Protein AF-A0A356NAS2-F1 (afdb_monomer)

Foldseek 3Di:
DPDDPPVLVVVLVVVVVVLLLQQFDDDDDDDDDFFDQDDPDQLDLVLQLVLLVLSQRQRQCLLADAADQQFKKKWKWKKKKKKFWAFPPPRHGPFMDMKIKIKIFIGHRNPDPPAFQATKIKIWIAGPVQRGTAKIKMAGLGPVGNQWIWMDHLNATATFRHCPPPVVRSCVVSCQQQPQFPAQQDPVDRVRGDHNSRLVCLQNNPRHNRGGSQSNQVSVCVNNVPDLVVLVVSQVSCVVQPQPPLADPVSTGDVSSSSSGSSNSSQWRSNPFGWDDDDQKIKTKIKGDLVNLVVVCVVCVVVDAPPVSLQSNPKIWMWMWMDGNSHTQKTKIKIWRCSLWFAALVRGTTTMMMIMMTRDTHMDRDDGCNVQVVDPDHPVPHALKDWFWKKKKKAWFQKWFQQQLLADVPARQLVVLCVVQPHDSHTQDRHWMWMKTKTWIFRNPDQPQTQTKMKIWTWTDHNPRPDIDTQKIWIDGRQKIKMFGDQVDDRVSDRPVFSCQSRCVLVVLVCCCVPPVVPHCPLVCVVCVQFWPDNSVVLVPDDPRPRGTGGDPQAGIEMEGNHRPNVVVCVVVVVVCCVVVPDDDDDDDPDPPRHDCVVVLVSVLCSLQNNQWHDDPQKTKGKQRPPPNNPPQRNWQQSSCQVSCVSVDDPPDDRPLVVVLVVPPVLPLLSVLSGMDGPPADLPVDDPSSVSSSSVVVLQRSKIKMWMWGDHSNFHTKIKIWIGSDPRTTMIIIIGGGDDDRDVVPGDDPCPPDDCDPRNYYYGYDDDD

Secondary structure (DSSP, 8-state):
-PPP-HHHHHHHHHHHHHHHHT-------------------TT--HHHHHHHHHHHHHHTTTT-S---TTS-EEEEEEEEEEEEEEETTT--EEEEEEEEEEEEEEE--SS-TT--SS-EEEEEEEETTTTEEEEEEEEE-STTTTTEEEEEETTEEEEEE----SHHHHHHHHHHHHTS--BS-BTTBTTSSB-HHHHHHHHHTT-STT--HHHHHHHHHHHTT--HHHHHHHHHHHHHTT-TT-B-TTSSB-HHHHHTSHHHHTTEEEEEEEEEEETTEEEEEEEE-HHHHHHHHHHHTTTSPTTHHHHHTTEEEEEEEEEETTEEEEEEEEEEEGGG-EE-TTS-EEEEEEEEEEEEEEEEEPPTTTTGGGSSS-GGG-BSEEEEEEEEEEEEEEEEE-GGGG-BTTB-HHHHHHHHHTS-GGGEEEEEEEEEEEEEEEESS-TTT---EEEEEEEEEETT-SSPEEEEEEEEETTEEEEEE-TT-EETTEEHHHHHHHHHHHHHHHHHHHHH-SS--HHHHHHHHHHBSS-HHHHHTS-TTT----B-TT--EEEEES--HHHHHHHHHHHHHHHHS--------SSS-SSSTHHHHHHHHHHHHGGGEE--SSEEEEE----TTS-TTSSSHHHHHHHHHTTTS-TTPPPHHHHHHHH-TT-HHHHHHHHEEETT--GGG--SHHHHHHHHHHHHHT-EEEEEEEEETTTEEEEEEEEESSSS-EEEEEEEE--PPP-GGG---GGGG--TTSTTEEEEE----

Structure (mmCIF, N/CA/C/O backbone):
data_AF-A0A356NAS2-F1
#
_entry.id   AF-A0A356NAS2-F1
#
loop_
_atom_site.group_PDB
_atom_site.id
_atom_site.type_symbol
_atom_site.label_atom_id
_atom_site.label_alt_id
_atom_site.label_comp_id
_atom_site.label_asym_id
_atom_site.label_entity_id
_atom_site.label_seq_id
_atom_site.pdbx_PDB_ins_code
_atom_site.Cartn_x
_atom_site.Cartn_y
_atom_site.Cartn_z
_atom_site.occupancy
_atom_site.B_iso_or_equiv
_atom_site.auth_seq_id
_atom_site.auth_comp_id
_atom_site.auth_asym_id
_atom_site.auth_atom_id
_atom_site.pdbx_PDB_model_num
ATOM 1 N N . MET A 1 1 ? -3.543 29.830 46.872 1.00 23.33 1 MET A N 1
ATOM 2 C CA . MET A 1 1 ? -4.011 28.983 45.757 1.00 23.33 1 MET A CA 1
ATOM 3 C C . MET A 1 1 ? -3.028 27.834 45.598 1.00 23.33 1 MET A C 1
ATOM 5 O O . MET A 1 1 ? -1.892 28.071 45.201 1.00 23.33 1 MET A O 1
ATOM 9 N N . LYS A 1 2 ? -3.398 26.626 46.043 1.00 25.17 2 LYS A N 1
ATOM 10 C CA . LYS A 1 2 ? -2.574 25.426 45.840 1.00 25.17 2 LYS A CA 1
ATOM 11 C C . LYS A 1 2 ? -2.635 25.104 44.346 1.00 25.17 2 LYS A C 1
ATOM 13 O O . LYS A 1 2 ? -3.729 24.981 43.811 1.00 25.17 2 LYS A O 1
ATOM 18 N N . LYS A 1 3 ? -1.480 25.070 43.678 1.00 26.03 3 LYS A N 1
ATOM 19 C CA . LYS A 1 3 ? -1.373 24.728 42.256 1.00 26.03 3 LYS A CA 1
ATOM 20 C C . LYS A 1 3 ? -2.064 23.378 42.036 1.00 26.03 3 LYS A C 1
ATOM 22 O O . LYS A 1 3 ? -1.642 22.401 42.653 1.00 26.03 3 LYS A O 1
ATOM 27 N N . LEU A 1 4 ? -3.110 23.341 41.204 1.00 30.91 4 LEU A N 1
ATOM 28 C CA . LEU A 1 4 ? -3.638 22.089 40.665 1.00 30.91 4 LEU A CA 1
ATOM 29 C C . LEU A 1 4 ? -2.447 21.310 40.094 1.00 30.91 4 LEU A C 1
ATOM 31 O O . LEU A 1 4 ? -1.677 21.842 39.292 1.00 30.91 4 LEU A O 1
ATOM 35 N N . SER A 1 5 ? -2.259 20.069 40.531 1.00 33.47 5 SER A N 1
ATOM 36 C CA . SER A 1 5 ? -1.301 19.180 39.887 1.00 33.47 5 SER A CA 1
ATOM 37 C C . SER A 1 5 ? -1.880 18.826 38.519 1.00 33.47 5 SER A C 1
ATOM 39 O O . SER A 1 5 ? -2.735 17.953 38.414 1.00 33.47 5 SER A O 1
ATOM 41 N N . ILE A 1 6 ? -1.422 19.514 37.470 1.00 33.03 6 ILE A N 1
ATOM 42 C CA . ILE A 1 6 ? -1.711 19.205 36.056 1.00 33.03 6 ILE A CA 1
ATOM 43 C C . ILE A 1 6 ? -1.540 17.706 35.772 1.00 33.03 6 ILE A C 1
ATOM 45 O O . ILE A 1 6 ? -2.295 17.136 34.999 1.00 33.03 6 ILE A O 1
ATOM 49 N N . ARG A 1 7 ? -0.608 17.038 36.467 1.00 33.03 7 ARG A N 1
ATOM 50 C CA . ARG A 1 7 ? -0.407 15.586 36.384 1.00 33.03 7 ARG A CA 1
ATOM 51 C C . ARG A 1 7 ? -1.617 14.792 36.870 1.00 33.03 7 ARG A C 1
ATOM 53 O O . ARG A 1 7 ? -1.960 13.805 36.249 1.00 33.03 7 ARG A O 1
ATOM 60 N N . SER A 1 8 ? -2.275 15.218 37.943 1.00 35.16 8 SER A N 1
ATOM 61 C CA . SER A 1 8 ? -3.457 14.536 38.485 1.00 35.16 8 SER A CA 1
ATOM 62 C C . SER A 1 8 ? -4.680 14.728 37.585 1.00 35.16 8 SER A C 1
ATOM 64 O O . SER A 1 8 ? -5.424 13.780 37.379 1.00 35.16 8 SER A O 1
ATOM 66 N N . LEU A 1 9 ? -4.843 15.914 36.988 1.00 36.19 9 LEU A N 1
ATOM 67 C CA . LEU A 1 9 ? -5.896 16.187 36.004 1.00 36.19 9 LEU A CA 1
ATOM 68 C C . LEU A 1 9 ? -5.655 15.423 34.690 1.00 36.19 9 LEU A C 1
ATOM 70 O O . LEU A 1 9 ? -6.571 14.797 34.179 1.00 36.19 9 LEU A O 1
ATOM 74 N N . LEU A 1 10 ? -4.415 15.401 34.188 1.00 34.81 10 LEU A N 1
ATOM 75 C CA . LEU A 1 10 ? -4.031 14.626 33.005 1.00 34.81 10 LEU A CA 1
ATOM 76 C C . LEU A 1 10 ? -4.135 13.120 33.233 1.00 34.81 10 LEU A C 1
ATOM 78 O O . LEU A 1 10 ? -4.534 12.427 32.318 1.00 34.81 10 LEU A O 1
ATOM 82 N N . ILE A 1 11 ? -3.818 12.600 34.423 1.00 37.25 11 ILE A N 1
ATOM 83 C CA . ILE A 1 11 ? -4.007 11.177 34.749 1.00 37.25 11 ILE A CA 1
ATOM 84 C C . ILE A 1 11 ? -5.495 10.830 34.806 1.00 37.25 11 ILE A C 1
ATOM 86 O O . ILE A 1 11 ? -5.870 9.768 34.332 1.00 37.25 11 ILE A O 1
ATOM 90 N N . VAL A 1 12 ? -6.345 11.720 35.327 1.00 35.12 12 VAL A N 1
ATOM 91 C CA . VAL A 1 12 ? -7.804 11.540 35.293 1.00 35.12 12 VAL A CA 1
ATOM 92 C C . VAL A 1 12 ? -8.316 11.601 33.854 1.00 35.12 12 VAL A C 1
ATOM 94 O O . VAL A 1 12 ? -9.052 10.712 33.466 1.00 35.12 12 VAL A O 1
ATOM 97 N N . ILE A 1 13 ? -7.866 12.550 33.027 1.00 37.12 13 ILE A N 1
ATOM 98 C CA . ILE A 1 13 ? -8.216 12.631 31.596 1.00 37.12 13 ILE A CA 1
ATOM 99 C C . ILE A 1 13 ? -7.680 11.422 30.810 1.00 37.12 13 ILE A C 1
ATOM 101 O O . ILE A 1 13 ? -8.385 10.893 29.967 1.00 37.12 13 ILE A O 1
ATOM 105 N N . LEU A 1 14 ? -6.471 10.933 31.095 1.00 37.78 14 LEU A N 1
ATOM 106 C CA . LEU A 1 14 ? -5.873 9.767 30.437 1.00 37.78 14 LEU A CA 1
ATOM 107 C C . LEU A 1 14 ? -6.561 8.467 30.873 1.00 37.78 14 LEU A C 1
ATOM 109 O O . LEU A 1 14 ? -6.815 7.607 30.041 1.00 37.78 14 LEU A O 1
ATOM 113 N N . ALA A 1 15 ? -6.900 8.339 32.159 1.00 38.19 15 ALA A N 1
ATOM 114 C CA . ALA A 1 15 ? -7.714 7.246 32.683 1.00 38.19 15 ALA A CA 1
ATOM 115 C C . ALA A 1 15 ? -9.131 7.296 32.107 1.00 38.19 15 ALA A C 1
ATOM 117 O O . ALA A 1 15 ? -9.682 6.255 31.790 1.00 38.19 15 ALA A O 1
ATOM 118 N N . LEU A 1 16 ? -9.688 8.490 31.903 1.00 41.81 16 LEU A N 1
ATOM 119 C CA . LEU A 1 16 ? -10.955 8.704 31.218 1.00 41.81 16 LEU A CA 1
ATOM 120 C C . LEU A 1 16 ? -10.864 8.312 29.744 1.00 41.81 16 LEU A C 1
ATOM 122 O O . LEU A 1 16 ? -11.699 7.551 29.299 1.00 41.81 16 LEU A O 1
ATOM 126 N N . VAL A 1 17 ? -9.832 8.724 29.006 1.00 38.69 17 VAL A N 1
ATOM 127 C CA . VAL A 1 17 ? -9.595 8.303 27.612 1.00 38.69 17 VAL A CA 1
ATOM 128 C C . VAL A 1 17 ? -9.384 6.789 27.514 1.00 38.69 17 VAL A C 1
ATOM 130 O O . VAL A 1 17 ? -9.899 6.176 26.590 1.00 38.69 17 VAL A O 1
ATOM 133 N N . LEU A 1 18 ? -8.699 6.167 28.479 1.00 39.84 18 LEU A N 1
ATOM 134 C CA . LEU A 1 18 ? -8.569 4.709 28.581 1.00 39.84 18 LEU A CA 1
ATOM 135 C C . LEU A 1 18 ? -9.921 4.040 28.864 1.00 39.84 18 LEU A C 1
ATOM 137 O O . LEU A 1 18 ? -10.276 3.096 28.173 1.00 39.84 18 LEU A O 1
ATOM 141 N N . VAL A 1 19 ? -10.700 4.550 29.821 1.00 43.56 19 VAL A N 1
ATOM 142 C CA . VAL A 1 19 ? -12.053 4.068 30.142 1.00 43.56 19 VAL A CA 1
ATOM 143 C C . VAL A 1 19 ? -12.991 4.246 28.945 1.00 43.56 19 VAL A C 1
ATOM 145 O O . VAL A 1 19 ? -13.702 3.314 28.611 1.00 43.56 19 VAL A O 1
ATOM 148 N N . PHE A 1 20 ? -12.946 5.378 28.242 1.00 46.09 20 PHE A N 1
ATOM 149 C CA . PHE A 1 20 ? -13.759 5.677 27.061 1.00 46.09 20 PHE A CA 1
ATOM 150 C C . PHE A 1 20 ? -13.344 4.865 25.828 1.00 46.09 20 PHE A C 1
ATOM 152 O O . PHE A 1 20 ? -14.209 4.415 25.084 1.00 46.09 20 PHE A O 1
ATOM 159 N N . ALA A 1 21 ? -12.048 4.594 25.652 1.00 39.19 21 ALA A N 1
ATOM 160 C CA . ALA A 1 21 ? -11.561 3.655 24.644 1.00 39.19 21 ALA A CA 1
ATOM 161 C C . ALA A 1 21 ? -11.991 2.208 24.945 1.00 39.19 21 ALA A C 1
ATOM 163 O O . ALA A 1 21 ? -12.144 1.419 24.020 1.00 39.19 21 ALA A O 1
ATOM 164 N N . LEU A 1 22 ? -12.215 1.871 26.223 1.00 41.00 22 LEU A N 1
ATOM 165 C CA . LEU A 1 22 ? -12.668 0.559 26.687 1.00 41.00 22 LEU A CA 1
ATOM 166 C C . LEU A 1 22 ? -14.198 0.351 26.626 1.00 41.00 22 LEU A C 1
ATOM 168 O O . LEU A 1 22 ? -14.649 -0.758 26.892 1.00 41.00 22 LEU A O 1
ATOM 172 N N . VAL A 1 23 ? -14.984 1.383 26.276 1.00 42.91 23 VAL A N 1
ATOM 173 C CA . VAL A 1 23 ? -16.463 1.426 26.374 1.00 42.91 23 VAL A CA 1
ATOM 174 C C . VAL A 1 23 ? -17.212 1.019 25.081 1.00 42.91 23 VAL A C 1
ATOM 176 O O . VAL A 1 23 ? -18.443 1.022 25.040 1.00 42.91 23 VAL A O 1
ATOM 179 N N . ALA A 1 24 ? -16.528 0.593 24.019 1.00 35.28 24 ALA A N 1
ATOM 180 C CA . ALA A 1 24 ? -17.238 0.071 22.849 1.00 35.28 24 ALA A CA 1
ATOM 181 C C . ALA A 1 24 ? -17.843 -1.328 23.126 1.00 35.28 24 ALA A C 1
ATOM 183 O O . ALA A 1 24 ? -17.139 -2.248 23.517 1.00 35.28 24 ALA A O 1
ATOM 184 N N . CYS A 1 25 ? -19.157 -1.435 22.889 1.00 36.94 25 CYS A N 1
ATOM 185 C CA . CYS A 1 25 ? -19.968 -2.618 22.552 1.00 36.94 25 CYS A CA 1
ATOM 186 C C . CYS A 1 25 ? -20.346 -3.675 23.622 1.00 36.94 25 CYS A C 1
ATOM 188 O O . CYS A 1 25 ? -19.688 -4.703 23.771 1.00 36.94 25 CYS A O 1
ATOM 190 N N . ASN A 1 26 ? -21.555 -3.525 24.202 1.00 38.41 26 ASN A N 1
ATOM 191 C CA . ASN A 1 26 ? -22.795 -4.261 23.826 1.00 38.41 26 ASN A CA 1
ATOM 192 C C . ASN A 1 26 ? -23.687 -4.675 25.024 1.00 38.41 26 ASN A C 1
ATOM 194 O O . ASN A 1 26 ? -23.292 -5.633 25.653 1.00 38.41 26 ASN A O 1
ATOM 198 N N . ASP A 1 27 ? -24.921 -4.122 25.119 1.00 35.25 27 ASP A N 1
ATOM 199 C CA . ASP A 1 27 ? -26.208 -4.517 25.793 1.00 35.25 27 ASP A CA 1
ATOM 200 C C . ASP A 1 27 ? -26.574 -4.001 27.236 1.00 35.25 27 ASP A C 1
ATOM 202 O O . ASP A 1 27 ? -25.791 -3.377 27.943 1.00 35.25 27 ASP A O 1
ATOM 206 N N . LYS A 1 28 ? -27.840 -4.263 27.621 1.00 32.66 28 LYS A N 1
ATOM 207 C CA . LYS A 1 28 ? -28.773 -3.752 28.667 1.00 32.66 28 LYS A CA 1
ATOM 208 C C . LYS A 1 28 ? -29.368 -2.373 28.404 1.00 32.66 28 LYS A C 1
ATOM 210 O O . LYS A 1 28 ? -28.861 -1.327 28.795 1.00 32.66 28 LYS A O 1
ATOM 215 N N . GLY A 1 29 ? -30.583 -2.414 27.860 1.00 43.00 29 GLY A N 1
ATOM 216 C CA . GLY A 1 29 ? -31.483 -1.270 27.820 1.00 43.00 29 GLY A CA 1
ATOM 217 C C . GLY A 1 29 ? -31.924 -0.802 29.209 1.00 43.00 29 GLY A C 1
ATOM 218 O O . GLY A 1 29 ? -32.047 -1.603 30.139 1.00 43.00 29 GLY A O 1
ATOM 219 N N . ASN A 1 30 ? -32.221 0.495 29.316 1.00 36.72 30 ASN A N 1
ATOM 220 C CA . ASN A 1 30 ? -33.095 1.023 30.356 1.00 36.72 30 ASN A CA 1
ATOM 221 C C . ASN A 1 30 ? -33.734 2.371 29.966 1.00 36.72 30 ASN A C 1
ATOM 223 O O . ASN A 1 30 ? -33.179 3.130 29.173 1.00 36.72 30 ASN A O 1
ATOM 227 N N . ASP A 1 31 ? -34.898 2.635 30.567 1.00 38.28 31 ASP A N 1
ATOM 228 C CA . ASP A 1 31 ? -35.771 3.801 30.382 1.00 38.28 31 ASP A CA 1
ATOM 229 C C . ASP A 1 31 ? -35.276 5.030 31.171 1.00 38.28 31 ASP A C 1
ATOM 231 O O . ASP A 1 31 ? -35.764 5.318 32.266 1.00 38.28 31 ASP A O 1
ATOM 235 N N . ASN A 1 32 ? -34.328 5.781 30.609 1.00 40.22 32 ASN A N 1
ATOM 236 C CA . ASN A 1 32 ? -33.928 7.096 31.121 1.00 40.22 32 ASN A CA 1
ATOM 237 C C . ASN A 1 32 ? -34.174 8.206 30.082 1.00 40.22 32 ASN A C 1
ATOM 239 O O . ASN A 1 32 ? -34.239 7.928 28.882 1.00 40.22 32 ASN A O 1
ATOM 243 N N . PRO A 1 33 ? -34.359 9.466 30.521 1.00 42.00 33 PRO A N 1
ATOM 244 C CA . PRO A 1 33 ? -34.709 10.567 29.632 1.00 42.00 33 PRO A CA 1
ATOM 245 C C . PRO A 1 33 ? -33.610 10.810 28.592 1.00 42.00 33 PRO A C 1
ATOM 247 O O . PRO A 1 33 ? -32.444 11.012 28.926 1.00 42.00 33 PRO A O 1
ATOM 250 N N . THR A 1 34 ? -34.001 10.799 27.320 1.00 51.00 34 THR A N 1
ATOM 251 C CA . THR A 1 34 ? -33.135 11.096 26.179 1.00 51.00 34 THR A CA 1
ATOM 252 C C . THR A 1 34 ? -32.629 12.543 26.271 1.00 51.00 34 THR A C 1
ATOM 254 O O . THR A 1 34 ? -33.452 13.443 26.446 1.00 51.00 34 THR A O 1
ATOM 257 N N . PRO A 1 35 ? -31.313 12.807 26.149 1.00 53.22 35 PRO A N 1
ATOM 258 C CA . PRO A 1 35 ? -30.798 14.168 26.143 1.00 53.22 35 PRO A CA 1
ATOM 259 C C . PRO A 1 35 ? -31.298 14.891 24.890 1.00 53.22 35 PRO A C 1
ATOM 261 O O . PRO A 1 35 ? -30.944 14.539 23.761 1.00 53.22 35 PRO A O 1
ATOM 264 N N . THR A 1 36 ? -32.140 15.897 25.098 1.00 50.28 36 THR A N 1
ATOM 265 C CA . THR A 1 36 ? -32.626 16.814 24.066 1.00 50.28 36 THR A CA 1
ATOM 266 C C . THR A 1 36 ? -31.957 18.171 24.251 1.00 50.28 36 THR A C 1
ATOM 268 O O . THR A 1 36 ? -31.956 18.664 25.379 1.00 50.28 36 THR A O 1
ATOM 271 N N . PRO A 1 37 ? -31.429 18.802 23.186 1.00 49.22 37 PRO A N 1
ATOM 272 C CA . PRO A 1 37 ? -30.931 20.167 23.277 1.00 49.22 37 PRO A CA 1
ATOM 273 C C . PRO A 1 37 ? -32.111 21.097 23.579 1.00 49.22 37 PRO A C 1
ATOM 275 O O . PRO A 1 37 ? -32.892 21.435 22.692 1.00 49.22 37 PRO A O 1
ATOM 278 N N . ASP A 1 38 ? -32.277 21.465 24.845 1.00 47.62 38 ASP A N 1
ATOM 279 C CA . ASP A 1 38 ? -33.213 22.499 25.264 1.00 47.62 38 ASP A CA 1
ATOM 280 C C . ASP A 1 38 ? -32.580 23.361 26.368 1.00 47.62 38 ASP A C 1
ATOM 282 O O . ASP A 1 38 ? -31.954 22.850 27.295 1.00 47.62 38 ASP A O 1
ATOM 286 N N . ASN A 1 39 ? -32.785 24.672 26.232 1.00 42.97 39 ASN A N 1
ATOM 287 C CA . ASN A 1 39 ? -32.267 25.819 26.993 1.00 42.97 39 ASN A CA 1
ATOM 288 C C . ASN A 1 39 ? -30.844 26.359 26.722 1.00 42.97 39 ASN A C 1
ATOM 290 O O . ASN A 1 39 ? -29.831 25.672 26.751 1.00 42.97 39 ASN A O 1
ATOM 294 N N . GLN A 1 40 ? -30.803 27.688 26.544 1.00 49.59 40 GLN A N 1
ATOM 295 C CA . GLN A 1 40 ? -29.637 28.545 26.274 1.00 49.59 40 GLN A CA 1
ATOM 296 C C . GLN A 1 40 ? -28.788 28.886 27.523 1.00 49.59 40 GLN A C 1
ATOM 298 O O . GLN A 1 40 ? -27.932 29.771 27.447 1.00 49.59 40 GLN A O 1
ATOM 303 N N . ASP A 1 41 ? -29.028 28.260 28.682 1.00 51.88 41 ASP A N 1
ATOM 304 C CA . ASP A 1 41 ? -28.308 28.603 29.916 1.00 51.88 41 ASP A CA 1
ATOM 305 C C . ASP A 1 41 ? -27.016 27.782 30.046 1.00 51.88 41 ASP A C 1
ATOM 307 O O . ASP A 1 41 ? -27.041 26.586 30.331 1.00 51.88 41 ASP A O 1
ATOM 311 N N . LYS A 1 42 ? -25.865 28.436 29.839 1.00 49.81 42 LYS A N 1
ATOM 312 C CA . LYS A 1 42 ? -24.526 27.817 29.883 1.00 49.81 42 LYS A CA 1
ATOM 313 C C . LYS A 1 42 ? -24.130 27.265 31.261 1.00 49.81 42 LYS A C 1
ATOM 315 O O . LYS A 1 42 ? -23.120 26.578 31.358 1.00 49.81 42 LYS A O 1
ATOM 320 N N . ASN A 1 43 ? -24.886 27.576 32.318 1.00 54.59 43 ASN A N 1
ATOM 321 C CA . ASN A 1 43 ? -24.637 27.059 33.669 1.00 54.59 43 ASN A CA 1
ATOM 322 C C . ASN A 1 43 ? -25.435 25.783 33.992 1.00 54.59 43 ASN A C 1
ATOM 324 O O . ASN A 1 43 ? -25.260 25.217 35.073 1.00 54.59 43 ASN A O 1
ATOM 328 N N . ASP A 1 44 ? -26.324 25.338 33.100 1.00 70.69 44 ASP A N 1
ATOM 329 C CA . ASP A 1 44 ? -26.997 24.049 33.235 1.00 70.69 44 ASP A CA 1
ATOM 330 C C . ASP A 1 44 ? -26.039 22.924 32.802 1.00 70.69 44 ASP A C 1
ATOM 332 O O . ASP A 1 44 ? -25.350 23.042 31.797 1.00 70.69 44 ASP A O 1
ATOM 336 N N . THR A 1 45 ? -25.970 21.837 33.572 1.00 75.00 45 THR A N 1
ATOM 337 C CA . THR A 1 45 ? -25.130 20.652 33.292 1.00 75.00 45 THR A CA 1
ATOM 338 C C . THR A 1 45 ? -25.965 19.400 33.017 1.00 75.00 45 THR A C 1
ATOM 340 O O . THR A 1 45 ? -25.428 18.294 32.925 1.00 75.00 45 THR A O 1
ATOM 343 N N . THR A 1 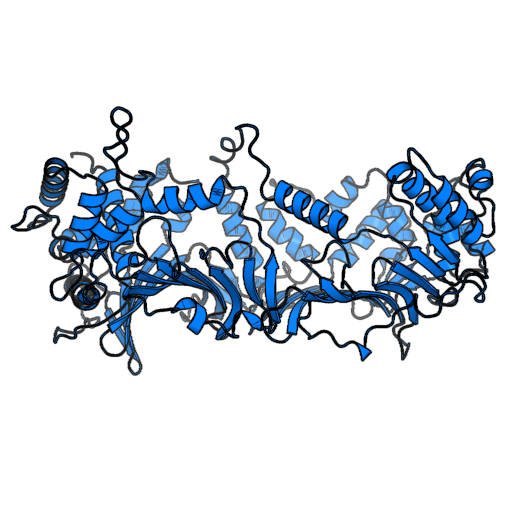46 ? -27.290 19.547 32.924 1.00 81.19 46 THR A N 1
ATOM 344 C CA . THR A 1 46 ? -28.242 18.433 32.851 1.00 81.19 46 THR A CA 1
ATOM 345 C C . THR A 1 46 ? -28.000 17.536 31.637 1.00 81.19 46 THR A C 1
ATOM 347 O O . THR A 1 46 ? -27.973 16.314 31.798 1.00 81.19 46 THR A O 1
ATOM 350 N N . ASN A 1 47 ? -27.746 18.101 30.451 1.00 79.56 47 ASN A N 1
ATOM 351 C CA . ASN A 1 47 ? -27.541 17.312 29.230 1.00 79.56 47 ASN A CA 1
ATOM 352 C C . ASN A 1 47 ? -26.199 16.574 29.262 1.00 79.56 47 ASN A C 1
ATOM 354 O O . ASN A 1 47 ? -26.141 15.400 28.902 1.00 79.56 47 ASN A O 1
ATOM 358 N N . VAL A 1 48 ? -25.142 17.213 29.771 1.00 79.44 48 VAL A N 1
ATOM 359 C CA . VAL A 1 48 ? -23.818 16.586 29.959 1.00 79.44 48 VAL A CA 1
ATOM 360 C C . VAL A 1 48 ? -23.883 15.439 30.969 1.00 79.44 48 VAL A C 1
ATOM 362 O O . VAL A 1 48 ? -23.388 14.340 30.712 1.00 79.44 48 VAL A O 1
ATOM 365 N N . LYS A 1 49 ? -24.560 15.643 32.105 1.00 82.25 49 LYS A N 1
ATOM 366 C CA . LYS A 1 49 ? -24.791 14.575 33.089 1.00 82.25 49 LYS A CA 1
ATOM 367 C C . LYS A 1 49 ? -25.609 13.429 32.487 1.00 82.25 49 LYS A C 1
ATOM 369 O O . LYS A 1 49 ? -25.309 12.268 32.760 1.00 82.25 49 LYS A O 1
ATOM 374 N N . ALA A 1 50 ? -26.628 13.724 31.679 1.00 81.31 50 ALA A N 1
ATOM 375 C CA . ALA A 1 50 ? -27.430 12.711 30.991 1.00 81.31 50 ALA A CA 1
ATOM 376 C C . ALA A 1 50 ? -26.612 11.930 29.947 1.00 81.31 50 ALA A C 1
ATOM 378 O O . ALA A 1 50 ? -26.738 10.707 29.877 1.00 81.31 50 ALA A O 1
ATOM 379 N N . PHE A 1 51 ? -25.727 12.602 29.202 1.00 83.81 51 PHE A N 1
ATOM 380 C CA . PHE A 1 51 ? -24.784 11.975 28.272 1.00 83.81 51 PHE A CA 1
ATOM 381 C C . PHE A 1 51 ? -23.902 10.943 28.988 1.00 83.81 51 PHE A C 1
ATOM 383 O O . PHE A 1 51 ? -23.909 9.770 28.615 1.00 83.81 51 PHE A O 1
ATOM 390 N N . PHE A 1 52 ? -23.211 11.336 30.066 1.00 79.44 52 PHE A N 1
ATOM 391 C CA . PHE A 1 52 ? -22.329 10.419 30.800 1.00 79.44 52 PHE A CA 1
ATOM 392 C C . PHE A 1 52 ? -23.084 9.321 31.551 1.00 79.44 52 PHE A C 1
ATOM 394 O O . PHE A 1 52 ? -22.588 8.199 31.630 1.00 79.44 52 PHE A O 1
ATOM 401 N N . ASN A 1 53 ? -24.288 9.597 32.066 1.00 79.50 53 ASN A N 1
ATOM 402 C CA . ASN A 1 53 ? -25.144 8.557 32.643 1.00 79.50 53 ASN A CA 1
ATOM 403 C C . ASN A 1 53 ? -25.562 7.522 31.596 1.00 79.50 53 ASN A C 1
ATOM 405 O O . ASN A 1 53 ? -25.504 6.327 31.870 1.00 79.50 53 ASN A O 1
ATOM 409 N N . THR A 1 54 ? -25.940 7.972 30.399 1.00 79.38 54 THR A N 1
ATOM 410 C CA . THR A 1 54 ? -26.323 7.071 29.308 1.00 79.38 54 THR A CA 1
ATOM 411 C C . THR A 1 54 ? -25.126 6.234 28.869 1.00 79.38 54 THR A C 1
ATOM 413 O O . THR A 1 54 ? -25.229 5.014 28.811 1.00 79.38 54 THR A O 1
ATOM 416 N N . LEU A 1 55 ? -23.968 6.861 28.646 1.00 77.94 55 LEU A N 1
ATOM 417 C CA . LEU A 1 55 ? -22.731 6.155 28.309 1.00 77.94 55 LEU A CA 1
ATOM 418 C C . LEU A 1 55 ? -22.367 5.109 29.373 1.00 77.94 55 LEU A C 1
ATOM 420 O O . LEU A 1 55 ? -22.066 3.966 29.041 1.00 77.94 55 LEU A O 1
ATOM 424 N N . TRP A 1 56 ? -22.457 5.481 30.655 1.00 75.56 56 TRP A N 1
ATOM 425 C CA . TRP A 1 56 ? -22.236 4.570 31.777 1.00 75.56 56 TRP A CA 1
ATOM 426 C C . TRP A 1 56 ? -23.166 3.358 31.716 1.00 75.56 56 TRP A C 1
ATOM 428 O O . TRP A 1 56 ? -22.702 2.222 31.747 1.00 75.56 56 TRP A O 1
ATOM 438 N N . GLU A 1 57 ? -24.476 3.587 31.631 1.00 74.25 57 GLU A N 1
ATOM 439 C CA . GLU A 1 57 ? -25.483 2.522 31.645 1.00 74.25 57 GLU A CA 1
ATOM 440 C C . GLU A 1 57 ? -25.304 1.562 30.467 1.00 74.25 57 GLU A C 1
ATOM 442 O O . GLU A 1 57 ? -25.297 0.346 30.663 1.00 74.25 57 GLU A O 1
ATOM 447 N N . GLN A 1 58 ? -25.056 2.110 29.277 1.00 73.19 58 GLN A N 1
ATOM 448 C CA . GLN A 1 58 ? -24.890 1.342 28.044 1.00 73.19 58 GLN A CA 1
ATOM 449 C C . GLN A 1 58 ? -23.531 0.614 27.945 1.00 73.19 58 GLN A C 1
ATOM 451 O O . GLN A 1 58 ? -23.372 -0.274 27.110 1.00 73.19 58 GLN A O 1
ATOM 456 N N . SER A 1 59 ? -22.552 0.957 28.793 1.00 66.38 59 SER A N 1
ATOM 457 C CA . SER A 1 59 ? -21.217 0.329 28.819 1.00 66.38 59 SER A CA 1
ATOM 458 C C . SER A 1 59 ? -21.124 -0.966 29.634 1.00 66.38 59 SER A C 1
ATOM 460 O O . SER A 1 59 ? -20.181 -1.735 29.461 1.00 66.38 59 SER A O 1
ATOM 462 N N . THR A 1 60 ? -22.079 -1.215 30.537 1.00 61.00 60 THR A N 1
ATOM 463 C CA . THR A 1 60 ? -21.988 -2.274 31.567 1.00 61.00 60 THR A CA 1
ATOM 464 C C . THR A 1 60 ? -21.929 -3.706 31.033 1.00 61.00 60 THR A C 1
ATOM 466 O O . THR A 1 60 ? -21.605 -4.629 31.773 1.00 61.00 60 THR A O 1
ATOM 469 N N . GLU A 1 61 ? -22.199 -3.934 29.755 1.00 58.41 61 GLU A N 1
ATOM 470 C CA . GLU A 1 61 ? -22.202 -5.281 29.197 1.00 58.41 61 GLU A CA 1
ATOM 471 C C . GLU A 1 61 ? -20.973 -5.693 28.377 1.00 58.41 61 GLU A C 1
ATOM 473 O O . GLU A 1 61 ? -20.859 -6.856 27.986 1.00 58.41 61 GLU A O 1
ATOM 478 N N . ILE A 1 62 ? -19.989 -4.813 28.219 1.00 61.72 62 ILE A N 1
ATOM 479 C CA . ILE A 1 62 ? -18.693 -5.157 27.604 1.00 61.72 62 ILE A CA 1
ATOM 480 C C . ILE A 1 62 ? -18.031 -6.327 28.342 1.00 61.72 62 ILE A C 1
ATOM 482 O O . ILE A 1 62 ? -17.450 -7.220 27.727 1.00 61.72 62 ILE A O 1
ATOM 486 N N . GLY A 1 63 ? -18.172 -6.348 29.669 1.00 64.44 63 GLY A N 1
ATOM 487 C CA . GLY A 1 63 ? -17.807 -7.465 30.532 1.00 64.44 63 GLY A CA 1
ATOM 488 C C . GLY A 1 63 ? -19.003 -8.290 31.001 1.00 64.44 63 GLY A C 1
ATOM 489 O O . GLY A 1 63 ? -18.905 -8.918 32.040 1.00 64.44 63 GLY A O 1
ATOM 490 N N . GLY A 1 64 ? -20.151 -8.273 30.318 1.00 66.75 64 GLY A N 1
ATOM 491 C CA . GLY A 1 64 ? -21.379 -8.949 30.763 1.00 66.75 64 GLY A CA 1
ATOM 492 C C . GLY A 1 64 ? -21.330 -10.479 30.651 1.00 66.75 64 GLY A C 1
ATOM 493 O O . GLY A 1 64 ? -22.056 -11.181 31.366 1.00 66.75 64 GLY A O 1
ATOM 494 N N . GLN A 1 65 ? -20.468 -11.001 29.772 1.00 78.00 65 GLN A N 1
ATOM 495 C CA . GLN A 1 65 ? -20.197 -12.430 29.646 1.00 78.00 65 GLN A CA 1
ATOM 496 C C . GLN A 1 65 ? -19.206 -12.869 30.728 1.00 78.00 65 GLN A C 1
ATOM 498 O O . GLN A 1 65 ? -18.109 -12.336 30.826 1.00 78.00 65 GLN A O 1
ATOM 503 N N . GLU A 1 66 ? -19.576 -13.881 31.510 1.00 83.44 66 GLU A N 1
ATOM 504 C CA . GLU A 1 66 ? -18.639 -14.539 32.422 1.00 83.44 66 GLU A CA 1
ATOM 505 C C . GLU A 1 66 ? -17.596 -15.315 31.606 1.00 83.44 66 GLU A C 1
ATOM 507 O O . GLU A 1 66 ? -17.949 -16.097 30.715 1.00 83.44 66 GLU A O 1
ATOM 512 N N . ILE A 1 67 ? -16.317 -15.079 31.900 1.00 80.88 67 ILE A N 1
ATOM 513 C CA . ILE A 1 67 ? -15.191 -15.736 31.237 1.00 80.88 67 ILE A CA 1
ATOM 514 C C . ILE A 1 67 ? -14.348 -16.422 32.313 1.00 80.88 67 ILE A C 1
ATOM 516 O O . ILE A 1 67 ? -13.709 -15.754 33.125 1.00 80.88 67 ILE A O 1
ATOM 520 N N . ALA A 1 68 ? -14.335 -17.756 32.329 1.00 78.81 68 ALA A N 1
ATOM 521 C CA . ALA A 1 68 ? -13.564 -18.498 33.320 1.00 78.81 68 ALA A CA 1
ATOM 522 C C . ALA A 1 68 ? -12.050 -18.397 33.058 1.00 78.81 68 ALA A C 1
ATOM 524 O O . ALA A 1 68 ? -11.603 -18.158 31.936 1.00 78.81 68 ALA A O 1
ATOM 525 N N . GLU A 1 69 ? -11.243 -18.660 34.089 1.00 72.50 69 GLU A N 1
ATOM 526 C CA . GLU A 1 69 ? -9.769 -18.638 34.023 1.00 72.50 69 GLU A CA 1
ATOM 527 C C . GLU A 1 69 ? -9.193 -19.584 32.949 1.00 72.50 69 GLU A C 1
ATOM 529 O O . GLU A 1 69 ? -8.142 -19.310 32.377 1.00 72.50 69 GLU A O 1
ATOM 534 N N . THR A 1 70 ? -9.907 -20.672 32.646 1.00 77.69 70 THR A N 1
ATOM 535 C CA . THR A 1 70 ? -9.514 -21.695 31.660 1.00 77.69 70 THR A CA 1
ATOM 536 C C . THR A 1 70 ? -10.218 -21.554 30.311 1.00 77.69 70 THR A C 1
ATOM 538 O O . THR A 1 70 ? -9.932 -22.326 29.400 1.00 77.69 70 THR A O 1
ATOM 541 N N . ASP A 1 71 ? -11.137 -20.597 30.162 1.00 84.06 71 ASP A N 1
ATOM 542 C CA . ASP A 1 71 ? -11.807 -20.362 28.884 1.00 84.06 71 ASP A CA 1
ATOM 543 C C . ASP A 1 71 ? -10.858 -19.643 27.924 1.00 84.06 71 ASP A C 1
ATOM 545 O O . ASP A 1 71 ? -10.255 -18.638 28.294 1.00 84.06 71 ASP A O 1
ATOM 549 N N . ASP A 1 72 ? -10.766 -20.075 26.670 1.00 84.75 72 ASP A N 1
ATOM 550 C CA . ASP A 1 72 ? -10.039 -19.312 25.652 1.00 84.75 72 ASP A CA 1
ATOM 551 C C . ASP A 1 72 ? -10.680 -17.922 25.477 1.00 84.75 72 ASP A C 1
ATOM 553 O O . ASP A 1 72 ? -11.907 -17.772 25.504 1.00 84.75 72 ASP A O 1
ATOM 557 N N . LEU A 1 73 ? -9.852 -16.889 25.321 1.00 81.19 73 LEU A N 1
ATOM 558 C CA . LEU A 1 73 ? -10.301 -15.498 25.240 1.00 81.19 73 LEU A CA 1
ATOM 559 C C . LEU A 1 73 ? -10.177 -14.984 23.810 1.00 81.19 73 LEU A C 1
ATOM 561 O O . LEU A 1 73 ? -9.090 -15.014 23.240 1.00 81.19 73 LEU A O 1
ATOM 565 N N . LYS A 1 74 ? -11.263 -14.442 23.258 1.00 85.06 74 LYS A N 1
ATOM 566 C CA . LYS A 1 74 ? -11.237 -13.631 22.041 1.00 85.06 74 LYS A CA 1
ATOM 567 C C . LYS A 1 74 ? -11.309 -12.152 22.420 1.00 85.06 74 LYS A C 1
ATOM 569 O O . LYS A 1 74 ? -12.223 -11.748 23.137 1.00 85.06 74 LYS A O 1
ATOM 574 N N . VAL A 1 75 ? -10.375 -11.364 21.898 1.00 77.94 75 VAL A N 1
ATOM 575 C CA . VAL A 1 75 ? -10.381 -9.901 21.953 1.00 77.94 75 VAL A CA 1
ATOM 576 C C . VAL A 1 75 ? -10.507 -9.370 20.532 1.00 77.94 75 VAL A C 1
ATOM 578 O O . VAL A 1 75 ? -9.662 -9.666 19.692 1.00 77.94 75 VAL A O 1
ATOM 581 N N . SER A 1 76 ? -11.554 -8.599 20.266 1.00 78.56 76 SER A N 1
ATOM 582 C CA . SER A 1 76 ? -11.747 -7.889 18.997 1.00 78.56 76 SER A CA 1
ATOM 583 C C . SER A 1 76 ? -11.537 -6.397 19.224 1.00 78.56 76 SER A C 1
ATOM 585 O O . SER A 1 76 ? -12.049 -5.874 20.209 1.00 78.56 76 SER A O 1
ATOM 587 N N . LEU A 1 77 ? -10.806 -5.729 18.335 1.00 76.56 77 LEU A N 1
ATOM 588 C CA . LEU A 1 77 ? -10.585 -4.285 18.319 1.00 76.56 77 LEU A CA 1
ATOM 589 C C . LEU A 1 77 ? -10.752 -3.759 16.891 1.00 76.56 77 LEU A C 1
ATOM 591 O O . LEU A 1 77 ? -10.007 -4.147 15.998 1.00 76.56 77 LEU A O 1
ATOM 595 N N . GLY A 1 78 ? -11.687 -2.847 16.689 1.00 77.62 78 GLY A N 1
ATOM 596 C CA . GLY A 1 78 ? -11.934 -2.132 15.448 1.00 77.62 78 GLY A CA 1
ATOM 597 C C . GLY A 1 78 ? -11.662 -0.653 15.666 1.00 77.62 78 GLY A C 1
ATOM 598 O O . GLY A 1 78 ? -12.196 -0.052 16.598 1.00 77.62 78 GLY A O 1
ATOM 599 N N . LEU A 1 79 ? -10.811 -0.077 14.827 1.00 75.44 79 LEU A N 1
ATOM 600 C CA . LEU A 1 79 ? -10.452 1.334 14.837 1.00 75.44 79 LEU A CA 1
ATOM 601 C C . LEU A 1 79 ? -10.605 1.887 13.429 1.00 75.44 79 LEU A C 1
ATOM 603 O O . LEU A 1 79 ? -10.051 1.325 12.488 1.00 75.44 79 LEU A O 1
ATOM 607 N N . THR A 1 80 ? -11.288 3.012 13.283 1.00 80.69 80 THR A N 1
ATOM 608 C CA . THR A 1 80 ? -11.273 3.787 12.046 1.00 80.69 80 THR A CA 1
ATOM 609 C C . THR A 1 80 ? -10.745 5.184 12.322 1.00 80.69 80 THR A C 1
ATOM 611 O O . THR A 1 80 ? -11.020 5.791 13.358 1.00 80.69 80 THR A O 1
ATOM 614 N N . VAL A 1 81 ? -9.943 5.691 11.396 1.00 75.00 81 VAL A N 1
ATOM 615 C CA . VAL A 1 81 ? -9.502 7.084 11.380 1.00 75.00 81 VAL A CA 1
ATOM 616 C C . VAL A 1 81 ? -10.086 7.709 10.131 1.00 75.00 81 VAL A C 1
ATOM 618 O O . VAL A 1 81 ? -9.903 7.166 9.048 1.00 75.00 81 VAL A O 1
ATOM 621 N N . LYS A 1 82 ? -10.780 8.830 10.292 1.00 82.38 82 LYS A N 1
ATOM 622 C CA . LYS A 1 82 ? -11.426 9.579 9.218 1.00 82.38 82 LYS A CA 1
ATOM 623 C C . LYS A 1 82 ? -10.980 11.031 9.276 1.00 82.38 82 LYS A C 1
ATOM 625 O O . LYS A 1 82 ? -10.966 11.635 10.346 1.00 82.38 82 LYS A O 1
ATOM 630 N N . LEU A 1 83 ? -10.598 11.580 8.137 1.00 79.75 83 LEU A N 1
ATOM 631 C CA . LEU A 1 83 ? -10.291 12.986 7.936 1.00 79.75 83 LEU A CA 1
ATOM 632 C C . LEU A 1 83 ? -11.343 13.549 6.985 1.00 79.75 83 LEU A C 1
ATOM 634 O O . LEU A 1 83 ? -11.314 13.255 5.794 1.00 79.75 83 LEU A O 1
ATOM 638 N N . ASP A 1 84 ? -12.263 14.341 7.522 1.00 83.88 84 ASP A N 1
ATOM 639 C CA . ASP A 1 84 ? -13.281 15.055 6.757 1.00 83.88 84 ASP A CA 1
ATOM 640 C C . ASP A 1 84 ? -12.836 16.492 6.490 1.00 83.88 84 ASP A C 1
ATOM 642 O O . ASP A 1 84 ? -12.290 17.153 7.370 1.00 83.88 84 ASP A O 1
ATOM 646 N N . PHE A 1 85 ? -13.134 17.005 5.303 1.00 80.81 85 PHE A N 1
ATOM 647 C CA . PHE A 1 85 ? -13.035 18.427 4.986 1.00 80.81 85 PHE A CA 1
ATOM 648 C C . PHE A 1 85 ? -14.442 19.011 4.959 1.00 80.81 85 PHE A C 1
ATOM 650 O O . PHE A 1 85 ? -15.238 18.699 4.070 1.00 80.81 85 PHE A O 1
ATOM 657 N N . VAL A 1 86 ? -14.775 19.803 5.977 1.00 83.94 86 VAL A N 1
ATOM 658 C CA . VAL A 1 86 ? -16.137 20.284 6.232 1.00 83.94 86 VAL A CA 1
ATOM 659 C C . VAL A 1 86 ? -16.270 21.725 5.768 1.00 83.94 86 VAL A C 1
ATOM 661 O O . VAL A 1 86 ? -15.434 22.547 6.114 1.00 83.94 86 VAL A O 1
ATOM 664 N N . GLY A 1 87 ? -17.321 22.032 5.005 1.00 81.81 87 GLY A N 1
ATOM 665 C CA . GLY A 1 87 ? -17.612 23.386 4.538 1.00 81.81 87 GLY A CA 1
ATOM 666 C C . GLY A 1 87 ? -17.854 24.347 5.699 1.00 81.81 87 GLY A C 1
ATOM 667 O O . GLY A 1 87 ? -18.776 24.138 6.490 1.00 81.81 87 GLY A O 1
ATOM 668 N N . SER A 1 88 ? -17.079 25.425 5.770 1.00 79.62 88 SER A N 1
ATOM 669 C CA . SER A 1 88 ? -17.124 26.411 6.854 1.00 79.62 88 SER A CA 1
ATOM 670 C C . SER A 1 88 ? -18.474 27.121 6.969 1.00 79.62 88 SER A C 1
ATOM 672 O O . SER A 1 88 ? -18.873 27.552 8.047 1.00 79.62 88 SER A O 1
ATOM 674 N N . THR A 1 89 ? -19.216 27.237 5.862 1.00 79.38 89 THR A N 1
ATOM 675 C CA . THR A 1 89 ? -20.496 27.963 5.823 1.00 79.38 89 THR A CA 1
ATOM 676 C C . THR A 1 89 ? -21.726 27.077 6.017 1.00 79.38 89 THR A C 1
ATOM 678 O O . THR A 1 89 ? -22.736 27.548 6.541 1.00 79.38 89 THR A O 1
ATOM 681 N N . ASP A 1 90 ? -21.689 25.823 5.557 1.00 79.19 90 ASP A N 1
ATOM 682 C CA . ASP A 1 90 ? -22.853 24.923 5.535 1.00 79.19 90 ASP A CA 1
ATOM 683 C C . ASP A 1 90 ? -22.703 23.670 6.411 1.00 79.19 90 ASP A C 1
ATOM 685 O O . ASP A 1 90 ? -23.680 22.937 6.592 1.00 79.19 90 ASP A O 1
ATOM 689 N N . GLY A 1 91 ? -21.510 23.428 6.965 1.00 78.25 91 GLY A N 1
ATOM 690 C CA . GLY A 1 91 ? -21.201 22.281 7.816 1.00 78.25 91 GLY A CA 1
ATOM 691 C C . GLY A 1 91 ? -21.245 20.932 7.091 1.00 78.25 91 GLY A C 1
ATOM 692 O O . GLY A 1 91 ? -21.267 19.888 7.744 1.00 78.25 91 GLY A O 1
ATOM 693 N N . GLN A 1 92 ? -21.305 20.921 5.754 1.00 82.88 92 GLN A N 1
ATOM 694 C CA . GLN A 1 92 ? -21.372 19.691 4.962 1.00 82.88 92 GLN A CA 1
ATOM 695 C C . GLN A 1 92 ? -19.970 19.140 4.710 1.00 82.88 92 GLN A C 1
ATOM 697 O O . GLN A 1 92 ? -19.066 19.888 4.344 1.00 82.88 92 GLN A O 1
ATOM 702 N N . VAL A 1 93 ? -19.802 17.822 4.823 1.00 82.94 93 VAL A N 1
ATOM 703 C CA . VAL A 1 93 ? -18.567 17.147 4.398 1.00 82.94 93 VAL A CA 1
ATOM 704 C C . VAL A 1 93 ? -18.436 17.283 2.879 1.00 82.94 93 VAL A C 1
ATOM 706 O O . VAL A 1 93 ? -19.338 16.887 2.138 1.00 82.94 93 VAL A O 1
ATOM 709 N N . LYS A 1 94 ? -17.335 17.881 2.422 1.00 77.94 94 LYS A N 1
ATOM 710 C CA . LYS A 1 94 ? -17.025 18.106 1.003 1.00 77.94 94 LYS A CA 1
ATOM 711 C C . LYS A 1 94 ? -16.083 17.049 0.447 1.00 77.94 94 LYS A C 1
ATOM 713 O O . LYS A 1 94 ? -16.235 16.671 -0.710 1.00 77.94 94 LYS A O 1
ATOM 718 N N . ASP A 1 95 ? -15.155 16.572 1.271 1.00 73.00 95 ASP A N 1
ATOM 719 C CA . ASP A 1 95 ? -14.240 15.486 0.928 1.00 73.00 95 ASP A CA 1
ATOM 720 C C . ASP A 1 95 ? -13.871 14.676 2.182 1.00 73.00 95 ASP A C 1
ATOM 722 O O . ASP A 1 95 ? -14.001 15.187 3.299 1.00 73.00 95 ASP A O 1
ATOM 726 N N . SER A 1 96 ? -13.466 13.416 2.015 1.00 74.94 96 SER A N 1
ATOM 727 C CA . SER A 1 96 ? -13.194 12.506 3.134 1.00 74.94 96 SER A CA 1
ATOM 728 C C . SER A 1 96 ? -12.138 11.462 2.793 1.00 74.94 96 SER A C 1
ATOM 730 O O . SER A 1 96 ? -12.171 10.871 1.719 1.00 74.94 96 SER A O 1
ATOM 732 N N . VAL A 1 97 ? -11.243 11.200 3.742 1.00 72.69 97 VAL A N 1
ATOM 733 C CA . VAL A 1 97 ? -10.286 10.090 3.690 1.00 72.69 97 VAL A CA 1
ATOM 734 C C . VAL A 1 97 ? -10.442 9.258 4.945 1.00 72.69 97 VAL A C 1
ATOM 736 O O . VAL A 1 97 ? -10.331 9.8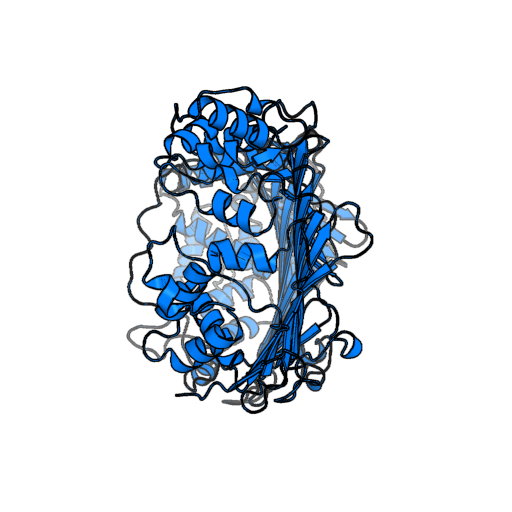01 6.044 1.00 72.69 97 VAL A O 1
ATOM 739 N N . ASP A 1 98 ? -10.626 7.949 4.819 1.00 80.06 98 ASP A N 1
ATOM 740 C CA . ASP A 1 98 ? -10.677 7.055 5.966 1.00 80.06 98 ASP A CA 1
ATOM 741 C C . ASP A 1 98 ? -9.875 5.764 5.794 1.00 80.06 98 ASP A C 1
ATOM 743 O O . ASP A 1 98 ? -9.582 5.285 4.703 1.00 80.06 98 ASP A O 1
ATOM 747 N N . VAL A 1 99 ? -9.441 5.231 6.934 1.00 77.44 99 VAL A N 1
ATOM 748 C CA . VAL A 1 99 ? -8.731 3.957 7.038 1.00 77.44 99 VAL A CA 1
ATOM 749 C C . VAL A 1 99 ? -9.282 3.210 8.237 1.00 77.44 99 VAL A C 1
ATOM 751 O O . VAL A 1 99 ? -9.351 3.747 9.345 1.00 77.44 99 VAL A O 1
ATOM 754 N N . GLY A 1 100 ? -9.648 1.954 8.020 1.00 77.56 100 GLY A N 1
ATOM 755 C CA . GLY A 1 100 ? -10.097 1.024 9.039 1.00 77.56 100 GLY A CA 1
ATOM 756 C C . GLY A 1 100 ? -9.049 -0.036 9.343 1.00 77.56 100 GLY A C 1
ATOM 757 O O . GLY A 1 100 ? -8.410 -0.587 8.448 1.00 77.56 100 GLY A O 1
ATOM 758 N N . VAL A 1 101 ? -8.910 -0.361 10.624 1.00 77.56 101 VAL A N 1
ATOM 759 C CA . VAL A 1 101 ? -8.116 -1.474 11.138 1.00 77.56 101 VAL A CA 1
ATOM 760 C C . VAL A 1 101 ? -9.008 -2.331 12.027 1.00 77.56 101 VAL A C 1
ATOM 762 O O . VAL A 1 101 ? -9.681 -1.815 12.913 1.00 77.56 101 VAL A O 1
ATOM 765 N N . LEU A 1 102 ? -9.001 -3.644 11.815 1.00 82.62 102 LEU A N 1
ATOM 766 C CA . LEU A 1 102 ? -9.679 -4.612 12.675 1.00 82.62 102 LEU A CA 1
ATOM 767 C C . LEU A 1 102 ? -8.669 -5.666 13.126 1.00 82.62 102 LEU A C 1
ATOM 769 O O . LEU A 1 102 ? -8.016 -6.304 12.303 1.00 82.62 102 LEU A O 1
ATOM 773 N N . LEU A 1 103 ? -8.530 -5.838 14.431 1.00 80.50 103 LEU A N 1
ATOM 774 C CA . LEU A 1 103 ? -7.661 -6.807 15.076 1.00 80.50 103 LEU A CA 1
ATOM 775 C C . LEU A 1 103 ? -8.511 -7.789 15.875 1.00 80.50 103 LEU A C 1
ATOM 777 O O . LEU A 1 103 ? -9.243 -7.402 16.776 1.00 80.50 103 LEU A O 1
ATOM 781 N N . ASP A 1 104 ? -8.372 -9.067 15.564 1.00 84.06 104 ASP A N 1
ATOM 782 C CA . ASP A 1 104 ? -8.930 -10.178 16.320 1.00 84.06 104 ASP A CA 1
ATOM 783 C C . ASP A 1 104 ? -7.760 -10.964 16.919 1.00 84.06 104 ASP A C 1
ATOM 785 O O . ASP A 1 104 ? -6.897 -11.465 16.201 1.00 84.06 104 ASP A O 1
ATOM 789 N N . LEU A 1 105 ? -7.728 -11.089 18.239 1.00 83.12 105 LEU A N 1
ATOM 790 C CA . LEU A 1 105 ? -6.766 -11.901 18.973 1.00 83.12 105 LEU A CA 1
ATOM 791 C C . LEU A 1 105 ? -7.520 -13.025 19.676 1.00 83.12 105 LEU A C 1
ATOM 793 O O . LEU A 1 105 ? -8.475 -12.769 20.406 1.00 83.12 105 LEU A O 1
ATOM 797 N N . VAL A 1 106 ? -7.072 -14.262 19.497 1.00 84.00 106 VAL A N 1
ATOM 798 C CA . VAL A 1 106 ? -7.496 -15.395 20.322 1.00 84.00 106 VAL A CA 1
ATOM 799 C C . VAL A 1 106 ? -6.317 -15.813 21.182 1.00 84.00 106 VAL A C 1
ATOM 801 O O . VAL A 1 106 ? -5.228 -16.036 20.660 1.00 84.00 106 VAL A O 1
ATOM 804 N N . LEU A 1 107 ? -6.538 -15.904 22.490 1.00 78.50 107 LEU A N 1
ATOM 805 C CA . LEU A 1 107 ? -5.588 -16.407 23.474 1.00 78.50 107 LEU A CA 1
ATOM 806 C C . LEU A 1 107 ? -6.084 -17.752 23.999 1.00 78.50 107 LEU A C 1
ATOM 808 O O . LEU A 1 107 ? -7.133 -17.823 24.645 1.00 78.50 107 LEU A O 1
ATOM 812 N N . ASP A 1 108 ? -5.309 -18.797 23.732 1.00 78.19 108 ASP A N 1
ATOM 813 C CA . ASP A 1 108 ? -5.538 -20.139 24.257 1.00 78.19 108 ASP A CA 1
ATOM 814 C C . ASP A 1 108 ? -5.145 -20.191 25.739 1.00 78.19 108 ASP A C 1
ATOM 816 O O . ASP A 1 108 ? -3.983 -19.979 26.100 1.00 78.19 108 ASP A O 1
ATOM 820 N N . ARG A 1 109 ? -6.132 -20.424 26.607 1.00 76.44 109 ARG A N 1
ATOM 821 C CA . ARG A 1 109 ? -5.937 -20.615 28.056 1.00 76.44 109 ARG A CA 1
ATOM 822 C C . ARG A 1 109 ? -6.284 -22.037 28.491 1.00 76.44 109 ARG A C 1
ATOM 824 O O . ARG A 1 109 ? -5.964 -22.429 29.614 1.00 76.44 109 ARG A O 1
ATOM 831 N N . SER A 1 110 ? -6.917 -22.809 27.611 1.00 74.69 110 SER A N 1
ATOM 832 C CA . SER A 1 110 ? -7.427 -24.147 27.896 1.00 74.69 110 SER A CA 1
ATOM 833 C C . SER A 1 110 ? -6.393 -25.258 27.677 1.00 74.69 110 SER A C 1
ATOM 835 O O . SER A 1 110 ? -6.425 -26.266 28.388 1.00 74.69 110 SER A O 1
ATOM 837 N N . SER A 1 111 ? -5.439 -25.073 26.758 1.00 66.94 111 SER A N 1
ATOM 838 C CA . SER A 1 111 ? -4.509 -26.129 26.312 1.00 66.94 111 SER A CA 1
ATOM 839 C C . SER A 1 111 ? -3.384 -26.491 27.294 1.00 66.94 111 SER A C 1
ATOM 841 O O . SER A 1 111 ? -2.655 -27.463 27.073 1.00 66.94 111 SER A O 1
ATOM 843 N N . GLY A 1 112 ? -3.261 -25.772 28.413 1.00 60.53 112 GLY A N 1
ATOM 844 C CA . GLY A 1 112 ? -2.232 -26.011 29.425 1.00 60.53 112 GLY A CA 1
ATOM 845 C C . GLY A 1 112 ? -0.842 -25.497 29.030 1.00 60.53 112 GLY A C 1
ATOM 846 O O . GLY A 1 112 ? -0.629 -24.939 27.958 1.00 60.53 112 GLY A O 1
ATOM 847 N N . LYS A 1 113 ? 0.125 -25.639 29.946 1.00 54.94 113 LYS A N 1
ATOM 848 C CA . LYS A 1 113 ? 1.460 -25.048 29.795 1.00 54.94 113 LYS A CA 1
ATOM 849 C C . LYS A 1 113 ? 2.201 -25.667 28.601 1.00 54.94 113 LYS A C 1
ATOM 851 O O . LYS A 1 113 ? 2.306 -26.887 28.539 1.00 54.94 113 LYS A O 1
ATOM 856 N N . ASP A 1 114 ? 2.730 -24.818 27.720 1.00 55.06 114 ASP A N 1
ATOM 857 C CA . ASP A 1 114 ? 3.542 -25.155 26.534 1.00 55.06 114 ASP A CA 1
ATOM 858 C C . ASP A 1 114 ? 2.776 -25.662 25.291 1.00 55.06 114 ASP A C 1
ATOM 860 O O . ASP A 1 114 ? 3.412 -25.963 24.286 1.00 55.06 114 ASP A O 1
ATOM 864 N N . ASN A 1 115 ? 1.436 -25.673 25.304 1.00 59.19 115 ASN A N 1
ATOM 865 C CA . ASN A 1 115 ? 0.613 -25.973 24.127 1.00 59.19 115 ASN A CA 1
ATOM 866 C C . ASN A 1 115 ? -0.277 -24.777 23.774 1.00 59.19 115 ASN A C 1
ATOM 868 O O . ASN A 1 115 ? -0.942 -24.212 24.637 1.00 59.19 115 ASN A O 1
ATOM 872 N N . SER A 1 116 ? -0.314 -24.410 22.495 1.00 65.50 116 SER A N 1
ATOM 873 C CA . SER A 1 116 ? -1.147 -23.319 21.988 1.00 65.50 116 SER A CA 1
ATOM 874 C C . SER A 1 116 ? -1.804 -23.750 20.680 1.00 65.50 116 SER A C 1
ATOM 876 O O . SER A 1 116 ? -1.283 -23.494 19.595 1.00 65.50 116 SER A O 1
ATOM 878 N N . THR A 1 117 ? -2.940 -24.433 20.791 1.00 72.62 117 THR A N 1
ATOM 879 C CA . THR A 1 117 ? -3.676 -24.956 19.631 1.00 72.62 117 THR A CA 1
ATOM 880 C C . THR A 1 117 ? -4.560 -23.888 18.992 1.00 72.62 117 THR A C 1
ATOM 882 O O . THR A 1 117 ? -4.682 -23.854 17.768 1.00 72.62 117 THR A O 1
ATOM 885 N N . ASN A 1 118 ? -5.095 -22.967 19.803 1.00 76.88 118 ASN A N 1
ATOM 886 C CA . ASN A 1 118 ? -6.076 -21.972 19.363 1.00 76.88 118 ASN A CA 1
ATOM 887 C C . ASN A 1 118 ? -5.560 -20.526 19.328 1.00 76.88 118 ASN A C 1
ATOM 889 O O . ASN A 1 118 ? -6.269 -19.656 18.818 1.00 76.88 118 ASN A O 1
ATOM 893 N N . THR A 1 119 ? -4.359 -20.232 19.848 1.00 79.56 119 THR A N 1
ATOM 894 C CA . THR A 1 119 ? -3.849 -18.852 19.833 1.00 79.56 119 THR A CA 1
ATOM 895 C C . THR A 1 119 ? -3.561 -18.424 18.405 1.00 79.56 119 THR A C 1
ATOM 897 O O . THR A 1 119 ? -2.760 -19.042 17.695 1.00 79.56 119 THR A O 1
ATOM 900 N N . ALA A 1 120 ? -4.191 -17.331 18.000 1.00 83.81 120 ALA A N 1
ATOM 901 C CA . ALA A 1 120 ? -4.039 -16.773 16.673 1.00 83.81 120 ALA A CA 1
ATOM 902 C C . ALA A 1 120 ? -4.309 -15.268 16.683 1.00 83.81 120 ALA A C 1
ATOM 904 O O . ALA A 1 120 ? -4.968 -14.736 17.579 1.00 83.81 120 ALA A O 1
ATOM 905 N N . ILE A 1 121 ? -3.799 -14.590 15.663 1.00 82.50 121 ILE A N 1
ATOM 906 C CA . ILE A 1 121 ? -4.050 -13.178 15.387 1.00 82.50 121 ILE A CA 1
ATOM 907 C C . ILE A 1 121 ? -4.646 -13.080 13.991 1.00 82.50 121 ILE A C 1
ATOM 909 O O . ILE A 1 121 ? -4.173 -13.731 13.063 1.00 82.50 121 ILE A O 1
ATOM 913 N N . LYS A 1 122 ? -5.655 -12.231 13.843 1.00 90.56 122 LYS A N 1
ATOM 914 C CA . LYS A 1 122 ? -6.173 -11.753 12.569 1.00 90.56 122 LYS A CA 1
ATOM 915 C C . LYS A 1 122 ? -6.092 -10.234 12.558 1.00 90.56 122 LYS A C 1
ATOM 917 O O . LYS A 1 122 ? -6.543 -9.587 13.496 1.00 90.56 122 LYS A O 1
ATOM 922 N N . ALA A 1 123 ? -5.540 -9.671 11.494 1.00 83.12 123 ALA A N 1
ATOM 923 C CA . ALA A 1 123 ? -5.452 -8.234 11.284 1.00 83.12 123 ALA A CA 1
ATOM 924 C C . ALA A 1 123 ? -6.000 -7.883 9.903 1.00 83.12 123 ALA A C 1
ATOM 926 O O . ALA A 1 123 ? -5.538 -8.429 8.910 1.00 83.12 123 ALA A O 1
ATOM 927 N N . LYS A 1 124 ? -6.967 -6.973 9.833 1.00 87.00 124 LYS A N 1
ATOM 928 C CA . LYS A 1 124 ? -7.587 -6.484 8.600 1.00 87.00 124 LYS A CA 1
ATOM 929 C C . LYS A 1 124 ? -7.350 -4.983 8.475 1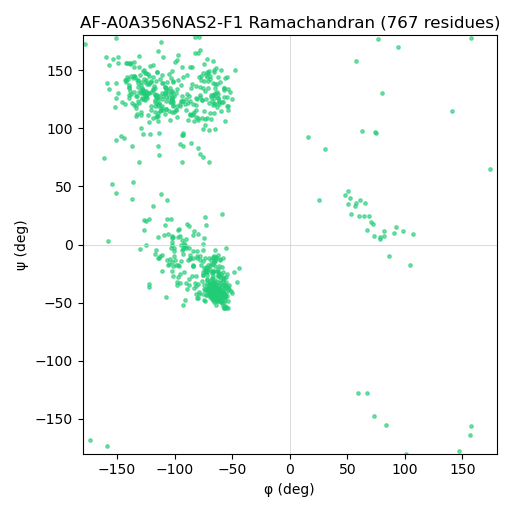.00 87.00 124 LYS A C 1
ATOM 931 O O . LYS A 1 124 ? -7.583 -4.259 9.438 1.00 87.00 124 LYS A O 1
ATOM 936 N N . ILE A 1 125 ? -6.936 -4.529 7.297 1.00 78.44 125 ILE A N 1
ATOM 937 C CA . ILE A 1 125 ? -6.873 -3.114 6.917 1.00 78.44 125 ILE A CA 1
ATOM 938 C C . ILE A 1 125 ? -7.830 -2.915 5.743 1.00 78.44 125 ILE A C 1
ATOM 940 O O . ILE A 1 125 ? -7.790 -3.678 4.775 1.00 78.44 125 ILE A O 1
ATOM 944 N N . TYR A 1 126 ? -8.715 -1.933 5.849 1.00 78.69 126 TYR A N 1
ATOM 945 C CA . TYR A 1 126 ? -9.809 -1.739 4.903 1.00 78.69 126 TYR A CA 1
ATOM 946 C C . TYR A 1 126 ? -10.182 -0.267 4.761 1.00 78.69 126 TYR A C 1
ATOM 948 O O . TYR A 1 126 ? -9.856 0.538 5.631 1.00 78.69 126 TYR A O 1
ATOM 956 N N . ASP A 1 127 ? -10.879 0.049 3.678 1.00 79.44 127 ASP A N 1
ATOM 957 C CA . ASP A 1 127 ? -11.588 1.306 3.472 1.00 79.44 127 ASP A CA 1
ATOM 958 C C . ASP A 1 127 ? -12.996 1.181 4.089 1.00 79.44 127 ASP A C 1
ATOM 960 O O . ASP A 1 127 ? -13.805 0.376 3.607 1.00 79.44 127 ASP A O 1
ATOM 964 N N . PRO A 1 128 ? -13.305 1.898 5.185 1.00 78.44 128 PRO A N 1
ATOM 965 C CA . PRO A 1 128 ? -14.626 1.847 5.802 1.00 78.44 128 PRO A CA 1
ATOM 966 C C . PRO A 1 128 ? -15.730 2.448 4.930 1.00 78.44 128 PRO A C 1
ATOM 968 O O . PRO A 1 128 ? -16.848 1.935 4.953 1.00 78.44 128 PRO A O 1
ATOM 971 N N . SER A 1 129 ? -15.436 3.505 4.170 1.00 74.38 129 SER A N 1
ATOM 972 C CA . SER A 1 129 ? -16.417 4.220 3.350 1.00 74.38 129 SER A CA 1
ATOM 973 C C . SER A 1 129 ? -16.804 3.451 2.087 1.00 74.38 129 SER A C 1
ATOM 975 O O . SER A 1 129 ? -17.966 3.499 1.676 1.00 74.38 129 SER A O 1
ATOM 977 N N . ALA A 1 130 ? -15.860 2.721 1.490 1.00 68.25 130 ALA A N 1
ATOM 978 C CA . ALA A 1 130 ? -16.089 1.881 0.312 1.00 68.25 130 ALA A CA 1
ATOM 979 C C . ALA A 1 130 ? -16.428 0.413 0.652 1.00 68.25 130 ALA A C 1
ATOM 981 O O . ALA A 1 130 ? -16.697 -0.382 -0.250 1.00 68.25 130 ALA A O 1
ATOM 982 N N . GLU A 1 131 ? -16.403 0.041 1.940 1.00 69.19 131 GLU A N 1
ATOM 983 C CA . GLU A 1 131 ? -16.474 -1.349 2.428 1.00 69.19 131 GLU A CA 1
ATOM 984 C C . GLU A 1 131 ? -15.422 -2.276 1.777 1.00 69.19 131 GLU A C 1
ATOM 986 O O . GLU A 1 131 ? -15.592 -3.499 1.691 1.00 69.19 131 GLU A O 1
ATOM 991 N N . GLU A 1 132 ? -14.301 -1.707 1.327 1.00 71.75 132 GLU A N 1
ATOM 992 C CA . GLU A 1 132 ? -13.292 -2.419 0.552 1.00 71.75 132 GLU A CA 1
ATOM 993 C C . GLU A 1 132 ? -12.191 -2.988 1.452 1.00 71.75 132 GLU A C 1
ATOM 995 O O . GLU A 1 132 ? -11.510 -2.270 2.179 1.00 71.75 132 GLU A O 1
ATOM 1000 N N . ASN A 1 133 ? -11.964 -4.302 1.385 1.00 77.25 133 ASN A N 1
ATOM 1001 C CA . ASN A 1 133 ? -10.839 -4.929 2.070 1.00 77.25 133 ASN A CA 1
ATOM 1002 C C . ASN A 1 133 ? -9.550 -4.767 1.258 1.00 77.25 133 ASN A C 1
ATOM 1004 O O . ASN A 1 133 ? -9.417 -5.372 0.195 1.00 77.25 133 ASN A O 1
ATOM 1008 N N . TRP A 1 134 ? -8.573 -4.038 1.793 1.00 73.75 134 TRP A N 1
ATOM 1009 C CA . TRP A 1 134 ? -7.263 -3.935 1.155 1.00 73.75 134 TRP A CA 1
ATOM 1010 C C . TRP A 1 134 ? -6.388 -5.138 1.485 1.00 73.75 134 TRP A C 1
ATOM 1012 O O . TRP A 1 134 ? -5.704 -5.659 0.608 1.00 73.75 134 TRP A O 1
ATOM 1022 N N . PHE A 1 135 ? -6.398 -5.584 2.744 1.00 80.12 135 PHE A N 1
ATOM 1023 C CA . PHE A 1 135 ? -5.500 -6.629 3.224 1.00 80.12 135 PHE A CA 1
ATOM 1024 C C . PHE A 1 135 ? -6.034 -7.300 4.490 1.00 80.12 135 PHE A C 1
ATOM 1026 O O . PHE A 1 135 ? -6.490 -6.630 5.418 1.00 80.12 135 PHE A O 1
ATOM 1033 N N . THR A 1 136 ? -5.914 -8.623 4.588 1.00 87.62 136 THR A N 1
ATOM 1034 C CA . THR A 1 136 ? -6.118 -9.357 5.844 1.00 87.62 136 THR A CA 1
ATOM 1035 C C . THR A 1 136 ? -4.986 -10.351 6.078 1.00 87.62 136 THR A C 1
ATOM 1037 O O . THR A 1 136 ? -4.692 -11.166 5.216 1.00 87.62 136 THR A O 1
ATOM 1040 N N . ALA A 1 137 ? -4.355 -10.306 7.248 1.00 87.44 137 ALA A N 1
ATOM 1041 C CA . ALA A 1 137 ? -3.345 -11.263 7.680 1.00 87.44 137 ALA A CA 1
ATOM 1042 C C . ALA A 1 137 ? -3.854 -12.133 8.824 1.00 87.44 137 ALA A C 1
ATOM 1044 O O . ALA A 1 137 ? -4.560 -11.656 9.713 1.00 87.44 137 ALA A O 1
ATOM 1045 N N . TYR A 1 138 ? -3.405 -13.383 8.834 1.00 89.62 138 TYR A N 1
ATOM 1046 C CA . TYR A 1 138 ? -3.633 -14.356 9.886 1.00 89.62 138 TYR A CA 1
ATOM 1047 C C . TYR A 1 138 ? -2.302 -14.967 10.308 1.00 89.62 138 TYR A C 1
ATOM 1049 O O . TYR A 1 138 ? -1.464 -15.319 9.473 1.00 89.62 138 TYR A O 1
ATOM 1057 N N . TYR A 1 139 ? -2.122 -15.124 11.610 1.00 83.62 139 TYR A N 1
ATOM 1058 C CA . TYR A 1 139 ? -0.953 -15.771 12.184 1.00 83.62 139 TYR A CA 1
ATOM 1059 C C . TYR A 1 139 ? -1.383 -16.736 13.281 1.00 83.62 139 TYR A C 1
ATOM 1061 O O . TYR A 1 139 ? -2.173 -16.370 14.153 1.00 83.62 139 TYR A O 1
ATOM 1069 N N . PHE A 1 140 ? -0.869 -17.962 13.228 1.00 81.69 140 PHE A N 1
ATOM 1070 C CA . PHE A 1 140 ? -1.214 -19.045 14.143 1.00 81.69 140 PHE A CA 1
ATOM 1071 C C . PHE A 1 140 ? 0.027 -19.446 14.933 1.00 81.69 140 PHE A C 1
ATOM 1073 O O . PHE A 1 140 ? 1.105 -19.605 14.369 1.00 81.69 140 PHE A O 1
ATOM 1080 N N . PHE A 1 141 ? -0.129 -19.624 16.242 1.00 74.25 141 PHE A N 1
ATOM 1081 C CA . PHE A 1 141 ? 0.981 -19.963 17.139 1.00 74.25 141 PHE A CA 1
ATOM 1082 C C . PHE A 1 141 ? 1.088 -21.470 17.419 1.00 74.25 141 PHE A C 1
ATOM 1084 O O . PHE A 1 141 ? 1.792 -21.874 18.343 1.00 74.25 141 PHE A O 1
ATOM 1091 N N . ASN A 1 142 ? 0.373 -22.300 16.656 1.00 73.38 142 ASN A N 1
ATOM 1092 C CA . ASN A 1 142 ? 0.461 -23.753 16.763 1.00 73.38 142 ASN A CA 1
ATOM 1093 C C . ASN A 1 142 ? 1.784 -24.260 16.141 1.00 73.38 142 ASN A C 1
ATOM 1095 O O . ASN A 1 142 ? 2.372 -23.599 15.285 1.00 73.38 142 ASN A O 1
ATOM 1099 N N . GLU A 1 143 ? 2.273 -25.427 16.571 1.00 65.12 143 GLU A N 1
ATOM 1100 C CA . GLU A 1 143 ? 3.579 -25.952 16.130 1.00 65.12 143 GLU A CA 1
ATOM 1101 C C . GLU A 1 143 ? 3.668 -26.213 14.613 1.00 65.12 143 GLU A C 1
ATOM 1103 O O . GLU A 1 143 ? 4.764 -26.200 14.058 1.00 65.12 143 GLU A O 1
ATOM 1108 N N . GLU A 1 144 ? 2.540 -26.436 13.935 1.00 70.19 144 GLU A N 1
ATOM 1109 C CA . GLU A 1 144 ? 2.503 -26.771 12.505 1.00 70.19 144 GLU A CA 1
ATOM 1110 C C . GLU A 1 144 ? 2.538 -25.530 11.591 1.00 70.19 144 GLU A C 1
ATOM 1112 O O . GLU A 1 144 ? 3.032 -25.604 10.461 1.00 70.19 144 GLU A O 1
ATOM 1117 N N . ASP A 1 145 ? 2.047 -24.383 12.071 1.00 71.38 145 ASP A N 1
ATOM 1118 C CA . ASP A 1 145 ? 1.831 -23.175 11.269 1.00 71.38 145 ASP A CA 1
ATOM 1119 C C . ASP A 1 145 ? 2.711 -21.991 11.655 1.00 71.38 145 ASP A C 1
ATOM 1121 O O . ASP A 1 145 ? 2.778 -21.038 10.878 1.00 71.38 145 ASP A O 1
ATOM 1125 N N . VAL A 1 146 ? 3.411 -22.043 12.791 1.00 68.12 146 VAL A N 1
ATOM 1126 C CA . VAL A 1 146 ? 4.154 -20.894 13.339 1.00 68.12 146 VAL A CA 1
ATOM 1127 C C . VAL A 1 146 ? 5.235 -20.324 12.414 1.00 68.12 146 VAL A C 1
ATOM 1129 O O . VAL A 1 146 ? 5.641 -19.174 12.556 1.00 68.12 146 VAL A O 1
ATOM 1132 N N . ASP A 1 147 ? 5.671 -21.102 11.426 1.00 72.06 147 ASP A N 1
ATOM 1133 C CA . ASP A 1 147 ? 6.606 -20.663 10.391 1.00 72.06 147 ASP A CA 1
ATOM 1134 C C . ASP A 1 147 ? 5.942 -19.927 9.223 1.00 72.06 147 ASP A C 1
ATOM 1136 O O . ASP A 1 147 ? 6.558 -19.759 8.168 1.00 72.06 147 ASP A O 1
ATOM 1140 N N . ASN A 1 148 ? 4.670 -19.541 9.340 1.00 77.25 148 ASN A N 1
ATOM 1141 C CA . ASN A 1 148 ? 3.924 -18.977 8.224 1.00 77.25 148 ASN A CA 1
ATOM 1142 C C . ASN A 1 148 ? 2.970 -17.861 8.653 1.00 77.25 148 ASN A C 1
ATOM 1144 O O . ASN A 1 148 ? 2.278 -17.948 9.664 1.00 77.25 148 ASN A O 1
ATOM 1148 N N . VAL A 1 149 ? 2.874 -16.837 7.807 1.00 81.75 149 VAL A N 1
ATOM 1149 C CA . VAL A 1 149 ? 1.805 -15.835 7.851 1.00 81.75 149 VAL A CA 1
ATOM 1150 C C . VAL A 1 149 ? 0.889 -16.079 6.658 1.00 81.75 149 VAL A C 1
ATOM 1152 O O . VAL A 1 149 ? 1.359 -16.211 5.528 1.00 81.75 149 VAL A O 1
ATOM 1155 N N . TYR A 1 150 ? -0.414 -16.135 6.900 1.00 86.94 150 TYR A N 1
ATOM 1156 C CA . TYR A 1 150 ? -1.430 -16.295 5.863 1.00 86.94 150 TYR A CA 1
ATOM 1157 C C . TYR A 1 150 ? -2.010 -14.928 5.518 1.00 86.94 150 TYR A C 1
ATOM 1159 O O . TYR A 1 150 ? -2.309 -14.146 6.417 1.00 86.94 150 TYR A O 1
ATOM 1167 N N . ILE A 1 151 ? -2.144 -14.618 4.235 1.00 85.50 151 ILE A N 1
ATOM 1168 C CA . ILE A 1 151 ? -2.511 -13.288 3.754 1.00 85.50 151 ILE A CA 1
ATOM 1169 C C . ILE A 1 151 ? -3.592 -13.402 2.686 1.00 85.50 151 ILE A C 1
ATOM 1171 O O . ILE A 1 151 ? -3.397 -14.080 1.679 1.00 85.50 151 ILE A O 1
ATOM 1175 N N . ASP A 1 152 ? -4.675 -12.662 2.887 1.00 85.00 152 ASP A N 1
ATOM 1176 C CA . ASP A 1 152 ? -5.667 -12.334 1.872 1.00 85.00 152 ASP A CA 1
ATOM 1177 C C . ASP A 1 152 ? -5.369 -10.929 1.353 1.00 85.00 152 ASP A C 1
ATOM 1179 O O . ASP A 1 152 ? -5.422 -9.944 2.096 1.00 85.00 152 ASP A O 1
ATOM 1183 N N . TYR A 1 153 ? -5.022 -10.833 0.075 1.00 76.12 153 TYR A N 1
ATOM 1184 C CA . TYR A 1 153 ? -4.712 -9.561 -0.568 1.00 76.12 153 TYR A CA 1
ATOM 1185 C C . TYR A 1 153 ? -5.170 -9.579 -2.019 1.00 76.12 153 TYR A C 1
ATOM 1187 O O . TYR A 1 153 ? -4.746 -10.431 -2.800 1.00 76.12 153 TYR A O 1
ATOM 1195 N N . ALA A 1 154 ? -6.027 -8.621 -2.371 1.00 66.50 154 ALA A N 1
ATOM 1196 C CA . ALA A 1 154 ? -6.505 -8.399 -3.731 1.00 66.50 154 ALA A CA 1
ATOM 1197 C C . ALA A 1 154 ? -6.994 -9.686 -4.451 1.00 66.50 154 ALA A C 1
ATOM 1199 O O . ALA A 1 154 ? -6.673 -9.952 -5.605 1.00 66.50 154 ALA A O 1
ATOM 1200 N N . GLY A 1 155 ? -7.735 -10.542 -3.738 1.00 68.94 155 GLY A N 1
ATOM 1201 C CA . GLY A 1 155 ? -8.257 -11.811 -4.265 1.00 68.94 155 GLY A CA 1
ATOM 1202 C C . GLY A 1 155 ? -7.247 -12.966 -4.343 1.00 68.94 155 GLY A C 1
ATOM 1203 O O . GLY A 1 155 ? -7.576 -14.022 -4.886 1.00 68.94 155 GLY A O 1
ATOM 1204 N N . GLN A 1 156 ? -6.031 -12.794 -3.814 1.00 73.12 156 GLN A N 1
ATOM 1205 C CA . GLN A 1 156 ? -5.047 -13.863 -3.627 1.00 73.12 156 GLN A CA 1
ATOM 1206 C C . GLN A 1 156 ? -5.016 -14.326 -2.166 1.00 73.12 156 GLN A C 1
ATOM 1208 O O . GLN A 1 156 ? -5.052 -13.500 -1.256 1.00 73.12 156 GLN A O 1
ATOM 1213 N N . ASN A 1 157 ? -4.871 -15.639 -1.958 1.00 86.12 157 ASN A N 1
ATOM 1214 C CA . ASN A 1 157 ? -4.719 -16.271 -0.644 1.00 86.12 157 ASN A CA 1
ATOM 1215 C C . ASN A 1 157 ? -3.307 -16.883 -0.551 1.00 86.12 157 ASN A C 1
ATOM 1217 O O . ASN A 1 157 ? -3.042 -17.979 -1.057 1.00 86.12 157 ASN A O 1
ATOM 1221 N N . VAL A 1 158 ? -2.374 -16.137 0.041 1.00 80.12 158 VAL A N 1
ATOM 1222 C CA . VAL A 1 158 ? -0.934 -16.436 0.040 1.00 80.12 158 VAL A CA 1
ATOM 1223 C C . VAL A 1 158 ? -0.469 -16.884 1.420 1.00 80.12 158 VAL A C 1
ATOM 1225 O O . VAL A 1 158 ? -0.785 -16.264 2.431 1.00 80.12 158 VAL A O 1
ATOM 1228 N N . LYS A 1 159 ? 0.340 -17.938 1.459 1.00 83.19 159 LYS A N 1
ATOM 1229 C CA . LYS A 1 159 ? 1.085 -18.381 2.635 1.00 83.19 159 LYS A CA 1
ATOM 1230 C C . LYS A 1 159 ? 2.531 -17.906 2.491 1.00 83.19 159 LYS A C 1
ATOM 1232 O O . LYS A 1 159 ? 3.236 -18.305 1.570 1.00 83.19 159 LYS A O 1
ATOM 1237 N N . ILE A 1 160 ? 2.968 -17.003 3.365 1.00 75.69 160 ILE A N 1
ATOM 1238 C CA . ILE A 1 160 ? 4.339 -16.486 3.370 1.00 75.69 160 ILE A CA 1
ATOM 1239 C C . ILE A 1 160 ? 5.148 -17.256 4.414 1.00 75.69 160 ILE A C 1
ATOM 1241 O O . ILE A 1 160 ? 4.818 -17.158 5.600 1.00 75.69 160 ILE A O 1
ATOM 1245 N N . PRO A 1 161 ? 6.226 -17.959 4.013 1.00 68.56 161 PRO A N 1
ATOM 1246 C CA . PRO A 1 161 ? 7.184 -18.519 4.952 1.00 68.56 161 PRO A CA 1
ATOM 1247 C C . PRO A 1 161 ? 7.799 -17.392 5.782 1.00 68.56 161 PRO A C 1
ATOM 1249 O O . PRO A 1 161 ? 8.503 -16.517 5.275 1.00 68.56 161 PRO A O 1
ATOM 1252 N N . PHE A 1 162 ? 7.517 -17.412 7.072 1.00 62.81 162 PHE A N 1
ATOM 1253 C CA . PHE A 1 162 ? 7.980 -16.450 8.048 1.00 62.81 162 PHE A CA 1
ATOM 1254 C C . PHE A 1 162 ? 8.635 -17.228 9.180 1.00 62.81 162 PHE A C 1
ATOM 1256 O O . PHE A 1 162 ? 7.978 -17.700 10.098 1.00 62.81 162 PHE A O 1
ATOM 1263 N N . SER A 1 163 ? 9.957 -17.367 9.115 1.00 52.06 163 SER A N 1
ATOM 1264 C CA . SER A 1 163 ? 10.717 -18.007 10.186 1.00 52.06 163 SER A CA 1
ATOM 1265 C C . SER A 1 163 ? 10.890 -17.028 11.348 1.00 52.06 163 SER A C 1
ATOM 1267 O O . SER A 1 163 ? 11.968 -16.462 11.541 1.00 52.06 163 SER A O 1
ATOM 1269 N N . TYR A 1 164 ? 9.843 -16.847 12.154 1.00 42.88 164 TYR A N 1
ATOM 1270 C CA . TYR A 1 164 ? 10.013 -16.294 13.503 1.00 42.88 164 TYR A CA 1
ATOM 1271 C C . TYR A 1 164 ? 10.827 -17.251 14.394 1.00 42.88 164 TYR A C 1
ATOM 1273 O O . TYR A 1 164 ? 11.419 -16.832 15.391 1.00 42.88 164 TYR A O 1
ATOM 1281 N N . LEU A 1 165 ? 10.920 -18.530 14.001 1.00 42.16 165 LEU A N 1
ATOM 1282 C CA . LEU A 1 165 ? 11.751 -19.564 14.611 1.00 42.16 165 LEU A CA 1
ATOM 1283 C C . LEU A 1 165 ? 13.256 -19.347 14.366 1.00 42.16 165 LEU A C 1
ATOM 1285 O O . LEU A 1 165 ? 13.947 -20.113 13.704 1.00 42.16 165 LEU A O 1
ATOM 1289 N N . ASN A 1 166 ? 13.818 -18.338 15.018 1.00 43.81 166 ASN A N 1
ATOM 1290 C CA . ASN A 1 166 ? 14.987 -18.644 15.832 1.00 43.81 166 ASN A CA 1
ATOM 1291 C C . ASN A 1 166 ? 14.413 -19.202 17.146 1.00 43.81 166 ASN A C 1
ATOM 1293 O O . ASN A 1 166 ? 13.571 -18.536 17.745 1.00 43.81 166 ASN A O 1
ATOM 1297 N N . ASP A 1 167 ? 14.833 -20.393 17.592 1.00 48.66 167 ASP A N 1
ATOM 1298 C CA . ASP A 1 167 ? 14.402 -21.075 18.840 1.00 48.66 167 ASP A CA 1
ATOM 1299 C C . ASP A 1 167 ? 14.318 -20.155 20.079 1.00 48.66 167 ASP A C 1
ATOM 1301 O O . ASP A 1 167 ? 13.648 -20.454 21.071 1.00 48.66 167 ASP A O 1
ATOM 1305 N N . THR A 1 168 ? 15.001 -19.015 20.017 1.00 47.12 168 THR A N 1
ATOM 1306 C CA . THR A 1 168 ? 14.933 -17.911 20.970 1.00 47.12 168 THR A CA 1
ATOM 1307 C C . THR A 1 168 ? 13.541 -17.258 21.056 1.00 47.12 168 THR A C 1
ATOM 1309 O O . THR A 1 168 ? 13.080 -16.993 22.164 1.00 47.12 168 THR A O 1
ATOM 1312 N N . TYR A 1 169 ? 12.840 -16.998 19.945 1.00 43.66 169 TYR A N 1
ATOM 1313 C CA . TYR A 1 169 ? 11.698 -16.071 19.903 1.00 43.66 169 TYR A CA 1
ATOM 1314 C C . TYR A 1 169 ? 10.316 -16.690 20.169 1.00 43.66 169 TYR A C 1
ATOM 1316 O O . TYR A 1 169 ? 9.511 -16.029 20.815 1.00 43.66 169 TYR A O 1
ATOM 1324 N N . ASN A 1 170 ? 10.030 -17.942 19.788 1.00 42.25 170 ASN A N 1
ATOM 1325 C CA . ASN A 1 170 ? 8.762 -18.598 20.175 1.00 42.25 170 ASN A CA 1
ATOM 1326 C C . ASN A 1 170 ? 8.717 -18.929 21.668 1.00 42.25 170 ASN A C 1
ATOM 1328 O O . ASN A 1 170 ? 7.736 -18.621 22.348 1.00 42.25 170 ASN A O 1
ATOM 1332 N N . LYS A 1 171 ? 9.833 -19.437 22.213 1.00 47.97 171 LYS A N 1
ATOM 1333 C CA . LYS A 1 171 ? 10.029 -19.498 23.667 1.00 47.97 171 LYS A CA 1
ATOM 1334 C C . LYS A 1 171 ? 9.915 -18.110 24.282 1.00 47.97 171 LYS A C 1
ATOM 1336 O O . LYS A 1 171 ? 9.326 -17.998 25.346 1.00 47.97 171 LYS A O 1
ATOM 1341 N N . SER A 1 172 ? 10.419 -17.064 23.620 1.00 52.75 172 SER A N 1
ATOM 1342 C CA . SER A 1 172 ? 10.276 -15.689 24.109 1.00 52.75 172 SER A CA 1
ATOM 1343 C C . SER A 1 172 ? 8.865 -15.133 23.998 1.00 52.75 172 SER A C 1
ATOM 1345 O O . SER A 1 172 ? 8.542 -14.351 24.862 1.00 52.75 172 SER A O 1
ATOM 1347 N N . PHE A 1 173 ? 8.010 -15.497 23.035 1.00 52.47 173 PHE A N 1
ATOM 1348 C CA . PHE A 1 173 ? 6.647 -14.950 22.954 1.00 52.47 173 PHE A CA 1
ATOM 1349 C C . PHE A 1 173 ? 5.706 -15.638 23.941 1.00 52.47 173 PHE A C 1
ATOM 1351 O O . PHE A 1 173 ? 5.027 -14.958 24.702 1.00 52.47 173 PHE A O 1
ATOM 1358 N N . TYR A 1 174 ? 5.731 -16.974 24.020 1.00 57.53 174 TYR A N 1
ATOM 1359 C CA . TYR A 1 174 ? 5.018 -17.677 25.089 1.00 57.53 174 TYR A CA 1
ATOM 1360 C C . TYR A 1 174 ? 5.544 -17.238 26.463 1.00 57.53 174 TYR A C 1
ATOM 1362 O O . TYR A 1 174 ? 4.756 -16.906 27.348 1.00 57.53 174 TYR A O 1
ATOM 1370 N N . ASN A 1 175 ? 6.872 -17.132 26.635 1.00 59.97 175 ASN A N 1
ATOM 1371 C CA . ASN A 1 175 ? 7.415 -16.546 27.857 1.00 59.97 175 ASN A CA 1
ATOM 1372 C C . ASN A 1 175 ? 6.978 -15.091 28.031 1.00 59.97 175 ASN A C 1
ATOM 1374 O O . ASN A 1 175 ? 6.608 -14.753 29.136 1.00 59.97 175 ASN A O 1
ATOM 1378 N N . PHE A 1 176 ? 6.963 -14.244 27.008 1.00 60.25 176 PHE A N 1
ATOM 1379 C CA . PHE A 1 176 ? 6.577 -12.831 27.097 1.00 60.25 176 PHE A CA 1
ATOM 1380 C C . PHE A 1 176 ? 5.124 -12.674 27.551 1.00 60.25 176 PHE A C 1
ATOM 1382 O O . PHE A 1 176 ? 4.827 -11.882 28.444 1.00 60.25 176 PHE A O 1
ATOM 1389 N N . ILE A 1 177 ? 4.222 -13.476 26.983 1.00 58.19 177 ILE A N 1
ATOM 1390 C CA . ILE A 1 177 ? 2.800 -13.433 27.313 1.00 58.19 177 ILE A CA 1
ATOM 1391 C C . ILE A 1 177 ? 2.533 -14.047 28.694 1.00 58.19 177 ILE A C 1
ATOM 1393 O O . ILE A 1 177 ? 1.858 -13.424 29.512 1.00 58.19 177 ILE A O 1
ATOM 1397 N N . PHE A 1 178 ? 3.066 -15.238 28.984 1.00 64.56 178 PHE A N 1
ATOM 1398 C CA . PHE A 1 178 ? 2.670 -16.026 30.161 1.00 64.56 178 PHE A CA 1
ATOM 1399 C C . PHE A 1 178 ? 3.646 -15.970 31.347 1.00 64.56 178 PHE A C 1
ATOM 1401 O O . PHE A 1 178 ? 3.240 -16.223 32.479 1.00 64.56 178 PHE A O 1
ATOM 1408 N N . ASN A 1 179 ? 4.927 -15.653 31.131 1.00 67.38 179 ASN A N 1
ATOM 1409 C CA . ASN A 1 179 ? 5.976 -15.780 32.156 1.00 67.38 179 ASN A CA 1
ATOM 1410 C C . ASN A 1 179 ? 6.716 -14.463 32.469 1.00 67.38 179 ASN A C 1
ATOM 1412 O O . ASN A 1 179 ? 7.112 -14.247 33.616 1.00 67.38 179 ASN A O 1
ATOM 1416 N N . GLU A 1 180 ? 6.916 -13.579 31.491 1.00 67.81 180 GLU A N 1
ATOM 1417 C CA . GLU A 1 180 ? 7.649 -12.326 31.628 1.00 67.81 180 GLU A CA 1
ATOM 1418 C C . GLU A 1 180 ? 6.782 -11.313 32.356 1.00 67.81 180 GLU A C 1
ATOM 1420 O O . GLU A 1 180 ? 5.658 -11.017 31.960 1.00 67.81 180 GLU A O 1
ATOM 1425 N N . LYS A 1 181 ? 7.306 -10.781 33.456 1.00 68.62 181 LYS A N 1
ATOM 1426 C CA . LYS A 1 181 ? 6.594 -9.797 34.258 1.00 68.62 181 LYS A CA 1
ATOM 1427 C C . LYS A 1 181 ? 6.784 -8.411 33.643 1.00 68.62 181 LYS A C 1
ATOM 1429 O O . LYS A 1 181 ? 7.868 -7.836 33.745 1.00 68.62 181 LYS A O 1
ATOM 1434 N N . VAL A 1 182 ? 5.731 -7.894 33.015 1.00 58.81 182 VAL A N 1
ATOM 1435 C CA . VAL A 1 182 ? 5.736 -6.625 32.268 1.00 58.81 182 VAL A CA 1
ATOM 1436 C C . VAL A 1 182 ? 5.245 -5.435 33.098 1.00 58.81 182 VAL A C 1
ATOM 1438 O O . VAL A 1 182 ? 5.649 -4.306 32.836 1.00 58.81 182 VAL A O 1
ATOM 1441 N N . ILE A 1 183 ? 4.417 -5.664 34.126 1.00 60.22 183 ILE A N 1
ATOM 1442 C CA . ILE A 1 183 ? 3.866 -4.607 34.994 1.00 60.22 183 ILE A CA 1
ATOM 1443 C C . ILE A 1 183 ? 4.166 -4.915 36.463 1.00 60.22 183 ILE A C 1
ATOM 1445 O O . ILE A 1 183 ? 4.088 -6.063 36.897 1.00 60.22 183 ILE A O 1
ATOM 1449 N N . GLY A 1 184 ? 4.512 -3.878 37.234 1.00 57.69 184 GLY A N 1
ATOM 1450 C CA . GLY A 1 184 ? 4.758 -3.988 38.676 1.00 57.69 184 GLY A CA 1
ATOM 1451 C C . GLY A 1 184 ? 6.065 -4.695 39.039 1.00 57.69 184 GLY A C 1
ATOM 1452 O O . GLY A 1 184 ? 6.214 -5.143 40.169 1.00 57.69 184 GLY A O 1
ATOM 1453 N N . LYS A 1 185 ? 7.001 -4.820 38.089 1.00 60.25 185 LYS A N 1
ATOM 1454 C CA . LYS A 1 185 ? 8.303 -5.455 38.309 1.00 60.25 185 LYS A CA 1
ATOM 1455 C C . LYS A 1 185 ? 9.086 -4.693 39.385 1.00 60.25 185 LYS A C 1
ATOM 1457 O O . LYS A 1 185 ? 9.355 -3.506 39.235 1.00 60.25 185 LYS A O 1
ATOM 1462 N N . ASP A 1 186 ? 9.434 -5.390 40.461 1.00 61.09 186 ASP A N 1
ATOM 1463 C CA . ASP A 1 186 ? 10.337 -4.899 41.500 1.00 61.09 186 ASP A CA 1
ATOM 1464 C C . ASP A 1 186 ? 11.770 -5.263 41.088 1.00 61.09 186 ASP A C 1
ATOM 1466 O O . ASP A 1 186 ? 12.085 -6.439 40.889 1.00 61.09 186 ASP A O 1
ATOM 1470 N N . ASP A 1 187 ? 12.646 -4.265 40.954 1.00 55.28 187 ASP A N 1
ATOM 1471 C CA . ASP A 1 187 ? 14.058 -4.479 40.600 1.00 55.28 187 ASP A CA 1
ATOM 1472 C C . ASP A 1 187 ? 14.807 -5.323 41.649 1.00 55.28 187 ASP A C 1
ATOM 1474 O O . ASP A 1 187 ? 15.859 -5.896 41.358 1.00 55.28 187 ASP A O 1
ATOM 1478 N N . THR A 1 188 ? 14.267 -5.424 42.869 1.00 55.66 188 THR A N 1
ATOM 1479 C CA . THR A 1 188 ? 14.834 -6.202 43.979 1.00 55.66 188 THR A CA 1
ATOM 1480 C C . THR A 1 188 ? 14.182 -7.572 44.177 1.00 55.66 188 THR A C 1
ATOM 1482 O O . THR A 1 188 ? 14.758 -8.420 44.860 1.00 55.66 188 THR A O 1
ATOM 1485 N N . ASP A 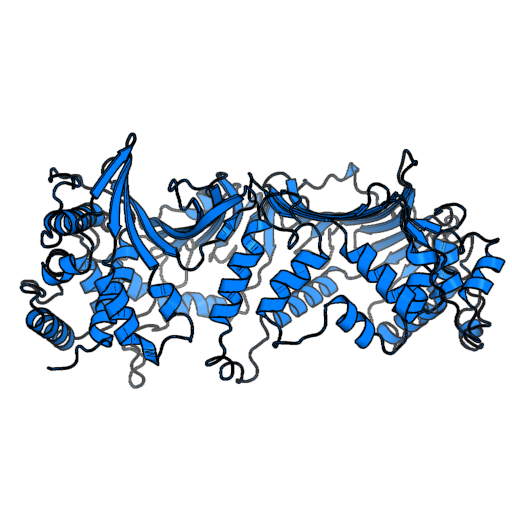1 189 ? 13.030 -7.824 43.548 1.00 57.31 189 ASP A N 1
ATOM 1486 C CA . ASP A 1 189 ? 12.346 -9.118 43.555 1.00 57.31 189 ASP A CA 1
ATOM 1487 C C . ASP A 1 189 ? 11.623 -9.358 42.212 1.00 57.31 189 ASP A C 1
ATOM 1489 O O . ASP A 1 189 ? 10.458 -8.980 42.040 1.00 57.31 189 ASP A O 1
ATOM 1493 N N . PRO A 1 190 ? 12.278 -10.030 41.248 1.00 54.62 190 PRO A N 1
ATOM 1494 C CA . PRO A 1 190 ? 11.718 -10.253 39.916 1.00 54.62 190 PRO A CA 1
ATOM 1495 C C . PRO A 1 190 ? 10.460 -11.140 39.906 1.00 54.62 190 PRO A C 1
ATOM 1497 O O . PRO A 1 190 ? 9.841 -11.293 38.853 1.00 54.62 190 PRO A O 1
ATOM 1500 N N . THR A 1 191 ? 10.048 -11.701 41.052 1.00 59.25 191 THR A N 1
ATOM 1501 C CA . THR A 1 191 ? 8.783 -12.438 41.193 1.00 59.25 191 THR A CA 1
ATOM 1502 C C . THR A 1 191 ? 7.568 -11.539 41.462 1.00 59.25 191 THR A C 1
ATOM 1504 O O . THR A 1 191 ? 6.439 -12.004 41.319 1.00 59.25 191 THR A O 1
ATOM 1507 N N . LYS A 1 192 ? 7.764 -10.249 41.786 1.00 63.16 192 LYS A N 1
ATOM 1508 C CA . LYS A 1 192 ? 6.696 -9.317 42.213 1.00 63.16 192 LYS A CA 1
ATOM 1509 C C . LYS A 1 192 ? 5.948 -8.558 41.108 1.00 63.16 192 LYS A C 1
ATOM 1511 O O . LYS A 1 192 ? 5.240 -7.602 41.407 1.00 63.16 192 LYS A O 1
ATOM 1516 N N . GLY A 1 193 ? 6.045 -8.980 39.852 1.00 65.25 193 GLY A N 1
ATOM 1517 C CA . GLY A 1 193 ? 5.273 -8.385 38.754 1.00 65.25 193 GLY A CA 1
ATOM 1518 C C . GLY A 1 193 ? 4.220 -9.328 38.170 1.00 65.25 193 GLY A C 1
ATOM 1519 O O . GLY A 1 193 ? 4.155 -10.506 38.520 1.00 65.25 193 GLY A O 1
ATOM 1520 N N . LYS A 1 194 ? 3.412 -8.808 37.245 1.00 68.44 194 LYS A N 1
ATOM 1521 C CA . LYS A 1 194 ? 2.392 -9.555 36.496 1.00 68.44 194 LYS A CA 1
ATOM 1522 C C . LYS A 1 194 ? 2.795 -9.689 35.024 1.00 68.44 194 LYS A C 1
ATOM 1524 O O . LYS A 1 194 ? 3.328 -8.749 34.431 1.00 68.44 194 LYS A O 1
ATOM 1529 N N . SER A 1 195 ? 2.568 -10.869 34.462 1.00 67.62 195 SER A N 1
ATOM 1530 C CA . SER A 1 195 ? 2.669 -11.177 33.031 1.00 67.62 195 SER A CA 1
ATOM 1531 C C . SER A 1 195 ? 1.428 -10.715 32.277 1.00 67.62 195 SER A C 1
ATOM 1533 O O . SER A 1 195 ? 0.404 -10.431 32.895 1.00 67.62 195 SER A O 1
ATOM 1535 N N . ILE A 1 196 ? 1.496 -10.650 30.947 1.00 65.00 196 ILE A N 1
ATOM 1536 C CA . ILE A 1 196 ? 0.360 -10.232 30.108 1.00 65.00 196 ILE A CA 1
ATOM 1537 C C . ILE A 1 196 ? -0.846 -11.154 30.330 1.00 65.00 196 ILE A C 1
ATOM 1539 O O . ILE A 1 196 ? -1.960 -10.665 30.498 1.00 65.00 196 ILE A O 1
ATOM 1543 N N . ALA A 1 197 ? -0.636 -12.466 30.432 1.00 66.19 197 ALA A N 1
ATOM 1544 C CA . ALA A 1 197 ? -1.697 -13.426 30.720 1.00 66.19 197 ALA A CA 1
ATOM 1545 C C . ALA A 1 197 ? -2.327 -13.212 32.108 1.00 66.19 197 ALA A C 1
ATOM 1547 O O . ALA A 1 197 ? -3.550 -13.251 32.240 1.00 66.19 197 ALA A O 1
ATOM 1548 N N . GLU A 1 198 ? -1.524 -12.933 33.141 1.00 72.44 198 GLU A N 1
ATOM 1549 C CA . GLU A 1 198 ? -2.035 -12.614 34.486 1.00 72.44 198 GLU A CA 1
ATOM 1550 C C . GLU A 1 198 ? -2.763 -11.263 34.522 1.00 72.44 198 GLU A C 1
ATOM 1552 O O . GLU A 1 198 ? -3.734 -11.118 35.260 1.00 72.44 198 GLU A O 1
ATOM 1557 N N . ILE A 1 199 ? -2.319 -10.283 33.729 1.00 70.00 199 ILE A N 1
ATOM 1558 C CA . ILE A 1 199 ? -2.991 -8.987 33.564 1.00 70.00 199 ILE A CA 1
ATOM 1559 C C . ILE A 1 199 ? -4.362 -9.195 32.929 1.00 70.00 199 ILE A C 1
ATOM 1561 O O . ILE A 1 199 ? -5.366 -8.760 33.480 1.00 70.00 199 ILE A O 1
ATOM 1565 N N . ILE A 1 200 ? -4.412 -9.903 31.803 1.00 69.06 200 ILE A N 1
ATOM 1566 C CA . ILE A 1 200 ? -5.652 -10.194 31.082 1.00 69.06 200 ILE A CA 1
ATOM 1567 C C . ILE A 1 200 ? -6.603 -11.012 31.959 1.00 69.06 200 ILE A C 1
ATOM 1569 O O . ILE A 1 200 ? -7.797 -10.726 32.012 1.00 69.06 200 ILE A O 1
ATOM 1573 N N . THR A 1 201 ? -6.082 -11.989 32.702 1.00 73.19 201 THR A N 1
ATOM 1574 C CA . THR A 1 201 ? -6.877 -12.768 33.661 1.00 73.19 201 THR A CA 1
ATOM 1575 C C . THR A 1 201 ? -7.428 -11.873 34.766 1.00 73.19 201 THR A C 1
ATOM 1577 O O . THR A 1 201 ? -8.615 -11.942 35.054 1.00 73.19 201 THR A O 1
ATOM 1580 N N . ALA A 1 202 ? -6.623 -10.970 35.331 1.00 73.06 202 ALA A N 1
ATOM 1581 C CA . ALA A 1 202 ? -7.095 -10.024 36.342 1.00 73.06 202 ALA A CA 1
ATOM 1582 C C . ALA A 1 202 ? -8.169 -9.059 35.804 1.00 73.06 202 ALA A C 1
ATOM 1584 O O . ALA A 1 202 ? -9.131 -8.788 36.511 1.00 73.06 202 ALA A O 1
ATOM 1585 N N . LEU A 1 203 ? -8.034 -8.588 34.559 1.00 70.62 203 LEU A N 1
ATOM 1586 C CA . LEU A 1 203 ? -9.005 -7.696 33.908 1.00 70.62 203 LEU A CA 1
ATOM 1587 C C . LEU A 1 203 ? -10.311 -8.403 33.508 1.00 70.62 203 LEU A C 1
ATOM 1589 O O . LEU A 1 203 ? -11.337 -7.747 33.352 1.00 70.62 203 LEU A O 1
ATOM 1593 N N . THR A 1 204 ? -10.277 -9.725 33.318 1.00 74.31 204 THR A N 1
ATOM 1594 C CA . THR A 1 204 ? -11.446 -10.522 32.904 1.00 74.31 204 THR A CA 1
ATOM 1595 C C . THR A 1 204 ? -12.111 -11.272 34.060 1.00 74.31 204 THR A C 1
ATOM 1597 O O . THR A 1 204 ? -13.276 -11.634 33.947 1.00 74.31 204 THR A O 1
ATOM 1600 N N . ALA A 1 205 ? -11.428 -11.462 35.195 1.00 78.75 205 ALA A N 1
ATOM 1601 C CA . ALA A 1 205 ? -11.910 -12.269 36.321 1.00 78.75 205 ALA A CA 1
ATOM 1602 C C . ALA A 1 205 ? -13.220 -11.765 36.945 1.00 78.75 205 ALA A C 1
ATOM 1604 O O . ALA A 1 205 ? -13.999 -12.565 37.457 1.00 78.75 205 ALA A O 1
ATOM 1605 N N . ASN A 1 206 ? -13.461 -10.452 36.911 1.00 78.25 206 ASN A N 1
ATOM 1606 C CA . ASN A 1 206 ? -14.671 -9.845 37.468 1.00 78.25 206 ASN A CA 1
ATOM 1607 C C . ASN A 1 206 ? -15.757 -9.588 36.409 1.00 78.25 206 ASN A C 1
ATOM 1609 O O . ASN A 1 206 ? -16.776 -8.970 36.725 1.00 78.25 206 ASN A O 1
ATOM 1613 N N . MET A 1 207 ? -15.558 -10.042 35.164 1.00 79.62 207 MET A N 1
ATOM 1614 C CA . MET A 1 207 ? -16.584 -9.981 34.123 1.00 79.62 207 MET A CA 1
ATOM 1615 C C . MET A 1 207 ? -17.757 -10.910 34.466 1.00 79.62 207 MET A C 1
ATOM 1617 O O . MET A 1 207 ? -17.593 -12.027 34.953 1.00 79.62 207 MET A O 1
ATOM 1621 N N . GLY A 1 208 ? -18.967 -10.432 34.220 1.00 74.38 208 GLY A N 1
ATOM 1622 C CA . GLY A 1 208 ? -20.225 -11.124 34.412 1.00 74.38 208 GLY A CA 1
ATOM 1623 C C . GLY A 1 208 ? -21.371 -10.130 34.586 1.00 74.38 208 GLY A C 1
ATOM 1624 O O . GLY A 1 208 ? -21.254 -8.933 34.337 1.00 74.38 208 GLY A O 1
ATOM 1625 N N . LYS A 1 209 ? -22.507 -10.618 35.091 1.00 74.56 209 LYS A N 1
ATOM 1626 C CA . LYS A 1 209 ? -23.760 -9.848 35.202 1.00 74.56 209 LYS A CA 1
ATOM 1627 C C . LYS A 1 209 ? -23.651 -8.511 35.962 1.00 74.56 209 LYS A C 1
ATOM 1629 O O . LYS A 1 209 ? -24.495 -7.645 35.739 1.00 74.56 209 LYS A O 1
ATOM 1634 N N . ASN A 1 210 ? -22.679 -8.380 36.865 1.00 73.62 210 ASN A N 1
ATOM 1635 C CA . ASN A 1 210 ? -22.499 -7.222 37.747 1.00 73.62 210 ASN A CA 1
ATOM 1636 C C . ASN A 1 210 ? -21.279 -6.363 37.375 1.00 73.62 210 ASN A C 1
ATOM 1638 O O . ASN A 1 210 ? -20.908 -5.494 38.158 1.00 73.62 210 ASN A O 1
ATOM 1642 N N . TRP A 1 211 ? -20.630 -6.642 36.244 1.00 77.75 211 TRP A N 1
ATOM 1643 C CA . TRP A 1 211 ? -19.476 -5.874 35.797 1.00 77.75 211 TRP A CA 1
ATOM 1644 C C . TRP A 1 211 ? -19.895 -4.462 35.364 1.00 77.75 211 TRP A C 1
ATOM 1646 O O . TRP A 1 211 ? -20.957 -4.263 34.776 1.00 77.75 211 TRP A O 1
ATOM 1656 N N . ASP A 1 212 ? -19.058 -3.476 35.674 1.00 71.00 212 ASP A N 1
ATOM 1657 C CA . ASP A 1 212 ? -19.214 -2.080 35.270 1.00 71.00 212 ASP A CA 1
ATOM 1658 C C . ASP A 1 212 ? -17.841 -1.392 35.140 1.00 71.00 212 ASP A C 1
ATOM 1660 O O . ASP A 1 212 ? -16.792 -1.974 35.435 1.00 71.00 212 ASP A O 1
ATOM 1664 N N . LEU A 1 213 ? -17.821 -0.124 34.725 1.00 69.56 213 LEU A N 1
ATOM 1665 C CA . LEU A 1 213 ? -16.564 0.613 34.557 1.00 69.56 213 LEU A CA 1
ATOM 1666 C C . LEU A 1 213 ? -15.831 0.881 35.884 1.00 69.56 213 LEU A C 1
ATOM 1668 O O . LEU A 1 213 ? -14.616 1.069 35.867 1.00 69.56 213 LEU A O 1
ATOM 1672 N N . ASN A 1 214 ? -16.517 0.875 37.035 1.00 73.31 214 ASN A N 1
ATOM 1673 C CA . ASN A 1 214 ? -15.856 0.991 38.344 1.00 73.31 214 ASN A CA 1
ATOM 1674 C C . ASN A 1 214 ? -15.060 -0.284 38.634 1.00 73.31 214 ASN A C 1
ATOM 1676 O O . ASN A 1 214 ? -13.928 -0.221 39.119 1.00 73.31 214 ASN A O 1
ATOM 1680 N N . THR A 1 215 ? -15.640 -1.436 38.295 1.00 75.25 215 THR A N 1
ATOM 1681 C CA . THR A 1 215 ? -14.991 -2.746 38.364 1.00 75.25 215 THR A CA 1
ATOM 1682 C C . THR A 1 215 ? -13.754 -2.764 37.471 1.00 75.25 215 THR A C 1
ATOM 1684 O O . THR A 1 215 ? -12.668 -3.037 37.973 1.00 75.25 215 THR A O 1
ATOM 1687 N N . LEU A 1 216 ? -13.876 -2.333 36.209 1.00 72.00 216 LEU A N 1
ATOM 1688 C CA . LEU A 1 216 ? -12.747 -2.220 35.279 1.00 72.00 216 LEU A CA 1
ATOM 1689 C C . LEU A 1 216 ? -11.628 -1.311 35.801 1.00 72.00 216 LEU A C 1
ATOM 1691 O O . LEU A 1 216 ? -10.463 -1.701 35.786 1.00 72.00 216 LEU A O 1
ATOM 1695 N N . VAL A 1 217 ? -11.953 -0.101 36.269 1.00 68.50 217 VAL A N 1
ATOM 1696 C CA . VAL A 1 217 ? -10.941 0.814 36.823 1.00 68.50 217 VAL A CA 1
ATOM 1697 C C . VAL A 1 217 ? -10.284 0.212 38.058 1.00 68.50 217 VAL A C 1
ATOM 1699 O O . VAL A 1 217 ? -9.065 0.301 38.198 1.00 68.50 217 VAL A O 1
ATOM 1702 N N . GLY A 1 218 ? -11.059 -0.445 38.921 1.00 69.62 218 GLY A N 1
ATOM 1703 C CA . GLY A 1 218 ? -10.525 -1.196 40.051 1.00 69.62 218 GLY A CA 1
ATOM 1704 C C . GLY A 1 218 ? -9.556 -2.300 39.620 1.00 69.62 218 GLY A C 1
ATOM 1705 O O . GLY A 1 218 ? -8.487 -2.437 40.215 1.00 69.62 218 GLY A O 1
ATOM 1706 N N . ASP A 1 219 ? -9.888 -3.043 38.566 1.00 72.19 219 ASP A N 1
ATOM 1707 C CA . ASP A 1 219 ? -9.067 -4.138 38.041 1.00 72.19 219 ASP A CA 1
ATOM 1708 C C . ASP A 1 219 ? -7.780 -3.615 37.391 1.00 72.19 219 ASP A C 1
ATOM 1710 O O . ASP A 1 219 ? -6.696 -4.133 37.662 1.00 72.19 219 ASP A O 1
ATOM 1714 N N . VAL A 1 220 ? -7.860 -2.520 36.626 1.00 66.50 220 VAL A N 1
ATOM 1715 C CA . VAL A 1 220 ? -6.691 -1.812 36.078 1.00 66.50 220 VAL A CA 1
ATOM 1716 C C . VAL A 1 220 ? -5.790 -1.314 37.211 1.00 66.50 220 VAL A C 1
ATOM 1718 O O . VAL A 1 220 ? -4.586 -1.565 37.207 1.00 66.50 220 VAL A O 1
ATOM 1721 N N . MET A 1 221 ? -6.351 -0.651 38.224 1.00 67.50 221 MET A N 1
ATOM 1722 C CA . MET A 1 221 ? -5.584 -0.179 39.382 1.00 67.50 221 MET A CA 1
ATOM 1723 C C . MET A 1 221 ? -4.893 -1.325 40.125 1.00 67.50 221 MET A C 1
ATOM 1725 O O . MET A 1 221 ? -3.721 -1.201 40.490 1.00 67.50 221 MET A O 1
ATOM 1729 N N . SER A 1 222 ? -5.581 -2.458 40.280 1.00 68.81 222 SER A N 1
ATOM 1730 C CA . SER A 1 222 ? -5.021 -3.676 40.867 1.00 68.81 222 SER A CA 1
ATOM 1731 C C . SER A 1 222 ? -3.878 -4.254 40.026 1.00 68.81 222 SER A C 1
ATOM 1733 O O . SER A 1 222 ? -2.837 -4.630 40.567 1.00 68.81 222 SER A O 1
ATOM 1735 N N . VAL A 1 223 ? -4.025 -4.279 38.698 1.00 65.06 223 VAL A N 1
ATOM 1736 C CA . VAL A 1 223 ? -2.973 -4.705 37.762 1.00 65.06 223 VAL A CA 1
ATOM 1737 C C . VAL A 1 223 ? -1.702 -3.870 37.926 1.00 65.06 223 VAL A C 1
ATOM 1739 O O . VAL A 1 223 ? -0.603 -4.425 37.943 1.00 65.06 223 VAL A O 1
ATOM 1742 N N . PHE A 1 224 ? -1.842 -2.554 38.089 1.00 60.09 224 PHE A N 1
ATOM 1743 C CA . PHE A 1 224 ? -0.717 -1.632 38.256 1.00 60.09 224 PHE A CA 1
ATOM 1744 C C . PHE A 1 224 ? -0.198 -1.527 39.701 1.00 60.09 224 PHE A C 1
ATOM 1746 O O . PHE A 1 224 ? 0.659 -0.685 39.970 1.00 60.09 224 PHE A O 1
ATOM 1753 N N . ASN A 1 225 ? -0.672 -2.374 40.627 1.00 66.12 225 ASN A N 1
ATOM 1754 C CA . ASN A 1 225 ? -0.333 -2.329 42.056 1.00 66.12 225 ASN A CA 1
ATOM 1755 C C . ASN A 1 225 ? -0.515 -0.922 42.669 1.00 66.12 225 ASN A C 1
ATOM 1757 O O . ASN A 1 225 ? 0.260 -0.502 43.534 1.00 66.12 225 ASN A O 1
ATOM 1761 N N . VAL A 1 226 ? -1.519 -0.170 42.205 1.00 62.34 226 VAL A N 1
ATOM 1762 C CA . VAL A 1 226 ? -1.871 1.135 42.777 1.00 62.34 226 VAL A CA 1
ATOM 1763 C C . VAL A 1 226 ? -2.354 0.898 44.205 1.00 62.34 226 VAL A C 1
ATOM 1765 O O . VAL A 1 226 ? -3.302 0.148 44.421 1.00 62.34 226 VAL A O 1
ATOM 1768 N N . SER A 1 227 ? -1.689 1.509 45.187 1.00 62.97 227 SER A N 1
ATOM 1769 C CA . SER A 1 227 ? -2.048 1.321 46.592 1.00 62.97 227 SER A CA 1
ATOM 1770 C C . SER A 1 227 ? -3.355 2.028 46.950 1.00 62.97 227 SER A C 1
ATOM 1772 O O . SER A 1 227 ? -3.643 3.121 46.451 1.00 62.97 227 SER A O 1
ATOM 1774 N N . ASP A 1 228 ? -4.091 1.454 47.901 1.00 67.56 228 ASP A N 1
ATOM 1775 C CA . ASP A 1 228 ? -5.309 2.051 48.464 1.00 67.56 228 ASP A CA 1
ATOM 1776 C C . ASP A 1 228 ? -5.052 3.469 49.022 1.00 67.56 228 ASP A C 1
ATOM 1778 O O . ASP A 1 228 ? -5.892 4.360 48.902 1.00 67.56 228 ASP A O 1
ATOM 1782 N N . ASP A 1 229 ? -3.844 3.732 49.539 1.00 66.31 229 ASP A N 1
ATOM 1783 C CA . ASP A 1 229 ? -3.412 5.060 50.001 1.00 66.31 229 ASP A CA 1
ATOM 1784 C C . ASP A 1 229 ? -3.355 6.103 48.866 1.00 66.31 229 ASP A C 1
ATOM 1786 O O . ASP A 1 229 ? -3.704 7.277 49.054 1.00 66.31 229 ASP A O 1
ATOM 1790 N N . LEU A 1 230 ? -2.916 5.699 47.667 1.00 62.00 230 LEU A N 1
ATOM 1791 C CA . LEU A 1 230 ? -2.873 6.576 46.497 1.00 62.00 230 LEU A CA 1
ATOM 1792 C C . LEU A 1 230 ? -4.286 6.831 45.961 1.00 62.00 230 LEU A C 1
ATOM 1794 O O . LEU A 1 230 ? -4.599 7.970 45.615 1.00 62.00 230 LEU A O 1
ATOM 1798 N N . ILE A 1 231 ? -5.156 5.817 45.977 1.00 65.69 231 ILE A N 1
ATOM 1799 C CA . ILE A 1 231 ? -6.584 5.960 45.653 1.00 65.69 231 ILE A CA 1
ATOM 1800 C C . ILE A 1 231 ? -7.248 6.951 46.622 1.00 65.69 231 ILE A C 1
ATOM 1802 O O . ILE A 1 231 ? -7.906 7.895 46.181 1.00 65.69 231 ILE A O 1
ATOM 1806 N N . GLY A 1 232 ? -6.980 6.837 47.927 1.00 65.12 232 GLY A N 1
ATOM 1807 C CA . GLY A 1 232 ? -7.439 7.802 48.933 1.00 65.12 232 GLY A CA 1
ATOM 1808 C C . GLY A 1 232 ? -6.885 9.219 48.721 1.00 65.12 232 GLY A C 1
ATOM 1809 O O . GLY A 1 232 ? -7.587 10.217 48.915 1.00 65.12 232 GLY A O 1
ATOM 1810 N N . THR A 1 233 ? -5.644 9.343 48.246 1.00 64.81 233 THR A N 1
ATOM 1811 C CA . THR A 1 233 ? -5.036 10.639 47.892 1.00 64.81 233 THR A CA 1
ATOM 1812 C C . THR A 1 233 ? -5.693 11.264 46.654 1.00 64.81 233 THR A C 1
ATOM 1814 O O . THR A 1 233 ? -5.958 12.470 46.632 1.00 64.81 233 THR A O 1
ATOM 1817 N N . ILE A 1 234 ? -6.008 10.462 45.633 1.00 61.75 234 ILE A N 1
ATOM 1818 C CA . ILE A 1 234 ? -6.760 10.907 44.450 1.00 61.75 234 ILE A CA 1
ATOM 1819 C C . ILE A 1 234 ? -8.166 11.341 44.871 1.00 61.75 234 ILE A C 1
ATOM 1821 O O . ILE A 1 234 ? -8.572 12.460 44.561 1.00 61.75 234 ILE A O 1
ATOM 1825 N N . GLY A 1 235 ? -8.863 10.518 45.656 1.00 65.25 235 GLY A N 1
ATOM 1826 C CA . GLY A 1 235 ? -10.191 10.821 46.186 1.00 65.25 235 GLY A CA 1
ATOM 1827 C C . GLY A 1 235 ? -10.234 12.127 46.979 1.00 65.25 235 GLY A C 1
ATOM 1828 O O . GLY A 1 235 ? -11.071 12.984 46.709 1.00 65.25 235 GLY A O 1
ATOM 1829 N N . SER A 1 236 ? -9.290 12.340 47.901 1.00 62.31 236 SER A N 1
ATOM 1830 C CA . SER A 1 236 ? -9.201 13.596 48.668 1.00 62.31 236 SER A CA 1
ATOM 1831 C C . SER A 1 236 ? -8.862 14.812 47.797 1.00 62.31 236 SER A C 1
ATOM 1833 O O . SER A 1 236 ? -9.349 15.915 48.055 1.00 62.31 236 SER A O 1
ATOM 1835 N N . THR A 1 237 ? -8.080 14.627 46.731 1.00 63.00 237 THR A N 1
ATOM 1836 C CA . THR A 1 237 ? -7.792 15.688 45.756 1.00 63.00 237 THR A CA 1
ATOM 1837 C C . THR A 1 237 ? -9.040 16.052 44.952 1.00 63.00 237 THR A C 1
ATOM 1839 O O . THR A 1 237 ? -9.339 17.238 44.817 1.00 63.00 237 THR A O 1
ATOM 1842 N N . LEU A 1 238 ? -9.801 15.060 44.483 1.00 64.44 238 LEU A N 1
ATOM 1843 C CA . LEU A 1 238 ? -11.067 15.258 43.769 1.00 64.44 238 LEU A CA 1
ATOM 1844 C C . LEU A 1 238 ? -12.114 15.945 44.666 1.00 64.44 238 LEU A C 1
ATOM 1846 O O . LEU A 1 238 ? -12.730 16.929 44.260 1.00 64.44 238 LEU A O 1
ATOM 1850 N N . GLN A 1 239 ? -12.220 15.535 45.932 1.00 66.50 239 GLN A N 1
ATOM 1851 C CA . GLN A 1 239 ? -13.066 16.216 46.919 1.00 66.50 239 GLN A CA 1
ATOM 1852 C C . GLN A 1 239 ? -12.645 17.676 47.130 1.00 66.50 239 GLN A C 1
ATOM 1854 O O . GLN A 1 239 ? -13.490 18.564 47.219 1.00 66.50 239 GLN A O 1
ATOM 1859 N N . SER A 1 240 ? -11.338 17.959 47.154 1.00 59.47 240 SER A N 1
ATOM 1860 C CA . SER A 1 240 ? -10.832 19.325 47.343 1.00 59.47 240 SER A CA 1
ATOM 1861 C C . SER A 1 240 ? -11.160 20.289 46.193 1.00 59.47 240 SER A C 1
ATOM 1863 O O . SER A 1 240 ? -11.044 21.501 46.379 1.00 59.47 240 SER A O 1
ATOM 1865 N N . ILE A 1 241 ? -11.583 19.766 45.036 1.00 56.91 241 ILE A N 1
ATOM 1866 C CA . ILE A 1 241 ? -12.048 20.536 43.871 1.00 56.91 241 ILE A CA 1
ATOM 1867 C C . ILE A 1 241 ? -13.569 20.422 43.650 1.00 56.91 241 ILE A C 1
ATOM 1869 O O . ILE A 1 241 ? -14.063 20.763 42.580 1.00 56.91 241 ILE A O 1
ATOM 1873 N N . GLY A 1 242 ? -14.319 19.970 44.661 1.00 64.81 242 GLY A N 1
ATOM 1874 C CA . GLY A 1 242 ? -15.788 19.938 44.637 1.00 64.81 242 GLY A CA 1
ATOM 1875 C C . GLY A 1 242 ? -16.407 18.649 44.087 1.00 64.81 242 GLY A C 1
ATOM 1876 O O . GLY A 1 242 ? -17.617 18.596 43.887 1.00 64.81 242 GLY A O 1
ATOM 1877 N N . ILE A 1 243 ? -15.611 17.598 43.865 1.00 69.31 243 ILE A N 1
ATOM 1878 C CA . ILE A 1 243 ? -16.114 16.295 43.415 1.00 69.31 243 ILE A CA 1
ATOM 1879 C C . ILE A 1 243 ? -16.376 15.409 44.640 1.00 69.31 243 ILE A C 1
ATOM 1881 O O . ILE A 1 243 ? -15.521 14.635 45.081 1.00 69.31 243 ILE A O 1
ATOM 1885 N N . GLU A 1 244 ? -17.560 15.563 45.234 1.00 72.00 244 GLU A N 1
ATOM 1886 C CA . GLU A 1 244 ? -18.032 14.712 46.332 1.00 72.00 244 GLU A CA 1
ATOM 1887 C C . GLU A 1 244 ? -18.372 13.295 45.834 1.00 72.00 244 GLU A C 1
ATOM 1889 O O . GLU A 1 244 ? -18.790 13.104 44.694 1.00 72.00 244 GLU A O 1
ATOM 1894 N N . GLY A 1 245 ? -18.171 12.278 46.681 1.00 74.88 245 GLY A N 1
ATOM 1895 C CA . GLY A 1 245 ? -18.492 10.888 46.326 1.00 74.88 245 GLY A CA 1
ATOM 1896 C C . GLY A 1 245 ? -17.576 10.254 45.271 1.00 74.88 245 GLY A C 1
ATOM 1897 O O . GLY A 1 245 ? -17.965 9.261 44.664 1.00 74.88 245 GLY A O 1
ATOM 1898 N N . ALA A 1 246 ? -16.372 10.806 45.060 1.00 72.25 246 ALA A N 1
ATOM 1899 C CA . ALA A 1 246 ? -15.351 10.277 44.145 1.00 72.25 246 ALA A CA 1
ATOM 1900 C C . ALA A 1 246 ? -14.785 8.900 44.548 1.00 72.25 246 ALA A C 1
ATOM 1902 O O . ALA A 1 246 ? -14.103 8.260 43.751 1.00 72.25 246 ALA A O 1
ATOM 1903 N N . ILE A 1 247 ? -15.052 8.464 45.780 1.00 78.31 247 ILE A N 1
ATOM 1904 C CA . ILE A 1 247 ? -14.707 7.147 46.314 1.00 78.31 247 ILE A CA 1
ATOM 1905 C C . ILE A 1 247 ? -16.011 6.463 46.723 1.00 78.31 247 ILE A C 1
ATOM 1907 O O . ILE A 1 247 ? -16.844 7.096 47.377 1.00 78.31 247 ILE A O 1
ATOM 1911 N N . ASP A 1 248 ? -16.199 5.213 46.308 1.00 77.38 248 ASP A N 1
ATOM 1912 C CA . ASP A 1 248 ? -17.359 4.399 46.672 1.00 77.38 248 ASP A CA 1
ATOM 1913 C C . ASP A 1 248 ? -17.246 3.805 48.090 1.00 77.38 248 ASP A C 1
ATOM 1915 O O . ASP A 1 248 ? -16.268 4.005 48.815 1.00 77.38 248 ASP A O 1
ATOM 1919 N N . GLU A 1 249 ? -18.277 3.073 48.514 1.00 77.25 249 GLU A N 1
ATOM 1920 C CA . GLU A 1 249 ? -18.340 2.449 49.843 1.00 77.25 249 GLU A CA 1
ATOM 1921 C C . GLU A 1 249 ? -17.300 1.328 50.031 1.00 77.25 249 GLU A C 1
ATOM 1923 O O . GLU A 1 249 ? -17.012 0.927 51.160 1.00 77.25 249 GLU A O 1
ATOM 1928 N N . GLN A 1 250 ? -16.727 0.831 48.933 1.00 70.56 250 GLN A N 1
ATOM 1929 C CA . GLN A 1 250 ? -15.712 -0.217 48.882 1.00 70.56 250 GLN A CA 1
ATOM 1930 C C . GLN A 1 250 ? -14.285 0.356 48.834 1.00 70.56 250 GLN A C 1
ATOM 1932 O O . GLN A 1 250 ? -13.325 -0.414 48.819 1.00 70.56 250 GLN A O 1
ATOM 1937 N N . GLY A 1 251 ? -14.130 1.685 48.843 1.00 71.62 251 GLY A N 1
ATOM 1938 C CA . GLY A 1 251 ? -12.833 2.360 48.810 1.00 71.62 251 GLY A CA 1
ATOM 1939 C C . GLY A 1 251 ? -12.221 2.491 47.411 1.00 71.62 251 GLY A C 1
ATOM 1940 O O . GLY A 1 251 ? -11.049 2.852 47.304 1.00 71.62 251 GLY A O 1
ATOM 1941 N N . LYS A 1 252 ? -12.983 2.223 46.344 1.00 75.25 252 LYS A N 1
ATOM 1942 C CA . LYS A 1 252 ? -12.545 2.356 44.945 1.00 75.25 252 LYS A CA 1
ATOM 1943 C C . LYS A 1 252 ? -12.998 3.690 44.351 1.00 75.25 252 LYS A C 1
ATOM 1945 O O . LYS A 1 252 ? -13.880 4.356 44.888 1.00 75.25 252 LYS A O 1
ATOM 1950 N N . LEU A 1 253 ? -12.392 4.108 43.234 1.00 72.69 253 LEU A N 1
ATOM 1951 C CA . LEU A 1 253 ? -12.859 5.296 42.512 1.00 72.69 253 LEU A CA 1
ATOM 1952 C C . LEU A 1 253 ? -14.264 5.068 41.952 1.00 72.69 253 LEU A C 1
ATOM 1954 O O . LEU A 1 253 ? -14.498 4.101 41.234 1.00 72.69 253 LEU A O 1
ATOM 1958 N N . ASN A 1 254 ? -15.158 6.017 42.214 1.00 77.19 254 ASN A N 1
ATOM 1959 C CA . ASN A 1 254 ? -16.503 6.022 41.656 1.00 77.19 254 ASN A CA 1
ATOM 1960 C C . ASN A 1 254 ? -16.541 6.893 40.395 1.00 77.19 254 ASN A C 1
ATOM 1962 O O . ASN A 1 254 ? -16.846 8.087 40.438 1.00 77.19 254 ASN A O 1
ATOM 1966 N N . ILE A 1 255 ? -16.206 6.281 39.265 1.00 73.12 255 ILE A N 1
ATOM 1967 C CA . ILE A 1 255 ? -16.113 6.938 37.961 1.00 73.12 255 ILE A CA 1
ATOM 1968 C C . ILE A 1 255 ? -17.463 7.507 37.532 1.00 73.12 255 ILE A C 1
ATOM 1970 O O . ILE A 1 255 ? -17.499 8.626 37.027 1.00 73.12 255 ILE A O 1
ATOM 1974 N N . LYS A 1 256 ? -18.572 6.807 37.811 1.00 74.50 256 LYS A N 1
ATOM 1975 C CA . LYS A 1 256 ? -19.923 7.321 37.547 1.00 74.50 256 LYS A CA 1
ATOM 1976 C C . LYS A 1 256 ? -20.140 8.668 38.234 1.00 74.50 256 LYS A C 1
ATOM 1978 O O . LYS A 1 256 ? -20.445 9.653 37.568 1.00 74.50 256 LYS A O 1
ATOM 1983 N N . ASN A 1 257 ? -19.921 8.726 39.549 1.00 76.62 257 ASN A N 1
ATOM 1984 C CA . ASN A 1 257 ? -20.118 9.953 40.320 1.00 76.62 257 ASN A CA 1
ATOM 1985 C C . ASN A 1 257 ? -19.168 11.069 39.884 1.00 76.62 257 ASN A C 1
ATOM 1987 O O . ASN A 1 257 ? -19.594 12.220 39.819 1.00 76.62 257 ASN A O 1
ATOM 1991 N N . ILE A 1 258 ? -17.912 10.738 39.566 1.00 73.56 258 ILE A N 1
ATOM 1992 C CA . ILE A 1 258 ? -16.934 11.709 39.061 1.00 73.56 258 ILE A CA 1
ATOM 1993 C C . ILE A 1 258 ? -17.421 12.309 37.736 1.00 73.56 258 ILE A C 1
ATOM 1995 O O . ILE A 1 258 ? -17.445 13.528 37.601 1.00 73.56 258 ILE A O 1
ATOM 1999 N N . LEU A 1 259 ? -17.856 11.477 36.787 1.00 70.75 259 LEU A N 1
ATOM 2000 C CA . LEU A 1 259 ? -18.306 11.906 35.458 1.00 70.75 259 LEU A CA 1
ATOM 2001 C C . LEU A 1 259 ? -19.600 12.716 35.480 1.00 70.75 259 LEU A C 1
ATOM 2003 O O . LEU A 1 259 ? -19.773 13.637 34.688 1.00 70.75 259 LEU A O 1
ATOM 2007 N N . THR A 1 260 ? -20.505 12.395 36.401 1.00 73.00 260 THR A N 1
ATOM 2008 C CA . THR A 1 260 ? -21.783 13.106 36.548 1.00 73.00 260 THR A CA 1
ATOM 2009 C C . THR A 1 260 ? -21.706 14.289 37.518 1.00 73.00 260 THR A C 1
ATOM 2011 O O . THR A 1 260 ? -22.729 14.903 37.830 1.00 73.00 260 THR A O 1
ATOM 2014 N N . ASN A 1 261 ? -20.517 14.605 38.040 1.00 81.06 261 ASN A N 1
ATOM 2015 C CA . ASN A 1 261 ? -20.326 15.718 38.961 1.00 81.06 261 ASN A CA 1
ATOM 2016 C C . ASN A 1 261 ? -20.419 17.068 38.234 1.00 81.06 261 ASN A C 1
ATOM 2018 O O . ASN A 1 261 ? -19.974 17.203 37.098 1.00 81.06 261 ASN A O 1
ATOM 2022 N N . GLU A 1 262 ? -20.947 18.088 38.911 1.00 75.50 262 GLU A N 1
ATOM 2023 C CA . GLU A 1 262 ? -21.098 19.443 38.358 1.00 75.50 262 GLU A CA 1
ATOM 2024 C C . GLU A 1 262 ? -19.780 20.060 37.894 1.00 75.50 262 GLU A C 1
ATOM 2026 O O . GLU A 1 262 ? -19.735 20.642 36.814 1.00 75.50 262 GLU A O 1
ATOM 2031 N N . THR A 1 263 ? -18.699 19.882 38.656 1.00 74.25 263 THR A N 1
ATOM 2032 C CA . THR A 1 263 ? -17.376 20.409 38.304 1.00 74.25 263 THR A CA 1
ATOM 2033 C C . THR A 1 263 ? -16.837 19.781 37.020 1.00 74.25 263 THR A C 1
ATOM 2035 O O . THR A 1 263 ? -16.204 20.471 36.228 1.00 74.25 263 THR A O 1
ATOM 2038 N N . VAL A 1 264 ? -17.077 18.483 36.804 1.00 71.44 264 VAL A N 1
ATOM 2039 C CA . VAL A 1 264 ? -16.620 17.774 35.596 1.00 71.44 264 VAL A CA 1
ATOM 2040 C C . VAL A 1 264 ? -17.531 18.083 34.415 1.00 71.44 264 VAL A C 1
ATOM 2042 O O . VAL A 1 264 ? -17.041 18.330 33.318 1.00 71.44 264 VAL A O 1
ATOM 2045 N N . ALA A 1 265 ? -18.844 18.131 34.635 1.00 75.50 265 ALA A N 1
ATOM 2046 C CA . ALA A 1 265 ? -19.804 18.466 33.594 1.00 75.50 265 ALA A CA 1
ATOM 2047 C C . ALA A 1 265 ? -19.608 19.895 33.058 1.00 75.50 265 ALA A C 1
ATOM 2049 O O . ALA A 1 265 ? -19.789 20.120 31.867 1.00 75.50 265 ALA A O 1
ATOM 2050 N N . ALA A 1 266 ? -19.154 20.831 33.900 1.00 75.31 266 ALA A N 1
ATOM 2051 C CA . ALA A 1 266 ? -18.804 22.194 33.496 1.00 75.31 266 ALA A CA 1
ATOM 2052 C C . ALA A 1 266 ? -17.591 22.281 32.548 1.00 75.31 266 ALA A C 1
ATOM 2054 O O . ALA A 1 266 ? -17.327 23.349 32.002 1.00 75.31 266 ALA A O 1
ATOM 2055 N N . PHE A 1 267 ? -16.844 21.188 32.339 1.00 75.50 267 PHE A N 1
ATOM 2056 C CA . PHE A 1 267 ? -15.794 21.147 31.320 1.00 75.50 267 PHE A CA 1
ATOM 2057 C C . PHE A 1 267 ? -16.327 20.968 29.898 1.00 75.50 267 PHE A C 1
ATOM 2059 O O . PHE A 1 267 ? -15.553 21.113 28.950 1.00 75.50 267 PHE A O 1
ATOM 2066 N N . PHE A 1 268 ? -17.614 20.663 29.751 1.00 81.56 268 PHE A N 1
ATOM 2067 C CA . PHE A 1 268 ? -18.273 20.406 28.480 1.00 81.56 268 PHE A CA 1
ATOM 2068 C C . PHE A 1 268 ? -19.333 21.468 28.201 1.00 81.56 268 PHE A C 1
ATOM 2070 O O . PHE A 1 268 ? -19.970 21.993 29.116 1.00 81.56 268 PHE A O 1
ATOM 2077 N N . ASP A 1 269 ? -19.546 21.767 26.925 1.00 83.38 269 ASP A N 1
ATOM 2078 C CA . ASP A 1 269 ? -20.580 22.697 26.501 1.00 83.38 269 ASP A CA 1
ATOM 2079 C C . ASP A 1 269 ? -21.948 21.991 26.501 1.00 83.38 269 ASP A C 1
ATOM 2081 O O . ASP A 1 269 ? -22.264 21.124 25.677 1.00 83.38 269 ASP A O 1
ATOM 2085 N N . ASN A 1 270 ? -22.788 22.364 27.467 1.00 81.75 270 ASN A N 1
ATOM 2086 C CA . ASN A 1 270 ? -24.129 21.809 27.625 1.00 81.75 270 ASN A CA 1
ATOM 2087 C C . ASN A 1 270 ? -25.090 22.205 26.489 1.00 81.75 270 ASN A C 1
ATOM 2089 O O . ASN A 1 270 ? -26.061 21.488 26.249 1.00 81.75 270 ASN A O 1
ATOM 2093 N N . SER A 1 271 ? -24.826 23.310 25.781 1.00 77.56 271 SER A N 1
ATOM 2094 C CA . SER A 1 271 ? -25.704 23.829 24.720 1.00 77.56 271 SER A CA 1
ATOM 2095 C C . SER A 1 271 ? -25.624 23.029 23.418 1.00 77.56 271 SER A C 1
ATOM 2097 O O . SER A 1 271 ? -26.598 22.964 22.669 1.00 77.56 271 SER A O 1
ATOM 2099 N N . VAL A 1 272 ? -24.485 22.380 23.180 1.00 79.88 272 VAL A N 1
ATOM 2100 C CA . VAL A 1 272 ? -24.236 21.492 22.032 1.00 79.88 272 VAL A CA 1
ATOM 2101 C C . VAL A 1 272 ? -24.363 20.012 22.397 1.00 79.88 272 VAL A C 1
ATOM 2103 O O . VAL A 1 272 ? -24.382 19.154 21.516 1.00 79.88 272 VAL A O 1
ATOM 2106 N N . THR A 1 273 ? -24.472 19.696 23.692 1.00 83.75 273 THR A N 1
ATOM 2107 C CA . THR A 1 273 ? -24.637 18.321 24.162 1.00 83.75 273 THR A CA 1
ATOM 2108 C C . THR A 1 273 ? -26.065 17.839 23.937 1.00 83.75 273 THR A C 1
ATOM 2110 O O . THR A 1 273 ? -27.026 18.431 24.429 1.00 83.75 273 THR A O 1
ATOM 2113 N N . GLY A 1 274 ? -26.215 16.722 23.234 1.00 84.88 274 GLY A N 1
ATOM 2114 C CA . GLY A 1 274 ? -27.526 16.183 22.902 1.00 84.88 274 GLY A CA 1
ATOM 2115 C C . GLY A 1 274 ? -27.450 14.820 22.236 1.00 84.88 274 GLY A C 1
ATOM 2116 O O . GLY A 1 274 ? -26.408 14.165 22.214 1.00 84.88 274 GLY A O 1
ATOM 2117 N N . SER A 1 275 ? -28.579 14.389 21.685 1.00 86.19 275 SER A N 1
ATOM 2118 C CA . SER A 1 275 ? -28.653 13.171 20.888 1.00 86.19 275 SER A CA 1
ATOM 2119 C C . SER A 1 275 ? -29.538 13.339 19.658 1.00 86.19 275 SER A C 1
ATOM 2121 O O . SER A 1 275 ? -30.425 14.195 19.615 1.00 86.19 275 SER A O 1
ATOM 2123 N N . LYS A 1 276 ? -29.284 12.519 18.640 1.00 86.00 276 LYS A N 1
ATOM 2124 C CA . LYS A 1 276 ? -30.030 12.481 17.383 1.00 86.00 276 LYS A CA 1
ATOM 2125 C C . LYS A 1 276 ? -30.229 11.035 16.948 1.00 86.00 276 LYS A C 1
ATOM 2127 O O . LYS A 1 276 ? -29.264 10.299 16.783 1.00 86.00 276 LYS A O 1
ATOM 2132 N N . THR A 1 277 ? -31.476 10.652 16.696 1.00 86.12 277 THR A N 1
ATOM 2133 C CA . THR A 1 277 ? -31.829 9.311 16.209 1.00 86.12 277 THR A CA 1
ATOM 2134 C C . THR A 1 277 ? -32.143 9.338 14.716 1.00 86.12 277 THR A C 1
ATOM 2136 O O . THR A 1 277 ? -32.942 10.158 14.257 1.00 86.12 277 THR A O 1
ATOM 2139 N N . VAL A 1 278 ? -31.536 8.426 13.955 1.00 82.38 278 VAL A N 1
ATOM 2140 C CA . VAL A 1 278 ? -31.814 8.181 12.534 1.00 82.38 278 VAL A CA 1
ATOM 2141 C C . VAL A 1 278 ? -31.958 6.672 12.329 1.00 82.38 278 VAL A C 1
ATOM 2143 O O . VAL A 1 278 ? -30.993 5.926 12.455 1.00 82.38 278 VAL A O 1
ATOM 2146 N N . GLY A 1 279 ? -33.168 6.208 12.009 1.00 85.56 279 GLY A N 1
ATOM 2147 C CA . GLY A 1 279 ? -33.440 4.770 11.909 1.00 85.56 279 GLY A CA 1
ATOM 2148 C C . GLY A 1 279 ? -33.345 4.076 13.273 1.00 85.56 279 GLY A C 1
ATOM 2149 O O . GLY A 1 279 ? -33.999 4.507 14.221 1.00 85.56 279 GLY A O 1
ATOM 2150 N N . ASP A 1 280 ? -32.557 3.002 13.355 1.00 84.12 280 ASP A N 1
ATOM 2151 C CA . ASP A 1 280 ? -32.270 2.240 14.580 1.00 84.12 280 ASP A CA 1
ATOM 2152 C C . ASP A 1 280 ? -31.010 2.716 15.325 1.00 84.12 280 ASP A C 1
ATOM 2154 O O . ASP A 1 280 ? -30.669 2.141 16.362 1.00 84.12 280 ASP A O 1
ATOM 2158 N N . VAL A 1 281 ? -30.344 3.763 14.821 1.00 83.31 281 VAL A N 1
ATOM 2159 C CA . VAL A 1 281 ? -29.117 4.332 15.389 1.00 83.31 281 VAL A CA 1
ATOM 2160 C C . VAL A 1 281 ? -29.408 5.662 16.089 1.00 83.31 281 VAL A C 1
ATOM 2162 O O . VAL A 1 281 ? -30.014 6.561 15.505 1.00 83.31 281 VAL A O 1
ATOM 2165 N N . THR A 1 282 ? -28.954 5.813 17.334 1.00 87.50 282 THR A N 1
ATOM 2166 C CA . THR A 1 282 ? -28.966 7.077 18.086 1.00 87.50 282 THR A CA 1
ATOM 2167 C C . THR A 1 282 ? -27.543 7.540 18.351 1.00 87.50 282 THR A C 1
ATOM 2169 O O . THR A 1 282 ? -26.786 6.857 19.028 1.00 87.50 282 THR A O 1
ATOM 2172 N N . THR A 1 283 ? -27.176 8.713 17.848 1.00 88.38 283 THR A N 1
ATOM 2173 C CA . THR A 1 283 ? -25.887 9.356 18.120 1.00 88.38 283 THR A CA 1
ATOM 2174 C C . THR A 1 283 ? -26.037 10.302 19.300 1.00 88.38 283 THR A C 1
ATOM 2176 O O . THR A 1 283 ? -26.917 11.159 19.287 1.00 88.38 283 THR A O 1
ATOM 2179 N N . TYR A 1 284 ? -25.178 10.164 20.299 1.00 88.50 284 TYR A N 1
ATOM 2180 C CA . TYR A 1 284 ? -25.032 11.080 21.422 1.00 88.50 284 TYR A CA 1
ATOM 2181 C C . TYR A 1 284 ? -23.748 11.872 21.215 1.00 88.50 284 TYR A C 1
ATOM 2183 O O . TYR A 1 284 ? -22.709 11.274 20.943 1.00 88.50 284 TYR A O 1
ATOM 2191 N N . THR A 1 285 ? -23.803 13.188 21.386 1.00 87.94 285 THR A N 1
ATOM 2192 C CA . THR A 1 285 ? -22.667 14.091 21.159 1.00 87.94 285 THR A CA 1
ATOM 2193 C C . THR A 1 285 ? -22.512 15.024 22.353 1.00 87.94 285 THR A C 1
ATOM 2195 O O . THR A 1 285 ? -23.502 15.533 22.877 1.00 87.94 285 THR A O 1
ATOM 2198 N N . THR A 1 286 ? -21.271 15.267 22.769 1.00 86.88 286 THR A N 1
ATOM 2199 C CA . THR A 1 286 ? -20.884 16.349 23.683 1.00 86.88 286 THR A CA 1
ATOM 2200 C C . THR A 1 286 ? -19.586 16.994 23.193 1.00 86.88 286 THR A C 1
ATOM 2202 O O . THR A 1 286 ? -18.814 16.361 22.474 1.00 86.88 286 THR A O 1
ATOM 2205 N N . GLN A 1 287 ? -19.335 18.248 23.560 1.00 85.69 287 GLN A N 1
ATOM 2206 C CA . GLN A 1 287 ? -18.150 19.011 23.154 1.00 85.69 287 GLN A CA 1
ATOM 2207 C C . GLN A 1 287 ? -17.432 19.525 24.396 1.00 85.69 287 GLN A C 1
ATOM 2209 O O . GLN A 1 287 ? -18.088 19.936 25.352 1.00 85.69 287 GLN A O 1
ATOM 2214 N N . LEU A 1 288 ? -16.099 19.533 24.397 1.00 79.50 288 LEU A N 1
ATOM 2215 C CA . LEU A 1 288 ? -15.353 20.249 25.430 1.00 79.50 288 LEU A CA 1
ATOM 2216 C C . LEU A 1 288 ? -15.618 21.752 25.308 1.00 79.50 288 LEU A C 1
ATOM 2218 O O . LEU A 1 288 ? -15.542 22.317 24.219 1.00 79.50 288 LEU A O 1
ATOM 2222 N N . ASP A 1 289 ? -15.875 22.402 26.440 1.00 81.19 289 ASP A N 1
ATOM 2223 C CA . ASP A 1 289 ? -16.038 23.849 26.486 1.00 81.19 289 ASP A CA 1
ATOM 2224 C C . ASP A 1 289 ? -14.734 24.550 26.071 1.00 81.19 289 ASP A C 1
ATOM 2226 O O . ASP A 1 289 ? -13.631 24.178 26.491 1.00 81.19 289 ASP A O 1
ATOM 2230 N N . SER A 1 290 ? -14.869 25.605 25.269 1.00 73.19 290 SER A N 1
ATOM 2231 C CA . SER A 1 290 ? -13.749 26.436 24.803 1.00 73.19 290 SER A CA 1
ATOM 2232 C C . SER A 1 290 ? -12.865 26.959 25.949 1.00 73.19 290 SER A C 1
ATOM 2234 O O . SER A 1 290 ? -11.638 27.012 25.824 1.00 73.19 290 SER A O 1
ATOM 2236 N N . GLY A 1 291 ? -13.452 27.274 27.109 1.00 71.44 291 GLY A N 1
ATOM 2237 C CA . GLY A 1 291 ? -12.731 27.680 28.313 1.00 71.44 291 GLY A CA 1
ATOM 2238 C C . GLY A 1 291 ? -11.881 26.557 28.909 1.00 71.44 291 GLY A C 1
ATOM 2239 O O . GLY A 1 291 ? -10.782 26.818 29.404 1.00 71.44 291 GLY A O 1
ATOM 2240 N N . THR A 1 292 ? -12.324 25.302 28.801 1.00 71.75 292 THR A N 1
ATOM 2241 C CA . THR A 1 292 ? -11.536 24.119 29.186 1.00 71.75 292 THR A CA 1
ATOM 2242 C C . THR A 1 292 ? -10.336 23.934 28.263 1.00 71.75 292 THR A C 1
ATOM 2244 O O . THR A 1 292 ? -9.224 23.708 28.746 1.00 71.75 292 THR A O 1
ATOM 2247 N N . ILE A 1 293 ? -10.525 24.079 26.949 1.00 66.62 293 ILE A N 1
ATOM 2248 C CA . ILE A 1 293 ? -9.441 23.980 25.957 1.00 66.62 293 ILE A CA 1
ATOM 2249 C C . ILE A 1 293 ? -8.410 25.093 26.189 1.00 66.62 293 ILE A C 1
ATOM 2251 O O . ILE A 1 293 ? -7.214 24.815 26.295 1.00 66.62 293 ILE A O 1
ATOM 2255 N N . SER A 1 294 ? -8.867 26.330 26.410 1.00 65.88 294 SER A N 1
ATOM 2256 C CA . SER A 1 294 ? -8.009 27.468 26.768 1.00 65.88 294 SER A CA 1
ATOM 2257 C C . SER A 1 294 ? -7.270 27.256 28.100 1.00 65.88 294 SER A C 1
ATOM 2259 O O . SER A 1 294 ? -6.082 27.577 28.237 1.00 65.88 294 SER A O 1
ATOM 2261 N N . MET A 1 295 ? -7.920 26.644 29.097 1.00 66.56 295 MET A N 1
ATOM 2262 C CA . MET A 1 295 ? -7.277 26.269 30.360 1.00 66.56 295 MET A CA 1
ATOM 2263 C C . MET A 1 295 ? -6.171 25.223 30.145 1.00 66.56 295 MET A C 1
ATOM 2265 O O . MET A 1 295 ? -5.094 25.347 30.730 1.00 66.56 295 MET A O 1
ATOM 2269 N N . ILE A 1 296 ? -6.396 24.215 29.296 1.00 63.34 296 ILE A N 1
ATOM 2270 C CA . ILE A 1 296 ? -5.383 23.207 28.940 1.00 63.34 296 ILE A CA 1
ATOM 2271 C C . ILE A 1 296 ? -4.223 23.866 28.181 1.00 63.34 296 ILE A C 1
ATOM 2273 O O . ILE A 1 296 ? -3.059 23.660 28.539 1.00 63.34 296 ILE A O 1
ATOM 2277 N N . GLY A 1 297 ? -4.527 24.711 27.193 1.00 58.94 297 GLY A N 1
ATOM 2278 C CA . GLY A 1 297 ? -3.540 25.458 26.414 1.00 58.94 297 GLY A CA 1
ATOM 2279 C C . GLY A 1 297 ? -2.671 26.364 27.287 1.00 58.94 297 GLY A C 1
ATOM 2280 O O . GLY A 1 297 ? -1.446 26.321 27.202 1.00 58.94 297 GLY A O 1
ATOM 2281 N N . SER A 1 298 ? -3.270 27.114 28.212 1.00 61.81 298 SER A N 1
ATOM 2282 C CA . SER A 1 298 ? -2.539 27.988 29.144 1.00 61.81 298 SER A CA 1
ATOM 2283 C C . SER A 1 298 ? -1.731 27.218 30.198 1.00 61.81 298 SER A C 1
ATOM 2285 O O . SER A 1 298 ? -0.629 27.638 30.561 1.00 61.81 298 SER A O 1
ATOM 2287 N N . ALA A 1 299 ? -2.224 26.064 30.655 1.00 59.16 299 ALA A N 1
ATOM 2288 C CA . ALA A 1 299 ? -1.516 25.182 31.582 1.00 59.16 299 ALA A CA 1
ATOM 2289 C C . ALA A 1 299 ? -0.278 24.520 30.950 1.00 59.16 299 ALA A C 1
ATOM 2291 O O . ALA A 1 299 ? 0.729 24.311 31.634 1.00 59.16 299 ALA A O 1
ATOM 2292 N N . LEU A 1 300 ? -0.344 24.210 29.652 1.00 51.97 300 LEU A N 1
ATOM 2293 C CA . LEU A 1 300 ? 0.724 23.557 28.891 1.00 51.97 300 LEU A CA 1
ATOM 2294 C C . LEU A 1 300 ? 1.553 24.540 28.043 1.00 51.97 300 LEU A C 1
ATOM 2296 O O . LEU A 1 300 ? 2.564 24.139 27.472 1.00 51.97 300 LEU A O 1
ATOM 2300 N N . GLY A 1 301 ? 1.188 25.823 27.983 1.00 52.50 301 GLY A N 1
ATOM 2301 C CA . GLY A 1 301 ? 1.614 26.765 26.936 1.00 52.50 301 GLY A CA 1
ATOM 2302 C C . GLY A 1 301 ? 3.119 26.978 26.758 1.00 52.50 301 GLY A C 1
ATOM 2303 O O . GLY A 1 301 ? 3.575 27.203 25.647 1.00 52.50 301 GLY A O 1
ATOM 2304 N N . SER A 1 302 ? 3.929 26.851 27.814 1.00 50.88 302 SER A N 1
ATOM 2305 C CA . SER A 1 302 ? 5.401 26.931 27.684 1.00 50.88 302 SER A CA 1
ATOM 2306 C C . SER A 1 302 ? 6.079 25.598 27.332 1.00 50.88 302 SER A C 1
ATOM 2308 O O . SER A 1 302 ? 7.265 25.580 27.003 1.00 50.88 302 SER A O 1
ATOM 2310 N N . SER A 1 303 ? 5.336 24.493 27.422 1.00 49.00 303 SER A N 1
ATOM 2311 C CA . SER A 1 303 ? 5.757 23.129 27.075 1.00 49.00 303 SER A CA 1
ATOM 2312 C C . SER A 1 303 ? 5.198 22.631 25.740 1.00 49.00 303 SER A C 1
ATOM 2314 O O . SER A 1 303 ? 5.664 21.608 25.245 1.00 49.00 303 SER A O 1
ATOM 2316 N N . LEU A 1 304 ? 4.221 23.335 25.164 1.00 49.59 304 LEU A N 1
ATOM 2317 C CA . LEU A 1 304 ? 3.692 23.037 23.839 1.00 49.59 304 LEU A CA 1
ATOM 2318 C C . LEU A 1 304 ? 4.659 23.539 22.752 1.00 49.59 304 LEU A C 1
ATOM 2320 O O . LEU A 1 304 ? 5.301 24.579 22.934 1.00 49.59 304 LEU A O 1
ATOM 2324 N N . PRO A 1 305 ? 4.786 22.821 21.622 1.00 48.25 305 PRO A N 1
ATOM 2325 C CA . PRO A 1 305 ? 5.503 23.326 20.456 1.00 48.25 305 PRO A CA 1
ATOM 2326 C C . PRO A 1 305 ? 4.952 24.690 20.008 1.00 48.25 305 PRO A C 1
ATOM 2328 O O . PRO A 1 305 ? 3.748 24.935 20.079 1.00 48.25 305 PRO A O 1
ATOM 2331 N N . ALA A 1 306 ? 5.829 25.580 19.531 1.00 49.66 306 ALA A N 1
ATOM 2332 C CA . ALA A 1 306 ? 5.415 26.879 18.998 1.00 49.66 306 ALA A CA 1
ATOM 2333 C C . ALA A 1 306 ? 4.412 26.698 17.839 1.00 49.66 306 ALA A C 1
ATOM 2335 O O . ALA A 1 306 ? 4.629 25.842 16.981 1.00 49.66 306 ALA A O 1
ATOM 2336 N N . GLY A 1 307 ? 3.326 27.482 17.842 1.00 51.91 307 GLY A N 1
ATOM 2337 C CA . GLY A 1 307 ? 2.223 27.397 16.874 1.00 51.91 307 GLY A CA 1
ATOM 2338 C C . GLY A 1 307 ? 1.128 26.380 17.212 1.00 51.91 307 GLY A C 1
ATOM 2339 O O . GLY A 1 307 ? 0.069 26.406 16.601 1.00 51.91 307 GLY A O 1
ATOM 2340 N N . PHE A 1 308 ? 1.334 25.513 18.210 1.00 55.72 308 PHE A N 1
ATOM 2341 C CA . PHE A 1 308 ? 0.276 24.621 18.697 1.00 55.72 308 PHE A CA 1
ATOM 2342 C C . PHE A 1 308 ? -0.763 25.366 19.551 1.00 55.72 308 PHE A C 1
ATOM 2344 O O . PHE A 1 308 ? -1.907 24.941 19.608 1.00 55.72 308 PHE A O 1
ATOM 2351 N N . SER A 1 309 ? -0.390 26.483 20.191 1.00 59.59 309 SER A N 1
ATOM 2352 C CA . SER A 1 309 ? -1.341 27.380 20.872 1.00 59.59 309 SER A CA 1
ATOM 2353 C C . SER A 1 309 ? -2.408 27.898 19.918 1.00 59.59 309 SER A C 1
ATOM 2355 O O . SER A 1 309 ? -3.584 27.876 20.249 1.00 59.59 309 SER A O 1
ATOM 2357 N N . ASP A 1 310 ? -1.984 28.282 18.719 1.00 62.44 310 ASP A N 1
ATOM 2358 C CA . ASP A 1 310 ? -2.841 28.925 17.727 1.00 62.44 310 ASP A CA 1
ATOM 2359 C C . ASP A 1 310 ? -3.826 27.900 17.133 1.00 62.44 310 ASP A C 1
ATOM 2361 O O . ASP A 1 310 ? -4.961 28.234 16.822 1.00 62.44 310 ASP A O 1
ATOM 2365 N N . LEU A 1 311 ? -3.431 26.618 17.079 1.00 62.44 311 LEU A N 1
ATOM 2366 C CA . LEU A 1 311 ? -4.319 25.504 16.727 1.00 62.44 311 LEU A CA 1
ATOM 2367 C C . LEU A 1 311 ? -5.346 25.175 17.823 1.00 62.44 311 LEU A C 1
ATOM 2369 O O . LEU A 1 311 ? -6.383 24.604 17.509 1.00 62.44 311 LEU A O 1
ATOM 2373 N N . LEU A 1 312 ? -5.054 25.478 19.095 1.00 63.62 312 LEU A N 1
ATOM 2374 C CA . LEU A 1 312 ? -5.958 25.215 20.222 1.00 63.62 312 LEU A CA 1
ATOM 2375 C C . LEU A 1 312 ? -7.040 26.288 20.375 1.00 63.62 312 LEU A C 1
ATOM 2377 O O . LEU A 1 312 ? -8.104 25.977 20.908 1.00 63.62 312 LEU A O 1
ATOM 2381 N N . ASP A 1 313 ? -6.776 27.520 19.934 1.00 64.50 313 ASP A N 1
ATOM 2382 C CA . ASP A 1 313 ? -7.693 28.654 20.107 1.00 64.50 313 ASP A CA 1
ATOM 2383 C C . ASP A 1 313 ? -9.004 28.488 19.308 1.00 64.50 313 ASP A C 1
ATOM 2385 O O . ASP A 1 313 ? -10.034 29.025 19.713 1.00 64.50 313 ASP A O 1
ATOM 2389 N N . GLU A 1 314 ? -8.993 27.680 18.241 1.00 69.75 314 GLU A N 1
ATOM 2390 C CA . GLU A 1 314 ? -10.163 27.369 17.399 1.00 69.75 314 GLU A CA 1
ATOM 2391 C C . GLU A 1 314 ? -10.406 25.851 17.253 1.00 69.75 314 GLU A C 1
ATOM 2393 O O . GLU A 1 314 ? -11.040 25.384 16.303 1.00 69.75 314 GLU A O 1
ATOM 2398 N N . LEU A 1 315 ? -9.873 25.055 18.188 1.00 76.19 315 LEU A N 1
ATOM 2399 C CA . LEU A 1 315 ? -10.094 23.611 18.228 1.00 76.19 315 LEU A CA 1
ATOM 2400 C C . LEU A 1 315 ? -11.477 23.301 18.806 1.00 76.19 315 LEU A C 1
ATOM 2402 O O . LEU A 1 315 ? -11.786 23.660 19.942 1.00 76.19 315 LEU A O 1
ATOM 2406 N N . GLU A 1 316 ? -12.261 22.515 18.082 1.00 83.38 316 GLU A N 1
ATOM 2407 C CA . GLU A 1 316 ? -13.481 21.908 18.603 1.00 83.38 316 GLU A CA 1
ATOM 2408 C C . GLU A 1 316 ? -13.244 20.425 18.871 1.00 83.38 316 GLU A C 1
ATOM 2410 O O . GLU A 1 316 ? -13.011 19.656 17.942 1.00 83.38 316 GLU A O 1
ATOM 2415 N N . LEU A 1 317 ? -13.307 20.003 20.137 1.00 78.38 317 LEU A N 1
ATOM 2416 C CA . LEU A 1 317 ? -13.152 18.597 20.510 1.00 78.38 317 LEU A CA 1
ATOM 2417 C C . LEU A 1 317 ? -14.491 18.011 20.960 1.00 78.38 317 LEU A C 1
ATOM 2419 O O . LEU A 1 317 ? -15.004 18.357 22.024 1.00 78.38 317 LEU A O 1
ATOM 2423 N N . PHE A 1 318 ? -15.020 17.095 20.162 1.00 82.88 318 PHE A N 1
ATOM 2424 C CA . PHE A 1 318 ? -16.254 16.365 20.403 1.00 82.88 318 PHE A CA 1
ATOM 2425 C C . PHE A 1 318 ? -15.969 14.938 20.872 1.00 82.88 318 PHE A C 1
ATOM 2427 O O . PHE A 1 318 ? -15.046 14.271 20.394 1.00 82.88 318 PHE A O 1
ATOM 2434 N N . LEU A 1 319 ? -16.811 14.465 21.785 1.00 84.00 319 LEU A N 1
ATOM 2435 C CA . LEU A 1 319 ? -16.960 13.057 22.123 1.00 84.00 319 LEU A CA 1
ATOM 2436 C C . LEU A 1 319 ? -18.332 12.614 21.626 1.00 84.00 319 LEU A C 1
ATOM 2438 O O . LEU A 1 319 ? -19.351 13.208 21.989 1.00 84.00 319 LEU A O 1
ATOM 2442 N N . GLU A 1 320 ? -18.358 11.567 20.815 1.00 86.25 320 GLU A N 1
ATOM 2443 C CA . GLU A 1 320 ? -19.590 11.003 20.281 1.00 86.25 320 GLU A CA 1
ATOM 2444 C C . GLU A 1 320 ? -19.645 9.510 20.578 1.00 86.25 320 GLU A C 1
ATOM 2446 O O . GLU A 1 320 ? -18.637 8.814 20.514 1.00 86.25 320 GLU A O 1
ATOM 2451 N N . PHE A 1 321 ? -20.824 8.989 20.885 1.00 85.38 321 PHE A N 1
ATOM 2452 C CA . PHE A 1 321 ? -21.054 7.551 20.836 1.00 85.38 321 PHE A CA 1
ATOM 2453 C C . PHE A 1 321 ? -22.381 7.278 20.159 1.00 85.38 321 PHE A C 1
ATOM 2455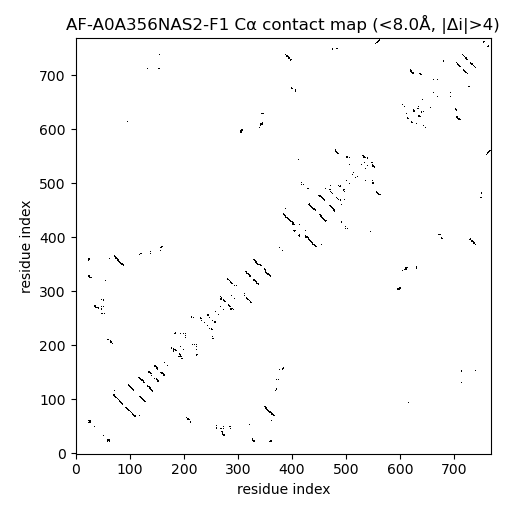 O O . PHE A 1 321 ? -23.338 8.044 20.291 1.00 85.38 321 PHE A O 1
ATOM 2462 N N . THR A 1 322 ? -22.439 6.192 19.409 1.00 84.94 322 THR A N 1
ATOM 2463 C CA . THR A 1 322 ? -23.673 5.751 18.773 1.00 84.94 322 THR A CA 1
ATOM 2464 C C . THR A 1 322 ? -24.223 4.554 19.516 1.00 84.94 322 THR A C 1
ATOM 2466 O O . THR A 1 322 ? -23.472 3.740 20.056 1.00 84.94 322 THR A O 1
ATOM 2469 N N . THR A 1 323 ? -25.546 4.444 19.557 1.00 81.88 323 THR A N 1
ATOM 2470 C CA . THR A 1 323 ? -26.224 3.228 19.971 1.00 81.88 323 THR A CA 1
ATOM 2471 C C . THR A 1 323 ? -27.066 2.680 18.836 1.00 81.88 323 THR A C 1
ATOM 2473 O O . THR A 1 323 ? -27.778 3.430 18.177 1.00 81.88 323 THR A O 1
ATOM 2476 N N . LYS A 1 324 ? -27.021 1.368 18.618 1.00 78.38 324 LYS A N 1
ATOM 2477 C CA . LYS A 1 324 ? -27.861 0.650 17.661 1.00 78.38 324 LYS A CA 1
ATOM 2478 C C . LYS A 1 324 ? -28.584 -0.470 18.387 1.00 78.38 324 LYS A C 1
ATOM 2480 O O . LYS A 1 324 ? -27.955 -1.252 19.094 1.00 78.38 324 LYS A O 1
ATOM 2485 N N . ASN A 1 325 ? -29.909 -0.549 18.258 1.00 73.06 325 ASN A N 1
ATOM 2486 C CA . ASN A 1 325 ? -30.729 -1.493 19.038 1.00 73.06 325 ASN A CA 1
ATOM 2487 C C . ASN A 1 325 ? -30.477 -1.407 20.563 1.00 73.06 325 ASN A C 1
ATOM 2489 O O . ASN A 1 325 ? -30.417 -2.435 21.234 1.00 73.06 325 ASN A O 1
ATOM 2493 N N . ASN A 1 326 ? -30.317 -0.189 21.101 1.00 68.69 326 ASN A N 1
ATOM 2494 C CA . ASN A 1 326 ? -29.984 0.075 22.512 1.00 68.69 326 ASN A CA 1
ATOM 2495 C C . ASN A 1 326 ? -28.672 -0.583 22.987 1.00 68.69 326 ASN A C 1
ATOM 2497 O O . ASN A 1 326 ? -28.583 -1.044 24.121 1.00 68.69 326 ASN A O 1
ATOM 2501 N N . LYS A 1 327 ? -27.667 -0.653 22.110 1.00 69.62 327 LYS A N 1
ATOM 2502 C CA . LYS A 1 327 ? -26.301 -1.094 22.424 1.00 69.62 327 LYS A CA 1
ATOM 2503 C C . LYS A 1 327 ? -25.336 -0.051 21.909 1.00 69.62 327 LYS A C 1
ATOM 2505 O O . LYS A 1 327 ? -25.561 0.414 20.797 1.00 69.62 327 LYS A O 1
ATOM 2510 N N . ILE A 1 328 ? -24.275 0.279 22.647 1.00 74.19 328 ILE A N 1
ATOM 2511 C CA . ILE A 1 328 ? -23.170 1.060 22.067 1.00 74.19 328 ILE A CA 1
ATOM 2512 C C . ILE A 1 328 ? -22.681 0.324 20.818 1.00 74.19 328 ILE A C 1
ATOM 2514 O O . ILE A 1 328 ? -22.418 -0.874 20.891 1.00 74.19 328 ILE A O 1
ATOM 2518 N N . ASP A 1 329 ? -22.626 1.044 19.705 1.00 75.62 329 ASP A N 1
ATOM 2519 C CA . ASP A 1 329 ? -22.193 0.554 18.395 1.00 75.62 329 ASP A CA 1
ATOM 2520 C C . ASP A 1 329 ? -20.815 1.138 18.062 1.00 75.62 329 ASP A C 1
ATOM 2522 O O . ASP A 1 329 ? -19.897 0.408 17.714 1.00 75.62 329 ASP A O 1
ATOM 2526 N N . THR A 1 330 ? -20.615 2.442 18.281 1.00 82.56 330 THR A N 1
ATOM 2527 C CA . THR A 1 330 ? -19.307 3.091 18.109 1.00 82.56 330 THR A CA 1
ATOM 2528 C C . THR A 1 330 ? -19.035 4.152 19.170 1.00 82.56 330 THR A C 1
ATOM 2530 O O . THR A 1 330 ? -19.961 4.738 19.737 1.00 82.56 330 THR A O 1
ATOM 2533 N N . PHE A 1 331 ? -17.755 4.443 19.406 1.00 82.00 331 PHE A N 1
ATOM 2534 C CA . PHE A 1 331 ? -17.298 5.598 20.183 1.00 82.00 331 PHE A CA 1
ATOM 2535 C C . PHE A 1 331 ? -16.299 6.409 19.358 1.00 82.00 331 PHE A C 1
ATOM 2537 O O . PHE A 1 331 ? -15.340 5.849 18.841 1.00 82.00 331 PHE A O 1
ATOM 2544 N N . THR A 1 332 ? -16.493 7.718 19.247 1.00 82.88 332 THR A N 1
ATOM 2545 C CA . THR A 1 332 ? -15.720 8.613 18.382 1.00 82.88 332 THR A CA 1
ATOM 2546 C C . THR A 1 332 ? -15.172 9.792 19.172 1.00 82.88 332 THR A C 1
ATOM 2548 O O . THR A 1 332 ? -15.902 10.470 19.894 1.00 82.88 332 THR A O 1
ATOM 2551 N N . ILE A 1 333 ? -13.887 10.081 18.986 1.00 78.00 333 ILE A N 1
ATOM 2552 C CA . ILE A 1 333 ? -13.295 11.372 19.341 1.00 78.00 333 ILE A CA 1
ATOM 2553 C C . ILE A 1 333 ? -13.122 12.145 18.044 1.00 78.00 333 ILE A C 1
ATOM 2555 O O . ILE A 1 333 ? -12.454 11.667 17.127 1.00 78.00 333 ILE A O 1
ATOM 2559 N N . LYS A 1 334 ? -13.713 13.334 17.969 1.00 83.50 334 LYS A N 1
ATOM 2560 C CA . LYS A 1 334 ? -13.721 14.156 16.761 1.00 83.50 334 LYS A CA 1
ATOM 2561 C C . LYS A 1 334 ? -13.150 15.536 17.063 1.00 83.50 334 LYS A C 1
ATOM 2563 O O . LYS A 1 334 ? -13.597 16.199 17.988 1.00 83.50 334 LYS A O 1
ATOM 2568 N N . ALA A 1 335 ? -12.156 15.955 16.294 1.00 78.44 335 ALA A N 1
ATOM 2569 C CA . ALA A 1 335 ? -11.455 17.221 16.436 1.00 78.44 335 ALA A CA 1
ATOM 2570 C C . ALA A 1 335 ? -11.645 18.061 15.167 1.00 78.44 335 ALA A C 1
ATOM 2572 O O . ALA A 1 335 ? -11.093 17.716 14.124 1.00 78.44 335 ALA A O 1
ATOM 2573 N N . GLY A 1 336 ? -12.423 19.140 15.250 1.00 81.62 336 GLY A N 1
ATOM 2574 C CA . GLY A 1 336 ? -12.513 20.160 14.207 1.00 81.62 336 GLY A CA 1
ATOM 2575 C C . GLY A 1 336 ? -11.426 21.208 14.398 1.00 81.62 336 GLY A C 1
ATOM 2576 O O . GLY A 1 336 ? -11.321 21.786 15.476 1.00 81.62 336 GLY A O 1
ATOM 2577 N N . ILE A 1 337 ? -10.594 21.422 13.380 1.00 78.88 337 ILE A N 1
ATOM 2578 C CA . ILE A 1 337 ? -9.427 22.306 13.463 1.00 78.88 337 ILE A CA 1
ATOM 2579 C C . ILE A 1 337 ? -9.660 23.512 12.546 1.00 78.88 337 ILE A C 1
ATOM 2581 O O . ILE A 1 337 ? -9.113 23.579 11.446 1.00 78.88 337 ILE A O 1
ATOM 2585 N N . HIS A 1 338 ? -10.484 24.462 12.996 1.00 75.25 338 HIS A N 1
ATOM 2586 C CA . HIS A 1 338 ? -10.849 25.661 12.220 1.00 75.25 338 HIS A CA 1
ATOM 2587 C C . HIS A 1 338 ? -9.649 26.560 11.905 1.00 75.25 338 HIS A C 1
ATOM 2589 O O . HIS A 1 338 ? -9.592 27.148 10.835 1.00 75.25 338 HIS A O 1
ATOM 2595 N N . ALA A 1 339 ? -8.607 26.533 12.740 1.00 65.69 339 ALA A N 1
ATOM 2596 C CA . ALA A 1 339 ? -7.347 27.234 12.477 1.00 65.69 339 ALA A CA 1
ATOM 2597 C C . ALA A 1 339 ? -6.627 26.782 11.182 1.00 65.69 339 ALA A C 1
ATOM 2599 O O . ALA A 1 339 ? -5.660 27.413 10.755 1.00 65.69 339 ALA A O 1
ATOM 2600 N N . LEU A 1 340 ? -7.056 25.666 10.581 1.00 66.12 340 LEU A N 1
ATOM 2601 C CA . LEU A 1 340 ? -6.583 25.155 9.292 1.00 66.12 340 LEU A CA 1
ATOM 2602 C C . LEU A 1 340 ? -7.617 25.348 8.172 1.00 66.12 340 LEU A C 1
ATOM 2604 O O . LEU A 1 340 ? -7.588 24.610 7.187 1.00 66.12 340 LEU A O 1
ATOM 2608 N N . GLU A 1 341 ? -8.542 26.293 8.331 1.00 74.44 341 GLU A N 1
ATOM 2609 C CA . GLU A 1 341 ? -9.490 26.663 7.288 1.00 74.44 341 GLU A CA 1
ATOM 2610 C C . GLU A 1 341 ? -8.752 27.103 6.015 1.00 74.44 341 GLU A C 1
ATOM 2612 O O . GLU A 1 341 ? -7.794 27.882 6.041 1.00 74.44 341 GLU A O 1
ATOM 2617 N N . GLY A 1 342 ? -9.198 26.566 4.887 1.00 65.81 342 GLY A N 1
ATOM 2618 C CA . GLY A 1 342 ? -8.680 26.875 3.567 1.00 65.81 342 GLY A CA 1
ATOM 2619 C C . GLY A 1 342 ? -9.683 26.505 2.488 1.00 65.81 342 GLY A C 1
ATOM 2620 O O . GLY A 1 342 ? -10.599 25.718 2.700 1.00 65.81 342 GLY A O 1
ATOM 2621 N N . GLU A 1 343 ? -9.512 27.072 1.306 1.00 67.12 343 GLU A N 1
ATOM 2622 C CA . GLU A 1 343 ? -10.416 26.837 0.186 1.00 67.12 343 GLU A CA 1
ATOM 2623 C C . GLU A 1 343 ? -10.116 25.473 -0.471 1.00 67.12 343 GLU A C 1
ATOM 2625 O O . GLU A 1 343 ? -8.966 25.160 -0.781 1.00 67.12 343 GLU A O 1
ATOM 2630 N N . ASN A 1 344 ? -11.126 24.620 -0.670 1.00 63.00 344 ASN A N 1
ATOM 2631 C CA . ASN A 1 344 ? -10.947 23.333 -1.353 1.00 63.00 344 ASN A CA 1
ATOM 2632 C C . ASN A 1 344 ? -10.968 23.469 -2.890 1.00 63.00 344 ASN A C 1
ATOM 2634 O O . ASN A 1 344 ? -11.208 24.538 -3.443 1.00 63.00 344 ASN A O 1
ATOM 2638 N N . ALA A 1 345 ? -10.775 22.357 -3.609 1.00 57.62 345 ALA A N 1
ATOM 2639 C CA . ALA A 1 345 ? -10.744 22.340 -5.077 1.00 57.62 345 ALA A CA 1
ATOM 2640 C C . ALA A 1 345 ? -12.023 22.876 -5.769 1.00 57.62 345 ALA A C 1
ATOM 2642 O O . ALA A 1 345 ? -11.949 23.312 -6.923 1.00 57.62 345 ALA A O 1
ATOM 2643 N N . ASP A 1 346 ? -13.166 22.850 -5.074 1.00 64.12 346 ASP A N 1
ATOM 2644 C CA . ASP A 1 346 ? -14.477 23.318 -5.544 1.00 64.12 346 ASP A CA 1
ATOM 2645 C C . ASP A 1 346 ? -14.785 24.767 -5.097 1.00 64.12 346 ASP A C 1
ATOM 2647 O O . ASP A 1 346 ? -15.927 25.218 -5.206 1.00 64.12 346 ASP A O 1
ATOM 2651 N N . SER A 1 347 ? -13.781 25.505 -4.612 1.00 66.75 347 SER A N 1
ATOM 2652 C CA . SER A 1 347 ? -13.907 26.891 -4.143 1.00 66.75 347 SER A CA 1
ATOM 2653 C C . SER A 1 347 ? -14.863 27.092 -2.973 1.00 66.75 347 SER A C 1
ATOM 2655 O O . SER A 1 347 ? -15.634 28.052 -2.905 1.00 66.75 347 SER A O 1
ATOM 2657 N N . VAL A 1 348 ? -14.846 26.132 -2.054 1.00 73.25 348 VAL A N 1
ATOM 2658 C CA . VAL A 1 348 ? -15.580 26.203 -0.797 1.00 73.25 348 VAL A CA 1
ATOM 2659 C C . VAL A 1 348 ? -14.565 26.272 0.328 1.00 73.25 348 VAL A C 1
ATOM 2661 O O . VAL A 1 348 ? -13.684 25.415 0.408 1.00 73.25 348 VAL A O 1
ATOM 2664 N N . ASP A 1 349 ? -14.707 27.264 1.204 1.00 76.69 349 ASP A N 1
ATOM 2665 C CA . ASP A 1 349 ? -13.958 27.308 2.455 1.00 76.69 349 ASP A CA 1
ATOM 2666 C C . ASP A 1 349 ? -14.276 26.046 3.255 1.00 76.69 349 ASP A C 1
ATOM 2668 O O . ASP A 1 349 ? -15.445 25.734 3.514 1.00 76.69 349 ASP A O 1
ATOM 2672 N N . VAL A 1 350 ? -13.239 25.284 3.586 1.00 78.62 350 VAL A N 1
ATOM 2673 C CA . VAL A 1 350 ? -13.339 24.068 4.381 1.00 78.62 350 VAL A CA 1
ATOM 2674 C C . VAL A 1 350 ? -12.319 24.075 5.504 1.00 78.62 350 VAL A C 1
ATOM 2676 O O . VAL A 1 350 ? -11.220 24.603 5.367 1.00 78.62 350 VAL A O 1
ATOM 2679 N N . TYR A 1 351 ? -12.636 23.382 6.588 1.00 75.81 351 TYR A N 1
ATOM 2680 C CA . TYR A 1 351 ? -11.690 23.086 7.656 1.00 75.81 351 TYR A CA 1
ATOM 2681 C C . TYR A 1 351 ? -11.595 21.569 7.879 1.00 75.81 351 TYR A C 1
ATOM 2683 O O . TYR A 1 351 ? -12.578 20.841 7.680 1.00 75.81 351 TYR A O 1
ATOM 2691 N N . PRO A 1 352 ? -10.413 21.052 8.258 1.00 77.69 352 PRO A N 1
ATOM 2692 C CA . PRO A 1 352 ? -10.235 19.637 8.518 1.00 77.69 352 PRO A CA 1
ATOM 2693 C C . PRO A 1 352 ? -10.870 19.232 9.849 1.00 77.69 352 PRO A C 1
ATOM 2695 O O . PRO A 1 352 ? -10.752 19.908 10.876 1.00 77.69 352 PRO A O 1
ATOM 2698 N N . VAL A 1 353 ? -11.489 18.061 9.833 1.00 82.12 353 VAL A N 1
ATOM 2699 C CA . VAL A 1 353 ? -12.102 17.415 10.981 1.00 82.12 353 VAL A CA 1
ATOM 2700 C C . VAL A 1 353 ? -11.581 15.987 11.068 1.00 82.12 353 VAL A C 1
ATOM 2702 O O . VAL A 1 353 ? -11.879 15.149 10.221 1.00 82.12 353 VAL A O 1
ATOM 2705 N N . VAL A 1 354 ? -10.791 15.702 12.099 1.00 77.75 354 VAL A N 1
ATOM 2706 C CA . VAL A 1 354 ? -10.231 14.368 12.344 1.00 77.75 354 VAL A CA 1
ATOM 2707 C C . VAL A 1 354 ? -11.146 13.621 13.301 1.00 77.75 354 VAL A C 1
ATOM 2709 O O . VAL A 1 354 ? -11.372 14.081 14.414 1.00 77.75 354 VAL A O 1
ATOM 2712 N N . ALA A 1 355 ? -11.637 12.455 12.905 1.00 81.62 355 ALA A N 1
ATOM 2713 C CA . ALA A 1 355 ? -12.400 11.552 13.750 1.00 81.62 355 ALA A CA 1
ATOM 2714 C C . ALA A 1 355 ? -11.643 10.233 13.931 1.00 81.62 355 ALA A C 1
ATOM 2716 O O . ALA A 1 355 ? -11.240 9.593 12.963 1.00 81.62 355 ALA A O 1
ATOM 2717 N N . ILE A 1 356 ? -11.463 9.817 15.180 1.00 73.81 356 ILE A N 1
ATOM 2718 C CA . ILE A 1 356 ? -10.957 8.491 15.537 1.00 73.81 356 ILE A CA 1
ATOM 2719 C C . ILE A 1 356 ? -12.112 7.748 16.185 1.00 73.81 356 ILE A C 1
ATOM 2721 O O . ILE A 1 356 ? -12.607 8.171 17.231 1.00 73.81 356 ILE A O 1
ATOM 2725 N N . THR A 1 357 ? -12.533 6.654 15.565 1.00 81.00 357 THR A N 1
ATOM 2726 C CA . THR A 1 357 ? -13.689 5.870 15.994 1.00 81.00 357 THR A CA 1
ATOM 2727 C C . THR A 1 357 ? -13.247 4.481 16.414 1.00 81.00 357 THR A C 1
ATOM 2729 O O . THR A 1 357 ? -12.587 3.774 15.659 1.00 81.00 357 THR A O 1
ATOM 2732 N N . VAL A 1 358 ? -13.636 4.066 17.612 1.00 79.19 358 VAL A N 1
ATOM 2733 C CA . VAL A 1 358 ? -13.630 2.665 18.021 1.00 79.19 358 VAL A CA 1
ATOM 2734 C C . VAL A 1 358 ? -14.927 2.049 17.510 1.00 79.19 358 VAL A C 1
ATOM 2736 O O . VAL A 1 358 ? -16.011 2.437 17.951 1.00 79.19 358 VAL A O 1
ATOM 2739 N N . THR A 1 359 ? -14.815 1.136 16.549 1.00 78.94 359 THR A N 1
ATOM 2740 C CA . THR A 1 359 ? -15.960 0.448 15.928 1.00 78.94 359 THR A CA 1
ATOM 2741 C C . THR A 1 359 ? -16.220 -0.917 16.540 1.00 78.94 359 THR A C 1
ATOM 2743 O O . THR A 1 359 ? -17.352 -1.3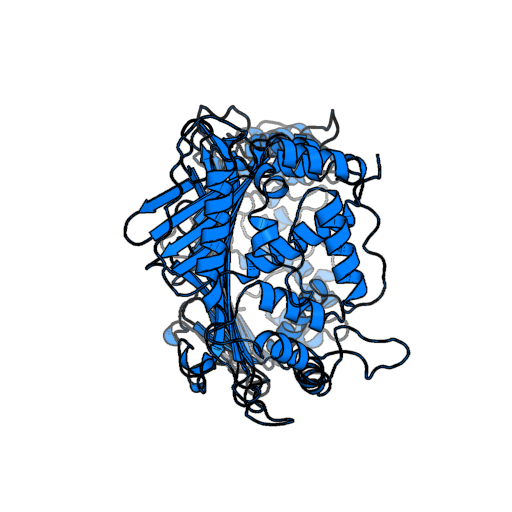73 16.556 1.00 78.94 359 THR A O 1
ATOM 2746 N N . ASP A 1 360 ? -15.181 -1.560 17.071 1.00 73.19 360 ASP A N 1
ATOM 2747 C CA . ASP A 1 360 ? -15.314 -2.811 17.803 1.00 73.19 360 ASP A CA 1
ATOM 2748 C C . ASP A 1 360 ? -14.401 -2.767 19.024 1.00 73.19 360 ASP A C 1
ATOM 2750 O O . ASP A 1 360 ? -13.218 -2.457 18.924 1.00 73.19 360 ASP A O 1
ATOM 2754 N N . LEU A 1 361 ? -14.922 -3.122 20.189 1.00 70.88 361 LEU A N 1
ATOM 2755 C CA . LEU A 1 361 ? -14.103 -3.614 21.283 1.00 70.88 361 LEU A CA 1
ATOM 2756 C C . LEU A 1 361 ? -14.897 -4.702 21.980 1.00 70.88 361 LEU A C 1
ATOM 2758 O O . LEU A 1 361 ? -16.019 -4.477 22.408 1.00 70.88 361 LEU A O 1
ATOM 2762 N N . LYS A 1 362 ? -14.367 -5.918 22.050 1.00 72.62 362 LYS A N 1
ATOM 2763 C CA . LYS A 1 362 ? -15.124 -7.013 22.655 1.00 72.62 362 LYS A CA 1
ATOM 2764 C C . LYS A 1 362 ? -14.213 -8.021 23.308 1.00 72.62 362 LYS A C 1
ATOM 2766 O O . LYS A 1 362 ? -13.303 -8.533 22.663 1.00 72.62 362 LYS A O 1
ATOM 2771 N N . PHE A 1 363 ? -14.536 -8.359 24.551 1.00 75.38 363 PHE A N 1
ATOM 2772 C CA . PHE A 1 363 ? -14.005 -9.524 25.243 1.00 75.38 363 PHE A CA 1
ATOM 2773 C C . PHE A 1 363 ? -15.072 -10.611 25.207 1.00 75.38 363 PHE A C 1
ATOM 2775 O O . PHE A 1 363 ? -16.207 -10.401 25.627 1.00 75.38 363 PHE A O 1
ATOM 2782 N N . ALA A 1 364 ? -14.732 -11.767 24.653 1.00 79.81 364 ALA A N 1
ATOM 2783 C CA . ALA A 1 364 ? -15.662 -12.877 24.546 1.00 79.81 364 ALA A CA 1
ATOM 2784 C C . ALA A 1 364 ? -14.951 -14.197 24.794 1.00 79.81 364 ALA A C 1
ATOM 2786 O O . ALA A 1 364 ? -13.755 -14.342 24.539 1.00 79.81 364 ALA A O 1
ATOM 2787 N N . LYS A 1 365 ? -15.717 -15.199 25.215 1.00 86.44 365 LYS A N 1
ATOM 2788 C CA . LYS A 1 365 ? -15.243 -16.580 25.153 1.00 86.44 365 LYS A CA 1
ATOM 2789 C C . LYS A 1 365 ? -14.968 -16.948 23.692 1.00 86.44 365 LYS A C 1
ATOM 2791 O O . LYS A 1 365 ? -15.862 -16.831 22.850 1.00 86.44 365 LYS A O 1
ATOM 2796 N N . ALA A 1 366 ? -13.746 -17.374 23.390 1.00 84.50 366 ALA A N 1
ATOM 2797 C CA . ALA A 1 366 ? -13.398 -17.849 22.061 1.00 84.50 366 ALA A CA 1
ATOM 2798 C C . ALA A 1 366 ? -14.063 -19.206 21.798 1.00 84.50 366 ALA A C 1
ATOM 2800 O O . ALA A 1 366 ? -14.159 -20.063 22.677 1.00 84.50 366 ALA A O 1
ATOM 2801 N N . THR A 1 367 ? -14.537 -19.398 20.571 1.00 83.69 367 THR A N 1
ATOM 2802 C CA . THR A 1 367 ? -14.914 -20.720 20.068 1.00 83.69 367 THR A CA 1
ATOM 2803 C C . THR A 1 367 ? -13.684 -21.410 19.491 1.00 83.69 367 THR A C 1
ATOM 2805 O O . THR A 1 367 ? -12.779 -20.741 18.989 1.00 83.69 367 THR A O 1
ATOM 2808 N N . GLU A 1 368 ? -13.670 -22.740 19.503 1.00 81.88 368 GLU A N 1
ATOM 2809 C CA . GLU A 1 368 ? -12.617 -23.530 18.858 1.00 81.88 368 GLU A CA 1
ATOM 2810 C C . GLU A 1 368 ? -12.421 -23.088 17.396 1.00 81.88 368 GLU A C 1
ATOM 2812 O O . GLU A 1 368 ? -13.394 -22.875 16.662 1.00 81.88 368 GLU A O 1
ATOM 2817 N N . GLY A 1 369 ? -11.164 -22.859 17.001 1.00 80.44 369 GLY A N 1
ATOM 2818 C CA . GLY A 1 369 ? -10.816 -22.392 15.658 1.00 80.44 369 GLY A CA 1
ATOM 2819 C C . GLY A 1 369 ? -11.424 -21.040 15.255 1.00 80.44 369 GLY A C 1
ATOM 2820 O O . GLY A 1 369 ? -11.600 -20.802 14.066 1.00 80.44 369 GLY A O 1
ATOM 2821 N N . ALA A 1 370 ? -11.782 -20.143 16.188 1.00 85.44 370 ALA A N 1
ATOM 2822 C CA . ALA A 1 370 ? -12.502 -18.895 15.876 1.00 85.44 370 ALA A CA 1
ATOM 2823 C C . ALA A 1 370 ? -11.870 -18.051 14.750 1.00 85.44 370 ALA A C 1
ATOM 2825 O O . ALA A 1 370 ? -12.595 -17.502 13.922 1.00 85.44 370 ALA A O 1
ATOM 2826 N N . ILE A 1 371 ? -10.537 -17.946 14.712 1.00 86.12 371 ILE A N 1
ATOM 2827 C CA . ILE A 1 371 ? -9.830 -17.209 13.655 1.00 86.12 371 ILE A CA 1
ATOM 2828 C C . ILE A 1 371 ? -9.738 -18.030 12.365 1.00 86.12 371 ILE A C 1
ATOM 2830 O O . ILE A 1 371 ? -10.018 -17.482 11.301 1.00 86.12 371 ILE A O 1
ATOM 2834 N N . GLU A 1 372 ? -9.433 -19.327 12.453 1.00 87.00 372 GLU A N 1
ATOM 2835 C CA . GLU A 1 372 ? -9.377 -20.239 11.300 1.00 87.00 372 GLU A CA 1
ATOM 2836 C C . GLU A 1 372 ? -10.715 -20.291 10.549 1.00 87.00 372 GLU A C 1
ATOM 2838 O O . GLU A 1 372 ? -10.762 -20.113 9.336 1.00 87.00 372 GLU A O 1
ATOM 2843 N N . ASN A 1 373 ? -11.823 -20.399 11.281 1.00 88.75 373 ASN A N 1
ATOM 2844 C CA . ASN A 1 373 ? -13.180 -20.383 10.732 1.00 88.75 373 ASN A CA 1
ATOM 2845 C C . ASN A 1 373 ? -13.571 -19.027 10.110 1.00 88.75 373 ASN A C 1
ATOM 2847 O O . ASN A 1 373 ? -14.610 -18.929 9.460 1.00 88.75 373 ASN A O 1
ATOM 2851 N N . SER A 1 374 ? -12.773 -17.975 10.328 1.00 88.19 374 SER A N 1
ATOM 2852 C CA . SER A 1 374 ? -12.988 -16.626 9.786 1.00 88.19 374 SER A CA 1
ATOM 2853 C C . SER A 1 374 ? -12.086 -16.289 8.591 1.00 88.19 374 SER A C 1
ATOM 2855 O O . SER A 1 374 ? -12.094 -15.140 8.127 1.00 88.19 374 SER A O 1
ATOM 2857 N N . MET A 1 375 ? -11.256 -17.239 8.157 1.00 90.62 375 MET A N 1
ATOM 2858 C CA . MET A 1 375 ? -10.429 -17.110 6.960 1.00 90.62 375 MET A CA 1
ATOM 2859 C C . MET A 1 375 ? -11.303 -17.152 5.705 1.00 90.62 375 MET A C 1
ATOM 2861 O O . MET A 1 375 ? -12.347 -17.806 5.689 1.00 90.62 375 MET A O 1
ATOM 2865 N N . GLU A 1 376 ? -10.889 -16.454 4.645 1.00 86.06 376 GLU A N 1
ATOM 2866 C CA . GLU A 1 376 ? -11.621 -16.477 3.372 1.00 86.06 376 GLU A CA 1
ATOM 2867 C C . GLU A 1 376 ? -11.624 -17.881 2.739 1.00 86.06 376 GLU A C 1
ATOM 2869 O O . GLU A 1 376 ? -12.601 -18.301 2.107 1.00 86.06 376 GLU A O 1
ATOM 2874 N N . LYS A 1 377 ? -10.528 -18.622 2.933 1.00 87.12 377 LYS A N 1
ATOM 2875 C CA . LYS A 1 377 ? -10.325 -19.999 2.475 1.00 87.12 377 LYS A CA 1
ATOM 2876 C C . LYS A 1 377 ? -9.817 -20.883 3.608 1.00 87.12 377 LYS A C 1
ATOM 2878 O O . LYS A 1 377 ? -9.295 -20.394 4.606 1.00 87.12 377 LYS A O 1
ATOM 2883 N N . ALA A 1 378 ? -9.938 -22.197 3.441 1.00 87.81 378 ALA A N 1
ATOM 2884 C CA . ALA A 1 378 ? -9.287 -23.132 4.354 1.00 87.81 378 ALA A CA 1
ATOM 2885 C C . ALA A 1 378 ? -7.754 -23.021 4.225 1.00 87.81 378 ALA A C 1
ATOM 2887 O O . ALA A 1 378 ? -7.247 -22.722 3.143 1.00 87.81 378 ALA A O 1
ATOM 2888 N N . ARG A 1 379 ? -7.004 -23.259 5.313 1.00 85.12 379 ARG A N 1
ATOM 2889 C CA . ARG A 1 379 ? -5.535 -23.074 5.352 1.00 85.12 379 ARG A CA 1
ATOM 2890 C C . ARG A 1 379 ? -4.786 -23.824 4.247 1.00 85.12 379 ARG A C 1
ATOM 2892 O O . ARG A 1 379 ? -3.811 -23.309 3.709 1.00 85.12 379 ARG A O 1
ATOM 2899 N N . ASP A 1 380 ? -5.245 -25.020 3.895 1.00 86.31 380 ASP A N 1
ATOM 29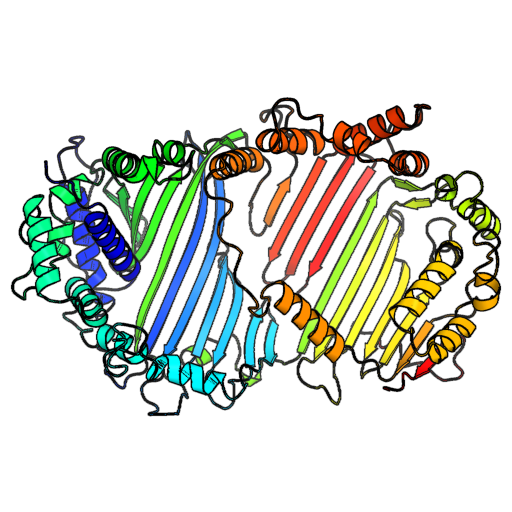00 C CA . ASP A 1 380 ? -4.666 -25.877 2.852 1.00 86.31 380 ASP A CA 1
ATOM 2901 C C . ASP A 1 380 ? -4.872 -25.341 1.425 1.00 86.31 380 ASP A C 1
ATOM 2903 O O . ASP A 1 380 ? -4.242 -25.822 0.482 1.00 86.31 380 ASP A O 1
ATOM 2907 N N . GLN A 1 381 ? -5.731 -24.335 1.263 1.00 86.62 381 GLN A N 1
ATOM 2908 C CA . GLN A 1 381 ? -5.992 -23.657 -0.005 1.00 86.62 381 GLN A CA 1
ATOM 2909 C C . GLN A 1 381 ? -5.113 -22.414 -0.205 1.00 86.62 381 GLN A C 1
ATOM 2911 O O . GLN A 1 381 ? -5.112 -21.857 -1.303 1.00 86.62 381 GLN A O 1
ATOM 2916 N N . TYR A 1 382 ? -4.358 -21.987 0.815 1.00 87.19 382 TYR A N 1
ATOM 2917 C CA . TYR A 1 382 ? -3.368 -20.919 0.675 1.00 87.19 382 TYR A CA 1
ATOM 2918 C C . TYR A 1 382 ? -2.115 -21.457 -0.003 1.00 87.19 382 TYR A C 1
ATOM 2920 O O . TYR A 1 382 ? -1.675 -22.580 0.252 1.00 87.19 382 TYR A O 1
ATOM 2928 N N . THR A 1 383 ? -1.519 -20.642 -0.867 1.00 82.31 383 THR A N 1
ATOM 2929 C CA . THR A 1 383 ? -0.373 -21.059 -1.673 1.00 82.31 383 THR A CA 1
ATOM 2930 C C . THR A 1 383 ? 0.903 -20.325 -1.283 1.00 82.31 383 THR A C 1
ATOM 2932 O O . THR A 1 383 ? 0.887 -19.123 -1.037 1.00 82.31 383 THR A O 1
ATOM 2935 N N . ASP A 1 384 ? 2.033 -21.034 -1.302 1.00 75.38 384 ASP A N 1
ATOM 2936 C CA . ASP A 1 384 ? 3.374 -20.438 -1.198 1.00 75.38 384 ASP A CA 1
ATOM 2937 C C . ASP A 1 384 ? 3.799 -19.733 -2.513 1.00 75.38 384 ASP A C 1
ATOM 2939 O O . ASP A 1 384 ? 4.949 -19.312 -2.663 1.00 75.38 384 ASP A O 1
ATOM 2943 N N . GLN A 1 385 ? 2.894 -19.652 -3.502 1.00 74.19 385 GLN A N 1
ATOM 2944 C CA . GLN A 1 385 ? 3.125 -19.043 -4.810 1.00 74.19 385 GLN A CA 1
ATOM 2945 C C . GLN A 1 385 ? 2.491 -17.651 -4.880 1.00 74.19 385 GLN A C 1
ATOM 2947 O O . GLN A 1 385 ? 1.271 -17.517 -4.893 1.00 74.19 385 GLN A O 1
ATOM 2952 N N . VAL A 1 386 ? 3.316 -16.613 -5.001 1.00 73.06 386 VAL A N 1
ATOM 2953 C CA . VAL A 1 386 ? 2.839 -15.235 -5.207 1.00 73.06 386 VAL A CA 1
ATOM 2954 C C . VAL A 1 386 ? 2.730 -14.961 -6.695 1.00 73.06 386 VAL A C 1
ATOM 2956 O O . VAL A 1 386 ? 3.722 -15.120 -7.409 1.00 73.06 386 VAL A O 1
ATOM 2959 N N . VAL A 1 387 ? 1.564 -14.526 -7.178 1.00 75.38 387 VAL A N 1
ATOM 2960 C CA . VAL A 1 387 ? 1.426 -14.116 -8.580 1.00 75.38 387 VAL A CA 1
ATOM 2961 C C . VAL A 1 387 ? 2.104 -12.762 -8.793 1.00 75.38 387 VAL A C 1
ATOM 2963 O O . VAL A 1 387 ? 1.902 -11.818 -8.035 1.00 75.38 387 VAL A O 1
ATOM 2966 N N . LEU A 1 388 ? 2.920 -12.676 -9.841 1.00 74.12 388 LEU A N 1
ATOM 2967 C CA . LEU A 1 388 ? 3.525 -11.443 -10.327 1.00 74.12 388 LEU A CA 1
ATOM 2968 C C . LEU A 1 388 ? 2.644 -10.901 -11.459 1.00 74.12 388 LEU A C 1
ATOM 2970 O O . LEU A 1 388 ? 2.459 -11.589 -12.462 1.00 74.12 388 LEU A O 1
ATOM 2974 N N . ASP A 1 389 ? 2.137 -9.684 -11.306 1.00 79.12 389 ASP A N 1
ATOM 2975 C CA . ASP A 1 389 ? 1.441 -8.912 -12.344 1.00 79.12 389 ASP A CA 1
ATOM 2976 C C . ASP A 1 389 ? 1.832 -7.447 -12.137 1.00 79.12 389 ASP A C 1
ATOM 2978 O O . ASP A 1 389 ? 1.262 -6.749 -11.305 1.00 79.12 389 ASP A O 1
ATOM 2982 N N . ALA A 1 390 ? 2.892 -7.001 -12.803 1.00 80.00 390 ALA A N 1
ATOM 2983 C CA . ALA A 1 390 ? 3.405 -5.647 -12.664 1.00 80.00 390 ALA A CA 1
ATOM 2984 C C . ALA A 1 390 ? 3.654 -5.011 -14.030 1.00 80.00 390 ALA A C 1
ATOM 2986 O O . ALA A 1 390 ? 4.143 -5.654 -14.962 1.00 80.00 390 ALA A O 1
ATOM 2987 N N . ALA A 1 391 ? 3.356 -3.723 -14.145 1.00 80.81 391 ALA A N 1
ATOM 2988 C CA . ALA A 1 391 ? 3.649 -2.944 -15.334 1.00 80.81 391 ALA A CA 1
ATOM 2989 C C . ALA A 1 391 ? 4.086 -1.530 -14.957 1.00 80.81 391 ALA A C 1
ATOM 2991 O O . ALA A 1 391 ? 3.520 -0.910 -14.063 1.00 80.81 391 ALA A O 1
ATOM 2992 N N . VAL A 1 392 ? 5.082 -1.017 -15.666 1.00 78.69 392 VAL A N 1
ATOM 2993 C CA . VAL A 1 392 ? 5.461 0.393 -15.647 1.00 78.69 392 VAL A CA 1
ATOM 2994 C C . VAL A 1 392 ? 5.443 0.876 -17.084 1.00 78.69 392 VAL A C 1
ATOM 2996 O O . VAL A 1 392 ? 6.068 0.249 -17.939 1.00 78.69 392 VAL A O 1
ATOM 2999 N N . ALA A 1 393 ? 4.752 1.972 -17.360 1.00 84.25 393 ALA A N 1
ATOM 3000 C CA . ALA A 1 393 ? 4.742 2.582 -18.678 1.00 84.25 393 ALA A CA 1
ATOM 3001 C C . ALA A 1 393 ? 5.029 4.079 -18.605 1.00 84.25 393 ALA A C 1
ATOM 3003 O O . ALA A 1 393 ? 4.652 4.759 -17.652 1.00 84.25 393 ALA A O 1
ATOM 3004 N N . ILE A 1 394 ? 5.721 4.567 -19.628 1.00 84.94 394 ILE A N 1
ATOM 3005 C CA . ILE A 1 394 ? 5.984 5.979 -19.868 1.00 84.94 394 ILE A CA 1
ATOM 3006 C C . ILE A 1 394 ? 5.380 6.312 -21.227 1.00 84.94 394 ILE A C 1
ATOM 3008 O O . ILE A 1 394 ? 5.815 5.788 -22.254 1.00 84.94 394 ILE A O 1
ATOM 3012 N N . ASP A 1 395 ? 4.389 7.187 -21.217 1.00 86.50 395 ASP A N 1
ATOM 3013 C CA . ASP A 1 395 ? 3.732 7.727 -22.395 1.00 86.50 395 ASP A CA 1
ATOM 3014 C C . ASP A 1 395 ? 4.328 9.093 -22.704 1.00 86.50 395 ASP A C 1
ATOM 3016 O O . ASP A 1 395 ? 4.214 10.030 -21.919 1.00 86.50 395 ASP A O 1
ATOM 3020 N N . LEU A 1 396 ? 4.981 9.226 -23.850 1.00 86.44 396 LEU A N 1
ATOM 3021 C CA . LEU A 1 396 ? 5.519 10.502 -24.306 1.00 86.44 396 LEU A CA 1
ATOM 3022 C C . LEU A 1 396 ? 4.670 11.000 -25.465 1.00 86.44 396 LEU A C 1
ATOM 3024 O O . LEU A 1 396 ? 4.353 10.235 -26.373 1.00 86.44 396 LEU A O 1
ATOM 3028 N N . LYS A 1 397 ? 4.316 12.283 -25.444 1.00 88.56 397 LYS A N 1
ATOM 3029 C CA . LYS A 1 397 ? 3.578 12.940 -26.523 1.00 88.56 397 LYS A CA 1
ATOM 3030 C C . LYS A 1 397 ? 4.333 14.181 -26.968 1.00 88.56 397 LYS A C 1
ATOM 3032 O O . LYS A 1 397 ? 4.682 15.019 -26.138 1.00 88.56 397 LYS A O 1
ATOM 3037 N N . GLY A 1 398 ? 4.543 14.327 -28.277 1.00 85.12 398 GLY A N 1
ATOM 3038 C CA . GLY A 1 398 ? 5.066 15.566 -28.857 1.00 85.12 398 GLY A CA 1
ATOM 3039 C C . GLY A 1 398 ? 6.495 15.938 -28.440 1.00 85.12 398 GLY A C 1
ATOM 3040 O O . GLY A 1 398 ? 6.842 17.116 -28.501 1.00 85.12 398 GLY A O 1
ATOM 3041 N N . VAL A 1 399 ? 7.331 14.975 -28.035 1.00 84.50 399 VAL A N 1
ATOM 3042 C CA . VAL A 1 399 ? 8.747 15.203 -27.698 1.00 84.50 399 VAL A CA 1
ATOM 3043 C C . VAL A 1 399 ? 9.636 14.700 -28.835 1.00 84.50 399 VAL A C 1
ATOM 3045 O O . VAL A 1 399 ? 9.437 13.616 -29.378 1.00 84.50 399 VAL A O 1
ATOM 3048 N N . THR A 1 400 ? 10.631 15.491 -29.228 1.00 86.75 400 THR A N 1
ATOM 3049 C CA . THR A 1 400 ? 11.676 15.090 -30.178 1.00 86.75 400 THR A CA 1
ATOM 3050 C C . THR A 1 400 ? 13.042 15.298 -29.539 1.00 86.75 400 THR A C 1
ATOM 3052 O O . THR A 1 400 ? 13.305 16.355 -28.973 1.00 86.75 400 THR A O 1
ATOM 3055 N N . LEU A 1 401 ? 13.898 14.287 -29.639 1.00 86.56 401 LEU A N 1
ATOM 3056 C CA . LEU A 1 401 ? 15.267 14.306 -29.149 1.00 86.56 401 LEU A CA 1
ATOM 3057 C C . LEU A 1 401 ? 16.243 14.389 -30.329 1.00 86.56 401 LEU A C 1
ATOM 3059 O O . LEU A 1 401 ? 16.246 13.518 -31.198 1.00 86.56 401 LEU A O 1
ATOM 3063 N N . ASP A 1 402 ? 17.091 15.408 -30.317 1.00 89.00 402 ASP A N 1
ATOM 3064 C CA . ASP A 1 402 ? 18.361 15.452 -31.029 1.00 89.00 402 ASP A CA 1
ATOM 3065 C C . ASP A 1 402 ? 19.458 14.954 -30.080 1.00 89.00 402 ASP A C 1
ATOM 3067 O O . ASP A 1 402 ? 19.991 15.691 -29.252 1.00 89.00 402 ASP A O 1
ATOM 3071 N N . ALA A 1 403 ? 19.797 13.673 -30.176 1.00 85.56 403 ALA A N 1
ATOM 3072 C CA . ALA A 1 403 ? 20.840 13.096 -29.341 1.00 85.56 403 ALA A CA 1
ATOM 3073 C C . ALA A 1 403 ? 22.245 13.589 -29.735 1.00 85.56 403 ALA A C 1
ATOM 3075 O O . ALA A 1 403 ? 23.168 13.466 -28.934 1.00 85.56 403 ALA A O 1
ATOM 3076 N N . THR A 1 404 ? 22.429 14.153 -30.937 1.00 87.81 404 THR A N 1
ATOM 3077 C CA . THR A 1 404 ? 23.732 14.688 -31.373 1.00 87.81 404 THR A CA 1
ATOM 3078 C C . THR A 1 404 ? 24.095 15.988 -30.663 1.00 87.81 404 THR A C 1
ATOM 3080 O O . THR A 1 404 ? 25.277 16.271 -30.487 1.00 87.81 404 THR A O 1
ATOM 3083 N N . ALA A 1 405 ? 23.106 16.713 -30.137 1.00 85.38 405 ALA A N 1
ATOM 3084 C CA . ALA A 1 405 ? 23.320 17.894 -29.304 1.00 85.38 405 ALA A CA 1
ATOM 3085 C C . ALA A 1 405 ? 23.988 17.594 -27.942 1.00 85.38 405 ALA A C 1
ATOM 3087 O O . ALA A 1 405 ? 24.426 18.514 -27.257 1.00 85.38 405 ALA A O 1
ATOM 3088 N N . PHE A 1 406 ? 24.104 16.320 -27.540 1.00 81.75 406 PHE A N 1
ATOM 3089 C CA . PHE A 1 406 ? 24.894 15.925 -26.364 1.00 81.75 406 PHE A CA 1
ATOM 3090 C C . PHE A 1 406 ? 26.400 15.837 -26.631 1.00 81.75 406 PHE A C 1
ATOM 3092 O O . PHE A 1 406 ? 27.178 15.609 -25.698 1.00 81.75 406 PHE A O 1
ATOM 3099 N N . ASP A 1 407 ? 26.829 15.996 -27.882 1.00 82.94 407 ASP A N 1
ATOM 3100 C CA . ASP A 1 407 ? 28.245 16.119 -28.182 1.00 82.94 407 ASP A CA 1
ATOM 3101 C C . ASP A 1 407 ? 28.808 17.401 -27.566 1.00 82.94 407 ASP A C 1
ATOM 3103 O O . ASP A 1 407 ? 28.206 18.472 -27.610 1.00 82.94 407 ASP A O 1
ATOM 3107 N N . LYS A 1 408 ? 30.003 17.292 -26.989 1.00 77.25 408 LYS A N 1
ATOM 3108 C CA . LYS A 1 408 ? 30.725 18.428 -26.405 1.00 77.25 408 LYS A CA 1
ATOM 3109 C C . LYS A 1 408 ? 31.998 18.698 -27.191 1.00 77.25 408 LYS A C 1
ATOM 3111 O O . LYS A 1 408 ? 32.453 17.863 -27.974 1.00 77.25 408 LYS A O 1
ATOM 3116 N N . GLU A 1 409 ? 32.608 19.858 -26.959 1.00 67.00 409 GLU A N 1
ATOM 3117 C CA . GLU A 1 409 ? 33.846 20.233 -27.639 1.00 67.00 409 GLU A CA 1
ATOM 3118 C C . GLU A 1 409 ? 34.926 19.158 -27.444 1.00 67.00 409 GLU A C 1
ATOM 3120 O O . GLU A 1 409 ? 35.308 18.812 -26.322 1.00 67.00 409 GLU A O 1
ATOM 3125 N N . GLY A 1 410 ? 35.376 18.594 -28.566 1.00 67.12 410 GLY A N 1
ATOM 3126 C CA . GLY A 1 410 ? 36.354 17.517 -28.583 1.00 67.12 410 GLY A CA 1
ATOM 3127 C C . GLY A 1 410 ? 35.845 16.184 -28.039 1.00 67.12 410 GLY A C 1
ATOM 3128 O O . GLY A 1 410 ? 36.688 15.434 -27.577 1.00 67.12 410 GLY A O 1
ATOM 3129 N N . TYR A 1 411 ? 34.533 15.900 -28.042 1.00 77.44 411 TYR A N 1
ATOM 3130 C CA . TYR A 1 411 ? 33.933 14.579 -27.786 1.00 77.44 411 TYR A CA 1
ATOM 3131 C C . TYR A 1 411 ? 32.595 14.443 -28.549 1.00 77.44 411 TYR A C 1
ATOM 3133 O O . TYR A 1 411 ? 31.535 14.782 -28.027 1.00 77.44 411 TYR A O 1
ATOM 3141 N N . ASP A 1 412 ? 32.665 13.950 -29.790 1.00 86.81 412 ASP A N 1
ATOM 3142 C CA . ASP A 1 412 ? 31.592 13.924 -30.807 1.00 86.81 412 ASP A CA 1
ATOM 3143 C C . ASP A 1 412 ? 30.979 12.523 -31.034 1.00 86.81 412 ASP A C 1
ATOM 3145 O O . ASP A 1 412 ? 30.716 12.083 -32.163 1.00 86.81 412 ASP A O 1
ATOM 3149 N N . ARG A 1 413 ? 30.825 11.753 -29.951 1.00 85.88 413 ARG A N 1
ATOM 3150 C CA . ARG A 1 413 ? 30.438 10.339 -30.026 1.00 85.88 413 ARG A CA 1
ATOM 3151 C C . ARG A 1 413 ? 29.043 10.143 -30.622 1.00 85.88 413 ARG A C 1
ATOM 3153 O O . ARG A 1 413 ? 28.874 9.227 -31.430 1.00 85.88 413 ARG A O 1
ATOM 3160 N N . PHE A 1 414 ? 28.063 10.973 -30.271 1.00 88.25 414 PHE A N 1
ATOM 3161 C CA . PHE A 1 414 ? 26.699 10.840 -30.781 1.00 88.25 414 PHE A CA 1
ATOM 3162 C C . PHE A 1 414 ? 26.640 11.141 -32.278 1.00 88.25 414 PHE A C 1
ATOM 3164 O O . PHE A 1 414 ? 26.057 10.352 -33.018 1.00 88.25 414 PHE A O 1
ATOM 3171 N N . SER A 1 415 ? 27.320 12.184 -32.759 1.00 89.62 415 SER A N 1
ATOM 3172 C CA . SER A 1 415 ? 27.418 12.502 -34.192 1.00 89.62 415 SER A CA 1
ATOM 3173 C C . SER A 1 415 ? 28.130 11.411 -34.990 1.00 89.62 415 SER A C 1
ATOM 3175 O O . SER A 1 415 ? 27.693 11.044 -36.087 1.00 89.62 415 SER A O 1
ATOM 3177 N N . LYS A 1 416 ? 29.213 10.843 -34.446 1.00 88.44 416 LYS A N 1
ATOM 3178 C CA . LYS A 1 416 ? 29.919 9.715 -35.073 1.00 88.44 416 LYS A CA 1
ATOM 3179 C C . LYS A 1 416 ? 29.030 8.482 -35.181 1.00 88.44 416 LYS A C 1
ATOM 3181 O O . LYS A 1 416 ? 28.982 7.862 -36.246 1.00 88.44 416 LYS A O 1
ATOM 3186 N N . VAL A 1 417 ? 28.313 8.141 -34.108 1.00 88.12 417 VAL A N 1
ATOM 3187 C CA . VAL A 1 417 ? 27.366 7.019 -34.120 1.00 88.12 417 VAL A CA 1
ATOM 3188 C C . VAL A 1 417 ? 26.215 7.300 -35.079 1.00 88.12 417 VAL A C 1
ATOM 3190 O O . VAL A 1 417 ? 25.894 6.427 -35.880 1.00 88.12 417 VAL A O 1
ATOM 3193 N N . ASN A 1 418 ? 25.668 8.515 -35.074 1.00 90.81 418 ASN A N 1
ATOM 3194 C CA . ASN A 1 418 ? 24.599 8.928 -35.975 1.00 90.81 418 ASN A CA 1
ATOM 3195 C C . ASN A 1 418 ? 24.976 8.683 -37.441 1.00 90.81 418 ASN A C 1
ATOM 3197 O O . ASN A 1 418 ? 24.262 8.017 -38.189 1.00 90.81 418 ASN A O 1
ATOM 3201 N N . LYS A 1 419 ? 26.175 9.125 -37.834 1.00 90.00 419 LYS A N 1
ATOM 3202 C CA . LYS A 1 419 ? 26.715 8.872 -39.173 1.00 90.00 419 LYS A CA 1
ATOM 3203 C C . LYS A 1 419 ? 26.893 7.378 -39.459 1.00 90.00 419 LYS A C 1
ATOM 3205 O O . LYS A 1 419 ? 26.645 6.944 -40.582 1.00 90.00 419 LYS A O 1
ATOM 3210 N N . ALA A 1 420 ? 27.338 6.600 -38.473 1.00 86.25 420 ALA A N 1
ATOM 3211 C CA . ALA A 1 420 ? 27.588 5.169 -38.628 1.00 86.25 420 ALA A CA 1
ATOM 3212 C C . ALA A 1 420 ? 26.305 4.341 -38.809 1.00 86.25 420 ALA A C 1
ATOM 3214 O O . ALA A 1 420 ? 26.349 3.333 -39.512 1.00 86.25 420 ALA A O 1
ATOM 3215 N N . ILE A 1 421 ? 25.186 4.762 -38.212 1.00 86.88 421 ILE A N 1
ATOM 3216 C CA . ILE A 1 421 ? 23.887 4.080 -38.347 1.00 86.88 421 ILE A CA 1
ATOM 3217 C C . ILE A 1 421 ? 23.040 4.601 -39.520 1.00 86.88 421 ILE A C 1
ATOM 3219 O O . ILE A 1 421 ? 21.972 4.061 -39.785 1.00 86.88 421 ILE A O 1
ATOM 3223 N N . GLY A 1 422 ? 23.531 5.606 -40.257 1.00 87.12 422 GLY A N 1
ATOM 3224 C CA . GLY A 1 422 ? 22.854 6.165 -41.431 1.00 87.12 422 GLY A CA 1
ATOM 3225 C C . GLY A 1 422 ? 21.946 7.370 -41.155 1.00 87.12 422 GLY A C 1
ATOM 3226 O O . GLY A 1 422 ? 21.183 7.742 -42.043 1.00 87.12 422 GLY A O 1
ATOM 3227 N N . GLY A 1 423 ? 22.060 8.002 -39.983 1.00 87.38 423 GLY A N 1
ATOM 3228 C CA . GLY A 1 423 ? 21.246 9.143 -39.548 1.00 87.38 423 GLY A CA 1
ATOM 3229 C C . GLY A 1 423 ? 20.122 8.760 -38.577 1.00 87.38 423 GLY A C 1
ATOM 3230 O O . GLY A 1 423 ? 19.949 7.591 -38.232 1.00 87.38 423 GLY A O 1
ATOM 3231 N N . GLY A 1 424 ? 19.346 9.758 -38.147 1.00 85.44 424 GLY A N 1
ATOM 3232 C CA . GLY A 1 424 ? 18.138 9.595 -37.334 1.00 85.44 424 GLY A CA 1
ATOM 3233 C C . GLY A 1 424 ? 18.284 9.948 -35.849 1.00 85.44 424 GLY A C 1
ATOM 3234 O O . GLY A 1 424 ? 17.267 10.216 -35.207 1.00 85.44 424 GLY A O 1
ATOM 3235 N N . LEU A 1 425 ? 19.505 10.022 -35.296 1.00 88.62 425 LEU A N 1
ATOM 3236 C CA . LEU A 1 425 ? 19.716 10.463 -33.905 1.00 88.62 425 LEU A CA 1
ATOM 3237 C C . LEU A 1 425 ? 19.440 11.957 -33.710 1.00 88.62 425 LEU A C 1
ATOM 3239 O O . LEU A 1 425 ? 19.160 12.380 -32.595 1.00 88.62 425 LEU A O 1
ATOM 3243 N N . GLU A 1 426 ? 19.484 12.740 -34.784 1.00 87.81 426 GLU A N 1
ATOM 3244 C CA . GLU A 1 426 ? 19.187 14.173 -34.797 1.00 87.81 426 GLU A CA 1
ATOM 3245 C C . GLU A 1 426 ? 17.691 14.493 -34.658 1.00 87.81 426 GLU A C 1
ATOM 3247 O O . GLU A 1 426 ? 17.306 15.652 -34.505 1.00 87.81 426 GLU A O 1
ATOM 3252 N N . LYS A 1 427 ? 16.817 13.484 -34.782 1.00 86.00 427 LYS A N 1
ATOM 3253 C CA . LYS A 1 427 ? 15.365 13.694 -34.796 1.00 86.00 427 LYS A CA 1
ATOM 3254 C C . LYS A 1 427 ? 14.581 12.472 -34.330 1.00 86.00 427 LYS A C 1
ATOM 3256 O O . LYS A 1 427 ? 13.641 12.018 -34.991 1.00 86.00 427 LYS A O 1
ATOM 3261 N N . ILE A 1 428 ? 14.944 11.950 -33.169 1.00 85.06 428 ILE A N 1
ATOM 3262 C CA . ILE A 1 428 ? 14.235 10.834 -32.551 1.00 85.06 428 ILE A CA 1
ATOM 3263 C C . ILE A 1 428 ? 12.889 11.351 -32.043 1.00 85.06 428 ILE A C 1
ATOM 3265 O O . ILE A 1 428 ? 12.824 12.099 -31.069 1.00 85.06 428 ILE A O 1
ATOM 3269 N N . LYS A 1 429 ? 11.794 10.957 -32.697 1.00 84.38 429 LYS A N 1
ATOM 3270 C CA . LYS A 1 429 ? 10.443 11.255 -32.211 1.00 84.38 429 LYS A CA 1
ATOM 3271 C C . LYS A 1 429 ? 10.108 10.334 -31.043 1.00 84.38 429 LYS A C 1
ATOM 3273 O O . LYS A 1 429 ? 9.884 9.142 -31.236 1.00 84.38 429 LYS A O 1
ATOM 3278 N N . LEU A 1 430 ? 10.050 10.903 -29.849 1.00 78.12 430 LEU A N 1
ATOM 3279 C CA . LEU A 1 430 ? 9.613 10.240 -28.630 1.00 78.12 430 LEU A CA 1
ATOM 3280 C C . LEU A 1 430 ? 8.112 10.512 -28.457 1.00 78.12 430 LEU A C 1
ATOM 3282 O O . LEU A 1 430 ? 7.700 11.322 -27.631 1.00 78.12 430 LEU A O 1
ATOM 3286 N N . ASP A 1 431 ? 7.310 9.886 -29.322 1.00 83.94 431 ASP A N 1
ATOM 3287 C CA . ASP A 1 431 ? 5.848 10.012 -29.350 1.00 83.94 431 ASP A CA 1
ATOM 3288 C C . ASP A 1 431 ? 5.229 8.606 -29.369 1.00 83.94 431 ASP A C 1
ATOM 3290 O O . ASP A 1 431 ? 5.269 7.905 -30.387 1.00 83.94 431 ASP A O 1
ATOM 3294 N N . GLY A 1 432 ? 4.775 8.138 -28.209 1.00 86.88 432 GLY A N 1
ATOM 3295 C CA . GLY A 1 432 ? 4.355 6.761 -27.972 1.00 86.88 432 GLY A CA 1
ATOM 3296 C C . GLY A 1 432 ? 4.635 6.262 -26.552 1.00 86.88 432 GLY A C 1
ATOM 3297 O O . GLY A 1 432 ? 5.163 6.983 -25.707 1.00 86.88 432 GLY A O 1
ATOM 3298 N N . THR A 1 433 ? 4.307 4.997 -26.313 1.00 89.69 433 THR A N 1
ATOM 3299 C CA . THR A 1 433 ? 4.396 4.320 -25.015 1.00 89.69 433 THR A CA 1
ATOM 3300 C C . THR A 1 433 ? 5.623 3.420 -24.952 1.00 89.69 433 THR A C 1
ATOM 3302 O O . THR A 1 433 ? 5.760 2.508 -25.769 1.00 89.69 433 THR A O 1
ATOM 3305 N N . LEU A 1 434 ? 6.487 3.612 -23.957 1.00 86.50 434 LEU A N 1
ATOM 3306 C CA . LEU A 1 434 ? 7.503 2.639 -23.551 1.00 86.50 434 LEU A CA 1
ATOM 3307 C C . LEU A 1 434 ? 7.005 1.913 -22.299 1.00 86.50 434 LEU A C 1
ATOM 3309 O O . LEU A 1 434 ? 6.802 2.553 -21.273 1.00 86.50 434 LEU A O 1
ATOM 3313 N N . ALA A 1 435 ? 6.829 0.593 -22.358 1.00 86.19 435 ALA A N 1
ATOM 3314 C CA . ALA A 1 435 ? 6.294 -0.186 -21.243 1.00 86.19 435 ALA A CA 1
ATOM 3315 C C . ALA A 1 435 ? 7.192 -1.370 -20.876 1.00 86.19 435 ALA A C 1
ATOM 3317 O O . ALA A 1 435 ? 7.589 -2.152 -21.743 1.00 86.19 435 ALA A O 1
ATOM 3318 N N . LEU A 1 436 ? 7.462 -1.522 -19.581 1.00 83.44 436 LEU A N 1
ATOM 3319 C CA . LEU A 1 436 ? 8.049 -2.706 -18.968 1.00 83.44 436 LEU A CA 1
ATOM 3320 C C . LEU A 1 436 ? 6.948 -3.479 -18.244 1.00 83.44 436 LEU A C 1
ATOM 3322 O O . LEU A 1 436 ? 6.304 -2.953 -17.342 1.00 83.44 436 LEU A O 1
ATOM 3326 N N . THR A 1 437 ? 6.759 -4.738 -18.613 1.00 84.12 437 THR A N 1
ATOM 3327 C CA . THR A 1 437 ? 5.808 -5.644 -17.957 1.00 84.12 437 THR A CA 1
ATOM 3328 C C . THR A 1 437 ? 6.550 -6.796 -17.298 1.00 84.12 437 THR A C 1
ATOM 3330 O O . THR A 1 437 ? 7.595 -7.213 -17.796 1.00 84.12 437 THR A O 1
ATOM 3333 N N . LEU A 1 438 ? 6.014 -7.304 -16.191 1.00 83.88 438 LEU A N 1
ATOM 3334 C CA . LEU A 1 438 ? 6.478 -8.478 -15.462 1.00 83.88 438 LEU A CA 1
ATOM 3335 C C . LEU A 1 438 ? 5.257 -9.315 -15.072 1.00 83.88 438 LEU A C 1
ATOM 3337 O O . LEU A 1 438 ? 4.377 -8.834 -14.370 1.00 83.88 438 LEU A O 1
ATOM 3341 N N . ASN A 1 439 ? 5.221 -10.571 -15.502 1.00 85.75 439 ASN A N 1
ATOM 3342 C CA . ASN A 1 439 ? 4.135 -11.504 -15.227 1.00 85.75 439 ASN A CA 1
ATOM 3343 C C . ASN A 1 439 ? 4.692 -12.861 -14.806 1.00 85.75 439 ASN A C 1
ATOM 3345 O O . ASN A 1 439 ? 5.700 -13.303 -15.352 1.00 85.75 439 ASN A O 1
ATOM 3349 N N . GLY A 1 440 ? 4.043 -13.567 -13.887 1.00 84.00 440 GLY A N 1
ATOM 3350 C CA . GLY A 1 440 ? 4.549 -14.865 -13.453 1.00 84.00 440 GLY A CA 1
ATOM 3351 C C . GLY A 1 440 ? 4.067 -15.307 -12.086 1.00 84.00 440 GLY A C 1
ATOM 3352 O O . GLY A 1 440 ? 3.038 -14.857 -11.604 1.00 84.00 440 GLY A O 1
ATOM 3353 N N . LYS A 1 441 ? 4.835 -16.187 -11.457 1.00 83.31 441 LYS A N 1
ATOM 3354 C CA . LYS A 1 441 ? 4.670 -16.606 -10.075 1.00 83.31 441 LYS A CA 1
ATOM 3355 C C . LYS A 1 441 ? 6.026 -16.810 -9.410 1.00 83.31 441 LYS A C 1
ATOM 3357 O O . LYS A 1 441 ? 6.950 -17.330 -10.036 1.00 83.31 441 LYS A O 1
ATOM 3362 N N . LEU A 1 442 ? 6.126 -16.415 -8.151 1.00 76.56 442 LEU A N 1
ATOM 3363 C CA . LEU A 1 442 ? 7.294 -16.600 -7.298 1.00 76.56 442 LEU A CA 1
ATOM 3364 C C . LEU A 1 442 ? 7.010 -17.717 -6.294 1.00 76.56 442 LEU A C 1
ATOM 3366 O O . LEU A 1 442 ? 6.014 -17.647 -5.583 1.00 76.56 442 LEU A O 1
ATOM 3370 N N . ASP A 1 443 ? 7.877 -18.726 -6.239 1.00 74.94 443 ASP A N 1
ATOM 3371 C CA . ASP A 1 443 ? 7.841 -19.777 -5.217 1.00 74.94 443 ASP A CA 1
ATOM 3372 C C . ASP A 1 443 ? 8.639 -19.305 -3.994 1.00 74.94 443 ASP A C 1
ATOM 3374 O O . ASP A 1 443 ? 9.857 -19.121 -4.068 1.00 74.94 443 ASP A O 1
ATOM 3378 N N . LEU A 1 444 ? 7.946 -19.065 -2.879 1.00 66.31 444 LEU A N 1
ATOM 3379 C CA . LEU A 1 444 ? 8.557 -18.509 -1.672 1.00 66.31 444 LEU A CA 1
ATOM 3380 C C . LEU A 1 444 ? 9.309 -19.546 -0.821 1.00 66.31 444 LEU A C 1
ATOM 3382 O O . LEU A 1 444 ? 10.026 -19.151 0.101 1.00 66.31 444 LEU A O 1
ATOM 3386 N N . LYS A 1 445 ? 9.157 -20.851 -1.090 1.00 69.94 445 LYS A N 1
ATOM 3387 C CA . LYS A 1 445 ? 9.577 -21.917 -0.161 1.00 69.94 445 LYS A CA 1
ATOM 3388 C C . LYS A 1 445 ? 10.578 -22.903 -0.754 1.00 69.94 445 LYS A C 1
ATOM 3390 O O . LYS A 1 445 ? 11.468 -23.375 -0.045 1.00 69.94 445 LYS A O 1
ATOM 3395 N N . ASN A 1 446 ? 10.453 -23.240 -2.034 1.00 67.44 446 ASN A N 1
ATOM 3396 C CA . ASN A 1 446 ? 11.245 -24.307 -2.641 1.00 67.44 446 ASN A CA 1
ATOM 3397 C C . ASN A 1 446 ? 12.608 -23.805 -3.143 1.00 67.44 446 ASN A C 1
ATOM 3399 O O . ASN A 1 446 ? 12.772 -23.448 -4.308 1.00 67.44 446 ASN A O 1
ATOM 3403 N N . THR A 1 447 ? 13.614 -23.803 -2.272 1.00 60.62 447 THR A N 1
ATOM 3404 C CA . THR A 1 447 ? 14.980 -23.373 -2.621 1.00 60.62 447 THR A CA 1
ATOM 3405 C C . THR A 1 447 ? 15.739 -24.377 -3.497 1.00 60.62 447 THR A C 1
ATOM 3407 O O . THR A 1 447 ? 16.663 -23.977 -4.203 1.00 60.62 447 THR A O 1
ATOM 3410 N N . GLU A 1 448 ? 15.358 -25.660 -3.483 1.00 56.94 448 GLU A N 1
ATOM 3411 C CA . GLU A 1 448 ? 16.074 -26.733 -4.194 1.00 56.94 448 GLU A CA 1
ATOM 3412 C C . GLU A 1 448 ? 15.591 -26.936 -5.637 1.00 56.94 448 GLU A C 1
ATOM 3414 O O . GLU A 1 448 ? 16.413 -27.160 -6.523 1.00 56.94 448 GLU A O 1
ATOM 3419 N N . ASN A 1 449 ? 14.281 -26.831 -5.892 1.00 58.12 449 ASN A N 1
ATOM 3420 C CA . ASN A 1 449 ? 13.698 -27.013 -7.229 1.00 58.12 449 ASN A CA 1
ATOM 3421 C C . ASN A 1 449 ? 13.112 -25.723 -7.833 1.00 58.12 449 ASN A C 1
ATOM 3423 O O . ASN A 1 449 ? 12.763 -25.739 -9.007 1.00 58.12 449 ASN A O 1
ATOM 3427 N N . ASN A 1 450 ? 13.000 -24.638 -7.046 1.00 62.03 450 ASN A N 1
ATOM 3428 C CA . ASN A 1 450 ? 12.534 -23.293 -7.417 1.00 62.03 450 ASN A CA 1
ATOM 3429 C C . ASN A 1 450 ? 11.487 -23.256 -8.549 1.00 62.03 450 ASN A C 1
ATOM 3431 O O . ASN A 1 450 ? 11.818 -22.949 -9.695 1.00 62.03 450 ASN A O 1
ATOM 3435 N N . GLY A 1 451 ? 10.212 -23.484 -8.207 1.00 70.62 451 GLY A N 1
ATOM 3436 C CA . GLY A 1 451 ? 9.081 -23.420 -9.143 1.00 70.62 451 GLY A CA 1
ATOM 3437 C C . GLY A 1 451 ? 8.694 -22.003 -9.590 1.00 70.62 451 GLY A C 1
ATOM 3438 O O . GLY A 1 451 ? 7.578 -21.800 -10.081 1.00 70.62 451 GLY A O 1
ATOM 3439 N N . THR A 1 452 ? 9.577 -21.017 -9.389 1.00 77.06 452 THR A N 1
ATOM 3440 C CA . THR A 1 452 ? 9.398 -19.636 -9.843 1.00 77.06 452 THR A CA 1
ATOM 3441 C C . THR A 1 452 ? 9.425 -19.580 -11.360 1.00 77.06 452 THR A C 1
ATOM 3443 O O . THR A 1 452 ? 10.359 -20.049 -12.014 1.00 77.06 452 THR A O 1
ATOM 3446 N N . VAL A 1 453 ? 8.407 -18.937 -11.915 1.00 86.38 453 VAL A N 1
ATOM 3447 C CA . VAL A 1 453 ? 8.223 -18.773 -13.349 1.00 86.38 453 VAL A CA 1
ATOM 3448 C C . VAL A 1 453 ? 7.879 -17.314 -13.599 1.00 86.38 453 VAL A C 1
ATOM 3450 O O . VAL A 1 453 ? 6.804 -16.878 -13.215 1.00 86.38 453 VAL A O 1
ATOM 3453 N N . ALA A 1 454 ? 8.762 -16.540 -14.221 1.00 85.44 454 ALA A N 1
ATOM 3454 C CA . ALA A 1 454 ? 8.547 -15.109 -14.454 1.00 85.44 454 ALA A CA 1
ATOM 3455 C C . ALA A 1 454 ? 8.878 -14.735 -15.894 1.00 85.44 454 ALA A C 1
ATOM 3457 O O . ALA A 1 454 ? 9.828 -15.254 -16.461 1.00 85.44 454 ALA A O 1
ATOM 3458 N N . ALA A 1 455 ? 8.107 -13.851 -16.508 1.00 87.31 455 ALA A N 1
ATOM 3459 C CA . ALA A 1 455 ? 8.351 -13.310 -17.833 1.00 87.31 455 ALA A CA 1
ATOM 3460 C C . ALA A 1 455 ? 8.297 -11.790 -17.759 1.00 87.31 455 ALA A C 1
ATOM 3462 O O . ALA A 1 455 ? 7.383 -11.233 -17.159 1.00 87.31 455 ALA A O 1
ATOM 3463 N N . ALA A 1 456 ? 9.263 -11.127 -18.379 1.00 86.56 456 ALA A N 1
ATOM 3464 C CA . ALA A 1 456 ? 9.279 -9.683 -18.504 1.00 86.56 456 ALA A CA 1
ATOM 3465 C C . ALA A 1 456 ? 9.390 -9.277 -19.970 1.00 86.56 456 ALA A C 1
ATOM 3467 O O . ALA A 1 456 ? 10.037 -9.963 -20.762 1.00 86.56 456 ALA A O 1
ATOM 3468 N N . ALA A 1 457 ? 8.786 -8.155 -20.338 1.00 88.44 457 ALA A N 1
ATOM 3469 C CA . ALA A 1 457 ? 8.915 -7.603 -21.679 1.00 88.44 457 ALA A CA 1
ATOM 3470 C C . ALA A 1 457 ? 9.050 -6.086 -21.619 1.00 88.44 457 ALA A C 1
ATOM 3472 O O . ALA A 1 457 ? 8.226 -5.413 -21.000 1.00 88.44 457 ALA A O 1
ATOM 3473 N N . LEU A 1 458 ? 10.081 -5.571 -22.286 1.00 87.25 458 LEU A N 1
ATOM 3474 C CA . LEU A 1 458 ? 10.223 -4.162 -22.619 1.00 87.25 458 LEU A CA 1
ATOM 3475 C C . LEU A 1 458 ? 9.690 -3.958 -24.037 1.00 87.25 458 LEU A C 1
ATOM 3477 O O . LEU A 1 458 ? 10.217 -4.536 -24.992 1.00 87.25 458 LEU A O 1
ATOM 3481 N N . THR A 1 459 ? 8.662 -3.132 -24.167 1.00 90.00 459 THR A N 1
ATOM 3482 C CA . THR A 1 459 ? 7.945 -2.891 -25.421 1.00 90.00 459 THR A CA 1
ATOM 3483 C C . THR A 1 459 ? 7.870 -1.404 -25.720 1.00 90.00 459 THR A C 1
ATOM 3485 O O . THR A 1 459 ? 7.828 -0.585 -24.802 1.00 90.00 459 THR A O 1
ATOM 3488 N N . TYR A 1 460 ? 7.841 -1.058 -27.003 1.00 88.44 460 TYR A N 1
ATOM 3489 C CA . TYR A 1 460 ? 7.599 0.304 -27.458 1.00 88.44 460 TYR A CA 1
ATOM 3490 C C . TYR A 1 460 ? 6.464 0.335 -28.478 1.00 88.44 460 TYR A C 1
ATOM 3492 O O . TYR A 1 460 ? 6.458 -0.426 -29.446 1.00 88.44 460 TYR A O 1
ATOM 3500 N N . LYS A 1 461 ? 5.505 1.234 -28.271 1.00 90.50 461 LYS A N 1
ATOM 3501 C CA . LYS A 1 461 ? 4.387 1.488 -29.176 1.00 90.50 461 LYS A CA 1
ATOM 3502 C C . LYS A 1 461 ? 4.415 2.952 -29.592 1.00 90.50 461 LYS A C 1
ATOM 3504 O O . LYS A 1 461 ? 4.040 3.812 -28.806 1.00 90.50 461 LYS A O 1
ATOM 3509 N N . ALA A 1 462 ? 4.824 3.241 -30.824 1.00 86.31 462 ALA A N 1
ATOM 3510 C CA . ALA A 1 462 ? 4.715 4.595 -31.368 1.00 86.31 462 ALA A CA 1
ATOM 3511 C C . ALA A 1 462 ? 3.245 5.064 -31.387 1.00 86.31 462 ALA A C 1
ATOM 3513 O O . ALA A 1 462 ? 2.345 4.240 -31.555 1.00 86.31 462 ALA A O 1
ATOM 3514 N N . ALA A 1 463 ? 2.999 6.370 -31.259 1.00 84.06 463 ALA A N 1
ATOM 3515 C CA . ALA A 1 463 ? 1.651 6.941 -31.138 1.00 84.06 463 ALA A CA 1
ATOM 3516 C C . ALA A 1 463 ? 0.683 6.508 -32.261 1.00 84.06 463 ALA A C 1
ATOM 3518 O O . ALA A 1 463 ? -0.478 6.200 -31.997 1.00 84.06 463 ALA A O 1
ATOM 3519 N N . ASP A 1 464 ? 1.178 6.402 -33.499 1.00 81.94 464 ASP A N 1
ATOM 3520 C CA . ASP A 1 464 ? 0.390 5.995 -34.675 1.00 81.94 464 ASP A CA 1
ATOM 3521 C C . ASP A 1 464 ? 0.417 4.474 -34.947 1.00 81.94 464 ASP A C 1
ATOM 3523 O O . ASP A 1 464 ? -0.183 3.986 -35.913 1.00 81.94 464 ASP A O 1
ATOM 3527 N N . ALA A 1 465 ? 1.136 3.696 -34.132 1.00 83.88 465 ALA A N 1
ATOM 3528 C CA . ALA A 1 465 ? 1.270 2.257 -34.321 1.00 83.88 465 ALA A CA 1
ATOM 3529 C C . ALA A 1 465 ? 0.051 1.503 -33.771 1.00 83.88 465 ALA A C 1
ATOM 3531 O O . ALA A 1 465 ? -0.426 1.745 -32.660 1.00 83.88 465 ALA A O 1
ATOM 3532 N N . LYS A 1 466 ? -0.433 0.520 -34.541 1.00 80.94 466 LYS A N 1
ATOM 3533 C CA . LYS A 1 466 ? -1.539 -0.351 -34.112 1.00 80.94 466 LYS A CA 1
ATOM 3534 C C . LYS A 1 466 ? -1.127 -1.285 -32.972 1.00 80.94 466 LYS A C 1
ATOM 3536 O O . LYS A 1 466 ? -1.899 -1.465 -32.038 1.00 80.94 466 LYS A O 1
ATOM 3541 N N . GLU A 1 467 ? 0.094 -1.809 -33.032 1.00 84.75 467 GLU A N 1
ATOM 3542 C CA . GLU A 1 467 ? 0.633 -2.805 -32.103 1.00 84.75 467 GLU A CA 1
ATOM 3543 C C . GLU A 1 467 ? 1.961 -2.329 -31.505 1.00 84.75 467 GLU A C 1
ATOM 3545 O O . GLU A 1 467 ? 2.706 -1.585 -32.149 1.00 84.75 467 GLU A O 1
ATOM 3550 N N . ALA A 1 468 ? 2.255 -2.765 -30.279 1.00 88.12 468 ALA A N 1
ATOM 3551 C CA . ALA A 1 468 ? 3.554 -2.548 -29.653 1.00 88.12 468 ALA A CA 1
ATOM 3552 C C . ALA A 1 468 ? 4.610 -3.487 -30.256 1.00 88.12 468 ALA A C 1
ATOM 3554 O O . ALA A 1 468 ? 4.315 -4.625 -30.623 1.00 88.12 468 ALA A O 1
ATOM 3555 N N . VAL A 1 469 ? 5.852 -3.018 -30.327 1.00 88.69 469 VAL A N 1
ATOM 3556 C CA . VAL A 1 469 ? 7.007 -3.812 -30.742 1.00 88.69 469 VAL A CA 1
ATOM 3557 C C . VAL A 1 469 ? 7.790 -4.218 -29.503 1.00 88.69 469 VAL A C 1
ATOM 3559 O O . VAL A 1 469 ? 8.181 -3.378 -28.692 1.00 88.69 469 VAL A O 1
ATOM 3562 N N . ASP A 1 470 ? 8.047 -5.512 -29.364 1.00 88.69 470 ASP A N 1
ATOM 3563 C CA . ASP A 1 470 ? 8.937 -6.023 -28.328 1.00 88.69 470 ASP A CA 1
ATOM 3564 C C . ASP A 1 470 ? 10.375 -5.596 -28.626 1.00 88.69 470 ASP A C 1
ATOM 3566 O O . ASP A 1 470 ? 10.868 -5.854 -29.723 1.00 88.69 470 ASP A O 1
ATOM 3570 N N . ILE A 1 471 ? 11.052 -4.973 -27.662 1.00 86.88 471 ILE A N 1
ATOM 3571 C CA . ILE A 1 471 ? 12.480 -4.633 -27.748 1.00 86.88 471 ILE A CA 1
ATOM 3572 C C . ILE A 1 471 ? 13.292 -5.774 -27.134 1.00 86.88 471 ILE A C 1
ATOM 3574 O O . ILE A 1 471 ? 14.204 -6.322 -27.757 1.00 86.88 471 ILE A O 1
ATOM 3578 N N . VAL A 1 472 ? 12.931 -6.154 -25.908 1.00 88.12 472 VAL A N 1
ATOM 3579 C CA . VAL A 1 472 ? 13.566 -7.230 -25.149 1.00 88.12 472 VAL A CA 1
ATOM 3580 C C . VAL A 1 472 ? 12.487 -8.023 -24.426 1.00 88.12 472 VAL A C 1
ATOM 3582 O O . VAL A 1 472 ? 11.607 -7.435 -23.801 1.00 88.12 472 VAL A O 1
ATOM 3585 N N . LYS A 1 473 ? 12.581 -9.353 -24.464 1.00 89.94 473 LYS A N 1
ATOM 3586 C CA . LYS A 1 473 ? 11.809 -10.240 -23.583 1.00 89.94 473 LYS A CA 1
ATOM 3587 C C . LYS A 1 473 ? 12.753 -11.043 -22.723 1.00 89.94 473 LYS A C 1
ATOM 3589 O O . LYS A 1 473 ? 13.795 -11.470 -23.209 1.00 89.94 473 LYS A O 1
ATOM 3594 N N . ALA A 1 474 ? 12.364 -11.289 -21.487 1.00 88.75 474 ALA A N 1
ATOM 3595 C CA . ALA A 1 474 ? 13.038 -12.192 -20.581 1.00 88.75 474 ALA A CA 1
ATOM 3596 C C . ALA A 1 474 ? 12.047 -13.228 -20.051 1.00 88.75 474 ALA A C 1
ATOM 3598 O O . ALA A 1 474 ? 10.874 -12.921 -19.852 1.00 88.75 474 ALA A O 1
ATOM 3599 N N . SER A 1 475 ? 12.519 -14.440 -19.792 1.00 89.44 475 SER A N 1
ATOM 3600 C CA . SER A 1 475 ? 11.792 -15.446 -19.033 1.00 89.44 475 SER A CA 1
ATOM 3601 C C . SER A 1 475 ? 12.724 -16.111 -18.036 1.00 89.44 475 SER A C 1
ATOM 3603 O O . SER A 1 475 ? 13.903 -16.318 -18.299 1.00 89.44 475 SER A O 1
ATOM 3605 N N . PHE A 1 476 ? 12.191 -16.464 -16.884 1.00 86.19 476 PHE A N 1
ATOM 3606 C CA . PHE A 1 476 ? 12.835 -17.265 -15.871 1.00 86.19 476 PHE A CA 1
ATOM 3607 C C . PHE A 1 476 ? 11.959 -18.474 -15.594 1.00 86.19 476 PHE A C 1
ATOM 3609 O O . PHE A 1 476 ? 10.750 -18.311 -15.407 1.00 86.19 476 PHE A O 1
ATOM 3616 N N . LYS A 1 477 ? 12.558 -19.660 -15.597 1.00 86.44 477 LYS A N 1
ATOM 3617 C CA . LYS A 1 477 ? 11.909 -20.917 -15.222 1.00 86.44 477 LYS A CA 1
ATOM 3618 C C . LYS A 1 477 ? 12.962 -21.925 -14.790 1.00 86.44 477 LYS A C 1
ATOM 3620 O O . LYS A 1 477 ? 13.987 -22.057 -15.457 1.00 86.44 477 LYS A O 1
ATOM 3625 N N . ASP A 1 478 ? 12.717 -22.603 -13.673 1.00 77.81 478 ASP A N 1
ATOM 3626 C CA . ASP A 1 478 ? 13.537 -23.713 -13.172 1.00 77.81 478 ASP A CA 1
ATOM 3627 C C . ASP A 1 478 ? 15.044 -23.361 -13.107 1.00 77.81 478 ASP A C 1
ATOM 3629 O O . ASP A 1 478 ? 15.910 -24.081 -13.609 1.00 77.81 478 ASP A O 1
ATOM 3633 N N . GLY A 1 479 ? 15.373 -22.177 -12.567 1.00 75.38 479 GLY A N 1
ATOM 3634 C CA . GLY A 1 479 ? 16.760 -21.697 -12.453 1.00 75.38 479 GLY A CA 1
ATOM 3635 C C . GLY A 1 479 ? 17.411 -21.254 -13.771 1.00 75.38 479 GLY A C 1
ATOM 3636 O O . GLY A 1 479 ? 18.614 -20.980 -13.799 1.00 75.38 479 GLY A O 1
ATOM 3637 N N . THR A 1 480 ? 16.649 -21.186 -14.865 1.00 82.19 480 THR A N 1
ATOM 3638 C CA . THR A 1 480 ? 17.116 -20.736 -16.180 1.00 82.19 480 THR A CA 1
ATOM 3639 C C . THR A 1 480 ? 16.557 -19.355 -16.495 1.00 82.19 480 THR A C 1
ATOM 3641 O O . THR A 1 480 ? 15.350 -19.201 -16.646 1.00 82.19 480 THR A O 1
ATOM 3644 N N . LEU A 1 481 ? 17.432 -18.356 -16.631 1.00 84.75 481 LEU A N 1
ATOM 3645 C CA . LEU A 1 481 ? 17.093 -17.029 -17.152 1.00 84.75 481 LEU A CA 1
ATOM 3646 C C . LEU A 1 481 ? 17.346 -17.018 -18.659 1.00 84.75 481 LEU A C 1
ATOM 3648 O O . LEU A 1 481 ? 18.463 -17.269 -19.086 1.00 84.75 481 LEU A O 1
ATOM 3652 N N . ALA A 1 482 ? 16.356 -16.696 -19.472 1.00 86.94 482 ALA A N 1
ATOM 3653 C CA . ALA A 1 482 ? 16.483 -16.542 -20.912 1.00 86.94 482 ALA A CA 1
ATOM 3654 C C . ALA A 1 482 ? 16.042 -15.146 -21.335 1.00 86.94 482 ALA A C 1
ATOM 3656 O O . ALA A 1 482 ? 15.133 -14.570 -20.749 1.00 86.94 482 ALA A O 1
ATOM 3657 N N . LEU A 1 483 ? 16.698 -14.593 -22.348 1.00 87.31 483 LEU A N 1
ATOM 3658 C CA . LEU A 1 483 ? 16.428 -13.266 -22.874 1.00 87.31 483 LEU A CA 1
ATOM 3659 C C . LEU A 1 483 ? 16.515 -13.288 -24.396 1.00 87.31 483 LEU A C 1
ATOM 3661 O O . LEU A 1 483 ? 17.470 -13.831 -24.949 1.00 87.31 483 LEU A O 1
ATOM 3665 N N . THR A 1 484 ? 15.545 -12.674 -25.063 1.00 87.94 484 THR A N 1
ATOM 3666 C CA . THR A 1 484 ? 15.535 -12.452 -26.512 1.00 87.94 484 THR A CA 1
ATOM 3667 C C . THR A 1 484 ? 15.563 -10.965 -26.806 1.00 87.94 484 THR A C 1
ATOM 3669 O O . THR A 1 484 ? 14.873 -10.189 -26.142 1.00 87.94 484 THR A O 1
ATOM 3672 N N . VAL A 1 485 ? 16.317 -10.580 -27.829 1.00 87.38 485 VAL A N 1
ATOM 3673 C CA . VAL A 1 485 ? 16.460 -9.191 -28.269 1.00 87.38 485 VAL A CA 1
ATOM 3674 C C . VAL A 1 485 ? 15.919 -9.059 -29.685 1.00 87.38 485 VAL A C 1
ATOM 3676 O O . VAL A 1 485 ? 16.304 -9.815 -30.576 1.00 87.38 485 VAL A O 1
ATOM 3679 N N . ASN A 1 486 ? 15.050 -8.077 -29.903 1.00 89.06 486 ASN A N 1
ATOM 3680 C CA . ASN A 1 486 ? 14.582 -7.715 -31.230 1.00 89.06 486 ASN A CA 1
ATOM 3681 C C . ASN A 1 486 ? 15.466 -6.601 -31.804 1.00 89.06 486 ASN A C 1
ATOM 3683 O O . ASN A 1 486 ? 15.236 -5.416 -31.566 1.00 89.06 486 ASN A O 1
ATOM 3687 N N . GLN A 1 487 ? 16.484 -6.982 -32.575 1.00 88.56 487 GLN A N 1
ATOM 3688 C CA . GLN A 1 487 ? 17.381 -6.015 -33.221 1.00 88.56 487 GLN A CA 1
ATOM 3689 C C . GLN A 1 487 ? 16.702 -5.190 -34.331 1.00 88.56 487 GLN A C 1
ATOM 3691 O O . GLN A 1 487 ? 17.250 -4.176 -34.758 1.00 88.56 487 GLN A O 1
ATOM 3696 N N . GLU A 1 488 ? 15.506 -5.589 -34.777 1.00 87.75 488 GLU A N 1
ATOM 3697 C CA . GLU A 1 488 ? 14.712 -4.857 -35.769 1.00 87.75 488 GLU A CA 1
ATOM 3698 C C . GLU A 1 488 ? 13.731 -3.861 -35.133 1.00 87.75 488 GLU A C 1
ATOM 3700 O O . GLU A 1 488 ? 13.040 -3.148 -35.855 1.00 87.75 488 GLU A O 1
ATOM 3705 N N . ALA A 1 489 ? 13.655 -3.781 -33.799 1.00 87.12 489 ALA A N 1
ATOM 3706 C CA . ALA A 1 489 ? 12.841 -2.772 -33.131 1.00 87.12 489 ALA A CA 1
ATOM 3707 C C . ALA A 1 489 ? 13.402 -1.366 -33.400 1.00 87.12 489 ALA A C 1
ATOM 3709 O O . ALA A 1 489 ? 14.581 -1.098 -33.137 1.00 87.12 489 ALA A O 1
ATOM 3710 N N . THR A 1 490 ? 12.553 -0.459 -33.893 1.00 85.38 490 THR A N 1
ATOM 3711 C CA . THR A 1 490 ? 12.940 0.918 -34.219 1.00 85.38 490 THR A CA 1
ATOM 3712 C C . THR A 1 490 ? 12.134 1.966 -33.455 1.00 85.38 490 THR A C 1
ATOM 3714 O O . THR A 1 490 ? 10.984 1.744 -33.075 1.00 85.38 490 THR A O 1
ATOM 3717 N N . VAL A 1 491 ? 12.745 3.138 -33.264 1.00 80.50 491 VAL A N 1
ATOM 3718 C CA . VAL A 1 491 ? 12.051 4.401 -32.968 1.00 80.50 491 VAL A CA 1
ATOM 3719 C C . VAL A 1 491 ? 12.304 5.320 -34.157 1.00 80.50 491 VAL A C 1
ATOM 3721 O O . VAL A 1 491 ? 13.438 5.733 -34.404 1.00 80.50 491 VAL A O 1
ATOM 3724 N N . GLY A 1 492 ? 11.261 5.591 -34.943 1.00 78.25 492 GLY A N 1
ATOM 3725 C CA . GLY A 1 492 ? 11.441 6.162 -36.278 1.00 78.25 492 GLY A CA 1
ATOM 3726 C C . GLY A 1 492 ? 12.302 5.238 -37.146 1.00 78.25 492 GLY A C 1
ATOM 3727 O O . GLY A 1 492 ? 12.030 4.039 -37.228 1.00 78.25 492 GLY A O 1
ATOM 3728 N N . ASP A 1 493 ? 13.358 5.792 -37.740 1.00 81.75 493 ASP A N 1
ATOM 3729 C CA . ASP A 1 493 ? 14.305 5.055 -38.588 1.00 81.75 493 ASP A CA 1
ATOM 3730 C C . ASP A 1 493 ? 15.489 4.454 -37.799 1.00 81.75 493 ASP A C 1
ATOM 3732 O O . ASP A 1 493 ? 16.323 3.744 -38.360 1.00 81.75 493 ASP A O 1
ATOM 3736 N N . VAL A 1 494 ? 15.573 4.708 -36.487 1.00 86.75 494 VAL A N 1
ATOM 3737 C CA . VAL A 1 494 ? 16.699 4.281 -35.644 1.00 86.75 494 VAL A CA 1
ATOM 3738 C C . VAL A 1 494 ? 16.425 2.907 -35.041 1.00 86.75 494 VAL A C 1
ATOM 3740 O O . VAL A 1 494 ? 15.478 2.744 -34.272 1.00 86.75 494 VAL A O 1
ATOM 3743 N N . LYS A 1 495 ? 17.295 1.926 -35.316 1.00 89.44 495 LYS A N 1
ATOM 3744 C CA . LYS A 1 495 ? 17.302 0.626 -34.622 1.00 89.44 495 LYS A CA 1
ATOM 3745 C C . LYS A 1 495 ? 17.756 0.804 -33.173 1.00 89.44 495 LYS A C 1
ATOM 3747 O O . LYS A 1 495 ? 18.916 1.126 -32.919 1.00 89.44 495 LYS A O 1
ATOM 3752 N N . ILE A 1 496 ? 16.847 0.564 -32.227 1.00 86.69 496 ILE A N 1
ATOM 3753 C CA . ILE A 1 496 ? 17.020 0.900 -30.802 1.00 86.69 496 ILE A CA 1
ATOM 3754 C C . ILE A 1 496 ? 18.255 0.205 -30.221 1.00 86.69 496 ILE A C 1
ATOM 3756 O O . ILE A 1 496 ? 19.109 0.836 -29.604 1.00 86.69 496 ILE A O 1
ATOM 3760 N N . VAL A 1 497 ? 18.361 -1.107 -30.440 1.00 87.25 497 VAL A N 1
ATOM 3761 C CA . VAL A 1 497 ? 19.415 -1.939 -29.848 1.00 87.25 497 VAL A CA 1
ATOM 3762 C C . VAL A 1 497 ? 20.791 -1.587 -30.418 1.00 87.25 497 VAL A C 1
ATOM 3764 O O . VAL A 1 497 ? 21.741 -1.423 -29.655 1.00 87.25 497 VAL A O 1
ATOM 3767 N N . ASP A 1 498 ? 20.905 -1.433 -31.741 1.00 89.44 498 ASP A N 1
ATOM 3768 C CA . ASP A 1 498 ? 22.174 -1.092 -32.400 1.00 89.44 498 ASP A CA 1
ATOM 3769 C C . ASP A 1 498 ? 22.675 0.295 -31.962 1.00 89.44 498 ASP A C 1
ATOM 3771 O O . ASP A 1 498 ? 23.845 0.447 -31.602 1.00 89.44 498 ASP A O 1
ATOM 3775 N N . ALA A 1 499 ? 21.777 1.285 -31.891 1.00 89.00 499 ALA A N 1
ATOM 3776 C CA . ALA A 1 499 ? 22.107 2.623 -31.410 1.00 89.00 499 ALA A CA 1
ATOM 3777 C C . ALA A 1 499 ? 22.592 2.611 -29.947 1.00 89.00 499 ALA A C 1
ATOM 3779 O O . ALA A 1 499 ? 23.649 3.172 -29.649 1.00 89.00 499 ALA A O 1
ATOM 3780 N N . LEU A 1 500 ? 21.879 1.927 -29.041 1.00 88.19 500 LEU A N 1
ATOM 3781 C CA . LEU A 1 500 ? 22.266 1.832 -27.626 1.00 88.19 500 LEU A CA 1
ATOM 3782 C C . LEU A 1 500 ? 23.614 1.126 -27.433 1.00 88.19 500 LEU A C 1
ATOM 3784 O O . LEU A 1 500 ? 24.440 1.589 -26.645 1.00 88.19 500 LEU A O 1
ATOM 3788 N N . VAL A 1 501 ? 23.868 0.035 -28.162 1.00 89.50 501 VAL A N 1
ATOM 3789 C CA . VAL A 1 501 ? 25.142 -0.696 -28.079 1.00 89.50 501 VAL A CA 1
ATOM 3790 C C . VAL A 1 501 ? 26.309 0.166 -28.562 1.00 89.50 501 VAL A C 1
ATOM 3792 O O . VAL A 1 501 ? 27.347 0.205 -27.902 1.00 89.50 501 VAL A O 1
ATOM 3795 N N . ARG A 1 502 ? 26.139 0.906 -29.662 1.00 90.06 502 ARG A N 1
ATOM 3796 C CA . ARG A 1 502 ? 27.165 1.826 -30.181 1.00 90.06 502 ARG A CA 1
ATOM 3797 C C . ARG A 1 502 ? 27.464 2.976 -29.222 1.00 90.06 502 ARG A C 1
ATOM 3799 O O . ARG A 1 502 ? 28.627 3.338 -29.023 1.00 90.06 502 ARG A O 1
ATOM 3806 N N . LEU A 1 503 ? 26.429 3.544 -28.609 1.00 87.38 503 LEU A N 1
ATOM 3807 C CA . LEU A 1 503 ? 26.570 4.680 -27.699 1.00 87.38 503 LEU A CA 1
ATOM 3808 C C . LEU A 1 503 ? 27.131 4.278 -26.332 1.00 87.38 503 LEU A C 1
ATOM 3810 O O . LEU A 1 503 ? 28.010 4.967 -25.821 1.00 87.38 503 LEU A O 1
ATOM 3814 N N . PHE A 1 504 ? 26.664 3.166 -25.761 1.00 88.25 504 PHE A N 1
ATOM 3815 C CA . PHE A 1 504 ? 26.869 2.865 -24.339 1.00 88.25 504 PHE A CA 1
ATOM 3816 C C . PHE A 1 504 ? 27.412 1.463 -24.044 1.00 88.25 504 PHE A C 1
ATOM 3818 O O . PHE A 1 504 ? 27.681 1.156 -22.882 1.00 88.25 504 PHE A O 1
ATOM 3825 N N . GLY A 1 505 ? 27.581 0.599 -25.048 1.00 86.62 505 GLY A N 1
ATOM 3826 C CA . GLY A 1 505 ? 27.935 -0.808 -24.838 1.00 86.62 505 GLY A CA 1
ATOM 3827 C C . GLY A 1 505 ? 29.259 -1.020 -24.095 1.00 86.62 505 GLY A C 1
ATOM 3828 O O . GLY A 1 505 ? 29.344 -1.904 -23.247 1.00 86.62 505 GLY A O 1
ATOM 3829 N N . ASP A 1 506 ? 30.267 -0.183 -24.342 1.00 86.44 506 ASP A N 1
ATOM 3830 C CA . ASP A 1 506 ? 31.552 -0.200 -23.630 1.00 86.44 506 ASP A CA 1
ATOM 3831 C C . ASP A 1 506 ? 31.438 0.271 -22.177 1.00 86.44 506 ASP A C 1
ATOM 3833 O O . ASP A 1 506 ? 32.031 -0.341 -21.286 1.00 86.44 506 ASP A O 1
ATOM 3837 N N . TYR A 1 507 ? 30.660 1.325 -21.922 1.00 85.19 507 TYR A N 1
ATOM 3838 C CA . TYR A 1 507 ? 30.403 1.822 -20.570 1.00 85.19 507 TYR A CA 1
ATOM 3839 C C . TYR A 1 507 ? 29.639 0.796 -19.734 1.00 85.19 507 TYR A C 1
ATOM 3841 O O . TYR A 1 507 ? 30.052 0.486 -18.616 1.00 85.19 507 TYR A O 1
ATOM 3849 N N . ALA A 1 508 ? 28.574 0.219 -20.297 1.00 82.88 508 ALA A N 1
ATOM 3850 C CA . ALA A 1 508 ? 27.790 -0.822 -19.644 1.00 82.88 508 ALA A CA 1
ATOM 3851 C C . ALA A 1 508 ? 28.641 -2.069 -19.368 1.00 82.88 508 ALA A C 1
ATOM 3853 O O . ALA A 1 508 ? 28.630 -2.586 -18.253 1.00 82.88 508 ALA A O 1
ATOM 3854 N N . TYR A 1 509 ? 29.436 -2.514 -20.348 1.00 85.56 509 TYR A N 1
ATOM 3855 C CA . TYR A 1 509 ? 30.346 -3.645 -20.180 1.00 85.56 509 TYR A CA 1
ATOM 3856 C C . TYR A 1 509 ? 31.367 -3.411 -19.062 1.00 85.56 509 TYR A C 1
ATOM 3858 O O . TYR A 1 509 ? 31.528 -4.259 -18.184 1.00 85.56 509 TYR A O 1
ATOM 3866 N N . THR A 1 510 ? 32.025 -2.248 -19.070 1.00 84.50 510 THR A N 1
ATOM 3867 C CA . THR A 1 510 ? 33.035 -1.885 -18.065 1.00 84.50 510 THR A CA 1
ATOM 3868 C C . THR A 1 510 ? 32.413 -1.823 -16.675 1.00 84.50 510 THR A C 1
ATOM 3870 O O . THR A 1 510 ? 32.938 -2.424 -15.745 1.00 84.50 510 THR A O 1
ATOM 3873 N N . TRP A 1 511 ? 31.246 -1.187 -16.538 1.00 81.56 511 TRP A N 1
ATOM 3874 C CA . TRP A 1 511 ? 30.540 -1.119 -15.261 1.00 81.56 511 TRP A CA 1
ATOM 3875 C C . TRP A 1 511 ? 30.126 -2.503 -14.744 1.00 81.56 511 TRP A C 1
ATOM 3877 O O . TRP A 1 511 ? 30.347 -2.796 -13.569 1.00 81.56 511 TRP A O 1
ATOM 3887 N N . ILE A 1 512 ? 29.578 -3.378 -15.598 1.00 77.12 512 ILE A N 1
ATOM 3888 C CA . ILE A 1 512 ? 29.208 -4.751 -15.210 1.00 77.12 512 ILE A CA 1
ATOM 3889 C C . ILE A 1 512 ? 30.449 -5.530 -14.767 1.00 77.12 512 ILE A C 1
ATOM 3891 O O . ILE A 1 512 ? 30.429 -6.174 -13.715 1.00 77.12 512 ILE A O 1
ATOM 3895 N N . LYS A 1 513 ? 31.534 -5.446 -15.545 1.00 80.25 513 LYS A N 1
ATOM 3896 C CA . LYS A 1 513 ? 32.807 -6.102 -15.244 1.00 80.25 513 LYS A CA 1
ATOM 3897 C C . LYS A 1 513 ? 33.351 -5.657 -13.892 1.00 80.25 513 LYS A C 1
ATOM 3899 O O . LYS A 1 513 ? 33.600 -6.488 -13.020 1.00 80.25 513 LYS A O 1
ATOM 3904 N N . ASP A 1 514 ? 33.459 -4.349 -13.703 1.00 77.31 514 ASP A N 1
ATOM 3905 C CA . ASP A 1 514 ? 34.035 -3.751 -12.506 1.00 77.31 514 ASP A CA 1
ATOM 3906 C C . ASP A 1 514 ? 33.120 -3.875 -11.292 1.00 77.31 514 ASP A C 1
ATOM 3908 O O . ASP A 1 514 ? 33.605 -3.791 -10.172 1.00 77.31 514 ASP A O 1
ATOM 3912 N N . THR A 1 515 ? 31.812 -4.075 -11.462 1.00 73.56 515 THR A N 1
ATOM 3913 C CA . THR A 1 515 ? 30.873 -4.196 -10.335 1.00 73.56 515 THR A CA 1
ATOM 3914 C C . THR A 1 515 ? 30.705 -5.645 -9.896 1.00 73.56 515 THR A C 1
ATOM 3916 O O . THR A 1 515 ? 30.803 -5.933 -8.702 1.00 73.56 515 THR A O 1
ATOM 3919 N N . PHE A 1 516 ? 30.484 -6.555 -10.847 1.00 65.12 516 PHE A N 1
ATOM 3920 C CA . PHE A 1 516 ? 30.040 -7.925 -10.567 1.00 65.12 516 PHE A CA 1
ATOM 3921 C C . PHE A 1 516 ? 31.093 -8.996 -10.867 1.00 65.12 516 PHE A C 1
ATOM 3923 O O . PHE A 1 516 ? 31.048 -10.063 -10.264 1.00 65.12 516 PHE A O 1
ATOM 3930 N N . PHE A 1 517 ? 32.063 -8.717 -11.740 1.00 71.88 517 PHE A N 1
ATOM 3931 C CA . PHE A 1 517 ? 33.059 -9.690 -12.211 1.00 71.88 517 PHE A CA 1
ATOM 3932 C C . PHE A 1 517 ? 34.498 -9.273 -11.853 1.00 71.88 517 PHE A C 1
ATOM 3934 O O . PHE A 1 517 ? 35.447 -9.565 -12.580 1.00 71.88 517 PHE A O 1
ATOM 3941 N N . LYS A 1 518 ? 34.670 -8.599 -10.703 1.00 70.12 518 LYS A N 1
ATOM 3942 C CA . LYS A 1 518 ? 35.962 -8.060 -10.227 1.00 70.12 518 LYS A CA 1
ATOM 3943 C C . LYS A 1 518 ? 37.074 -9.107 -10.125 1.00 70.12 518 LYS A C 1
ATOM 3945 O O . LYS A 1 518 ? 38.239 -8.777 -10.320 1.00 70.12 518 LYS A O 1
ATOM 3950 N N . THR A 1 519 ? 36.727 -10.333 -9.740 1.00 68.69 519 THR A N 1
ATOM 3951 C CA . THR A 1 519 ? 37.686 -11.412 -9.446 1.00 68.69 519 THR A CA 1
ATOM 3952 C C . THR A 1 519 ? 37.815 -12.428 -10.577 1.00 68.69 519 THR A C 1
ATOM 3954 O O . THR A 1 519 ? 38.870 -13.039 -10.707 1.00 68.69 519 THR A O 1
ATOM 3957 N N . ASP A 1 520 ? 36.770 -12.602 -11.389 1.00 74.75 520 ASP A N 1
ATOM 3958 C CA . ASP A 1 520 ? 36.769 -13.466 -12.573 1.00 74.75 520 ASP A CA 1
ATOM 3959 C C . ASP A 1 520 ? 35.761 -12.941 -13.607 1.00 74.75 520 ASP A C 1
ATOM 3961 O O . ASP A 1 520 ? 34.565 -12.890 -13.327 1.00 74.75 520 ASP A O 1
ATOM 3965 N N . SER A 1 521 ? 36.240 -12.557 -14.796 1.00 77.88 521 SER A N 1
ATOM 3966 C CA . SER A 1 521 ? 35.403 -12.099 -15.917 1.00 77.88 521 SER A CA 1
ATOM 3967 C C . SER A 1 521 ? 35.203 -13.150 -17.004 1.00 77.88 521 SER A C 1
ATOM 3969 O O . SER A 1 521 ? 34.594 -12.837 -18.018 1.00 77.88 521 SER A O 1
ATOM 3971 N N . THR A 1 522 ? 35.649 -14.396 -16.819 1.00 80.94 522 THR A N 1
ATOM 3972 C CA . THR A 1 522 ? 35.719 -15.401 -17.895 1.00 80.94 522 THR A CA 1
ATOM 3973 C C . THR A 1 522 ? 34.372 -15.642 -18.588 1.00 80.94 522 THR A C 1
ATOM 3975 O O . THR A 1 522 ? 34.302 -15.682 -19.817 1.00 80.94 522 THR A O 1
ATOM 3978 N N . GLU A 1 523 ? 33.281 -15.784 -17.830 1.00 74.06 523 GLU A N 1
ATOM 3979 C CA . GLU A 1 523 ? 31.937 -15.956 -18.408 1.00 74.06 523 GLU A CA 1
ATOM 3980 C C . GLU A 1 523 ? 31.398 -14.666 -19.045 1.00 74.06 523 GLU A C 1
ATOM 3982 O O . GLU A 1 523 ? 30.718 -14.719 -20.072 1.00 74.06 523 GLU A O 1
ATOM 3987 N N . LEU A 1 524 ? 31.757 -13.504 -18.492 1.00 79.94 524 LEU A N 1
ATOM 3988 C CA . LEU A 1 524 ? 31.423 -12.201 -19.065 1.00 79.94 524 LEU A CA 1
ATOM 3989 C C . LEU A 1 524 ? 32.157 -11.972 -20.399 1.00 79.94 524 LEU A C 1
ATOM 3991 O O . LEU A 1 524 ? 31.543 -11.518 -21.362 1.00 79.94 524 LEU A O 1
ATOM 3995 N N . ASP A 1 525 ? 33.432 -12.354 -20.491 1.00 81.81 525 ASP A N 1
ATOM 3996 C CA . ASP A 1 525 ? 34.241 -12.266 -21.710 1.00 81.81 525 ASP A CA 1
ATOM 3997 C C . ASP A 1 525 ? 33.695 -13.216 -22.799 1.00 81.81 525 ASP A C 1
ATOM 3999 O O . ASP A 1 525 ? 33.583 -12.833 -23.967 1.00 81.81 525 ASP A O 1
ATOM 4003 N N . LYS A 1 526 ? 33.263 -14.435 -22.427 1.00 81.81 526 LYS A N 1
ATOM 4004 C CA . LYS A 1 526 ? 32.572 -15.371 -23.342 1.00 81.81 526 LYS A CA 1
ATOM 4005 C C . LYS A 1 526 ? 31.249 -14.811 -23.860 1.00 81.81 526 LYS A C 1
ATOM 4007 O O . LYS A 1 526 ? 30.907 -15.040 -25.022 1.00 81.81 526 LYS A O 1
ATOM 4012 N N . PHE A 1 527 ? 30.488 -14.125 -23.007 1.00 83.25 527 PHE A N 1
ATOM 4013 C CA . PHE A 1 527 ? 29.266 -13.439 -23.416 1.00 83.25 527 PHE A CA 1
ATOM 4014 C C . PHE A 1 527 ? 29.577 -12.292 -24.377 1.00 83.25 527 PHE A C 1
ATOM 4016 O O . PHE A 1 527 ? 29.004 -12.236 -25.465 1.00 83.25 527 PHE A O 1
ATOM 4023 N N . ALA A 1 528 ? 30.529 -11.428 -24.024 1.00 86.25 528 ALA A N 1
ATOM 4024 C CA . ALA A 1 528 ? 30.919 -10.281 -24.834 1.00 86.25 528 ALA A CA 1
ATOM 4025 C C . ALA A 1 528 ? 31.387 -10.680 -26.237 1.00 86.25 528 ALA A C 1
ATOM 4027 O O . ALA A 1 528 ? 30.974 -10.051 -27.206 1.00 86.25 528 ALA A O 1
ATOM 4028 N N . ALA A 1 529 ? 32.154 -11.768 -26.358 1.00 85.19 529 ALA A N 1
ATOM 4029 C CA . ALA A 1 529 ? 32.602 -12.305 -27.646 1.00 85.19 529 ALA A CA 1
ATOM 4030 C C . ALA A 1 529 ? 31.456 -12.779 -28.563 1.00 85.19 529 ALA A C 1
ATOM 4032 O O . ALA A 1 529 ? 31.648 -12.917 -29.768 1.00 85.19 529 ALA A O 1
ATOM 4033 N N . LYS A 1 530 ? 30.274 -13.065 -28.002 1.00 85.62 530 LYS A N 1
ATOM 4034 C CA . LYS A 1 530 ? 29.071 -13.465 -28.750 1.00 85.62 530 LYS A CA 1
ATOM 4035 C C . LYS A 1 530 ? 28.113 -12.298 -28.986 1.00 85.62 530 LYS A C 1
ATOM 4037 O O . LYS A 1 530 ? 27.410 -12.293 -29.995 1.00 85.62 530 LYS A O 1
ATOM 4042 N N . PHE A 1 531 ? 28.068 -11.348 -28.053 1.00 87.19 531 PHE A N 1
ATOM 4043 C CA . PHE A 1 531 ? 27.180 -10.189 -28.075 1.00 87.19 531 PHE A CA 1
ATOM 4044 C C . PHE A 1 531 ? 27.696 -9.065 -28.980 1.00 87.19 531 PHE A C 1
ATOM 4046 O O . PHE A 1 531 ? 26.937 -8.529 -29.786 1.00 87.19 531 PHE A O 1
ATOM 4053 N N . PHE A 1 532 ? 28.981 -8.722 -28.881 1.00 91.00 532 PHE A N 1
ATOM 4054 C CA . PHE A 1 532 ? 29.598 -7.695 -29.715 1.00 91.00 532 PHE A CA 1
ATOM 4055 C C . PHE A 1 532 ? 30.155 -8.301 -31.004 1.00 91.00 532 PHE A C 1
ATOM 4057 O O . PHE A 1 532 ? 30.654 -9.424 -31.010 1.00 91.00 532 PHE A O 1
ATOM 4064 N N . SER A 1 533 ? 30.101 -7.544 -32.101 1.00 89.81 533 SER A N 1
ATOM 4065 C CA . SER A 1 533 ? 30.786 -7.919 -33.348 1.00 89.81 533 SER A CA 1
ATOM 4066 C C . SER A 1 533 ? 32.263 -7.493 -33.355 1.00 89.81 533 SER A C 1
ATOM 4068 O O . SER A 1 533 ? 33.070 -8.024 -34.116 1.00 89.81 533 SER A O 1
ATOM 4070 N N . CYS A 1 534 ? 32.630 -6.560 -32.471 1.00 88.00 534 CYS A N 1
ATOM 4071 C CA . CYS A 1 534 ? 33.995 -6.097 -32.236 1.00 88.00 534 CYS A CA 1
ATOM 4072 C C . CYS A 1 534 ? 34.640 -6.789 -31.024 1.00 88.00 534 CYS A C 1
ATOM 4074 O O . CYS A 1 534 ? 33.952 -7.231 -30.101 1.00 88.00 534 CYS A O 1
ATOM 4076 N N . ASN A 1 535 ? 35.975 -6.793 -30.960 1.00 88.69 535 ASN A N 1
ATOM 4077 C CA . ASN A 1 535 ? 36.691 -7.189 -29.749 1.00 88.69 535 ASN A CA 1
ATOM 4078 C C . ASN A 1 535 ? 36.617 -6.060 -28.705 1.00 88.69 535 ASN A C 1
ATOM 4080 O O . ASN A 1 535 ? 37.386 -5.101 -28.763 1.00 88.69 535 ASN A O 1
ATOM 4084 N N . ILE A 1 536 ? 35.698 -6.182 -27.741 1.00 87.06 536 ILE A N 1
ATOM 4085 C CA . ILE A 1 536 ? 35.444 -5.131 -26.743 1.00 87.06 536 ILE A CA 1
ATOM 4086 C C . ILE A 1 536 ? 36.697 -4.754 -25.940 1.00 87.06 536 ILE A C 1
ATOM 4088 O O . ILE A 1 536 ? 36.894 -3.587 -25.622 1.00 87.06 536 ILE A O 1
ATOM 4092 N N . THR A 1 537 ? 37.586 -5.708 -25.660 1.00 85.44 537 THR A N 1
ATOM 4093 C CA . THR A 1 537 ? 38.814 -5.461 -24.891 1.00 85.44 537 THR A CA 1
ATOM 4094 C C . THR A 1 537 ? 39.815 -4.614 -25.677 1.00 85.44 537 THR A C 1
ATOM 4096 O O . THR A 1 537 ? 40.464 -3.742 -25.104 1.00 85.44 537 THR A O 1
ATOM 4099 N N . GLU A 1 538 ? 39.918 -4.832 -26.990 1.00 88.62 538 GLU A N 1
ATOM 4100 C CA . GLU A 1 538 ? 40.751 -4.004 -27.871 1.00 88.62 538 GLU A CA 1
ATOM 4101 C C . GLU A 1 538 ? 40.151 -2.607 -28.065 1.00 88.62 538 GLU A C 1
ATOM 4103 O O . GLU A 1 538 ? 40.883 -1.620 -28.044 1.00 88.62 538 GLU A O 1
ATOM 4108 N N . GLU A 1 539 ? 38.825 -2.501 -28.196 1.00 88.56 539 GLU A N 1
ATOM 4109 C CA . GLU A 1 539 ? 38.144 -1.204 -28.283 1.00 88.56 539 GLU A CA 1
ATOM 4110 C C . GLU A 1 539 ? 38.333 -0.379 -27.002 1.00 88.56 539 GLU A C 1
ATOM 4112 O O . GLU A 1 539 ? 38.619 0.813 -27.071 1.00 88.56 539 GLU A O 1
ATOM 4117 N N . LEU A 1 540 ? 38.258 -0.999 -25.821 1.00 87.31 540 LEU A N 1
ATOM 4118 C CA . LEU A 1 540 ? 38.465 -0.305 -24.545 1.00 87.31 540 LEU A CA 1
ATOM 4119 C C . LEU A 1 540 ? 39.877 0.282 -24.383 1.00 87.31 540 LEU A C 1
ATOM 4121 O O . LEU A 1 540 ? 40.034 1.252 -23.638 1.00 87.31 540 LEU A O 1
ATOM 4125 N N . ALA A 1 541 ? 40.875 -0.260 -25.091 1.00 87.50 541 ALA A N 1
ATOM 4126 C CA . ALA A 1 541 ? 42.247 0.251 -25.103 1.00 87.50 541 ALA A CA 1
ATOM 4127 C C . ALA A 1 541 ? 42.434 1.502 -25.985 1.00 87.50 541 ALA A C 1
ATOM 4129 O O . ALA A 1 541 ? 43.468 2.166 -25.883 1.00 87.50 541 ALA A O 1
ATOM 4130 N N . LYS A 1 542 ? 41.456 1.831 -26.839 1.00 87.19 542 LYS A N 1
ATOM 4131 C CA . LYS A 1 542 ? 41.447 3.056 -27.650 1.00 87.19 542 LYS A CA 1
ATOM 4132 C C . LYS A 1 542 ? 40.933 4.247 -26.847 1.00 87.19 542 LYS A C 1
ATOM 4134 O O . LYS A 1 542 ? 40.271 4.087 -25.812 1.00 87.19 542 LYS A O 1
ATOM 4139 N N . ASP A 1 543 ? 41.178 5.445 -27.377 1.00 80.00 543 ASP A N 1
ATOM 4140 C CA . ASP A 1 543 ? 40.506 6.649 -26.896 1.00 80.00 543 ASP A CA 1
ATOM 4141 C C . ASP A 1 543 ? 38.979 6.434 -26.928 1.00 80.00 543 ASP A C 1
ATOM 4143 O O . ASP A 1 543 ? 38.470 5.928 -27.935 1.00 80.00 543 ASP A O 1
ATOM 4147 N N . PRO A 1 544 ? 38.229 6.794 -25.867 1.00 77.12 544 PRO A N 1
ATOM 4148 C CA . PRO A 1 544 ? 36.773 6.659 -25.818 1.00 77.12 544 PRO A CA 1
ATOM 4149 C C . PRO A 1 544 ? 36.005 7.195 -27.039 1.00 77.12 544 PRO A C 1
ATOM 4151 O O . PRO A 1 544 ? 34.888 6.741 -27.284 1.00 77.12 544 PRO A O 1
ATOM 4154 N N . GLN A 1 545 ? 36.579 8.130 -27.801 1.00 71.88 545 GLN A N 1
ATOM 4155 C CA . GLN A 1 545 ? 35.985 8.723 -29.008 1.00 71.88 545 GLN A CA 1
ATOM 4156 C C . GLN A 1 545 ? 36.278 7.975 -30.308 1.00 71.88 545 GLN A C 1
ATOM 4158 O O . GLN A 1 545 ? 35.679 8.282 -31.344 1.00 71.88 545 GLN A O 1
ATOM 4163 N N . GLU A 1 546 ? 37.236 7.054 -30.275 1.00 75.38 546 GLU A N 1
ATOM 4164 C CA . GLU A 1 546 ? 37.641 6.215 -31.406 1.00 75.38 546 GLU A CA 1
ATOM 4165 C C . GLU A 1 546 ? 37.087 4.790 -31.292 1.00 75.38 546 GLU A C 1
ATOM 4167 O O . GLU A 1 546 ? 37.283 3.968 -32.190 1.00 75.38 546 GLU A O 1
ATOM 4172 N N . ARG A 1 547 ? 36.388 4.490 -30.190 1.00 84.75 547 ARG A N 1
ATOM 4173 C CA . ARG A 1 547 ? 35.757 3.193 -29.951 1.00 84.75 547 ARG A CA 1
ATOM 4174 C C . ARG A 1 547 ? 34.630 2.961 -30.942 1.00 84.75 547 ARG A C 1
ATOM 4176 O O . ARG A 1 547 ? 33.717 3.777 -31.068 1.00 84.75 547 ARG A O 1
ATOM 4183 N N . VAL A 1 548 ? 34.662 1.809 -31.598 1.00 81.25 548 VAL A N 1
ATOM 4184 C CA . VAL A 1 548 ? 33.615 1.372 -32.524 1.00 81.25 548 VAL A CA 1
ATOM 4185 C C . VAL A 1 548 ? 32.943 0.142 -31.938 1.00 81.25 548 VAL A C 1
ATOM 4187 O O . VAL A 1 548 ? 33.296 -0.996 -32.238 1.00 81.25 548 VAL A O 1
ATOM 4190 N N . ILE A 1 549 ? 31.964 0.384 -31.070 1.00 89.19 549 ILE A N 1
ATOM 4191 C CA . ILE A 1 549 ? 31.208 -0.686 -30.421 1.00 89.19 549 ILE A CA 1
ATOM 4192 C C . ILE A 1 549 ? 30.046 -1.072 -31.320 1.00 89.19 549 ILE A C 1
ATOM 4194 O O . ILE A 1 549 ? 29.299 -0.208 -31.758 1.00 89.19 549 ILE A O 1
ATOM 4198 N N . THR A 1 550 ? 29.890 -2.353 -31.631 1.00 88.81 550 THR A N 1
ATOM 4199 C CA . THR A 1 550 ? 28.836 -2.829 -32.541 1.00 88.81 550 THR A CA 1
ATOM 4200 C C . THR A 1 550 ? 28.249 -4.134 -32.038 1.00 88.81 550 THR A C 1
ATOM 4202 O O . THR A 1 550 ? 28.975 -4.976 -31.505 1.00 88.81 550 THR A O 1
ATOM 4205 N N . ILE A 1 551 ? 26.938 -4.306 -32.202 1.00 89.50 551 ILE A N 1
ATOM 4206 C CA . ILE A 1 551 ? 26.254 -5.553 -31.856 1.00 89.50 551 ILE A CA 1
ATOM 4207 C C . ILE A 1 551 ? 26.469 -6.601 -32.953 1.00 89.50 551 ILE A C 1
ATOM 4209 O O . ILE A 1 551 ? 26.548 -6.278 -34.138 1.00 89.50 551 ILE A O 1
ATOM 4213 N N . ASN A 1 552 ? 26.592 -7.866 -32.559 1.00 88.81 552 ASN A N 1
ATOM 4214 C CA . ASN A 1 552 ? 26.610 -8.986 -33.489 1.00 88.81 552 ASN A CA 1
ATOM 4215 C C . ASN A 1 552 ? 25.230 -9.120 -34.176 1.00 88.81 552 ASN A C 1
ATOM 4217 O O . ASN A 1 552 ? 24.239 -9.352 -33.478 1.00 88.81 552 ASN A O 1
ATOM 4221 N N . PRO A 1 553 ? 25.134 -9.024 -35.518 1.00 85.62 553 PRO A N 1
ATOM 4222 C CA . PRO A 1 553 ? 23.853 -9.082 -36.232 1.00 85.62 553 PRO A CA 1
ATOM 4223 C C . PRO A 1 553 ? 23.124 -10.423 -36.067 1.00 85.62 553 PRO A C 1
ATOM 4225 O O . PRO A 1 553 ? 21.901 -10.478 -36.180 1.00 85.62 553 PRO A O 1
ATOM 4228 N N . ASP A 1 554 ? 23.852 -11.494 -35.746 1.00 83.31 554 ASP A N 1
ATOM 4229 C CA . ASP A 1 554 ? 23.273 -12.818 -35.515 1.00 83.31 554 ASP A CA 1
ATOM 4230 C C . ASP A 1 554 ? 22.824 -13.030 -34.058 1.00 83.31 554 ASP A C 1
ATOM 4232 O O . ASP A 1 554 ? 22.269 -14.080 -33.732 1.00 83.31 554 ASP A O 1
ATOM 4236 N N . PHE A 1 555 ? 23.050 -12.066 -33.155 1.00 85.38 555 PHE A N 1
ATOM 4237 C CA . PHE A 1 555 ? 22.670 -12.192 -31.747 1.00 85.38 555 PHE A CA 1
ATOM 4238 C C . PHE A 1 555 ? 21.154 -12.052 -31.559 1.00 85.38 555 PHE A C 1
ATOM 4240 O O . PHE A 1 555 ? 20.593 -10.963 -31.635 1.00 85.38 555 PHE A O 1
ATOM 4247 N N . LYS A 1 556 ? 20.465 -13.149 -31.256 1.00 82.81 556 LYS A N 1
ATOM 4248 C CA . LYS A 1 556 ? 19.007 -13.133 -31.023 1.00 82.81 556 LYS A CA 1
ATOM 4249 C C . LYS A 1 556 ? 18.631 -13.189 -29.549 1.00 82.81 556 LYS A C 1
ATOM 4251 O O . LYS A 1 556 ? 17.490 -12.903 -29.193 1.00 82.81 556 LYS A O 1
ATOM 4256 N N . GLY A 1 557 ? 19.581 -13.545 -28.687 1.00 84.44 557 GLY A N 1
ATOM 4257 C CA . GLY A 1 557 ? 19.337 -13.728 -27.265 1.00 84.44 557 GLY A CA 1
ATOM 4258 C C . GLY A 1 557 ? 20.362 -14.619 -26.575 1.00 84.44 557 GLY A C 1
ATOM 4259 O O . GLY A 1 557 ? 21.259 -15.194 -27.201 1.00 84.44 557 GLY A O 1
ATOM 4260 N N . ALA A 1 558 ? 20.198 -14.765 -25.265 1.00 85.62 558 ALA A N 1
ATOM 4261 C CA . ALA A 1 558 ? 21.017 -15.626 -24.420 1.00 85.62 558 ALA A CA 1
ATOM 4262 C C . ALA A 1 558 ? 20.164 -16.354 -23.371 1.00 85.62 558 ALA A C 1
ATOM 4264 O O . ALA A 1 558 ? 19.067 -15.910 -23.046 1.00 85.62 558 ALA A O 1
ATOM 4265 N N . ALA A 1 559 ? 20.643 -17.492 -22.879 1.00 84.06 559 ALA A N 1
ATOM 4266 C CA . ALA A 1 559 ? 20.070 -18.212 -21.751 1.00 84.06 559 ALA A CA 1
ATOM 4267 C C . ALA A 1 559 ? 21.173 -18.586 -20.755 1.00 84.06 559 ALA A C 1
ATOM 4269 O O . ALA A 1 559 ? 22.236 -19.066 -21.149 1.00 84.06 559 ALA A O 1
ATOM 4270 N N . TRP A 1 560 ? 20.912 -18.385 -19.470 1.00 80.81 560 TRP A N 1
ATOM 4271 C CA . TRP A 1 560 ? 21.798 -18.668 -18.351 1.00 80.81 560 TRP A CA 1
ATOM 4272 C C . TRP A 1 560 ? 21.166 -19.721 -17.456 1.00 80.81 560 TRP A C 1
ATOM 4274 O O . TRP A 1 560 ? 20.050 -19.535 -16.979 1.00 80.81 560 TRP A O 1
ATOM 4284 N N . LYS A 1 561 ? 21.889 -20.813 -17.214 1.00 78.25 561 LYS A N 1
ATOM 4285 C CA . LYS A 1 561 ? 21.474 -21.866 -16.276 1.00 78.25 561 LYS A CA 1
ATOM 4286 C C . LYS A 1 561 ? 22.066 -21.637 -14.887 1.00 78.25 561 LYS A C 1
ATOM 4288 O O . LYS A 1 561 ? 23.172 -21.102 -14.780 1.00 78.25 561 LYS A O 1
ATOM 4293 N N . ASN A 1 562 ? 21.363 -22.137 -13.869 1.00 70.75 562 ASN A N 1
ATOM 4294 C CA . ASN A 1 562 ? 21.721 -22.078 -12.446 1.00 70.75 562 ASN A CA 1
ATOM 4295 C C . ASN A 1 562 ? 21.742 -20.653 -11.868 1.00 70.75 562 ASN A C 1
ATOM 4297 O O . ASN A 1 562 ? 22.586 -20.321 -11.037 1.00 70.75 562 ASN A O 1
ATOM 4301 N N . PHE A 1 563 ? 20.826 -19.800 -12.324 1.00 67.00 563 PHE A N 1
ATOM 4302 C CA . PHE A 1 563 ? 20.701 -18.433 -11.831 1.00 67.00 563 PHE A CA 1
ATOM 4303 C C . PHE A 1 563 ? 19.850 -18.402 -10.547 1.00 67.00 563 PHE A C 1
ATOM 4305 O O . PHE A 1 563 ? 18.692 -18.820 -10.554 1.00 67.00 563 PHE A O 1
ATOM 4312 N N . ASP A 1 564 ? 20.420 -17.918 -9.439 1.00 63.91 564 ASP A N 1
ATOM 4313 C CA . ASP A 1 564 ? 19.769 -17.868 -8.120 1.00 63.91 564 ASP A CA 1
ATOM 4314 C C . ASP A 1 564 ? 19.090 -16.506 -7.889 1.00 63.91 564 ASP A C 1
ATOM 4316 O O . ASP A 1 564 ? 19.724 -15.535 -7.472 1.00 63.91 564 ASP A O 1
ATOM 4320 N N . ILE A 1 565 ? 17.789 -16.424 -8.193 1.00 62.22 565 ILE A N 1
ATOM 4321 C CA . ILE A 1 565 ? 16.974 -15.216 -7.959 1.00 62.22 565 ILE A CA 1
ATOM 4322 C C . ILE A 1 565 ? 16.511 -15.127 -6.501 1.00 62.22 565 ILE A C 1
ATOM 4324 O O . ILE A 1 565 ? 16.437 -14.030 -5.949 1.00 62.22 565 ILE A O 1
ATOM 4328 N N . VAL A 1 566 ? 16.216 -16.265 -5.868 1.00 57.12 566 VAL A N 1
ATOM 4329 C CA . VAL A 1 566 ? 15.600 -16.314 -4.534 1.00 57.12 566 VAL A CA 1
ATOM 4330 C C . VAL A 1 566 ? 16.574 -15.794 -3.481 1.00 57.12 566 VAL A C 1
ATOM 4332 O O . VAL A 1 566 ? 16.211 -14.902 -2.717 1.00 57.12 566 VAL A O 1
ATOM 4335 N N . GLY A 1 567 ? 17.834 -16.244 -3.500 1.00 55.62 567 GLY A N 1
ATOM 4336 C CA . GLY A 1 567 ? 18.854 -15.749 -2.571 1.00 55.62 567 GLY A CA 1
ATOM 4337 C C . GLY A 1 567 ? 19.160 -14.257 -2.758 1.00 55.62 567 GLY A C 1
ATOM 4338 O O . GLY A 1 567 ? 19.369 -13.531 -1.785 1.00 55.62 567 GLY A O 1
ATOM 4339 N N . GLY A 1 568 ? 19.124 -13.769 -4.004 1.00 53.53 568 GLY A N 1
ATOM 4340 C CA . GLY A 1 568 ? 19.310 -12.352 -4.330 1.00 53.53 568 GLY A CA 1
ATOM 4341 C C . GLY A 1 568 ? 18.154 -11.469 -3.855 1.00 53.53 568 GLY A C 1
ATOM 4342 O O . GLY A 1 568 ? 18.390 -10.426 -3.243 1.00 53.53 568 GLY A O 1
ATOM 4343 N N . PHE A 1 569 ? 16.911 -11.904 -4.083 1.00 50.47 569 PHE A N 1
ATOM 4344 C CA . PHE A 1 569 ? 15.711 -11.211 -3.615 1.00 50.47 569 PHE A CA 1
ATOM 4345 C C . PHE A 1 569 ? 15.621 -11.218 -2.090 1.00 50.47 569 PHE A C 1
ATOM 4347 O O . PHE A 1 569 ? 15.420 -10.164 -1.500 1.00 50.47 569 PHE A O 1
ATOM 4354 N N . GLN A 1 570 ? 15.871 -12.353 -1.433 1.00 48.88 570 GLN A N 1
ATOM 4355 C CA . GLN A 1 570 ? 15.937 -12.431 0.030 1.00 48.88 570 GLN A CA 1
ATOM 4356 C C . GLN A 1 570 ? 17.019 -11.504 0.593 1.00 48.88 570 GLN A C 1
ATOM 4358 O O . GLN A 1 570 ? 16.777 -10.817 1.579 1.00 48.88 570 GLN A O 1
ATOM 4363 N N . GLY A 1 571 ? 18.182 -11.404 -0.057 1.00 46.69 571 GLY A N 1
ATOM 4364 C CA . GLY A 1 571 ? 19.228 -10.450 0.318 1.00 46.69 571 GLY A CA 1
ATOM 4365 C C . GLY A 1 571 ? 18.835 -8.981 0.110 1.00 46.69 571 GLY A C 1
ATOM 4366 O O . GLY A 1 571 ? 19.238 -8.129 0.900 1.00 46.69 571 GLY A O 1
ATOM 4367 N N . LEU A 1 572 ? 18.046 -8.671 -0.923 1.00 46.41 572 LEU A N 1
ATOM 4368 C CA . LEU A 1 572 ? 17.519 -7.330 -1.212 1.00 46.41 572 LEU A CA 1
ATOM 4369 C C . LEU A 1 572 ? 16.391 -6.931 -0.262 1.00 46.41 572 LEU A C 1
ATOM 4371 O O . LEU A 1 572 ? 16.447 -5.847 0.306 1.00 46.41 572 LEU A O 1
ATOM 4375 N N . VAL A 1 573 ? 15.414 -7.813 -0.048 1.00 44.72 573 VAL A N 1
ATOM 4376 C CA . VAL A 1 573 ? 14.338 -7.644 0.934 1.00 44.72 573 VAL A CA 1
ATOM 4377 C C . VAL A 1 573 ? 14.938 -7.528 2.322 1.00 44.72 573 VAL A C 1
ATOM 4379 O O . VAL A 1 573 ? 14.601 -6.596 3.035 1.00 44.72 573 VAL A O 1
ATOM 4382 N N . LYS A 1 574 ? 15.913 -8.371 2.679 1.00 42.78 574 LYS A N 1
ATOM 4383 C CA . LYS A 1 574 ? 16.644 -8.232 3.937 1.00 42.78 574 LYS A CA 1
ATOM 4384 C C . LYS A 1 574 ? 17.380 -6.894 4.015 1.00 42.78 574 LYS A C 1
ATOM 4386 O O . LYS A 1 574 ? 17.293 -6.260 5.045 1.00 42.78 574 LYS A O 1
ATOM 4391 N N . LYS A 1 575 ? 18.038 -6.407 2.955 1.00 47.44 575 LYS A N 1
ATOM 4392 C CA . LYS A 1 575 ? 18.672 -5.070 2.952 1.00 47.44 575 LYS A CA 1
ATOM 4393 C C . LYS A 1 575 ? 17.670 -3.918 3.046 1.00 47.44 575 LYS A C 1
ATOM 4395 O O . LYS A 1 575 ? 17.988 -2.914 3.664 1.00 47.44 575 LYS A O 1
ATOM 4400 N N . ALA A 1 576 ? 16.496 -4.041 2.431 1.00 36.91 576 ALA A N 1
ATOM 4401 C CA . ALA A 1 576 ? 15.429 -3.048 2.505 1.00 36.91 576 ALA A CA 1
ATOM 4402 C C . ALA A 1 576 ? 14.768 -3.055 3.891 1.00 36.91 576 ALA A C 1
ATOM 4404 O O . ALA A 1 576 ? 14.591 -1.998 4.484 1.00 36.91 576 ALA A O 1
ATOM 4405 N N . ILE A 1 577 ? 14.500 -4.238 4.450 1.00 36.62 577 ILE A N 1
ATOM 4406 C CA . ILE A 1 577 ? 14.041 -4.432 5.829 1.00 36.62 577 ILE A CA 1
ATOM 4407 C C . ILE A 1 577 ? 15.108 -3.948 6.815 1.00 36.62 577 ILE A C 1
ATOM 4409 O O . ILE A 1 577 ? 14.760 -3.222 7.725 1.00 36.62 577 ILE A O 1
ATOM 4413 N N . ASP A 1 578 ? 16.394 -4.242 6.614 1.00 39.97 578 ASP A N 1
ATOM 4414 C CA . ASP A 1 578 ? 17.510 -3.747 7.436 1.00 39.97 578 ASP A CA 1
ATOM 4415 C C . ASP A 1 578 ? 17.741 -2.227 7.239 1.00 39.97 578 ASP A C 1
ATOM 4417 O O . ASP A 1 578 ? 18.398 -1.594 8.055 1.00 39.97 578 ASP A O 1
ATOM 4421 N N . ALA A 1 579 ? 17.246 -1.612 6.160 1.00 40.50 579 ALA A N 1
ATOM 4422 C CA . ALA A 1 579 ? 17.315 -0.160 5.952 1.00 40.50 579 ALA A CA 1
ATOM 4423 C C . ALA A 1 579 ? 16.118 0.572 6.581 1.00 40.50 579 ALA A C 1
ATOM 4425 O O . ALA A 1 579 ? 16.276 1.681 7.086 1.00 40.50 579 ALA A O 1
ATOM 4426 N N . ILE A 1 580 ? 14.935 -0.052 6.562 1.00 31.92 580 ILE A N 1
ATOM 4427 C CA . ILE A 1 580 ? 13.701 0.447 7.191 1.00 31.92 580 ILE A CA 1
ATOM 4428 C C . ILE A 1 580 ? 13.708 0.157 8.706 1.00 31.92 580 ILE A C 1
ATOM 4430 O O . ILE A 1 580 ? 13.242 0.967 9.502 1.00 31.92 580 ILE A O 1
ATOM 4434 N N . PHE A 1 581 ? 14.301 -0.967 9.108 1.00 35.41 581 PHE A N 1
ATOM 4435 C CA . PHE A 1 581 ? 14.459 -1.457 10.478 1.00 35.41 581 PHE A CA 1
ATOM 4436 C C . PHE A 1 581 ? 15.922 -1.867 10.731 1.00 35.41 581 PHE A C 1
ATOM 4438 O O . PHE A 1 581 ? 16.231 -3.058 10.835 1.00 35.41 581 PHE A O 1
ATOM 4445 N N . PRO A 1 582 ? 16.855 -0.903 10.823 1.00 39.72 582 PRO A N 1
ATOM 4446 C CA . PRO A 1 582 ? 18.256 -1.212 11.077 1.00 39.72 582 PRO A CA 1
ATOM 4447 C C . PRO A 1 582 ? 18.433 -2.001 12.380 1.00 39.72 582 PRO A C 1
ATOM 4449 O O . PRO A 1 582 ? 17.842 -1.632 13.402 1.00 39.72 582 PRO A O 1
ATOM 4452 N N . PRO A 1 583 ? 19.247 -3.080 12.389 1.00 35.38 583 PRO A N 1
ATOM 4453 C CA . PRO A 1 583 ? 19.614 -3.740 13.631 1.00 35.38 583 PRO A CA 1
ATOM 4454 C C . PRO A 1 583 ? 20.271 -2.704 14.544 1.00 35.38 583 PRO A C 1
ATOM 4456 O O . PRO A 1 583 ? 21.187 -1.994 14.129 1.00 35.38 583 PRO A O 1
ATOM 4459 N N . LYS A 1 584 ? 19.758 -2.585 15.774 1.00 43.09 584 LYS A N 1
ATOM 4460 C CA . LYS A 1 584 ? 20.201 -1.578 16.742 1.00 43.09 584 LYS A CA 1
ATOM 4461 C C . LYS A 1 584 ? 21.707 -1.689 16.982 1.00 43.09 584 LYS A C 1
ATOM 4463 O O . LYS A 1 584 ? 22.161 -2.565 17.714 1.00 43.09 584 LYS A O 1
ATOM 4468 N N . THR A 1 585 ? 22.447 -0.739 16.427 1.00 34.03 585 THR A N 1
ATOM 4469 C CA . THR A 1 585 ? 23.760 -0.322 16.912 1.00 34.03 585 THR A CA 1
ATOM 4470 C C . THR A 1 585 ? 23.744 1.193 17.063 1.00 34.03 585 THR A C 1
ATOM 4472 O O . THR A 1 585 ? 23.611 1.913 16.077 1.00 34.03 585 THR A O 1
ATOM 4475 N N . ASP A 1 586 ? 23.857 1.595 18.327 1.00 34.00 586 ASP A N 1
ATOM 4476 C CA . ASP A 1 586 ? 24.121 2.917 18.894 1.00 34.00 586 ASP A CA 1
ATOM 4477 C C . ASP A 1 586 ? 23.110 4.051 18.645 1.00 34.00 586 ASP A C 1
ATOM 4479 O O . ASP A 1 586 ? 23.120 4.770 17.648 1.00 34.00 586 ASP A O 1
ATOM 4483 N N . ASP A 1 587 ? 22.250 4.223 19.656 1.00 44.31 587 ASP A N 1
ATOM 4484 C CA . ASP A 1 587 ? 22.074 5.445 20.453 1.00 44.31 587 ASP A CA 1
ATOM 4485 C C . ASP A 1 587 ? 22.669 6.729 19.850 1.00 44.31 587 ASP A C 1
ATOM 4487 O O . ASP A 1 587 ? 23.830 7.041 20.102 1.00 44.31 587 ASP A O 1
ATOM 4491 N N . ASN A 1 588 ? 21.868 7.496 19.094 1.00 40.72 588 ASN A N 1
ATOM 4492 C CA . ASN A 1 588 ? 21.842 8.976 19.108 1.00 40.72 588 ASN A CA 1
ATOM 4493 C C . ASN A 1 588 ? 20.925 9.563 18.014 1.00 40.72 588 ASN A C 1
ATOM 4495 O O . ASN A 1 588 ? 21.371 10.293 17.130 1.00 40.72 588 ASN A O 1
ATOM 4499 N N . ALA A 1 589 ? 19.617 9.315 18.090 1.00 32.97 589 ALA A N 1
ATOM 4500 C CA . ALA A 1 589 ? 18.654 9.964 17.193 1.00 32.97 589 ALA A CA 1
ATOM 4501 C C . ALA A 1 589 ? 17.407 10.464 17.935 1.00 32.97 589 ALA A C 1
ATOM 4503 O O . ALA A 1 589 ? 16.282 10.140 17.578 1.00 32.97 589 ALA A O 1
ATOM 4504 N N . SER A 1 590 ? 17.593 11.266 18.984 1.00 36.78 590 SER A N 1
ATOM 4505 C CA . SER A 1 590 ? 16.478 11.981 19.618 1.00 36.78 590 SER A CA 1
ATOM 4506 C C . SER A 1 590 ? 16.974 13.148 20.474 1.00 36.78 590 SER A C 1
ATOM 4508 O O . SER A 1 590 ? 16.991 13.053 21.699 1.00 36.78 590 SER A O 1
ATOM 4510 N N . ALA A 1 591 ? 17.415 14.250 19.850 1.00 34.22 591 ALA A N 1
ATOM 4511 C CA . ALA A 1 591 ? 17.687 15.491 20.597 1.00 34.22 591 ALA A CA 1
ATOM 4512 C C . ALA A 1 591 ? 17.673 16.819 19.805 1.00 34.22 591 ALA A C 1
ATOM 4514 O O . ALA A 1 591 ? 17.953 17.848 20.415 1.00 34.22 591 ALA A O 1
ATOM 4515 N N . GLN A 1 592 ? 17.363 16.870 18.497 1.00 36.25 592 GLN A N 1
ATOM 4516 C CA . GLN A 1 592 ? 17.610 18.102 17.713 1.00 36.25 592 GLN A CA 1
ATOM 4517 C C . GLN A 1 592 ? 16.428 18.728 16.950 1.00 36.25 592 GLN A C 1
ATOM 4519 O O . GLN A 1 592 ? 16.666 19.565 16.089 1.00 36.25 592 GLN A O 1
ATOM 4524 N N . TYR A 1 593 ? 15.169 18.438 17.300 1.00 38.69 593 TYR A N 1
ATOM 4525 C CA . TYR A 1 593 ? 14.008 19.073 16.635 1.00 38.69 593 TYR A CA 1
ATOM 4526 C C . TYR A 1 593 ? 12.890 19.526 17.585 1.00 38.69 593 TYR A C 1
ATOM 4528 O O . TYR A 1 593 ? 11.713 19.403 17.277 1.00 38.69 593 TYR A O 1
ATOM 4536 N N . ALA A 1 594 ? 13.237 20.069 18.754 1.00 31.91 594 ALA A N 1
ATOM 4537 C CA . ALA A 1 594 ? 12.239 20.494 19.745 1.00 31.91 594 ALA A CA 1
ATOM 4538 C C . ALA A 1 594 ? 11.953 22.012 19.788 1.00 31.91 594 ALA A C 1
ATOM 4540 O O . ALA A 1 594 ? 11.247 22.452 20.691 1.00 31.91 594 ALA A O 1
ATOM 4541 N N . LYS A 1 595 ? 12.490 22.838 18.872 1.00 38.31 595 LYS A N 1
ATOM 4542 C CA . LYS A 1 595 ? 12.259 24.304 18.867 1.00 38.31 595 LYS A CA 1
ATOM 4543 C C . LYS A 1 595 ? 12.313 24.952 17.477 1.00 38.31 595 LYS A C 1
ATOM 4545 O O . LYS A 1 595 ? 12.934 25.999 17.314 1.00 38.31 595 LYS A O 1
ATOM 4550 N N . ASP A 1 596 ? 11.684 24.345 16.482 1.00 44.78 596 ASP A N 1
ATOM 4551 C CA . ASP A 1 596 ? 11.533 24.954 15.154 1.00 44.78 596 ASP A CA 1
ATOM 4552 C C . ASP A 1 596 ? 10.024 25.039 14.847 1.00 44.78 596 ASP A C 1
ATOM 4554 O O . ASP A 1 596 ? 9.317 24.087 15.191 1.00 44.78 596 ASP A O 1
ATOM 4558 N N . PRO A 1 597 ? 9.489 26.127 14.254 1.00 52.50 597 PRO A N 1
ATOM 4559 C CA . PRO A 1 597 ? 8.092 26.252 13.790 1.00 52.50 597 PRO A CA 1
ATOM 4560 C C . PRO A 1 597 ? 7.649 25.214 12.733 1.00 52.50 597 PRO A C 1
ATOM 4562 O O . PRO A 1 597 ? 6.747 25.474 11.945 1.00 52.50 597 PRO A O 1
ATOM 4565 N N . ILE A 1 598 ? 8.268 24.030 12.693 1.00 49.66 598 ILE A N 1
ATOM 4566 C CA . ILE A 1 598 ? 7.965 22.917 11.789 1.00 49.66 598 ILE A CA 1
ATOM 4567 C C . ILE A 1 598 ? 6.484 22.548 11.861 1.00 49.66 598 ILE A C 1
ATOM 4569 O O . ILE A 1 598 ? 5.894 22.304 10.822 1.00 49.66 598 ILE A O 1
ATOM 4573 N N . VAL A 1 599 ? 5.862 22.568 13.044 1.00 42.84 599 VAL A N 1
ATOM 4574 C CA . VAL A 1 599 ? 4.427 22.268 13.183 1.00 42.84 599 VAL A CA 1
ATOM 4575 C C . VAL A 1 599 ? 3.573 23.303 12.441 1.00 42.84 599 VAL A C 1
ATOM 4577 O O . VAL A 1 599 ? 2.729 22.909 11.645 1.00 42.84 599 VAL A O 1
ATOM 4580 N N . THR A 1 600 ? 3.850 24.603 12.605 1.00 49.12 600 THR A N 1
ATOM 4581 C CA . THR A 1 600 ? 3.177 25.686 11.862 1.00 49.12 600 THR A CA 1
ATOM 4582 C C . THR A 1 600 ? 3.420 25.580 10.359 1.00 49.12 600 THR A C 1
ATOM 4584 O O . THR A 1 600 ? 2.483 25.658 9.579 1.00 49.12 600 THR A O 1
ATOM 4587 N N . LYS A 1 601 ? 4.662 25.323 9.932 1.00 54.88 601 LYS A N 1
ATOM 4588 C CA . LYS A 1 601 ? 4.994 25.172 8.507 1.00 54.88 601 LYS A CA 1
ATOM 4589 C C . LYS A 1 601 ? 4.330 23.954 7.878 1.00 54.88 601 LYS A C 1
ATOM 4591 O O . LYS A 1 601 ? 3.914 24.016 6.726 1.00 54.88 601 LYS A O 1
ATOM 4596 N N . VAL A 1 602 ? 4.232 22.846 8.610 1.00 52.78 602 VAL A N 1
ATOM 4597 C CA . VAL A 1 602 ? 3.531 21.635 8.169 1.00 52.78 602 VAL A CA 1
ATOM 4598 C C . VAL A 1 602 ? 2.034 21.914 8.056 1.00 52.78 602 VAL A C 1
ATOM 4600 O O . VAL A 1 602 ? 1.466 21.643 7.006 1.00 52.78 602 VAL A O 1
ATOM 4603 N N . ALA A 1 603 ? 1.423 22.528 9.071 1.00 48.41 603 ALA A N 1
ATOM 4604 C CA . ALA A 1 603 ? 0.028 22.970 9.056 1.00 48.41 603 ALA A CA 1
ATOM 4605 C C . ALA A 1 603 ? -0.287 23.897 7.867 1.00 48.41 603 ALA A C 1
ATOM 4607 O O . ALA A 1 603 ? -1.151 23.583 7.055 1.00 48.41 603 ALA A O 1
ATOM 4608 N N . GLU A 1 604 ? 0.478 24.978 7.694 1.00 57.16 604 GLU A N 1
ATOM 4609 C CA . GLU A 1 604 ? 0.349 25.899 6.557 1.00 57.16 604 GLU A CA 1
ATOM 4610 C C . GLU A 1 604 ? 0.558 25.184 5.215 1.00 57.16 604 GLU A C 1
ATOM 4612 O O . GLU A 1 604 ? -0.090 25.508 4.227 1.00 57.16 604 GLU A O 1
ATOM 4617 N N . THR A 1 605 ? 1.449 24.190 5.154 1.00 61.41 605 THR A N 1
ATOM 4618 C CA . THR A 1 605 ? 1.645 23.380 3.942 1.00 61.41 605 THR A CA 1
ATOM 4619 C C . THR A 1 605 ? 0.422 22.530 3.639 1.00 61.41 605 THR A C 1
ATOM 4621 O O . THR A 1 605 ? 0.024 22.463 2.482 1.00 61.41 605 THR A O 1
ATOM 4624 N N . PHE A 1 606 ? -0.190 21.910 4.649 1.00 57.75 606 PHE A N 1
ATOM 4625 C CA . PHE A 1 606 ? -1.424 21.146 4.471 1.00 57.75 606 PHE A CA 1
ATOM 4626 C C . PHE A 1 606 ? -2.556 22.029 3.947 1.00 57.75 606 PHE A C 1
ATOM 4628 O O . PHE A 1 606 ? -3.152 21.673 2.934 1.00 57.75 606 PHE A O 1
ATOM 4635 N N . VAL A 1 607 ? -2.775 23.204 4.548 1.00 62.00 607 VAL A N 1
ATOM 4636 C CA . VAL A 1 607 ? -3.772 24.186 4.078 1.00 62.00 607 VAL A CA 1
ATOM 4637 C C . VAL A 1 607 ? -3.515 24.571 2.621 1.00 62.00 607 VAL A C 1
ATOM 4639 O O . VAL A 1 607 ? -4.430 24.585 1.807 1.00 62.00 607 VAL A O 1
ATOM 4642 N N . LYS A 1 608 ? -2.251 24.800 2.248 1.00 67.19 608 LYS A N 1
ATOM 4643 C CA . LYS A 1 608 ? -1.877 25.141 0.869 1.00 67.19 608 LYS A CA 1
ATOM 4644 C C . LYS A 1 608 ? -1.914 23.968 -0.114 1.00 67.19 608 LYS A C 1
ATOM 4646 O O . LYS A 1 608 ? -1.913 24.203 -1.318 1.00 67.19 608 LYS A O 1
ATOM 4651 N N . VAL A 1 609 ? -1.866 22.719 0.334 1.00 66.31 609 VAL A N 1
ATOM 4652 C CA . VAL A 1 609 ? -1.935 21.545 -0.557 1.00 66.31 609 VAL A CA 1
ATOM 4653 C C . VAL A 1 609 ? -3.375 21.074 -0.726 1.00 66.31 609 VAL A C 1
ATOM 4655 O O . VAL A 1 609 ? -3.702 20.490 -1.755 1.00 66.31 609 VAL A O 1
ATOM 4658 N N . LEU A 1 610 ? -4.243 21.383 0.237 1.00 65.31 610 LEU A N 1
ATOM 4659 C CA . LEU A 1 610 ? -5.646 20.994 0.241 1.00 65.31 610 LEU A CA 1
ATOM 4660 C C . LEU A 1 610 ? -6.414 21.300 -1.064 1.00 65.31 610 LEU A C 1
ATOM 4662 O O . LEU A 1 610 ? -7.114 20.400 -1.530 1.00 65.31 610 LEU A O 1
ATOM 4666 N N . PRO A 1 611 ? -6.238 22.461 -1.734 1.00 69.81 611 PRO A N 1
ATOM 4667 C CA . PRO A 1 611 ? -6.935 22.755 -2.991 1.00 69.81 611 PRO A CA 1
ATOM 4668 C C . PRO A 1 611 ? -6.553 21.838 -4.169 1.00 69.81 611 PRO A C 1
ATOM 4670 O O . PRO A 1 611 ? -7.224 21.847 -5.204 1.00 69.81 611 PRO A O 1
ATOM 4673 N N . LEU A 1 612 ? -5.455 21.081 -4.045 1.00 67.88 612 LEU A N 1
ATOM 4674 C CA . LEU A 1 612 ? -4.941 20.175 -5.077 1.00 67.88 612 LEU A CA 1
ATOM 4675 C C . LEU A 1 612 ? -5.429 18.731 -4.893 1.00 67.88 612 LEU A C 1
ATOM 4677 O O . LEU A 1 612 ? -5.259 17.929 -5.811 1.00 67.88 612 LEU A O 1
ATOM 4681 N N . LEU A 1 613 ? -5.987 18.387 -3.727 1.00 64.50 613 LEU A N 1
ATOM 4682 C CA . LEU A 1 613 ? -6.416 17.031 -3.374 1.00 64.50 613 LEU A CA 1
ATOM 4683 C C . LEU A 1 613 ? -7.897 16.804 -3.720 1.00 64.50 613 LEU A C 1
ATOM 4685 O O . LEU A 1 613 ? -8.722 17.706 -3.604 1.00 64.50 613 LEU A O 1
ATOM 4689 N N . SER A 1 614 ? -8.234 15.587 -4.148 1.00 66.94 614 SER A N 1
ATOM 4690 C CA . SER A 1 614 ? -9.612 15.126 -4.360 1.00 66.94 614 SER A CA 1
ATOM 4691 C C . SER A 1 614 ? -9.704 13.617 -4.142 1.00 66.94 614 SER A C 1
ATOM 4693 O O . SER A 1 614 ? -9.018 12.866 -4.843 1.00 66.94 614 SER A O 1
ATOM 4695 N N . THR A 1 615 ? -10.609 13.161 -3.273 1.00 55.81 615 THR A N 1
ATOM 4696 C CA . THR A 1 615 ? -10.809 11.729 -2.957 1.00 55.81 615 THR A CA 1
ATOM 4697 C C . THR A 1 615 ? -12.142 11.129 -3.426 1.00 55.81 615 THR A C 1
ATOM 4699 O O . THR A 1 615 ? -12.799 10.364 -2.731 1.00 55.81 615 THR A O 1
ATOM 4702 N N . LYS A 1 616 ? -12.579 11.445 -4.654 1.00 60.75 616 LYS A N 1
ATOM 4703 C CA . LYS A 1 616 ? -13.828 10.896 -5.222 1.00 60.75 616 LYS A CA 1
ATOM 4704 C C . LYS A 1 616 ? -13.734 9.384 -5.512 1.00 60.75 616 LYS A C 1
ATOM 4706 O O . LYS A 1 616 ? -13.157 8.989 -6.527 1.00 60.75 616 LYS A O 1
ATOM 4711 N N . GLY A 1 617 ? -14.423 8.573 -4.702 1.00 64.12 617 GLY A N 1
ATOM 4712 C CA . GLY A 1 617 ? -14.483 7.105 -4.832 1.00 64.12 617 GLY A CA 1
ATOM 4713 C C . GLY A 1 617 ? -13.169 6.442 -4.407 1.00 64.12 617 GLY A C 1
ATOM 4714 O O . GLY A 1 617 ? -12.451 7.000 -3.590 1.00 64.12 617 GLY A O 1
ATOM 4715 N N . ASP A 1 618 ? -12.801 5.316 -5.025 1.00 58.72 618 ASP A N 1
ATOM 4716 C CA . ASP A 1 618 ? -11.591 4.526 -4.691 1.00 58.72 618 ASP A CA 1
ATOM 4717 C C . ASP A 1 618 ? -10.261 5.185 -5.151 1.00 58.72 618 ASP A C 1
ATOM 4719 O O . ASP A 1 618 ? -9.263 4.517 -5.448 1.00 58.72 618 ASP A O 1
ATOM 4723 N N . LYS A 1 619 ? -10.247 6.514 -5.326 1.00 66.94 619 LYS A N 1
ATOM 4724 C CA . LYS A 1 619 ? -9.157 7.255 -5.973 1.00 66.94 619 LYS A CA 1
ATOM 4725 C C . LYS A 1 619 ? -8.728 8.469 -5.170 1.00 66.94 619 LYS A C 1
ATOM 4727 O O . LYS A 1 619 ? -9.501 9.408 -5.001 1.00 66.94 619 LYS A O 1
ATOM 4732 N N . LEU A 1 620 ? -7.442 8.524 -4.836 1.00 65.94 620 LEU A N 1
ATOM 4733 C CA . LEU A 1 620 ? -6.775 9.747 -4.402 1.00 65.94 620 LEU A CA 1
ATOM 4734 C C . LEU A 1 620 ? -6.194 10.466 -5.619 1.00 65.94 620 LEU A C 1
ATOM 4736 O O . LEU A 1 620 ? -5.292 9.956 -6.282 1.00 65.94 620 LEU A O 1
ATOM 4740 N N . THR A 1 621 ? -6.706 11.658 -5.909 1.00 70.81 621 THR A N 1
ATOM 4741 C CA . THR A 1 621 ? -6.241 12.505 -7.011 1.00 70.81 621 THR A CA 1
ATOM 4742 C C . THR A 1 621 ? -5.531 13.737 -6.465 1.00 70.81 621 THR A C 1
ATOM 4744 O O . THR A 1 621 ? -6.074 14.434 -5.612 1.00 70.81 621 THR A O 1
ATOM 4747 N N . VAL A 1 622 ? -4.335 14.024 -6.976 1.00 72.06 622 VAL A N 1
ATOM 4748 C CA . VAL A 1 622 ? -3.612 15.282 -6.764 1.00 72.06 622 VAL A CA 1
ATOM 4749 C C . VAL A 1 622 ? -3.461 15.964 -8.113 1.00 72.06 622 VAL A C 1
ATOM 4751 O O . VAL A 1 622 ? -2.771 15.435 -8.983 1.00 72.06 622 VAL A O 1
ATOM 4754 N N . LYS A 1 623 ? -4.086 17.121 -8.318 1.00 79.00 623 LYS A N 1
ATOM 4755 C CA . LYS A 1 623 ? -4.044 17.813 -9.613 1.00 79.00 623 LYS A CA 1
ATOM 4756 C C . LYS A 1 623 ? -3.803 19.308 -9.474 1.00 79.00 623 LYS A C 1
ATOM 4758 O O . LYS A 1 623 ? -4.331 19.938 -8.565 1.00 79.00 623 LYS A O 1
ATOM 4763 N N . THR A 1 624 ? -3.040 19.882 -10.404 1.00 75.50 624 THR A N 1
ATOM 4764 C CA . THR A 1 624 ? -3.018 21.339 -10.614 1.00 75.50 624 THR A CA 1
ATOM 4765 C C . THR A 1 624 ? -4.411 21.782 -11.049 1.00 75.50 624 THR A C 1
ATOM 4767 O O . THR A 1 624 ? -4.999 21.143 -11.924 1.00 75.50 624 THR A O 1
ATOM 4770 N N . ASN A 1 625 ? -4.947 22.827 -10.425 1.00 64.31 625 ASN A N 1
ATOM 4771 C CA . ASN A 1 625 ? -6.349 23.208 -10.559 1.00 64.31 625 ASN A CA 1
ATOM 4772 C C . ASN A 1 625 ? -6.492 24.406 -11.511 1.00 64.31 625 ASN A C 1
ATOM 4774 O O . ASN A 1 625 ? -5.820 25.417 -11.332 1.00 64.31 625 ASN A O 1
ATOM 4778 N N . ASP A 1 626 ? -7.350 24.277 -12.521 1.00 58.22 626 ASP A N 1
ATOM 4779 C CA . ASP A 1 626 ? -7.675 25.308 -13.513 1.00 58.22 626 ASP A CA 1
ATOM 4780 C C . ASP A 1 626 ? -8.931 26.123 -13.151 1.00 58.22 626 ASP A C 1
ATOM 4782 O O . ASP A 1 626 ? -9.397 26.933 -13.951 1.00 58.22 626 ASP A O 1
ATOM 4786 N N . ASN A 1 627 ? -9.482 25.923 -11.950 1.00 54.81 627 ASN A N 1
ATOM 4787 C CA . ASN A 1 627 ? -10.629 26.669 -11.450 1.00 54.81 627 ASN A CA 1
ATOM 4788 C C . ASN A 1 627 ? -10.284 28.166 -11.314 1.00 54.81 627 ASN A C 1
ATOM 4790 O O . ASN A 1 627 ? -9.415 28.549 -10.531 1.00 54.81 627 ASN A O 1
ATOM 4794 N N . GLU A 1 628 ? -11.008 29.008 -12.062 1.00 49.59 628 GLU A N 1
ATOM 4795 C CA . GLU A 1 628 ? -10.833 30.470 -12.152 1.00 49.59 628 GLU A CA 1
ATOM 4796 C C . GLU A 1 628 ? -10.949 31.206 -10.799 1.00 49.59 628 GLU A C 1
ATOM 4798 O O . GLU A 1 628 ? -10.625 32.391 -10.715 1.00 49.59 628 GLU A O 1
ATOM 4803 N N . LEU A 1 629 ? -11.415 30.525 -9.747 1.00 43.97 629 LEU A N 1
ATOM 4804 C CA . LEU A 1 629 ? -11.676 31.080 -8.419 1.00 43.97 629 LEU A CA 1
ATOM 4805 C C . LEU A 1 629 ? -10.534 30.868 -7.398 1.00 43.97 629 LEU A C 1
ATOM 4807 O O . LEU A 1 629 ? -10.479 31.623 -6.436 1.00 43.97 629 LEU A O 1
ATOM 4811 N N . LEU A 1 630 ? -9.590 29.937 -7.622 1.00 53.09 630 LEU A N 1
ATOM 4812 C CA . LEU A 1 630 ? -8.535 29.545 -6.652 1.00 53.09 630 LEU A CA 1
ATOM 4813 C C . LEU A 1 630 ? -7.219 30.360 -6.736 1.00 53.09 630 LEU A C 1
ATOM 4815 O O . LEU A 1 630 ? -6.181 29.950 -6.209 1.00 53.09 630 LEU A O 1
ATOM 4819 N N . GLU A 1 631 ? -7.273 31.531 -7.380 1.00 57.22 631 GLU A N 1
ATOM 4820 C CA . GLU A 1 631 ? -6.145 32.404 -7.758 1.00 57.22 631 GLU A CA 1
ATOM 4821 C C . GLU A 1 631 ? -5.063 31.737 -8.646 1.00 57.22 631 GLU A C 1
ATOM 4823 O O . GLU A 1 631 ? -4.861 30.524 -8.665 1.00 57.22 631 GLU A O 1
ATOM 4828 N N . ASP A 1 632 ? -4.286 32.554 -9.373 1.00 60.59 632 ASP A N 1
ATOM 4829 C CA . ASP A 1 632 ? -3.220 32.155 -10.321 1.00 60.59 632 ASP A CA 1
ATOM 4830 C C . ASP A 1 632 ? -2.112 31.233 -9.730 1.00 60.59 632 ASP A C 1
ATOM 4832 O O . ASP A 1 632 ? -1.194 30.803 -10.435 1.00 60.59 632 ASP A O 1
ATOM 4836 N N . ASN A 1 633 ? -2.166 30.927 -8.429 1.00 66.06 633 ASN A N 1
ATOM 4837 C CA . ASN A 1 633 ? -1.142 30.232 -7.650 1.00 66.06 633 ASN A CA 1
ATOM 4838 C C . ASN A 1 633 ? -1.091 28.709 -7.875 1.00 66.06 633 ASN A C 1
ATOM 4840 O O . ASN A 1 633 ? -0.068 28.102 -7.561 1.00 66.06 633 ASN A O 1
ATOM 4844 N N . TYR A 1 634 ? -2.139 28.085 -8.426 1.00 66.94 634 TYR A N 1
ATOM 4845 C CA . TYR A 1 634 ? -2.229 26.617 -8.581 1.00 66.94 634 TYR A CA 1
ATOM 4846 C C . TYR A 1 634 ? -2.500 26.124 -10.004 1.00 66.94 634 TYR A C 1
ATOM 4848 O O . TYR A 1 634 ? -2.522 24.914 -10.245 1.00 66.94 634 TYR A O 1
ATOM 4856 N N . VAL A 1 635 ? -2.635 27.060 -10.946 1.00 73.50 635 VAL A N 1
ATOM 4857 C CA . VAL A 1 635 ? -2.943 26.800 -12.362 1.00 73.50 635 VAL A CA 1
ATOM 4858 C C . VAL A 1 635 ? -1.856 25.967 -13.044 1.00 73.50 635 VAL A C 1
ATOM 4860 O O . VAL A 1 635 ? -2.119 25.248 -14.003 1.00 73.50 635 VAL A O 1
ATOM 4863 N N . THR A 1 636 ? -0.620 26.038 -12.547 1.00 79.38 636 THR A N 1
ATOM 4864 C CA . THR A 1 636 ? 0.530 25.319 -13.107 1.00 79.38 636 THR A CA 1
ATOM 4865 C C . THR A 1 636 ? 1.362 24.665 -12.011 1.00 79.38 636 THR A C 1
ATOM 4867 O O . THR A 1 636 ? 1.373 25.117 -10.862 1.00 79.38 636 THR A O 1
ATOM 4870 N N . VAL A 1 637 ? 2.126 23.633 -12.374 1.00 80.00 637 VAL A N 1
ATOM 4871 C CA . VAL A 1 637 ? 3.065 22.954 -11.465 1.00 80.00 637 VAL A CA 1
ATOM 4872 C C . VAL A 1 637 ? 4.056 23.954 -10.860 1.00 80.00 637 VAL A C 1
ATOM 4874 O O . VAL A 1 637 ? 4.345 23.912 -9.665 1.00 80.00 637 VAL A O 1
ATOM 4877 N N . GLY A 1 638 ? 4.559 24.892 -11.665 1.00 76.56 638 GLY A N 1
ATOM 4878 C CA . GLY A 1 638 ? 5.482 25.935 -11.226 1.00 76.56 638 GLY A CA 1
ATOM 4879 C C . GLY A 1 638 ? 4.872 26.901 -10.221 1.00 76.56 638 GLY A C 1
ATOM 4880 O O . GLY A 1 638 ? 5.535 27.267 -9.248 1.00 76.56 638 GLY A O 1
ATOM 4881 N N . ALA A 1 639 ? 3.621 27.309 -10.440 1.00 77.12 639 ALA A N 1
ATOM 4882 C CA . ALA A 1 639 ? 2.904 28.165 -9.505 1.00 77.12 639 ALA A CA 1
ATOM 4883 C C . ALA A 1 639 ? 2.692 27.436 -8.167 1.00 77.12 639 ALA A C 1
ATOM 4885 O O . ALA A 1 639 ? 3.113 27.951 -7.128 1.00 77.12 639 ALA A O 1
ATOM 4886 N N . ALA A 1 640 ? 2.207 26.188 -8.210 1.00 74.50 640 ALA A N 1
ATOM 4887 C CA . ALA A 1 640 ? 1.956 25.380 -7.018 1.00 74.50 640 ALA A CA 1
ATOM 4888 C C . ALA A 1 640 ? 3.240 25.135 -6.203 1.00 74.50 640 ALA A C 1
ATOM 4890 O O . ALA A 1 640 ? 3.265 25.361 -4.991 1.00 74.50 640 ALA A O 1
ATOM 4891 N N . ILE A 1 641 ? 4.344 24.751 -6.860 1.00 74.94 641 ILE A N 1
ATOM 4892 C CA . ILE A 1 641 ? 5.647 24.542 -6.202 1.00 74.94 641 ILE A CA 1
ATOM 4893 C C . ILE A 1 641 ? 6.147 25.827 -5.540 1.00 74.94 641 ILE A C 1
ATOM 4895 O O . ILE A 1 641 ? 6.636 25.781 -4.411 1.00 74.94 641 ILE A O 1
ATOM 4899 N N . ASN A 1 642 ? 6.040 26.976 -6.213 1.00 74.38 642 ASN A N 1
ATOM 4900 C CA . ASN A 1 642 ? 6.469 28.245 -5.628 1.00 74.38 642 ASN A CA 1
ATOM 4901 C C . ASN A 1 642 ? 5.580 28.637 -4.440 1.00 74.38 642 ASN A C 1
ATOM 4903 O O . ASN A 1 642 ? 6.100 29.060 -3.409 1.00 74.38 642 ASN A O 1
ATOM 4907 N N . TYR A 1 643 ? 4.262 28.477 -4.557 1.00 73.44 643 TYR A N 1
ATOM 4908 C CA . TYR A 1 643 ? 3.308 28.861 -3.520 1.00 73.44 643 TYR A CA 1
ATOM 4909 C C . TYR A 1 643 ? 3.438 28.006 -2.247 1.00 73.44 643 TYR A C 1
ATOM 4911 O O . TYR A 1 643 ? 3.486 28.543 -1.132 1.00 73.44 643 TYR A O 1
ATOM 4919 N N . ILE A 1 644 ? 3.591 26.686 -2.408 1.00 71.81 644 ILE A N 1
ATOM 4920 C CA . ILE A 1 644 ? 3.858 25.744 -1.310 1.00 71.81 644 ILE A CA 1
ATOM 4921 C C . ILE A 1 644 ? 5.271 25.969 -0.749 1.00 71.81 644 ILE A C 1
ATOM 4923 O O . ILE A 1 644 ? 5.468 26.066 0.464 1.00 71.81 644 ILE A O 1
ATOM 4927 N N . GLY A 1 645 ? 6.269 26.111 -1.626 1.00 67.12 645 GLY A N 1
ATOM 4928 C CA . GLY A 1 645 ? 7.675 26.291 -1.257 1.00 67.12 645 GLY A CA 1
ATOM 4929 C C . GLY A 1 645 ? 7.938 27.543 -0.417 1.00 67.12 645 GLY A C 1
ATOM 4930 O O . GLY A 1 645 ? 8.769 27.501 0.491 1.00 67.12 645 GLY A O 1
ATOM 4931 N N . GLN A 1 646 ? 7.183 28.628 -0.634 1.00 70.75 646 GLN A N 1
ATOM 4932 C CA . GLN A 1 646 ? 7.265 29.857 0.169 1.00 70.75 646 GLN A CA 1
ATOM 4933 C C . GLN A 1 646 ? 7.072 29.626 1.677 1.00 70.75 646 GLN A C 1
ATOM 4935 O O . GLN A 1 646 ? 7.651 30.368 2.467 1.00 70.75 646 GLN A O 1
ATOM 4940 N N . THR A 1 647 ? 6.325 28.593 2.086 1.00 65.06 647 THR A N 1
ATOM 4941 C CA . THR A 1 647 ? 6.148 28.223 3.505 1.00 65.06 647 THR A CA 1
ATOM 4942 C C . THR A 1 647 ? 7.449 27.712 4.140 1.00 65.06 647 THR A C 1
ATOM 4944 O O . THR A 1 647 ? 7.714 27.903 5.330 1.00 65.06 647 THR A O 1
ATOM 4947 N N . TRP A 1 648 ? 8.315 27.094 3.337 1.00 61.91 648 TRP A N 1
ATOM 4948 C CA . TRP A 1 648 ? 9.564 26.488 3.798 1.00 61.91 648 TRP A CA 1
ATOM 4949 C C . TRP A 1 648 ? 10.789 27.376 3.575 1.00 61.91 648 TRP A C 1
ATOM 4951 O O . TRP A 1 648 ? 11.828 27.161 4.205 1.00 61.91 648 TRP A O 1
ATOM 4961 N N . TRP A 1 649 ? 10.686 28.385 2.711 1.00 66.81 649 TRP A N 1
ATOM 4962 C CA . TRP A 1 649 ? 11.804 29.242 2.329 1.00 66.81 649 TRP A CA 1
ATOM 4963 C C . TRP A 1 649 ? 12.045 30.413 3.290 1.00 66.81 649 TRP A C 1
ATOM 4965 O O . TRP A 1 649 ? 11.146 30.937 3.941 1.00 66.81 649 TRP A O 1
ATOM 4975 N N . VAL A 1 650 ? 13.298 30.873 3.350 1.00 60.31 650 VAL A N 1
ATOM 4976 C CA . VAL A 1 650 ? 13.644 32.141 4.007 1.00 60.31 650 VAL A CA 1
ATOM 4977 C C . VAL A 1 650 ? 13.161 33.322 3.162 1.00 60.31 650 VAL A C 1
ATOM 4979 O O . VAL A 1 650 ? 13.215 33.283 1.931 1.00 60.31 650 VAL A O 1
ATOM 4982 N N . LYS A 1 651 ? 12.716 34.403 3.814 1.00 52.34 651 LYS A N 1
ATOM 4983 C CA . LYS A 1 651 ? 12.268 35.631 3.139 1.00 52.34 651 LYS A CA 1
ATOM 4984 C C . LYS A 1 651 ? 13.359 36.139 2.182 1.00 52.34 651 LYS A C 1
ATOM 4986 O O . LYS A 1 651 ? 14.439 36.518 2.630 1.00 52.34 651 LYS A O 1
ATOM 4991 N N . GLY A 1 652 ? 13.066 36.148 0.878 1.00 58.28 652 GLY A N 1
ATOM 4992 C CA . GLY A 1 652 ? 14.011 36.530 -0.182 1.00 58.28 652 GLY A CA 1
ATOM 4993 C C . GLY A 1 652 ? 14.716 35.367 -0.894 1.00 58.28 652 GLY A C 1
ATOM 4994 O O . GLY A 1 652 ? 15.669 35.614 -1.634 1.00 58.28 652 GLY A O 1
ATOM 4995 N N . ALA A 1 653 ? 14.282 34.118 -0.689 1.00 62.75 653 ALA A N 1
ATOM 4996 C CA . ALA A 1 653 ? 14.725 32.990 -1.505 1.00 62.75 653 ALA A CA 1
ATOM 4997 C C . ALA A 1 653 ? 14.452 33.239 -2.998 1.00 62.75 653 ALA A C 1
ATOM 4999 O O . ALA A 1 653 ? 13.447 33.847 -3.374 1.00 62.75 653 ALA A O 1
ATOM 5000 N N . LYS A 1 654 ? 15.377 32.785 -3.849 1.00 69.12 654 LYS A N 1
ATOM 5001 C CA . LYS A 1 654 ? 15.223 32.876 -5.304 1.00 69.12 654 LYS A CA 1
ATOM 5002 C C . LYS A 1 654 ? 14.054 31.990 -5.759 1.00 69.12 654 LYS A C 1
ATOM 5004 O O . LYS A 1 654 ? 13.845 30.944 -5.144 1.00 69.12 654 LYS A O 1
ATOM 5009 N N . PRO A 1 655 ? 13.352 32.350 -6.850 1.00 71.12 655 PRO A N 1
ATOM 5010 C CA . PRO A 1 655 ? 12.388 31.463 -7.495 1.00 71.12 655 PRO A CA 1
ATOM 5011 C C . PRO A 1 655 ? 12.958 30.057 -7.717 1.00 71.12 655 PRO A C 1
ATOM 5013 O O . PRO A 1 655 ? 14.167 29.894 -7.918 1.00 71.12 655 PRO A O 1
ATOM 5016 N N . PHE A 1 656 ? 12.095 29.040 -7.707 1.00 72.44 656 PHE A N 1
ATOM 5017 C CA . PHE A 1 656 ? 12.521 27.645 -7.847 1.00 72.44 656 PHE A CA 1
ATOM 5018 C C . PHE A 1 656 ? 13.360 27.409 -9.115 1.00 72.44 656 PHE A C 1
ATOM 5020 O O . PHE A 1 656 ? 14.436 26.815 -9.046 1.00 72.44 656 PHE A O 1
ATOM 5027 N N . THR A 1 657 ? 12.937 27.971 -10.251 1.00 77.50 657 THR A N 1
ATOM 5028 C CA . THR A 1 657 ? 13.665 27.890 -11.529 1.00 77.50 657 THR A CA 1
ATOM 5029 C C . THR A 1 657 ? 15.039 28.561 -11.470 1.00 77.50 657 THR A C 1
ATOM 5031 O O . THR A 1 657 ? 16.020 27.995 -11.946 1.00 77.50 657 THR A O 1
ATOM 5034 N N . ASP A 1 658 ? 15.157 29.713 -10.803 1.00 79.38 658 ASP A N 1
ATOM 5035 C CA . ASP A 1 658 ? 16.439 30.400 -10.593 1.00 79.38 658 ASP A CA 1
ATOM 5036 C C . ASP A 1 658 ? 17.382 29.612 -9.665 1.00 79.38 658 ASP A C 1
ATOM 5038 O O . ASP A 1 658 ? 18.607 29.709 -9.790 1.00 79.38 658 ASP A O 1
ATOM 5042 N N . SER A 1 659 ? 16.829 28.822 -8.740 1.00 74.44 659 SER A N 1
ATOM 5043 C CA . SER A 1 659 ? 17.599 27.929 -7.867 1.00 74.44 659 SER A CA 1
ATOM 5044 C C . SER A 1 659 ? 18.127 26.707 -8.624 1.00 74.44 659 SER A C 1
ATOM 5046 O O . SER A 1 659 ? 19.281 26.333 -8.419 1.00 74.44 659 SER A O 1
ATOM 5048 N N . ILE A 1 660 ? 17.333 26.139 -9.541 1.00 75.25 660 ILE A N 1
ATOM 5049 C CA . ILE A 1 660 ? 17.764 25.056 -10.442 1.00 75.25 660 ILE A CA 1
ATOM 5050 C C . ILE A 1 660 ? 18.909 25.535 -11.346 1.00 75.25 660 ILE A C 1
ATOM 5052 O O . ILE A 1 660 ? 19.947 24.882 -11.413 1.00 75.25 660 ILE A O 1
ATOM 5056 N N . ILE A 1 661 ? 18.772 26.715 -11.961 1.00 80.88 661 ILE A N 1
ATOM 5057 C CA . ILE A 1 661 ? 19.822 27.307 -12.810 1.00 80.88 661 ILE A CA 1
ATOM 5058 C C . ILE A 1 661 ? 21.104 27.560 -12.009 1.00 80.88 661 ILE A C 1
ATOM 5060 O O . ILE A 1 661 ? 22.200 27.279 -12.478 1.00 80.88 661 ILE A O 1
ATOM 5064 N N . ALA A 1 662 ? 20.992 28.070 -10.779 1.00 78.50 662 ALA A N 1
ATOM 5065 C CA . ALA A 1 662 ? 22.159 28.299 -9.927 1.00 78.50 662 ALA A CA 1
ATOM 5066 C C . ALA A 1 662 ? 22.845 26.995 -9.467 1.00 78.50 662 ALA A C 1
ATOM 5068 O O . ALA A 1 662 ? 24.031 27.020 -9.126 1.00 78.50 662 ALA A O 1
ATOM 5069 N N . ALA A 1 663 ? 22.108 25.880 -9.421 1.00 76.00 663 ALA A N 1
ATOM 5070 C CA . ALA A 1 663 ? 22.630 24.558 -9.085 1.00 76.00 663 ALA A CA 1
ATOM 5071 C C . ALA A 1 663 ? 23.262 23.835 -10.289 1.00 76.00 663 ALA A C 1
ATOM 5073 O O . ALA A 1 663 ? 24.068 22.925 -10.083 1.00 76.00 663 ALA A O 1
ATOM 5074 N N . ASP A 1 664 ? 22.952 24.251 -11.520 1.00 77.44 664 ASP A N 1
ATOM 5075 C CA . ASP A 1 664 ? 23.539 23.715 -12.749 1.00 77.44 664 ASP A CA 1
ATOM 5076 C C . ASP A 1 664 ? 24.976 24.219 -12.979 1.00 77.44 664 ASP A C 1
ATOM 5078 O O . ASP A 1 664 ? 25.255 25.099 -13.792 1.00 77.44 664 ASP A O 1
ATOM 5082 N N . LYS A 1 665 ? 25.916 23.661 -12.213 1.00 75.44 665 LYS A N 1
ATOM 5083 C CA . LYS A 1 665 ? 27.340 24.027 -12.280 1.00 75.44 665 LYS A CA 1
ATOM 5084 C C . LYS A 1 665 ? 28.063 23.460 -13.503 1.00 75.44 665 LYS A C 1
ATOM 5086 O O . LYS A 1 665 ? 29.076 24.027 -13.902 1.00 75.44 665 LYS A O 1
ATOM 5091 N N . ASP A 1 666 ? 27.541 22.375 -14.072 1.00 75.06 666 ASP A N 1
ATOM 5092 C CA . ASP A 1 666 ? 28.153 21.632 -15.181 1.00 75.06 666 ASP A CA 1
ATOM 5093 C C . ASP A 1 666 ? 27.439 21.877 -16.528 1.00 75.06 666 ASP A C 1
ATOM 5095 O O . ASP A 1 666 ? 27.744 21.221 -17.524 1.00 75.06 666 ASP A O 1
ATOM 5099 N N . ASN A 1 667 ? 26.517 22.847 -16.568 1.00 72.38 667 ASN A N 1
ATOM 5100 C CA . ASN A 1 667 ? 25.725 23.251 -17.733 1.00 72.38 667 ASN A CA 1
ATOM 5101 C C . ASN A 1 667 ? 24.902 22.106 -18.358 1.00 72.38 667 ASN A C 1
ATOM 5103 O O . ASN A 1 667 ? 24.709 22.059 -19.575 1.00 72.38 667 ASN A O 1
ATOM 5107 N N . TRP A 1 668 ? 24.418 21.164 -17.544 1.00 71.88 668 TRP A N 1
ATOM 5108 C CA . TRP A 1 668 ? 23.603 20.046 -18.023 1.00 71.88 668 TRP A CA 1
ATOM 5109 C C . TRP A 1 668 ? 22.261 20.524 -18.594 1.00 71.88 668 TRP A C 1
ATOM 5111 O O . TRP A 1 668 ? 21.775 19.923 -19.552 1.00 71.88 668 TRP A O 1
ATOM 5121 N N . LEU A 1 669 ? 21.693 21.630 -18.089 1.00 77.94 669 LEU A N 1
ATOM 5122 C CA . LEU A 1 669 ? 20.473 22.220 -18.653 1.00 77.94 669 LEU A CA 1
ATOM 5123 C C . LEU A 1 669 ? 20.721 22.745 -20.063 1.00 77.94 669 LEU A C 1
ATOM 5125 O O . LEU A 1 669 ? 19.879 22.538 -20.930 1.00 77.94 669 LEU A O 1
ATOM 5129 N N . GLY A 1 670 ? 21.877 23.373 -20.308 1.00 76.38 670 GLY A N 1
ATOM 5130 C CA . GLY A 1 670 ? 22.266 23.847 -21.636 1.00 76.38 670 GLY A CA 1
ATOM 5131 C C . GLY A 1 670 ? 22.187 22.726 -22.672 1.00 76.38 670 GLY A C 1
ATOM 5132 O O . GLY A 1 670 ? 21.416 22.833 -23.626 1.00 76.38 670 GLY A O 1
ATOM 5133 N N . TYR A 1 671 ? 22.867 21.605 -22.409 1.00 75.69 671 TYR A N 1
ATOM 5134 C CA . TYR A 1 671 ? 22.841 20.431 -23.290 1.00 75.69 671 TYR A CA 1
ATOM 5135 C C . TYR A 1 671 ? 21.431 19.841 -23.455 1.00 75.69 671 TYR A C 1
ATOM 5137 O O . TYR A 1 671 ? 21.024 19.509 -24.565 1.00 75.69 671 TYR A O 1
ATOM 5145 N N . ILE A 1 672 ? 20.641 19.751 -22.377 1.00 79.94 672 ILE A N 1
ATOM 5146 C CA . ILE A 1 672 ? 19.264 19.234 -22.450 1.00 79.94 672 ILE A CA 1
ATOM 5147 C C . ILE A 1 672 ? 18.361 20.135 -23.303 1.00 79.94 672 ILE A C 1
ATOM 5149 O O . ILE A 1 672 ? 17.572 19.625 -24.096 1.00 79.94 672 ILE A O 1
ATOM 5153 N N . THR A 1 673 ? 18.473 21.461 -23.179 1.00 80.44 673 THR A N 1
ATOM 5154 C CA . THR A 1 673 ? 17.652 22.403 -23.966 1.00 80.44 673 THR A CA 1
ATOM 5155 C C . THR A 1 673 ? 18.029 22.474 -25.442 1.00 80.44 673 THR A C 1
ATOM 5157 O O . THR A 1 673 ? 17.236 22.941 -26.260 1.00 80.44 673 THR A O 1
ATOM 5160 N N . GLU A 1 674 ? 19.241 22.052 -25.792 1.00 80.69 674 GLU A N 1
ATOM 5161 C CA . GLU A 1 674 ? 19.675 21.897 -27.179 1.00 80.69 674 GLU A CA 1
ATOM 5162 C C . GLU A 1 674 ? 19.221 20.555 -27.753 1.00 80.69 674 GLU A C 1
ATOM 5164 O O . GLU A 1 674 ? 18.775 20.505 -28.896 1.00 80.69 674 GLU A O 1
ATOM 5169 N N . ALA A 1 675 ? 19.247 19.499 -26.938 1.00 81.75 675 ALA A N 1
ATOM 5170 C CA . ALA A 1 675 ? 18.836 18.162 -27.340 1.00 81.75 675 ALA A CA 1
ATOM 5171 C C . ALA A 1 675 ? 17.314 17.979 -27.422 1.00 81.75 675 ALA A C 1
ATOM 5173 O O . ALA A 1 675 ? 16.834 17.192 -28.233 1.00 81.75 675 ALA A O 1
ATOM 5174 N N . LEU A 1 676 ? 16.519 18.668 -26.602 1.00 83.00 676 LEU A N 1
ATOM 5175 C CA . LEU A 1 676 ? 15.072 18.449 -26.541 1.00 83.00 676 LEU A CA 1
ATOM 5176 C C . LEU A 1 676 ? 14.285 19.526 -27.287 1.00 83.00 676 LEU A C 1
ATOM 5178 O O . LEU A 1 676 ? 14.318 20.709 -26.947 1.00 83.00 676 LEU A O 1
ATOM 5182 N N . THR A 1 677 ? 13.474 19.085 -28.246 1.00 84.94 677 THR A N 1
ATOM 5183 C CA . THR A 1 677 ? 12.419 19.887 -28.870 1.00 84.94 677 THR A CA 1
ATOM 5184 C C . THR A 1 677 ? 11.060 19.392 -28.393 1.00 84.94 677 THR A C 1
ATOM 5186 O O . THR A 1 677 ? 10.660 18.263 -28.685 1.00 84.94 677 THR A O 1
ATOM 5189 N N . VAL A 1 678 ? 10.330 20.250 -27.691 1.00 83.44 678 VAL A N 1
ATOM 5190 C CA . VAL A 1 678 ? 8.941 20.002 -27.305 1.00 83.44 678 VAL A CA 1
ATOM 5191 C C . VAL A 1 678 ? 8.020 20.633 -28.354 1.00 83.44 678 VAL A C 1
ATOM 5193 O O . VAL A 1 678 ? 8.272 21.713 -28.884 1.00 83.44 678 VAL A O 1
ATOM 5196 N N . LYS A 1 679 ? 6.963 19.933 -28.759 1.00 83.81 679 LYS A N 1
ATOM 5197 C CA . LYS A 1 679 ? 6.032 20.460 -29.760 1.00 83.81 679 LYS A CA 1
ATOM 5198 C C . LYS A 1 679 ? 5.201 21.592 -29.150 1.00 83.81 679 LYS A C 1
ATOM 5200 O O . LYS A 1 679 ? 4.700 21.460 -28.039 1.00 83.81 679 LYS A O 1
ATOM 5205 N N . GLY A 1 680 ? 5.048 22.697 -29.881 1.00 80.75 680 GLY A N 1
ATOM 5206 C CA . GLY A 1 680 ? 4.247 23.850 -29.447 1.00 80.75 680 GLY A CA 1
ATOM 5207 C C . GLY A 1 680 ? 4.953 24.827 -28.495 1.00 80.75 680 GLY A C 1
ATOM 5208 O O . GLY A 1 680 ? 4.299 25.740 -28.002 1.00 80.75 680 GLY A O 1
ATOM 5209 N N . THR A 1 681 ? 6.255 24.661 -28.245 1.00 80.44 681 THR A N 1
ATOM 5210 C CA . THR A 1 681 ? 7.070 25.538 -27.381 1.00 80.44 681 THR A CA 1
ATOM 5211 C C . THR A 1 681 ? 7.909 26.543 -28.171 1.00 80.44 681 THR A C 1
ATOM 5213 O O . THR A 1 681 ? 8.226 26.299 -29.338 1.00 80.44 681 THR A O 1
ATOM 5216 N N . THR A 1 682 ? 8.308 27.652 -27.537 1.00 70.69 682 THR A N 1
ATOM 5217 C CA . THR A 1 682 ? 8.979 28.790 -28.211 1.00 70.69 682 THR A CA 1
ATOM 5218 C C . THR A 1 682 ? 10.416 29.056 -27.761 1.00 70.69 682 THR A C 1
ATOM 5220 O O . THR A 1 682 ? 11.110 29.872 -28.364 1.00 70.69 682 THR A O 1
ATOM 5223 N N . TYR A 1 683 ? 10.917 28.335 -26.755 1.00 73.75 683 TYR A N 1
ATOM 5224 C CA . TYR A 1 683 ? 12.264 28.534 -26.197 1.00 73.75 683 TYR A CA 1
ATOM 5225 C C . TYR A 1 683 ? 13.434 28.294 -27.180 1.00 73.75 683 TYR A C 1
ATOM 5227 O O . TYR A 1 683 ? 14.582 28.584 -26.846 1.00 73.75 683 TYR A O 1
ATOM 5235 N N . GLY A 1 684 ? 13.184 27.762 -28.382 1.00 62.84 684 GLY A N 1
ATOM 5236 C CA . GLY A 1 684 ? 14.208 27.451 -29.387 1.00 62.84 684 GLY A CA 1
ATOM 5237 C C . GLY A 1 684 ? 14.910 28.663 -30.019 1.00 62.84 684 GLY A C 1
ATOM 5238 O O . GLY A 1 684 ? 15.990 28.491 -30.579 1.00 62.84 684 GLY A O 1
ATOM 5239 N N . ASP A 1 685 ? 14.340 29.866 -29.900 1.00 67.19 685 ASP A N 1
ATOM 5240 C CA . ASP A 1 685 ? 14.846 31.088 -30.551 1.00 67.19 685 ASP A CA 1
ATOM 5241 C C . ASP A 1 685 ? 15.920 31.842 -29.734 1.00 67.19 685 ASP A C 1
ATOM 5243 O O . ASP A 1 685 ? 16.540 32.786 -30.231 1.00 67.19 685 ASP A O 1
ATOM 5247 N N . GLU A 1 686 ? 16.159 31.449 -28.478 1.00 76.31 686 GLU A N 1
ATOM 5248 C CA . GLU A 1 686 ? 17.159 32.074 -27.602 1.00 76.31 686 GLU A CA 1
ATOM 5249 C C . GLU A 1 686 ? 18.555 31.458 -27.810 1.00 76.31 686 GLU A C 1
ATOM 5251 O O . GLU A 1 686 ? 18.721 30.240 -27.867 1.00 76.31 686 GLU A O 1
ATOM 5256 N N . THR A 1 687 ? 19.573 32.316 -27.906 1.00 71.12 687 THR A N 1
ATOM 5257 C CA . THR A 1 687 ? 20.966 31.933 -28.224 1.00 71.12 687 THR A CA 1
ATOM 5258 C C . THR A 1 687 ? 21.893 31.975 -27.010 1.00 71.12 687 THR A C 1
ATOM 5260 O O . THR A 1 687 ? 22.975 31.396 -27.035 1.00 71.12 687 THR A O 1
ATOM 5263 N N . ASP A 1 688 ? 21.475 32.641 -25.935 1.00 80.56 688 ASP A N 1
ATOM 5264 C CA . ASP A 1 688 ? 22.153 32.620 -24.643 1.00 80.56 688 ASP A CA 1
ATOM 5265 C C . ASP A 1 688 ? 21.719 31.374 -23.856 1.00 80.56 688 ASP A C 1
ATOM 5267 O O . ASP A 1 688 ? 20.558 31.256 -23.462 1.00 80.56 688 ASP A O 1
ATOM 5271 N N . SER A 1 689 ? 22.644 30.441 -23.608 1.00 72.81 689 SER A N 1
ATOM 5272 C CA . SER A 1 689 ? 22.344 29.145 -22.979 1.00 72.81 689 SER A CA 1
ATOM 5273 C C . SER A 1 689 ? 21.662 29.269 -21.611 1.00 72.81 689 SER A C 1
ATOM 5275 O O . SER A 1 689 ? 20.784 28.471 -21.295 1.00 72.81 689 SER A O 1
ATOM 5277 N N . ALA A 1 690 ? 21.995 30.290 -20.811 1.00 74.94 690 ALA A N 1
ATOM 5278 C CA . ALA A 1 690 ? 21.377 30.489 -19.500 1.00 74.94 690 ALA A CA 1
ATOM 5279 C C . ALA A 1 690 ? 19.946 31.033 -19.625 1.00 74.94 690 ALA A C 1
ATOM 5281 O O . ALA A 1 690 ? 19.048 30.620 -18.885 1.00 74.94 690 ALA A O 1
ATOM 5282 N N . LYS A 1 691 ? 19.706 31.937 -20.583 1.00 80.56 691 LYS A N 1
ATOM 5283 C CA . LYS A 1 691 ? 18.352 32.429 -20.879 1.00 80.56 691 LYS A CA 1
ATOM 5284 C C . LYS A 1 691 ? 17.487 31.359 -21.533 1.00 80.56 691 LYS A C 1
ATOM 5286 O O . LYS A 1 691 ? 16.314 31.259 -21.187 1.00 80.56 691 LYS A O 1
ATOM 5291 N N . LYS A 1 692 ? 18.067 30.531 -22.403 1.00 81.25 692 LYS A N 1
ATOM 5292 C CA . LYS A 1 692 ? 17.397 29.395 -23.038 1.00 81.25 692 LYS A CA 1
ATOM 5293 C C . LYS A 1 692 ? 17.005 28.340 -22.006 1.00 81.25 692 LYS A C 1
ATOM 5295 O O . LYS A 1 692 ? 15.844 27.948 -21.965 1.00 81.25 692 LYS A O 1
ATOM 5300 N N . ALA A 1 693 ? 17.921 27.970 -21.106 1.00 81.19 693 ALA A N 1
ATOM 5301 C CA . ALA A 1 693 ? 17.632 27.093 -19.971 1.00 81.19 693 ALA A CA 1
ATOM 5302 C C . ALA A 1 693 ? 16.506 27.651 -19.090 1.00 81.19 693 ALA A C 1
ATOM 5304 O O . ALA A 1 693 ? 15.589 26.924 -18.710 1.00 81.19 693 ALA A O 1
ATOM 5305 N N . LYS A 1 694 ? 16.518 28.961 -18.814 1.00 83.25 694 LYS A N 1
ATOM 5306 C CA . LYS A 1 694 ? 15.449 29.621 -18.056 1.00 83.25 694 LYS A CA 1
ATOM 5307 C C . LYS A 1 694 ? 14.104 29.608 -18.783 1.00 83.25 694 LYS A C 1
ATOM 5309 O O . LYS A 1 694 ? 13.092 29.309 -18.156 1.00 83.25 694 LYS A O 1
ATOM 5314 N N . ALA A 1 695 ? 14.083 29.925 -20.076 1.00 84.44 695 ALA A N 1
ATOM 5315 C CA . ALA A 1 695 ? 12.875 29.905 -20.896 1.00 84.44 695 ALA A CA 1
ATOM 5316 C C . ALA A 1 695 ? 12.286 28.490 -20.982 1.00 84.44 695 ALA A C 1
ATOM 5318 O O . ALA A 1 695 ? 11.098 28.309 -20.736 1.00 84.44 695 ALA A O 1
ATOM 5319 N N . PHE A 1 696 ? 13.136 27.489 -21.214 1.00 85.69 696 PHE A N 1
ATOM 5320 C CA . PHE A 1 696 ? 12.764 26.078 -21.186 1.00 85.69 696 PHE A CA 1
ATOM 5321 C C . PHE A 1 696 ? 12.141 25.673 -19.847 1.00 85.69 696 PHE A C 1
ATOM 5323 O O . PHE A 1 696 ? 11.029 25.155 -19.829 1.00 85.69 696 PHE A O 1
ATOM 5330 N N . LEU A 1 697 ? 12.810 25.948 -18.719 1.00 85.12 697 LEU A N 1
ATOM 5331 C CA . LEU A 1 697 ? 12.274 25.619 -17.396 1.00 85.12 697 LEU A CA 1
ATOM 5332 C C . LEU A 1 697 ? 10.933 26.316 -17.147 1.00 85.12 697 LEU A C 1
ATOM 5334 O O . LEU A 1 697 ? 10.004 25.677 -16.670 1.00 85.12 697 LEU A O 1
ATOM 5338 N N . ASN A 1 698 ? 10.807 27.597 -17.496 1.00 85.19 698 ASN A N 1
ATOM 5339 C CA . ASN A 1 698 ? 9.553 28.329 -17.328 1.00 85.19 698 ASN A CA 1
ATOM 5340 C C . ASN A 1 698 ? 8.409 27.714 -18.150 1.00 85.19 698 ASN A C 1
ATOM 5342 O O . ASN A 1 698 ? 7.310 27.575 -17.623 1.00 85.19 698 ASN A O 1
ATOM 5346 N N . GLU A 1 699 ? 8.657 27.311 -19.399 1.00 83.75 699 GLU A N 1
ATOM 5347 C CA . GLU A 1 699 ? 7.649 26.638 -20.230 1.00 83.75 699 GLU A CA 1
ATOM 5348 C C . GLU A 1 699 ? 7.311 25.229 -19.702 1.00 83.75 699 GLU A C 1
ATOM 5350 O O . GLU A 1 699 ? 6.144 24.848 -19.692 1.00 83.75 699 GLU A O 1
ATOM 5355 N N . MET A 1 700 ? 8.284 24.468 -19.182 1.00 83.81 700 MET A N 1
ATOM 5356 C CA . MET A 1 700 ? 8.020 23.154 -18.571 1.00 83.81 700 MET A CA 1
ATOM 5357 C C . MET A 1 700 ? 7.241 23.263 -17.254 1.00 83.81 700 MET A C 1
ATOM 5359 O O . MET A 1 700 ? 6.375 22.437 -16.976 1.00 83.81 700 MET A O 1
ATOM 5363 N N . PHE A 1 701 ? 7.516 24.283 -16.440 1.00 83.12 701 PHE A N 1
ATOM 5364 C CA . PHE A 1 701 ? 6.804 24.531 -15.184 1.00 83.12 701 PHE A CA 1
ATOM 5365 C C . PHE A 1 701 ? 5.456 25.239 -15.377 1.00 83.12 701 PHE A C 1
ATOM 5367 O O . PHE A 1 701 ? 4.664 25.264 -14.440 1.00 83.12 701 PHE A O 1
ATOM 5374 N N . ALA A 1 702 ? 5.158 25.738 -16.579 1.00 83.06 702 ALA A N 1
ATOM 5375 C CA . ALA A 1 702 ? 3.814 26.172 -16.965 1.00 83.06 702 ALA A CA 1
ATOM 5376 C C . ALA A 1 702 ? 2.862 24.992 -17.263 1.00 83.06 702 ALA A C 1
ATOM 5378 O O . ALA A 1 702 ? 1.705 25.209 -17.614 1.00 83.06 702 ALA A O 1
ATOM 5379 N N . SER A 1 703 ? 3.341 23.751 -17.127 1.00 83.38 703 SER A N 1
ATOM 5380 C CA . SER A 1 703 ? 2.545 22.536 -17.295 1.00 83.38 703 SER A CA 1
ATOM 5381 C C . SER A 1 703 ? 1.467 22.371 -16.222 1.00 83.38 703 SER A C 1
ATOM 5383 O O . SER A 1 703 ? 1.568 22.895 -15.109 1.00 83.38 703 SER A O 1
ATOM 5385 N N . THR A 1 704 ? 0.459 21.575 -16.566 1.00 85.19 704 THR A N 1
ATOM 5386 C CA . THR A 1 704 ? -0.522 21.019 -15.627 1.00 85.19 704 THR A CA 1
ATOM 5387 C C . THR A 1 704 ? -0.174 19.564 -15.336 1.00 85.19 704 THR A C 1
ATOM 5389 O O . THR A 1 704 ? 0.405 18.878 -16.182 1.00 85.19 704 THR A O 1
ATOM 5392 N N . ALA A 1 705 ? -0.492 19.085 -14.138 1.00 83.62 705 ALA A N 1
ATOM 5393 C CA . ALA A 1 705 ? -0.245 17.708 -13.741 1.00 83.62 705 ALA A CA 1
ATOM 5394 C C . ALA A 1 705 ? -1.427 17.123 -12.968 1.00 83.62 705 ALA A C 1
ATOM 5396 O O . ALA A 1 705 ? -2.062 17.819 -12.180 1.00 83.62 705 ALA A O 1
ATOM 5397 N N . GLU A 1 706 ? -1.672 15.833 -13.164 1.00 84.06 706 GLU A N 1
ATOM 5398 C CA . GLU A 1 706 ? -2.649 15.029 -12.438 1.00 84.06 706 GLU A CA 1
ATOM 5399 C C . GLU A 1 706 ? -1.998 13.704 -12.028 1.00 84.06 706 GLU A C 1
ATOM 5401 O O . GLU A 1 706 ? -1.582 12.914 -12.873 1.00 84.06 706 GLU A O 1
ATOM 5406 N N . LEU A 1 707 ? -1.900 13.464 -10.725 1.00 80.00 707 LEU A N 1
ATOM 5407 C CA . LEU A 1 707 ? -1.540 12.187 -10.126 1.00 80.00 707 LEU A CA 1
ATOM 5408 C C . LEU A 1 707 ? -2.814 11.517 -9.614 1.00 80.00 707 LEU A C 1
ATOM 5410 O O . LEU A 1 707 ? -3.522 12.093 -8.798 1.00 80.00 707 LEU A O 1
ATOM 5414 N N . VAL A 1 708 ? -3.074 10.287 -10.036 1.00 80.75 708 VAL A N 1
ATOM 5415 C CA . VAL A 1 708 ? -4.184 9.455 -9.568 1.00 80.75 708 VAL A CA 1
ATOM 5416 C C . VAL A 1 708 ? -3.609 8.186 -8.962 1.00 80.75 708 VAL A C 1
ATOM 5418 O O . VAL A 1 708 ? -2.957 7.408 -9.657 1.00 80.75 708 VAL A O 1
ATOM 5421 N N . LEU A 1 709 ? -3.869 7.962 -7.679 1.00 75.50 709 LEU A N 1
ATOM 5422 C CA . LEU A 1 709 ? -3.662 6.686 -7.010 1.00 75.50 709 LEU A CA 1
ATOM 5423 C C . LEU A 1 709 ? -5.013 5.982 -6.890 1.00 75.50 709 LEU A C 1
ATOM 5425 O O . LEU A 1 709 ? -5.934 6.511 -6.275 1.00 75.50 709 LEU A O 1
ATOM 5429 N N . ASN A 1 710 ? -5.118 4.799 -7.483 1.00 73.06 710 ASN A N 1
ATOM 5430 C CA . ASN A 1 710 ? -6.283 3.930 -7.433 1.00 73.06 710 ASN A CA 1
ATOM 5431 C C . ASN A 1 710 ? -5.894 2.626 -6.729 1.00 73.06 710 ASN A C 1
ATOM 5433 O O . ASN A 1 710 ? -4.999 1.910 -7.192 1.00 73.06 710 ASN A O 1
ATOM 5437 N N . ILE A 1 711 ? -6.555 2.332 -5.616 1.00 64.94 711 ILE A N 1
ATOM 5438 C CA . ILE A 1 711 ? -6.397 1.080 -4.878 1.00 64.94 711 ILE A CA 1
ATOM 5439 C C . ILE A 1 711 ? -7.753 0.399 -4.970 1.00 64.94 711 ILE A C 1
ATOM 5441 O O . ILE A 1 711 ? -8.713 0.901 -4.407 1.00 64.94 711 ILE A O 1
ATOM 5445 N N . SER A 1 712 ? -7.831 -0.693 -5.732 1.00 61.28 712 SER A N 1
ATOM 5446 C CA . SER A 1 712 ? -9.082 -1.436 -5.898 1.00 61.28 712 SER A CA 1
ATOM 5447 C C . SER A 1 712 ? -8.854 -2.926 -5.671 1.00 61.28 712 SER A C 1
ATOM 5449 O O . SER A 1 712 ? -7.962 -3.535 -6.274 1.00 61.28 712 SER A O 1
ATOM 5451 N N . GLY A 1 713 ? -9.701 -3.543 -4.853 1.00 53.91 713 GLY A N 1
ATOM 5452 C CA . GLY A 1 713 ? -9.530 -4.915 -4.375 1.00 53.91 713 GLY A CA 1
ATOM 5453 C C . GLY A 1 713 ? -9.506 -5.959 -5.492 1.00 53.91 713 GLY A C 1
ATOM 5454 O O . GLY A 1 713 ? -8.847 -6.984 -5.363 1.00 53.91 713 GLY A O 1
ATOM 5455 N N . ASN A 1 714 ? -10.155 -5.683 -6.631 1.00 58.88 714 ASN A N 1
ATOM 5456 C CA . ASN A 1 714 ? -10.167 -6.578 -7.797 1.00 58.88 714 ASN A CA 1
ATOM 5457 C C . ASN A 1 714 ? -9.108 -6.229 -8.864 1.00 58.88 714 ASN A C 1
ATOM 5459 O O . ASN A 1 714 ? -8.828 -7.046 -9.743 1.00 58.88 714 ASN A O 1
ATOM 5463 N N . GLY A 1 715 ? -8.569 -5.004 -8.848 1.00 61.34 715 GLY A N 1
ATOM 5464 C CA . GLY A 1 715 ? -7.661 -4.480 -9.877 1.00 61.34 715 GLY A CA 1
ATOM 5465 C C . GLY A 1 715 ? -6.194 -4.403 -9.452 1.00 61.34 715 GLY A C 1
ATOM 5466 O O . GLY A 1 715 ? -5.325 -4.335 -10.328 1.00 61.34 715 GLY A O 1
ATOM 5467 N N . GLY A 1 716 ? -5.932 -4.451 -8.143 1.00 69.50 716 GLY A N 1
ATOM 5468 C CA . GLY A 1 716 ? -4.632 -4.179 -7.540 1.00 69.50 716 GLY A CA 1
ATOM 5469 C C . GLY A 1 716 ? -4.392 -2.679 -7.322 1.00 69.50 716 GLY A C 1
ATOM 5470 O O . GLY A 1 716 ? -5.338 -1.897 -7.204 1.00 69.50 716 GLY A O 1
ATOM 5471 N N . ILE A 1 717 ? -3.119 -2.280 -7.271 1.00 69.19 717 ILE A N 1
ATOM 5472 C CA . ILE A 1 717 ? -2.687 -0.885 -7.108 1.00 69.19 717 ILE A CA 1
ATOM 5473 C C . ILE A 1 717 ? -2.324 -0.311 -8.478 1.00 69.19 717 ILE A C 1
ATOM 5475 O O . ILE A 1 717 ? -1.523 -0.895 -9.212 1.00 69.19 717 ILE A O 1
ATOM 5479 N N . GLU A 1 718 ? -2.861 0.859 -8.805 1.00 80.56 718 GLU A N 1
ATOM 5480 C CA . GLU A 1 718 ? -2.527 1.598 -10.020 1.00 80.56 718 GLU A CA 1
ATOM 5481 C C . GLU A 1 718 ? -2.272 3.071 -9.690 1.00 80.56 718 GLU A C 1
ATOM 5483 O O . GLU A 1 718 ? -3.141 3.768 -9.173 1.00 80.56 718 GLU A O 1
ATOM 5488 N N . ALA A 1 719 ? -1.067 3.551 -9.988 1.00 79.25 719 ALA A N 1
ATOM 5489 C CA . ALA A 1 719 ? -0.676 4.948 -9.848 1.00 79.25 719 ALA A CA 1
ATOM 5490 C C . ALA A 1 719 ? -0.389 5.528 -11.233 1.00 79.25 719 ALA A C 1
ATOM 5492 O O . ALA A 1 719 ? 0.434 4.989 -11.971 1.00 79.25 719 ALA A O 1
ATOM 5493 N N . THR A 1 720 ? -1.053 6.626 -11.587 1.00 82.81 720 THR A N 1
ATOM 5494 C CA . THR A 1 720 ? -0.886 7.302 -12.879 1.00 82.81 720 THR A CA 1
ATOM 5495 C C . THR A 1 720 ? -0.565 8.770 -12.659 1.00 82.81 720 THR A C 1
ATOM 5497 O O . THR A 1 720 ? -1.325 9.463 -12.000 1.00 82.81 720 THR A O 1
ATOM 5500 N N . LEU A 1 721 ? 0.537 9.253 -13.222 1.00 82.12 721 LEU A N 1
ATOM 5501 C CA . LEU A 1 721 ? 0.908 10.661 -13.285 1.00 82.12 721 LEU A CA 1
ATOM 5502 C C . LEU A 1 721 ? 0.820 11.124 -14.736 1.00 82.12 721 LEU A C 1
ATOM 5504 O O . LEU A 1 721 ? 1.564 10.636 -15.576 1.00 82.12 721 LEU A O 1
ATOM 5508 N N . ASN A 1 722 ? -0.024 12.102 -15.020 1.00 86.12 722 ASN A N 1
ATOM 5509 C CA . ASN A 1 722 ? -0.123 12.748 -16.319 1.00 86.12 722 ASN A CA 1
ATOM 5510 C C . ASN A 1 722 ? 0.323 14.199 -16.190 1.00 86.12 722 ASN A C 1
ATOM 5512 O O . ASN A 1 722 ? -0.268 14.957 -15.432 1.00 86.12 722 ASN A O 1
ATOM 5516 N N . VAL A 1 723 ? 1.346 14.594 -16.938 1.00 84.19 723 VAL A N 1
ATOM 5517 C CA . VAL A 1 723 ? 1.846 15.968 -17.017 1.00 84.19 723 VAL A CA 1
ATOM 5518 C C . VAL A 1 723 ? 1.600 16.490 -18.427 1.00 84.19 723 VAL A C 1
ATOM 5520 O O . VAL A 1 723 ? 2.208 16.020 -19.390 1.00 84.19 723 VAL A O 1
ATOM 5523 N N . ALA A 1 724 ? 0.719 17.473 -18.567 1.00 86.12 724 ALA A N 1
ATOM 5524 C CA . ALA A 1 724 ? 0.451 18.145 -19.829 1.00 86.12 724 ALA A CA 1
ATOM 5525 C C . ALA A 1 724 ? 1.247 19.453 -19.892 1.00 86.12 724 ALA A C 1
ATOM 5527 O O . ALA A 1 724 ? 0.951 20.419 -19.190 1.00 86.12 724 ALA A O 1
ATOM 5528 N N . VAL A 1 725 ? 2.264 19.483 -20.756 1.00 82.31 725 VAL A N 1
ATOM 5529 C CA . VAL A 1 725 ? 3.067 20.689 -21.007 1.00 82.31 725 VAL A CA 1
ATOM 5530 C C . VAL A 1 725 ? 2.260 21.695 -21.821 1.00 82.31 725 VAL A C 1
ATOM 5532 O O . VAL A 1 725 ? 2.257 22.883 -21.521 1.00 82.31 725 VAL A O 1
ATOM 5535 N N . ASN A 1 726 ? 1.556 21.215 -22.847 1.00 82.56 726 ASN A N 1
ATOM 5536 C CA . ASN A 1 726 ? 0.590 21.982 -23.629 1.00 82.56 726 ASN A CA 1
ATOM 5537 C C . ASN A 1 726 ? -0.387 21.020 -24.342 1.00 82.56 726 ASN A C 1
ATOM 5539 O O . ASN A 1 726 ? -0.350 19.808 -24.135 1.00 82.56 726 ASN A O 1
ATOM 5543 N N . ALA A 1 727 ? -1.259 21.535 -25.215 1.00 80.81 727 ALA A N 1
ATOM 5544 C CA . ALA A 1 727 ? -2.231 20.713 -25.950 1.00 80.81 727 ALA A CA 1
ATOM 5545 C C . ALA A 1 727 ? -1.586 19.627 -26.847 1.00 80.81 727 ALA A C 1
ATOM 5547 O O . ALA A 1 727 ? -2.197 18.592 -27.145 1.00 80.81 727 ALA A O 1
ATOM 5548 N N . GLU A 1 728 ? -0.346 19.845 -27.279 1.00 82.31 728 GLU A N 1
ATOM 5549 C CA . GLU A 1 728 ? 0.383 19.015 -28.234 1.00 82.31 728 GLU A CA 1
ATOM 5550 C C . GLU A 1 728 ? 1.494 18.162 -27.606 1.00 82.31 728 GLU A C 1
ATOM 5552 O O . GLU A 1 728 ? 1.950 17.234 -28.274 1.00 82.31 728 GLU A O 1
ATOM 5557 N N . ALA A 1 729 ? 1.890 18.414 -26.352 1.00 85.75 729 ALA A N 1
ATOM 5558 C CA . ALA A 1 729 ? 2.989 17.717 -25.688 1.00 85.75 729 ALA A CA 1
ATOM 5559 C C . ALA A 1 729 ? 2.737 17.417 -24.201 1.00 85.75 729 ALA A C 1
ATOM 5561 O O . ALA A 1 729 ? 2.142 18.215 -23.473 1.00 85.75 729 ALA A O 1
ATOM 5562 N N . GLY A 1 730 ? 3.232 16.269 -23.740 1.00 85.69 730 GLY A N 1
ATOM 5563 C CA . GLY A 1 730 ? 3.076 15.825 -22.357 1.00 85.69 730 GLY A CA 1
ATOM 5564 C C . GLY A 1 730 ? 3.778 14.502 -22.060 1.00 85.69 730 GLY A C 1
ATOM 5565 O O . GLY A 1 730 ? 4.285 13.836 -22.966 1.00 85.69 730 GLY A O 1
ATOM 5566 N N . VAL A 1 731 ? 3.797 14.144 -20.778 1.00 86.38 731 VAL A N 1
ATOM 5567 C CA . VAL A 1 731 ? 4.376 12.906 -20.250 1.00 86.38 731 VAL A CA 1
ATOM 5568 C C . VAL A 1 731 ? 3.366 12.236 -19.326 1.00 86.38 731 VAL A C 1
ATOM 5570 O O . VAL A 1 731 ? 2.950 12.827 -18.335 1.00 86.38 731 VAL A O 1
ATOM 5573 N N . GLY A 1 732 ? 2.994 11.002 -19.638 1.00 85.06 732 GLY A N 1
ATOM 5574 C CA . GLY A 1 732 ? 2.286 10.094 -18.746 1.00 85.06 732 GLY A CA 1
ATOM 5575 C C . GLY A 1 732 ? 3.257 9.084 -18.143 1.00 85.06 732 GLY A C 1
ATOM 5576 O O . GLY A 1 732 ? 4.149 8.583 -18.825 1.00 85.06 732 GLY A O 1
ATOM 5577 N N . VAL A 1 733 ? 3.099 8.767 -16.867 1.00 84.06 733 VAL A N 1
ATOM 5578 C CA . VAL A 1 733 ? 3.770 7.655 -16.196 1.00 84.06 733 VAL A CA 1
ATOM 5579 C C . VAL A 1 733 ? 2.697 6.842 -15.501 1.00 84.06 733 VAL A C 1
ATOM 5581 O O . VAL A 1 733 ? 1.933 7.386 -14.712 1.00 84.06 733 VAL A O 1
ATOM 5584 N N . SER A 1 734 ? 2.648 5.543 -15.758 1.00 81.81 734 SER A N 1
ATOM 5585 C CA . SER A 1 734 ? 1.765 4.631 -15.036 1.00 81.81 734 SER A CA 1
ATOM 5586 C C . SER A 1 734 ? 2.562 3.498 -14.409 1.00 81.81 734 SER A C 1
ATOM 5588 O O . SER A 1 734 ? 3.494 2.956 -15.004 1.00 81.81 734 SER A O 1
ATOM 5590 N N . VAL A 1 735 ? 2.200 3.157 -13.178 1.00 75.31 735 VAL A N 1
ATOM 5591 C CA . VAL A 1 735 ? 2.712 2.010 -12.436 1.00 75.31 735 VAL A CA 1
ATOM 5592 C C . VAL A 1 735 ? 1.518 1.191 -11.989 1.00 75.31 735 VAL A C 1
ATOM 5594 O O . VAL A 1 735 ? 0.594 1.712 -11.368 1.00 75.31 735 VAL A O 1
ATOM 5597 N N . LYS A 1 736 ? 1.550 -0.100 -12.288 1.00 81.69 736 LYS A N 1
ATOM 5598 C CA . LYS A 1 736 ? 0.505 -1.049 -11.945 1.00 81.69 736 LYS A CA 1
ATOM 5599 C C . LYS A 1 736 ? 1.103 -2.258 -11.255 1.00 81.69 736 LYS A C 1
ATOM 5601 O O . LYS A 1 736 ? 2.066 -2.839 -11.748 1.00 81.69 736 LYS A O 1
ATOM 5606 N N . LEU A 1 737 ? 0.482 -2.646 -10.152 1.00 72.69 737 LEU A N 1
ATOM 5607 C CA . LEU A 1 737 ? 0.665 -3.918 -9.470 1.00 72.69 737 LEU A CA 1
ATOM 5608 C C . LEU A 1 737 ? -0.708 -4.585 -9.439 1.00 72.69 737 LEU A C 1
ATOM 5610 O O . LEU A 1 737 ? -1.550 -4.246 -8.613 1.00 72.69 737 LEU A O 1
ATOM 5614 N N . GLY A 1 738 ? -0.966 -5.446 -10.417 1.00 66.88 738 GLY A N 1
ATOM 5615 C CA . GLY A 1 738 ? -2.222 -6.163 -10.553 1.00 66.88 738 GLY A CA 1
ATOM 5616 C C . GLY A 1 738 ? -2.331 -7.347 -9.597 1.00 66.88 738 GLY A C 1
ATOM 5617 O O . GLY A 1 738 ? -1.361 -7.785 -8.980 1.00 66.88 738 GLY A O 1
ATOM 5618 N N . ALA A 1 739 ? -3.547 -7.874 -9.494 1.00 60.94 739 ALA A N 1
ATOM 5619 C CA . ALA A 1 739 ? -3.874 -8.994 -8.619 1.00 60.94 739 ALA A CA 1
ATOM 5620 C C . ALA A 1 739 ? -4.473 -10.197 -9.366 1.00 60.94 739 ALA A C 1
ATOM 5622 O O . ALA A 1 739 ? -5.188 -11.025 -8.804 1.00 60.94 739 ALA A O 1
ATOM 5623 N N . LYS A 1 740 ? -4.215 -10.289 -10.674 1.00 66.25 740 LYS A N 1
ATOM 5624 C CA . LYS A 1 740 ? -4.769 -11.356 -11.512 1.00 66.25 740 LYS A CA 1
ATOM 5625 C C . LYS A 1 740 ? -4.152 -12.700 -11.151 1.00 66.25 740 LYS A C 1
ATOM 5627 O O . LYS A 1 740 ? -2.961 -12.782 -10.888 1.00 66.25 740 LYS A O 1
ATOM 5632 N N . ALA A 1 741 ? -4.940 -13.771 -11.233 1.00 66.62 741 ALA A N 1
ATOM 5633 C CA . ALA A 1 741 ? -4.426 -15.131 -11.111 1.00 66.62 741 ALA A CA 1
ATOM 5634 C C . ALA A 1 741 ? -3.417 -15.454 -12.229 1.00 66.62 741 ALA A C 1
ATOM 5636 O O . ALA A 1 741 ? -3.599 -15.056 -13.386 1.00 66.62 741 ALA A O 1
ATOM 5637 N N . TYR A 1 742 ? -2.381 -16.230 -11.899 1.00 71.38 742 TYR A N 1
ATOM 5638 C CA . TYR A 1 742 ? -1.417 -16.709 -12.886 1.00 71.38 742 TYR A CA 1
ATOM 5639 C C . TYR A 1 742 ? -2.120 -17.591 -13.925 1.00 71.38 742 TYR A C 1
ATOM 5641 O O . TYR A 1 742 ? -2.774 -18.577 -13.585 1.00 71.38 742 TYR A O 1
ATOM 5649 N N . ASN A 1 743 ? -1.945 -17.256 -15.202 1.00 72.88 743 ASN A N 1
ATOM 5650 C CA . ASN A 1 743 ? -2.409 -18.069 -16.317 1.00 72.88 743 ASN A CA 1
ATOM 5651 C C . ASN A 1 743 ? -1.198 -18.588 -17.094 1.00 72.88 743 ASN A C 1
ATOM 5653 O O . ASN A 1 743 ? -0.513 -17.820 -17.770 1.00 72.88 743 ASN A O 1
ATOM 5657 N N . GLU A 1 744 ? -0.960 -19.898 -17.019 1.00 76.38 744 GLU A N 1
ATOM 5658 C CA . GLU A 1 744 ? 0.167 -20.559 -17.681 1.00 76.38 744 GLU A CA 1
ATOM 5659 C C . GLU A 1 744 ? 0.170 -20.340 -19.201 1.00 76.38 744 GLU A C 1
ATOM 5661 O O . GLU A 1 744 ? 1.236 -20.196 -19.791 1.00 76.38 744 GLU A O 1
ATOM 5666 N N . ALA A 1 745 ? -1.000 -20.202 -19.836 1.00 77.56 745 ALA A N 1
ATOM 5667 C CA . ALA A 1 745 ? -1.097 -19.934 -21.273 1.00 77.56 745 ALA A CA 1
ATOM 5668 C C . ALA A 1 745 ? -0.545 -18.554 -21.676 1.00 77.56 745 ALA A C 1
ATOM 5670 O O . ALA A 1 745 ? -0.174 -18.356 -22.831 1.00 77.56 745 ALA A O 1
ATOM 5671 N N . ASN A 1 746 ? -0.481 -17.608 -20.735 1.00 72.00 746 ASN A N 1
ATOM 5672 C CA . ASN A 1 746 ? 0.083 -16.278 -20.966 1.00 72.00 746 ASN A CA 1
ATOM 5673 C C . ASN A 1 746 ? 1.603 -16.248 -20.742 1.00 72.00 746 ASN A C 1
ATOM 5675 O O . ASN A 1 746 ? 2.260 -15.270 -21.098 1.00 72.00 746 ASN A O 1
ATOM 5679 N N . TYR A 1 747 ? 2.171 -17.300 -20.150 1.00 82.12 747 TYR A N 1
ATOM 5680 C CA . TYR A 1 747 ? 3.602 -17.418 -19.931 1.00 82.12 747 TYR A CA 1
ATOM 5681 C C . TYR A 1 747 ? 4.281 -18.095 -21.126 1.00 82.12 747 TYR A C 1
ATOM 5683 O O . TYR A 1 747 ? 3.881 -19.168 -21.569 1.00 82.12 747 TYR A O 1
ATOM 5691 N N . THR A 1 748 ? 5.351 -17.483 -21.635 1.00 82.31 748 THR A N 1
ATOM 5692 C CA . THR A 1 748 ? 6.195 -18.080 -22.677 1.00 82.31 748 THR A CA 1
ATOM 5693 C C . THR A 1 748 ? 7.570 -18.391 -22.102 1.00 82.31 748 THR A C 1
ATOM 5695 O O . THR A 1 748 ? 8.322 -17.478 -21.762 1.00 82.31 748 THR A O 1
ATOM 5698 N N . ASP A 1 749 ? 7.910 -19.679 -22.028 1.00 84.88 749 ASP A N 1
ATOM 5699 C CA . ASP A 1 749 ? 9.269 -20.123 -21.725 1.00 84.88 749 ASP A CA 1
ATOM 5700 C C . ASP A 1 749 ? 10.166 -19.884 -22.944 1.00 84.88 749 ASP A C 1
ATOM 5702 O O . ASP A 1 749 ? 10.125 -20.631 -23.924 1.00 84.88 749 ASP A O 1
ATOM 5706 N N . LEU A 1 750 ? 10.985 -18.835 -22.885 1.00 84.50 750 LEU A N 1
ATOM 5707 C CA . LEU A 1 750 ? 11.937 -18.523 -23.944 1.00 84.50 750 LEU A CA 1
ATOM 5708 C C . LEU A 1 750 ? 13.012 -19.625 -24.044 1.00 84.50 750 LEU A C 1
ATOM 5710 O O . LEU A 1 750 ? 13.460 -19.957 -25.138 1.00 84.50 750 LEU A O 1
ATOM 5714 N N . ALA A 1 751 ? 13.389 -20.275 -22.941 1.00 79.19 751 ALA A N 1
ATOM 5715 C CA . ALA A 1 751 ? 14.442 -21.290 -22.946 1.00 79.19 751 ALA A CA 1
ATOM 5716 C C . ALA A 1 751 ? 14.024 -22.619 -23.609 1.00 79.19 751 ALA A C 1
ATOM 5718 O O . ALA A 1 751 ? 14.897 -23.388 -24.020 1.00 79.19 751 ALA A O 1
ATOM 5719 N N . ALA A 1 752 ? 12.719 -22.888 -23.752 1.00 75.06 752 ALA A N 1
ATOM 5720 C CA . ALA A 1 752 ? 12.185 -24.181 -24.196 1.00 75.06 752 ALA A CA 1
ATOM 5721 C C . ALA A 1 752 ? 12.699 -24.642 -25.576 1.00 75.06 752 ALA A C 1
ATOM 5723 O O . ALA A 1 752 ? 12.794 -25.842 -25.835 1.00 75.06 752 ALA A O 1
ATOM 5724 N N . SER A 1 753 ? 13.054 -23.705 -26.460 1.00 59.69 753 SER A N 1
ATOM 5725 C CA . SER A 1 753 ? 13.561 -23.986 -27.813 1.00 59.69 753 SER A CA 1
ATOM 5726 C C . SER A 1 753 ? 15.083 -23.853 -27.969 1.00 59.69 753 SER A C 1
ATOM 5728 O O . SER A 1 753 ? 15.590 -23.936 -29.089 1.00 59.69 753 SER A O 1
ATOM 5730 N N . VAL A 1 754 ? 15.829 -23.613 -26.884 1.00 64.69 754 VAL A N 1
ATOM 5731 C CA . VAL A 1 754 ? 17.262 -23.287 -26.959 1.00 64.69 754 VAL A CA 1
ATOM 5732 C C . VAL A 1 754 ? 18.116 -24.554 -27.022 1.00 64.69 754 VAL A C 1
ATOM 5734 O O . VAL A 1 754 ? 18.261 -25.292 -26.048 1.00 64.69 754 VAL A O 1
ATOM 5737 N N . THR A 1 755 ? 18.751 -24.778 -28.170 1.00 59.25 755 THR A N 1
ATOM 5738 C CA . THR A 1 755 ? 19.785 -25.802 -28.379 1.00 59.25 755 THR A CA 1
ATOM 5739 C C . THR A 1 755 ? 21.157 -25.150 -28.568 1.00 59.25 755 THR A C 1
ATOM 5741 O O . THR A 1 755 ? 21.253 -23.971 -28.909 1.00 59.25 755 THR A O 1
ATOM 5744 N N . ALA A 1 756 ? 22.241 -25.913 -28.388 1.00 53.28 756 ALA A N 1
ATOM 5745 C CA . ALA A 1 756 ? 23.606 -25.424 -28.618 1.00 53.28 756 ALA A CA 1
ATOM 5746 C C . ALA A 1 756 ? 23.865 -24.955 -30.071 1.00 53.28 756 ALA A C 1
ATOM 5748 O O . ALA A 1 756 ? 24.867 -24.288 -30.317 1.00 53.28 756 ALA A O 1
ATOM 5749 N N . GLU A 1 757 ? 22.965 -25.272 -31.012 1.00 51.44 757 GLU A N 1
ATOM 5750 C CA . GLU A 1 757 ? 23.106 -25.014 -32.452 1.00 51.44 757 GLU A CA 1
ATOM 5751 C C . GLU A 1 757 ? 21.921 -24.238 -33.070 1.00 51.44 757 GLU A C 1
ATOM 5753 O O . GLU A 1 757 ? 21.809 -24.120 -34.291 1.00 51.44 757 GLU A O 1
ATOM 5758 N N . THR A 1 758 ? 21.021 -23.657 -32.270 1.00 52.38 758 THR A N 1
ATOM 5759 C CA . THR A 1 758 ? 19.889 -22.874 -32.806 1.00 52.38 758 THR A CA 1
ATOM 5760 C C . THR A 1 758 ? 20.306 -21.456 -33.206 1.00 52.38 758 THR A C 1
ATOM 5762 O O . THR A 1 758 ? 20.528 -20.612 -32.347 1.00 52.38 758 THR A O 1
ATOM 5765 N N . ALA A 1 759 ? 20.375 -21.205 -34.520 1.00 53.06 759 ALA A N 1
ATOM 5766 C CA . ALA A 1 759 ? 20.175 -19.947 -35.267 1.00 53.06 759 ALA A CA 1
ATOM 5767 C C . ALA A 1 759 ? 20.398 -18.573 -34.569 1.00 53.06 759 ALA A C 1
ATOM 5769 O O . ALA A 1 759 ? 19.637 -17.645 -34.858 1.00 53.06 759 ALA A O 1
ATOM 5770 N N . GLY A 1 760 ? 21.406 -18.414 -33.702 1.00 58.69 760 GLY A N 1
ATOM 5771 C CA . GLY A 1 760 ? 21.779 -17.130 -33.079 1.00 58.69 760 GLY A CA 1
ATOM 5772 C C . GLY A 1 760 ? 21.441 -16.945 -31.588 1.00 58.69 760 GLY A C 1
ATOM 5773 O O . GLY A 1 760 ? 21.581 -15.833 -31.078 1.00 58.69 760 GLY A O 1
ATOM 5774 N N . TRP A 1 761 ? 21.000 -17.991 -30.874 1.00 73.31 761 TRP A N 1
ATOM 5775 C CA . TRP A 1 761 ? 20.729 -17.952 -29.423 1.00 73.31 761 TRP A CA 1
ATOM 5776 C C . TRP A 1 761 ? 21.791 -18.734 -28.636 1.00 73.31 761 TRP A C 1
ATOM 5778 O O . TRP A 1 761 ? 22.090 -19.880 -28.964 1.00 73.31 761 TRP A O 1
ATOM 5788 N N . TYR A 1 762 ? 22.367 -18.132 -27.591 1.00 75.19 762 TYR A N 1
ATOM 5789 C CA . TYR A 1 762 ? 23.512 -18.691 -26.860 1.00 75.19 762 TYR A CA 1
ATOM 5790 C C . TYR A 1 762 ? 23.177 -19.179 -25.445 1.00 75.19 762 TYR A C 1
ATOM 5792 O O . TYR A 1 762 ? 22.494 -18.487 -24.701 1.00 75.19 762 TYR A O 1
ATOM 5800 N N . VAL A 1 763 ? 23.734 -20.326 -25.034 1.00 73.19 763 VAL A N 1
ATOM 5801 C CA . VAL A 1 763 ? 23.643 -20.836 -23.652 1.00 73.19 763 VAL A CA 1
ATOM 5802 C C . VAL A 1 763 ? 24.943 -20.571 -22.893 1.00 73.19 763 VAL A C 1
ATOM 5804 O O . VAL A 1 763 ? 26.027 -20.900 -23.382 1.00 73.19 763 VAL A O 1
ATOM 5807 N N . PHE A 1 764 ? 24.818 -20.031 -21.684 1.00 72.81 764 PHE A N 1
ATOM 5808 C CA . PHE A 1 764 ? 25.889 -19.830 -20.713 1.00 72.81 764 PHE A CA 1
ATOM 5809 C C . PHE A 1 764 ? 25.545 -20.590 -19.429 1.00 72.81 764 PHE A C 1
ATOM 5811 O O . PHE A 1 764 ? 24.388 -20.648 -19.012 1.00 72.81 764 PHE A O 1
ATOM 5818 N N . THR A 1 765 ? 26.536 -21.219 -18.806 1.00 69.06 765 THR A N 1
ATOM 5819 C CA . THR A 1 765 ? 26.335 -21.929 -17.536 1.00 69.06 765 THR A CA 1
ATOM 5820 C C . THR A 1 765 ? 27.082 -21.174 -16.461 1.00 69.06 765 THR A C 1
ATOM 5822 O O . THR A 1 765 ? 28.305 -21.093 -16.515 1.00 69.06 765 THR A O 1
ATOM 5825 N N . VAL A 1 766 ? 26.351 -20.630 -15.491 1.00 64.06 766 VAL A N 1
ATOM 5826 C CA . VAL A 1 766 ? 26.976 -20.015 -14.325 1.00 64.06 766 VAL A CA 1
ATOM 5827 C C . VAL A 1 766 ? 27.321 -21.147 -13.362 1.00 64.06 766 VAL A C 1
ATOM 5829 O O . VAL A 1 766 ? 26.441 -21.805 -12.806 1.00 64.06 766 VAL A O 1
ATOM 5832 N N . THR A 1 767 ? 28.607 -21.441 -13.209 1.00 54.91 767 THR A N 1
ATOM 5833 C CA . THR A 1 767 ? 29.085 -22.315 -12.135 1.00 54.91 767 THR A CA 1
ATOM 5834 C C . THR A 1 767 ? 29.202 -21.494 -10.861 1.00 54.91 767 THR A C 1
ATOM 5836 O O . THR A 1 767 ? 29.938 -20.510 -10.825 1.00 54.91 767 THR A O 1
ATOM 5839 N N . LYS A 1 768 ? 28.453 -21.890 -9.826 1.00 46.66 768 LYS A N 1
ATOM 5840 C CA . LYS A 1 768 ? 28.570 -21.348 -8.468 1.00 46.66 768 LYS A CA 1
ATOM 5841 C C . LYS A 1 768 ? 30.016 -21.582 -8.002 1.00 46.66 768 LYS A C 1
ATOM 5843 O O . LYS A 1 768 ? 30.477 -22.722 -8.071 1.00 46.66 768 LYS A O 1
ATOM 5848 N N . ALA A 1 769 ? 30.728 -20.516 -7.638 1.00 37.91 769 ALA A N 1
ATOM 5849 C CA . ALA A 1 769 ? 32.021 -20.625 -6.964 1.00 37.91 769 ALA A CA 1
ATOM 5850 C C . ALA A 1 769 ? 31.829 -21.111 -5.525 1.00 37.91 769 ALA A C 1
ATOM 5852 O O . ALA A 1 769 ? 30.811 -20.704 -4.912 1.00 37.91 769 ALA A O 1
#

Nearest PDB structures (foldseek):
  9bd1-assembly1_A  TM=2.436E-01  e=2.460E-02  Homo sapiens
  9bog-assembly1_D  TM=1.493E-01  e=5.988E-02  Escherichia coli
  3bbj-assembly1_A  TM=1.310E-01  e=3.739E-01  Thermobifida fusca YX
  7qpg-assembly1_C  TM=8.935E-02  e=1.011E+00  Homo sapiens
  2hdi-assembly1_A  TM=1.327E-01  e=9.102E-01  Escherichia coli

Mean predicted aligned error: 17.47 Å

Radius of gyration: 33.57 Å; Cα contacts (8 Å, |Δi|>4): 1528; chains: 1; bounding box: 78×64×91 Å

Sequence (769 aa):
MKKLSIRSLLIVILALVLVFALVACNDKGNDNPTPTPDNQDKNDTTNVKAFFNTLWEQ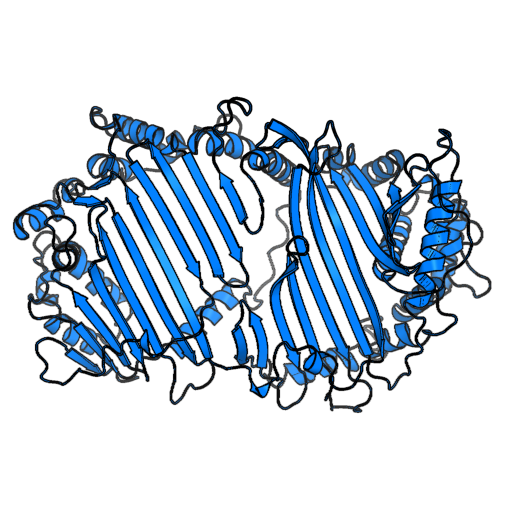STEIGGQEIAETDDLKVSLGLTVKLDFVGSTDGQVKDSVDVGVLLDLVLDRSSGKDNSTNTAIKAKIYDPSAEENWFTAYYFFNEEDVDNVYIDYAGQNVKIPFSYLNDTYNKSFYNFIFNEKVIGKDDTDPTKGKSIAEIITALTANMGKNWDLNTLVGDVMSVFNVSDDLIGTIGSTLQSIGIEGAIDEQGKLNIKNILTNETVAAFFDNSVTGSKTVGDVTTYTTQLDSGTISMIGSALGSSLPAGFSDLLDELELFLEFTTKNNKIDTFTIKAGIHALEGENADSVDVYPVVAITVTDLKFAKATEGAIENSMEKARDQYTDQVVLDAAVAIDLKGVTLDATAFDKEGYDRFSKVNKAIGGGLEKIKLDGTLALTLNGKLDLKNTENNGTVAAAALTYKAADAKEAVDIVKASFKDGTLALTVNQEATVGDVKIVDALVRLFGDYAYTWIKDTFFKTDSTELDKFAAKFFSCNITEELAKDPQERVITINPDFKGAAWKNFDIVGGFQGLVKKAIDAIFPPKTDDNASAQYAKDPIVTKVAETFVKVLPLLSTKGDKLTVKTNDNELLEDNYVTVGAAINYIGQTWWVKGAKPFTDSIIAADKDNWLGYITEALTVKGTTYGDETDSAKKAKAFLNEMFASTAELVLNISGNGGIEATLNVAVNAEAGVGVSVKLGAKAYNEANYTDLAASVTAETAGWYVFTVTKA

Solvent-accessible surface area (backbone atoms only — not comparable to full-atom values): 40347 Å² total; per-residue (Å²): 134,83,77,77,58,63,65,60,56,47,49,51,51,49,51,45,52,51,51,57,70,64,41,23,33,41,36,63,75,78,99,67,83,76,38,63,71,72,70,92,57,81,86,52,41,65,35,37,28,40,48,46,49,48,54,53,54,28,31,28,24,33,37,34,61,69,48,58,91,51,48,28,38,26,42,39,40,22,42,34,42,35,41,33,31,27,27,71,87,76,70,43,75,76,44,58,49,59,44,28,39,38,39,39,39,35,46,52,46,61,65,51,92,97,43,37,83,53,22,31,40,37,42,36,38,28,33,67,91,78,72,38,61,58,36,34,39,38,39,40,62,25,94,90,42,43,48,34,38,36,35,42,44,26,90,40,52,34,36,43,78,36,75,61,71,48,82,68,45,58,58,42,48,56,33,44,37,65,65,37,50,78,36,53,59,36,97,90,42,80,79,60,28,38,15,52,48,55,41,52,46,54,61,36,63,66,24,15,91,83,23,37,70,45,53,50,51,49,30,51,38,56,56,59,64,58,48,69,69,56,50,50,50,51,31,55,53,42,39,74,67,67,34,67,61,29,46,43,99,85,67,41,62,24,55,68,45,42,53,50,23,68,67,52,22,65,39,34,36,31,68,71,9,27,52,51,75,60,91,68,36,36,40,36,40,37,30,55,22,67,68,46,48,50,49,51,42,64,75,40,51,91,77,49,60,64,58,53,62,61,44,48,78,43,46,42,45,33,45,34,38,31,26,43,84,59,13,31,46,31,35,32,45,33,39,36,34,50,67,47,54,31,51,36,61,85,72,43,50,21,21,44,29,43,32,45,30,38,57,38,33,39,66,43,74,45,56,89,50,57,66,65,78,66,45,97,56,61,78,88,71,39,32,50,54,47,57,42,35,37,37,40,35,39,36,32,34,37,35,31,36,20,54,38,45,67,37,48,95,96,44,53,53,43,50,54,47,24,62,72,72,73,45,48,42,69,60,30,57,46,36,24,38,42,33,41,38,36,40,30,34,43,46,72,74,48,83,88,70,30,78,29,33,40,34,35,38,38,31,42,24,48,68,89,46,93,61,69,42,60,40,35,39,36,16,33,44,66,37,28,42,17,36,39,44,37,66,82,30,57,49,80,85,31,38,51,53,52,53,48,28,43,75,39,40,66,60,53,49,50,50,48,38,67,71,76,25,72,90,63,43,67,70,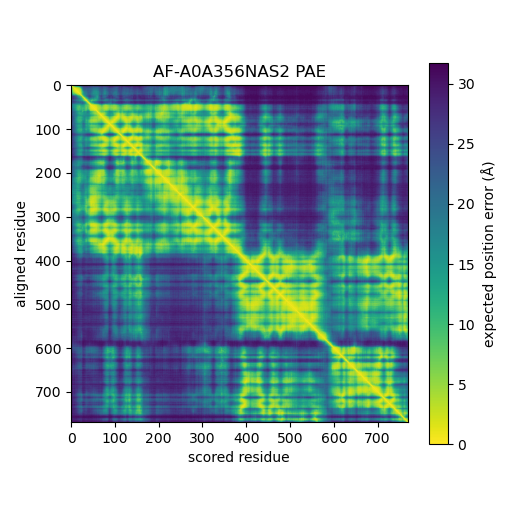58,53,58,47,44,67,55,47,28,65,42,63,63,74,65,37,67,74,42,58,86,77,72,45,72,46,42,57,24,91,59,47,39,32,42,33,35,38,69,50,71,60,66,66,51,47,52,53,48,52,48,49,49,48,41,66,78,54,54,78,93,73,78,94,83,89,84,86,87,81,87,86,62,59,56,61,42,40,49,51,54,40,48,37,65,46,43,35,31,48,46,48,76,74,67,29,48,33,42,34,46,42,79,56,90,79,72,55,84,48,30,47,14,50,43,34,36,51,48,60,48,45,56,64,77,49,61,96,85,62,71,56,66,68,60,48,53,58,70,65,45,81,83,47,58,52,41,37,48,60,62,15,48,46,57,44,96,65,72,47,82,80,53,84,50,53,70,60,22,34,49,43,44,50,53,52,58,29,57,10,34,38,38,36,38,41,36,61,40,49,82,60,20,44,37,40,37,37,38,34,38,49,50,102,59,16,33,43,35,37,39,40,36,41,40,39,65,79,74,53,71,89,79,57,66,72,62,57,80,78,69,44,100,80,43,94,37,44,46,80,46,76,58,75,86,130

pLDDT: mean 71.82, std 14.67, range [23.33, 91.0]